Protein AF-A0A2E4ZXZ7-F1 (afdb_monomer_lite)

Structure (mmCIF, N/CA/C/O backbone):
data_AF-A0A2E4ZXZ7-F1
#
_entry.id   AF-A0A2E4ZXZ7-F1
#
loop_
_atom_site.group_PDB
_atom_site.id
_atom_site.type_symbol
_atom_site.label_atom_id
_atom_site.label_alt_id
_atom_site.label_comp_id
_atom_site.label_asym_id
_atom_site.label_entity_id
_atom_site.label_seq_id
_atom_site.pdbx_PDB_ins_code
_atom_site.Cartn_x
_atom_site.Cartn_y
_atom_site.Cartn_z
_atom_site.occupancy
_atom_site.B_iso_or_equiv
_atom_site.auth_seq_id
_atom_site.auth_comp_id
_atom_site.auth_asym_id
_atom_site.auth_atom_id
_atom_site.pdbx_PDB_model_num
ATOM 1 N N . MET A 1 1 ? -0.976 -17.512 -1.937 1.00 37.59 1 MET A N 1
ATOM 2 C CA . MET A 1 1 ? -0.520 -16.764 -0.741 1.00 37.59 1 MET A CA 1
ATOM 3 C C . MET A 1 1 ? -1.475 -17.104 0.387 1.00 37.59 1 MET A C 1
ATOM 5 O O . MET A 1 1 ? -2.672 -17.035 0.144 1.00 37.59 1 MET A O 1
ATOM 9 N N . LEU A 1 2 ? -0.981 -17.482 1.568 1.00 47.66 2 LEU A N 1
ATOM 10 C CA . LEU A 1 2 ? -1.831 -17.606 2.756 1.00 47.66 2 LEU A CA 1
ATOM 11 C C . LEU A 1 2 ? -2.412 -16.218 3.059 1.00 47.66 2 LEU A C 1
ATOM 13 O O . LEU A 1 2 ? -1.650 -15.278 3.283 1.00 47.66 2 LEU A O 1
ATOM 17 N N . ARG A 1 3 ? -3.737 -16.058 2.970 1.00 48.59 3 ARG A N 1
ATOM 18 C CA . ARG A 1 3 ? -4.415 -14.816 3.359 1.00 48.59 3 ARG A CA 1
ATOM 19 C C . ARG A 1 3 ? -4.346 -14.721 4.886 1.00 48.59 3 ARG A C 1
ATOM 21 O O . ARG A 1 3 ? -5.147 -15.345 5.575 1.00 48.59 3 ARG A O 1
ATOM 28 N N . GLU A 1 4 ? -3.369 -13.992 5.420 1.00 42.44 4 GLU A N 1
ATOM 29 C CA . GLU A 1 4 ? -3.330 -13.662 6.850 1.00 42.44 4 GLU A CA 1
ATOM 30 C C . GLU A 1 4 ? -4.601 -12.860 7.190 1.00 42.44 4 GLU A C 1
ATOM 32 O O . GLU A 1 4 ? -4.777 -11.739 6.716 1.00 42.44 4 GLU A O 1
ATOM 37 N N . GLY A 1 5 ? -5.526 -13.482 7.933 1.00 52.47 5 GLY A N 1
ATOM 38 C CA . GLY A 1 5 ? -6.858 -12.938 8.235 1.00 52.47 5 GLY A CA 1
ATOM 39 C C . GLY A 1 5 ? -8.042 -13.609 7.522 1.00 52.47 5 GLY A C 1
ATOM 40 O O . GLY A 1 5 ? -9.145 -13.072 7.584 1.00 52.47 5 GLY A O 1
ATOM 41 N N . ALA A 1 6 ? -7.851 -14.748 6.840 1.00 57.53 6 ALA A N 1
ATOM 42 C CA . ALA A 1 6 ? -8.971 -15.551 6.336 1.00 57.53 6 ALA A CA 1
ATOM 43 C C . ALA A 1 6 ? -9.842 -16.072 7.490 1.00 57.53 6 ALA A C 1
ATOM 45 O O . ALA A 1 6 ? -9.320 -16.521 8.510 1.00 57.53 6 ALA A O 1
ATOM 46 N N . THR A 1 7 ? -11.163 -16.009 7.317 1.00 67.94 7 THR A N 1
ATOM 47 C CA . THR A 1 7 ? -12.121 -16.577 8.266 1.00 67.94 7 THR A CA 1
ATOM 48 C C . THR A 1 7 ? -12.048 -18.102 8.242 1.00 67.94 7 THR A C 1
ATOM 50 O O . THR A 1 7 ? -11.686 -18.712 7.235 1.00 67.94 7 THR A O 1
ATOM 53 N N . ASP A 1 8 ? -12.406 -18.736 9.352 1.00 69.06 8 ASP A N 1
ATOM 54 C CA . ASP A 1 8 ? -12.316 -20.189 9.497 1.00 69.06 8 ASP A CA 1
ATOM 55 C C . ASP A 1 8 ? -13.096 -20.980 8.425 1.00 69.06 8 ASP A C 1
ATOM 57 O O . ASP A 1 8 ? -12.521 -21.927 7.885 1.00 69.06 8 ASP A O 1
ATOM 61 N N . PRO A 1 9 ? -14.307 -20.572 7.992 1.00 70.62 9 PRO A N 1
ATOM 62 C CA . PRO A 1 9 ? -14.999 -21.197 6.859 1.00 70.62 9 PRO A CA 1
ATOM 63 C C . PRO A 1 9 ? -14.172 -21.245 5.563 1.00 70.62 9 PRO A C 1
ATOM 65 O O . PRO A 1 9 ? -14.142 -22.265 4.876 1.00 70.62 9 PRO A O 1
ATOM 68 N N . VAL A 1 10 ? -13.433 -20.172 5.259 1.00 73.62 10 VAL A N 1
ATOM 69 C CA . VAL A 1 10 ? -12.573 -20.076 4.065 1.00 73.62 10 VAL A CA 1
ATOM 70 C C . VAL A 1 10 ? -11.350 -20.991 4.187 1.00 73.62 10 VAL A C 1
ATOM 72 O O . VAL A 1 10 ? -10.888 -21.574 3.212 1.00 73.62 10 VAL A O 1
ATOM 75 N N . ILE A 1 11 ? -10.816 -21.179 5.397 1.00 78.62 11 ILE A N 1
ATOM 76 C CA . ILE A 1 11 ? -9.724 -22.139 5.625 1.00 78.62 11 ILE A CA 1
ATOM 77 C C . ILE A 1 11 ? -10.213 -23.570 5.351 1.00 78.62 11 ILE A C 1
ATOM 79 O O . ILE A 1 11 ? -9.500 -24.355 4.724 1.00 78.62 11 ILE A O 1
ATOM 83 N N . HIS A 1 12 ? -11.434 -23.901 5.780 1.00 76.25 12 HIS A N 1
ATOM 84 C CA . HIS A 1 12 ? -12.039 -25.211 5.546 1.00 76.25 12 HIS A CA 1
ATOM 85 C C . HIS A 1 12 ? -12.323 -25.483 4.058 1.00 76.25 12 HIS A C 1
ATOM 87 O O . HIS A 1 12 ? -12.027 -26.591 3.599 1.00 76.25 12 HIS A O 1
ATOM 93 N N . SER A 1 13 ? -12.833 -24.505 3.294 1.00 76.88 13 SER A N 1
ATOM 94 C CA . SER A 1 13 ? -13.048 -24.665 1.844 1.00 76.88 13 SER A CA 1
ATOM 95 C C . SER A 1 13 ? -11.726 -24.923 1.111 1.00 76.88 13 SER A C 1
ATOM 97 O O . SER A 1 13 ? -11.576 -25.944 0.434 1.00 76.88 13 SER A O 1
ATOM 99 N N . LEU A 1 14 ? -10.716 -24.080 1.346 1.00 80.88 14 LEU A N 1
ATOM 100 C CA . LEU A 1 14 ? -9.399 -24.190 0.713 1.00 80.88 14 LEU A CA 1
ATOM 101 C C . LEU A 1 14 ? -8.688 -25.507 1.049 1.00 80.88 14 LEU A C 1
ATOM 103 O O . LEU A 1 14 ? -8.047 -26.115 0.190 1.00 80.88 14 LEU A O 1
ATOM 107 N N . ALA A 1 15 ? -8.799 -25.980 2.291 1.00 82.94 15 ALA A N 1
ATOM 108 C CA . ALA A 1 15 ? -8.192 -27.242 2.701 1.00 82.94 15 ALA A CA 1
ATOM 109 C C . ALA A 1 15 ? -8.858 -28.454 2.034 1.00 82.94 15 ALA A C 1
ATOM 111 O O . ALA A 1 15 ? -8.161 -29.393 1.638 1.00 82.94 15 ALA A O 1
ATOM 112 N N . LYS A 1 16 ? -10.183 -28.421 1.843 1.00 82.25 16 LYS A N 1
ATOM 113 C CA . LYS A 1 16 ? -10.924 -29.463 1.119 1.00 82.25 16 LYS A CA 1
ATOM 114 C C . LYS A 1 16 ? -10.500 -29.533 -0.348 1.00 82.25 16 LYS A C 1
ATOM 116 O O . LYS A 1 16 ? -10.264 -30.629 -0.864 1.00 82.25 16 LYS A O 1
ATOM 121 N N . GLU A 1 17 ? -10.346 -28.388 -1.010 1.00 82.56 17 GLU A N 1
ATOM 122 C CA . GLU A 1 17 ? -9.833 -28.339 -2.384 1.00 82.56 17 GLU A CA 1
ATOM 123 C C . GLU A 1 17 ? -8.397 -28.861 -2.475 1.00 82.56 17 GLU A C 1
ATOM 125 O O . GLU A 1 17 ? -8.088 -29.706 -3.320 1.00 82.56 17 GLU A O 1
ATOM 130 N N . TYR A 1 18 ? -7.532 -28.424 -1.559 1.00 85.69 18 TYR A N 1
ATOM 131 C CA . TYR A 1 18 ? -6.147 -28.878 -1.478 1.00 85.69 18 TYR A CA 1
ATOM 132 C C . TYR A 1 18 ? -6.057 -30.407 -1.309 1.00 85.69 18 TYR A C 1
ATOM 134 O O . TYR A 1 18 ? -5.335 -31.077 -2.052 1.00 85.69 18 TYR A O 1
ATOM 142 N N . ALA A 1 19 ? -6.854 -30.989 -0.406 1.00 85.06 19 ALA A N 1
ATOM 143 C CA . ALA A 1 19 ? -6.916 -32.434 -0.185 1.00 85.06 19 ALA A CA 1
ATOM 144 C C . ALA A 1 19 ? -7.424 -33.209 -1.414 1.00 85.06 19 ALA A C 1
ATOM 146 O O . ALA A 1 19 ? -6.898 -34.280 -1.746 1.00 85.06 19 ALA A O 1
ATOM 147 N N . ARG A 1 20 ? -8.421 -32.660 -2.122 1.00 86.19 20 ARG A N 1
ATOM 148 C CA . ARG A 1 20 ? -8.955 -33.240 -3.362 1.00 86.19 20 ARG A CA 1
ATOM 149 C C . ARG A 1 20 ? -7.868 -33.346 -4.430 1.00 86.19 20 ARG A C 1
ATOM 151 O O . ARG A 1 20 ? -7.685 -34.426 -4.992 1.00 86.19 20 ARG A O 1
ATOM 158 N N . TYR A 1 21 ? -7.124 -32.269 -4.685 1.00 86.31 21 TYR A N 1
ATOM 159 C CA . TYR A 1 21 ? -6.060 -32.285 -5.693 1.00 86.31 21 TYR A CA 1
ATOM 160 C C . TYR A 1 21 ? -4.915 -33.229 -5.321 1.00 86.31 21 TYR A C 1
ATOM 162 O O . TYR A 1 21 ? -4.432 -33.957 -6.188 1.00 86.31 21 TYR A O 1
ATOM 170 N N . ARG A 1 22 ? -4.534 -33.312 -4.039 1.00 88.12 22 ARG A N 1
ATOM 171 C CA . ARG A 1 22 ? -3.517 -34.280 -3.590 1.00 88.12 22 ARG A CA 1
ATOM 172 C C . ARG A 1 22 ? -3.955 -35.725 -3.792 1.00 88.12 22 ARG A C 1
ATOM 174 O O . ARG A 1 22 ? -3.155 -36.535 -4.237 1.00 88.12 22 ARG A O 1
ATOM 181 N N . THR A 1 23 ? -5.228 -36.033 -3.566 1.00 87.50 23 THR A N 1
ATOM 182 C CA . THR A 1 23 ? -5.772 -37.379 -3.811 1.00 87.50 23 THR A CA 1
ATOM 183 C C . THR A 1 23 ? -5.753 -37.746 -5.299 1.00 87.50 23 THR A C 1
ATOM 185 O O . THR A 1 23 ? -5.408 -38.869 -5.654 1.00 87.50 23 THR A O 1
ATOM 188 N N . ILE A 1 24 ? -6.087 -36.798 -6.184 1.00 86.38 24 ILE A N 1
ATOM 189 C CA . ILE A 1 24 ? -6.046 -37.012 -7.641 1.00 86.38 24 ILE A CA 1
ATOM 190 C C . ILE A 1 24 ? -4.611 -37.275 -8.114 1.00 86.38 24 ILE A C 1
ATOM 192 O O . ILE A 1 24 ? -4.386 -38.185 -8.911 1.00 86.38 24 ILE A O 1
ATOM 196 N N . ILE A 1 25 ? -3.648 -36.491 -7.623 1.00 87.12 25 ILE A N 1
ATOM 197 C CA . ILE A 1 25 ? -2.227 -36.661 -7.950 1.00 87.12 25 ILE A CA 1
ATOM 198 C C . ILE A 1 25 ? -1.733 -38.024 -7.477 1.00 87.12 25 ILE A C 1
ATOM 200 O O . ILE A 1 25 ? -1.136 -38.744 -8.266 1.00 87.12 25 ILE A O 1
ATOM 204 N N . ASP A 1 26 ? -2.024 -38.392 -6.230 1.00 87.62 26 ASP A N 1
ATOM 205 C CA . ASP A 1 26 ? -1.595 -39.655 -5.625 1.00 87.62 26 ASP A CA 1
ATOM 206 C C . ASP A 1 26 ? -2.105 -40.869 -6.422 1.00 87.62 26 ASP A C 1
ATOM 208 O O . ASP A 1 26 ? -1.323 -41.718 -6.847 1.00 87.62 26 ASP A O 1
ATOM 212 N N . GLN A 1 27 ? -3.395 -40.880 -6.778 1.00 89.12 27 GLN A N 1
ATOM 213 C CA . GLN A 1 27 ? -3.984 -41.940 -7.605 1.00 89.12 27 GLN A CA 1
ATOM 214 C C . GLN A 1 27 ? -3.360 -42.030 -9.004 1.00 89.12 27 GLN A C 1
ATOM 216 O O . GLN A 1 27 ? -3.112 -43.131 -9.503 1.00 89.12 27 GLN A O 1
ATOM 221 N N . ARG A 1 28 ? -3.115 -40.888 -9.664 1.00 89.25 28 ARG A N 1
ATOM 222 C CA . ARG A 1 28 ? -2.472 -40.866 -10.989 1.00 89.25 28 ARG A CA 1
ATOM 223 C C . ARG A 1 28 ? -1.015 -41.306 -10.907 1.00 89.25 28 ARG A C 1
ATOM 225 O O . ARG A 1 28 ? -0.557 -42.042 -11.780 1.00 89.25 28 ARG A O 1
ATOM 232 N N . LEU A 1 29 ? -0.301 -40.890 -9.867 1.00 88.69 29 LEU A N 1
ATOM 233 C CA . LEU A 1 29 ? 1.088 -41.255 -9.626 1.00 88.69 29 LEU A CA 1
ATOM 234 C C . LEU A 1 29 ? 1.220 -42.768 -9.390 1.00 88.69 29 LEU A C 1
ATOM 236 O O . LEU A 1 29 ? 2.060 -43.412 -10.019 1.00 88.69 29 LEU A O 1
ATOM 240 N N . ASP A 1 30 ? 0.323 -43.361 -8.600 1.00 89.12 30 ASP A N 1
ATOM 241 C CA . ASP A 1 30 ? 0.248 -44.810 -8.388 1.00 89.12 30 ASP A CA 1
ATOM 242 C C . ASP A 1 30 ? -0.000 -45.584 -9.689 1.00 89.12 30 ASP A C 1
ATOM 244 O O . ASP A 1 30 ? 0.665 -46.589 -9.968 1.00 89.12 30 ASP A O 1
ATOM 248 N N . GLN A 1 31 ? -0.925 -45.105 -10.526 1.00 89.00 31 GLN A N 1
ATOM 249 C CA . GLN A 1 31 ? -1.192 -45.702 -11.837 1.00 89.00 31 GLN A CA 1
ATOM 250 C C . GLN A 1 31 ? 0.016 -45.581 -12.776 1.00 89.00 31 GLN A C 1
ATOM 252 O O . GLN A 1 31 ? 0.369 -46.554 -13.451 1.00 89.00 31 GLN A O 1
ATOM 257 N N . CYS A 1 32 ? 0.696 -44.429 -12.783 1.00 87.94 32 CYS A N 1
ATOM 258 C CA . CYS A 1 32 ? 1.926 -44.230 -13.546 1.00 87.94 32 CYS A CA 1
ATOM 259 C C . CYS A 1 32 ? 3.001 -45.223 -13.098 1.00 87.94 32 CYS A C 1
ATOM 261 O O . CYS A 1 32 ? 3.551 -45.948 -13.924 1.00 87.94 32 CYS A O 1
ATOM 263 N N . VAL A 1 33 ? 3.255 -45.344 -11.795 1.00 88.88 33 VAL A N 1
ATOM 264 C CA . VAL A 1 33 ? 4.263 -46.264 -11.252 1.00 88.88 33 VAL A CA 1
ATOM 265 C C . VAL A 1 33 ? 3.924 -47.727 -11.533 1.00 88.88 33 VAL A C 1
ATOM 267 O O . VAL A 1 33 ? 4.818 -48.509 -11.870 1.00 88.88 33 VAL A O 1
ATOM 270 N N . ALA A 1 34 ? 2.649 -48.117 -11.472 1.00 88.69 34 ALA A N 1
ATOM 271 C CA . ALA A 1 34 ? 2.220 -49.455 -11.875 1.00 88.69 34 ALA A CA 1
ATOM 272 C C . ALA A 1 34 ? 2.562 -49.743 -13.350 1.00 88.69 34 ALA A C 1
ATOM 274 O O . ALA A 1 34 ? 3.091 -50.813 -13.672 1.00 88.69 34 ALA A O 1
ATOM 275 N N . LEU A 1 35 ? 2.344 -48.767 -14.239 1.00 88.31 35 LEU A N 1
ATOM 276 C CA . LEU A 1 35 ? 2.701 -48.865 -15.656 1.00 88.31 35 LEU A CA 1
ATOM 277 C C . LEU A 1 35 ? 4.223 -48.920 -15.868 1.00 88.31 35 LEU A C 1
ATOM 279 O O . LEU A 1 35 ? 4.689 -49.759 -16.644 1.00 88.31 35 LEU A O 1
ATOM 283 N N . ILE A 1 36 ? 5.002 -48.127 -15.124 1.00 85.94 36 ILE A N 1
ATOM 284 C CA . ILE A 1 36 ? 6.476 -48.159 -15.141 1.00 85.94 36 ILE A CA 1
ATOM 285 C C . ILE A 1 36 ? 6.986 -49.549 -14.754 1.00 85.94 36 ILE A C 1
ATOM 287 O O . ILE A 1 36 ? 7.779 -50.147 -15.484 1.00 85.94 36 ILE A O 1
ATOM 291 N N . ARG A 1 37 ? 6.485 -50.101 -13.641 1.00 87.06 37 ARG A N 1
ATOM 292 C CA . ARG A 1 37 ? 6.863 -51.433 -13.141 1.00 87.06 37 ARG A CA 1
ATOM 293 C C . ARG A 1 37 ? 6.462 -52.553 -14.105 1.00 87.06 37 ARG A C 1
ATOM 295 O O . ARG A 1 37 ? 7.170 -53.551 -14.200 1.00 87.06 37 ARG A O 1
ATOM 302 N N . SER A 1 38 ? 5.371 -52.379 -14.854 1.00 85.81 38 SER A N 1
ATOM 303 C CA . SER A 1 38 ? 4.931 -53.319 -15.899 1.00 85.81 38 SER A CA 1
ATOM 304 C C . SER A 1 38 ? 5.736 -53.238 -17.209 1.00 85.81 38 SER A C 1
ATOM 306 O O . SER A 1 38 ? 5.509 -54.031 -18.122 1.00 85.81 38 SER A O 1
ATOM 308 N N . GLY A 1 39 ? 6.681 -52.295 -17.319 1.00 78.94 39 GLY A N 1
ATOM 309 C CA . GLY A 1 39 ? 7.503 -52.079 -18.513 1.00 78.94 39 GLY A CA 1
ATOM 310 C C . GLY A 1 39 ? 6.844 -51.215 -19.593 1.00 78.94 39 GLY A C 1
ATOM 311 O O . GLY A 1 39 ? 7.457 -50.971 -20.633 1.00 78.94 39 GLY A O 1
ATOM 312 N N . ASN A 1 40 ? 5.631 -50.705 -19.361 1.00 82.75 40 ASN A N 1
ATOM 313 C CA . ASN A 1 40 ? 4.911 -49.856 -20.307 1.00 82.75 40 ASN A CA 1
ATOM 314 C C . ASN A 1 40 ? 5.197 -48.361 -20.068 1.00 82.75 40 ASN A C 1
ATOM 316 O O . ASN A 1 40 ? 4.318 -47.576 -19.709 1.00 82.75 40 ASN A O 1
ATOM 320 N N . LYS A 1 41 ? 6.464 -47.974 -20.267 1.00 80.19 41 LYS A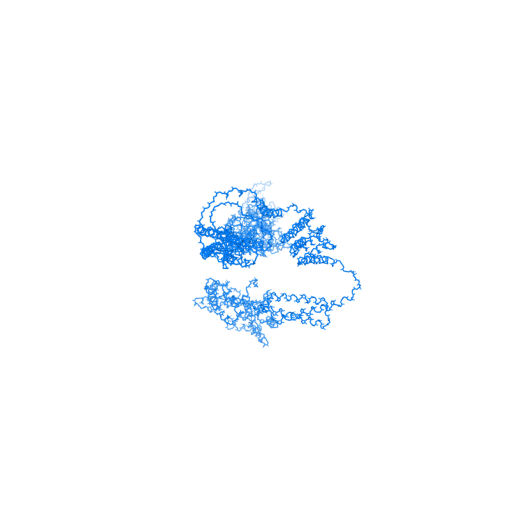 N 1
ATOM 321 C CA . LYS A 1 41 ? 6.969 -46.615 -19.997 1.00 80.19 41 LYS A CA 1
ATOM 322 C C . LYS A 1 41 ? 6.258 -45.520 -20.803 1.00 80.19 41 LYS A C 1
ATOM 324 O O . LYS A 1 41 ? 6.050 -44.430 -20.291 1.00 80.19 41 LYS A O 1
ATOM 329 N N . TYR A 1 42 ? 5.873 -45.799 -22.052 1.00 78.69 42 TYR A N 1
ATOM 330 C CA . TYR A 1 42 ? 5.191 -44.813 -22.900 1.00 78.69 42 TYR A CA 1
ATOM 331 C C . TYR A 1 42 ? 3.784 -44.491 -22.387 1.00 78.69 42 TYR A C 1
ATOM 333 O O . TYR A 1 42 ? 3.438 -43.322 -22.271 1.00 78.69 42 TYR A O 1
ATOM 341 N N . THR A 1 43 ? 2.994 -45.505 -22.023 1.00 82.00 43 THR A N 1
ATOM 342 C CA . THR A 1 43 ? 1.652 -45.281 -21.462 1.00 82.00 43 THR A CA 1
ATOM 343 C C . THR A 1 43 ? 1.717 -44.603 -20.092 1.00 82.00 43 THR A C 1
ATOM 345 O O . THR A 1 43 ? 0.835 -43.817 -19.773 1.00 82.00 43 THR A O 1
ATOM 348 N N . ALA A 1 44 ? 2.774 -44.841 -19.304 1.00 83.75 44 ALA A N 1
ATOM 349 C CA . ALA A 1 44 ? 3.010 -44.091 -18.068 1.00 83.75 44 ALA A CA 1
ATOM 350 C C . ALA A 1 44 ? 3.247 -42.592 -18.335 1.00 83.75 44 ALA A C 1
ATOM 352 O O . ALA A 1 44 ? 2.687 -41.753 -17.638 1.00 83.75 44 ALA A O 1
ATOM 353 N N . LEU A 1 45 ? 4.031 -42.253 -19.367 1.00 81.81 45 LEU A N 1
ATOM 354 C CA . LEU A 1 45 ? 4.246 -40.862 -19.787 1.00 81.81 45 LEU A CA 1
ATOM 355 C C . LEU A 1 45 ? 2.969 -40.225 -20.344 1.00 81.81 45 LEU A C 1
ATOM 357 O O . LEU A 1 45 ? 2.682 -39.076 -20.039 1.00 81.81 45 LEU A O 1
ATOM 361 N N . GLU A 1 46 ? 2.188 -40.964 -21.133 1.00 81.69 46 GLU A N 1
ATOM 362 C CA . GLU A 1 46 ? 0.907 -40.483 -21.660 1.00 81.69 46 GLU A CA 1
ATOM 363 C C . GLU A 1 46 ? -0.077 -40.152 -20.531 1.00 81.69 46 GLU A C 1
ATOM 365 O O . GLU A 1 46 ? -0.657 -39.071 -20.542 1.00 81.69 46 GLU A O 1
ATOM 370 N N . LEU A 1 47 ? -0.189 -41.031 -19.528 1.00 85.44 47 LEU A N 1
ATOM 371 C CA . LEU A 1 47 ? -1.031 -40.820 -18.349 1.00 85.44 47 LEU A CA 1
ATOM 372 C C . LEU A 1 47 ? -0.549 -39.639 -17.488 1.00 85.44 47 LEU A C 1
ATOM 374 O O . LEU A 1 47 ? -1.360 -38.870 -16.980 1.00 85.44 47 LEU A O 1
ATOM 378 N N . ALA A 1 48 ? 0.767 -39.470 -17.334 1.00 83.88 48 ALA A N 1
ATOM 379 C CA . ALA A 1 48 ? 1.342 -38.356 -16.580 1.00 83.88 48 ALA A CA 1
ATOM 380 C C . ALA A 1 48 ? 1.146 -36.992 -17.274 1.00 83.88 48 ALA A C 1
ATOM 382 O O . ALA A 1 48 ? 1.048 -35.967 -16.595 1.00 83.88 48 ALA A O 1
ATOM 383 N N . GLU A 1 49 ? 1.086 -36.984 -18.609 1.00 79.56 49 GLU A N 1
ATOM 384 C CA . GLU A 1 49 ? 0.873 -35.798 -19.451 1.00 79.56 49 GLU A CA 1
ATOM 385 C C . GLU A 1 49 ? -0.606 -35.462 -19.696 1.00 79.56 49 GLU A C 1
ATOM 387 O O . GLU A 1 49 ? -0.902 -34.460 -20.354 1.00 79.56 49 GLU A O 1
ATOM 392 N N . GLU A 1 50 ? -1.549 -36.261 -19.185 1.00 79.94 50 GLU A N 1
ATOM 393 C CA . GLU A 1 50 ? -2.968 -35.909 -19.242 1.00 79.94 50 GLU A CA 1
ATOM 394 C C . GLU A 1 50 ? -3.224 -34.596 -18.501 1.00 79.94 50 GLU A C 1
ATOM 396 O O . GLU A 1 50 ? -2.855 -34.437 -17.338 1.00 79.94 50 GLU A O 1
ATOM 401 N N . SER A 1 51 ? -3.874 -33.644 -19.174 1.00 66.56 51 SER A N 1
ATOM 402 C CA . SER A 1 51 ? -4.125 -32.323 -18.608 1.00 66.56 51 SER A CA 1
ATOM 403 C C . SER A 1 51 ? -5.021 -32.392 -17.360 1.00 66.56 51 SER A C 1
ATOM 405 O O . SER A 1 51 ? -6.048 -33.077 -17.373 1.00 66.56 51 SER A O 1
ATOM 407 N N . PRO A 1 52 ? -4.709 -31.630 -16.298 1.00 70.75 52 PRO A N 1
ATOM 408 C CA . PRO A 1 52 ? -3.431 -30.961 -16.038 1.00 70.75 52 PRO A CA 1
ATOM 409 C C . PRO A 1 52 ? -2.335 -31.969 -15.633 1.00 70.75 52 PRO A C 1
ATOM 411 O O . PRO A 1 52 ? -2.603 -32.913 -14.888 1.00 70.75 52 PRO A O 1
ATOM 414 N N . ASN A 1 53 ? -1.112 -31.749 -16.134 1.00 81.00 53 ASN A N 1
ATOM 415 C CA . ASN A 1 53 ? 0.038 -32.644 -15.958 1.00 81.00 53 ASN A CA 1
ATOM 416 C C . ASN A 1 53 ? 0.343 -32.896 -14.470 1.00 81.00 53 ASN A C 1
ATOM 418 O O . ASN A 1 53 ? 0.285 -31.977 -13.652 1.00 81.00 53 ASN A O 1
ATOM 422 N N . VAL A 1 54 ? 0.690 -34.141 -14.131 1.00 84.81 54 VAL A N 1
ATOM 423 C CA . VAL A 1 54 ? 0.874 -34.583 -12.738 1.00 84.81 54 VAL A CA 1
ATOM 424 C C . VAL A 1 54 ? 2.008 -33.832 -12.029 1.00 84.81 54 VAL A C 1
ATOM 426 O O . VAL A 1 54 ? 1.808 -33.373 -10.907 1.00 84.81 54 VAL A O 1
ATOM 429 N N . LEU A 1 55 ? 3.165 -33.655 -12.674 1.00 82.81 55 LEU A N 1
ATOM 430 C CA . LEU A 1 55 ? 4.315 -32.954 -12.085 1.00 82.81 55 LEU A CA 1
ATOM 431 C C . LEU A 1 55 ? 4.059 -31.444 -11.976 1.00 82.81 55 LEU A C 1
ATOM 433 O O . LEU A 1 55 ? 4.371 -30.844 -10.950 1.00 82.81 55 LEU A O 1
ATOM 437 N N . ASP A 1 56 ? 3.406 -30.843 -12.974 1.00 81.81 56 ASP A N 1
ATOM 438 C CA . ASP A 1 56 ? 3.039 -29.420 -12.931 1.00 81.81 56 ASP A CA 1
ATOM 439 C C . ASP A 1 56 ? 2.002 -29.135 -11.833 1.00 81.81 56 ASP A C 1
ATOM 441 O O . ASP A 1 56 ? 2.062 -28.111 -11.151 1.00 81.81 56 ASP A O 1
ATOM 445 N N . LEU A 1 57 ? 1.038 -30.041 -11.635 1.00 80.88 57 LEU A N 1
ATOM 446 C CA . LEU A 1 57 ? 0.091 -29.965 -10.524 1.00 80.88 57 LEU A CA 1
ATOM 447 C C . LEU A 1 57 ? 0.799 -30.076 -9.170 1.00 80.88 57 LEU A C 1
ATOM 449 O O . LEU A 1 57 ? 0.473 -29.323 -8.253 1.00 80.88 57 LEU A O 1
ATOM 453 N N . MET A 1 58 ? 1.765 -30.990 -9.043 1.00 83.50 58 MET A N 1
ATOM 454 C CA . MET A 1 58 ? 2.577 -31.128 -7.832 1.00 83.50 58 MET A CA 1
ATOM 455 C C . MET A 1 58 ? 3.366 -29.851 -7.535 1.00 83.50 58 MET A C 1
ATOM 457 O O . MET A 1 58 ? 3.353 -29.383 -6.396 1.00 83.50 58 MET A O 1
ATOM 461 N N . GLU A 1 59 ? 3.985 -29.246 -8.552 1.00 83.44 59 GLU A N 1
ATOM 462 C CA . GLU A 1 59 ? 4.695 -27.972 -8.417 1.00 83.44 59 GLU A CA 1
ATOM 463 C C . GLU A 1 59 ? 3.744 -26.842 -7.996 1.00 83.44 59 GLU A C 1
ATOM 465 O O . GLU A 1 59 ? 4.051 -26.091 -7.074 1.00 83.44 59 GLU A O 1
ATOM 470 N N . ARG A 1 60 ? 2.545 -26.752 -8.586 1.00 81.38 60 ARG A N 1
ATOM 471 C CA . ARG A 1 60 ? 1.541 -25.730 -8.225 1.00 81.38 60 ARG A CA 1
ATOM 472 C C . ARG A 1 60 ? 1.026 -25.857 -6.791 1.00 81.38 60 ARG A C 1
ATOM 474 O O . ARG A 1 60 ? 0.706 -24.841 -6.173 1.00 81.38 60 ARG A O 1
ATOM 481 N N . LEU A 1 61 ? 0.934 -27.077 -6.258 1.00 79.62 61 LEU A N 1
ATOM 482 C CA . LEU A 1 61 ? 0.575 -27.314 -4.855 1.00 79.62 61 LEU A CA 1
ATOM 483 C C . LEU A 1 61 ? 1.742 -27.048 -3.889 1.00 79.62 61 LEU A C 1
ATOM 485 O O . LEU A 1 61 ? 1.509 -26.888 -2.689 1.00 79.62 61 LEU A O 1
ATOM 489 N N . SER A 1 62 ? 2.974 -26.968 -4.396 1.00 76.44 62 SER A N 1
ATOM 490 C CA . SER A 1 62 ? 4.173 -26.618 -3.638 1.00 76.44 62 SER A CA 1
ATOM 491 C C . SER A 1 62 ? 4.362 -25.099 -3.615 1.00 76.44 62 SER A C 1
ATOM 493 O O . SER A 1 62 ? 4.877 -24.484 -4.545 1.00 76.44 62 SER A O 1
ATOM 495 N N . PHE A 1 63 ? 3.934 -24.451 -2.530 1.00 79.62 63 PHE A N 1
ATOM 496 C CA . PHE A 1 63 ? 4.136 -23.014 -2.325 1.00 79.62 63 PHE A CA 1
ATOM 497 C C . PHE A 1 63 ? 4.985 -22.756 -1.079 1.00 79.62 63 PHE A C 1
ATOM 499 O O . PHE A 1 63 ? 4.949 -23.515 -0.116 1.00 79.62 63 PHE A O 1
ATOM 506 N N . GLY A 1 64 ? 5.715 -21.634 -1.043 1.00 70.38 64 GLY A N 1
ATOM 507 C CA . GLY A 1 64 ? 6.658 -21.306 0.045 1.00 70.38 64 GLY A CA 1
ATOM 508 C C . GLY A 1 64 ? 6.060 -21.182 1.461 1.00 70.38 64 GLY A C 1
ATOM 509 O O . GLY A 1 64 ? 6.795 -20.923 2.408 1.00 70.38 64 GLY A O 1
ATOM 510 N N . GLY A 1 65 ? 4.742 -21.348 1.615 1.00 72.88 65 GLY A N 1
ATOM 511 C CA . GLY A 1 65 ? 4.023 -21.391 2.890 1.00 72.88 65 GLY A CA 1
ATOM 512 C C . GLY A 1 65 ? 3.426 -22.761 3.240 1.00 72.88 65 GLY A C 1
ATOM 513 O O . GLY A 1 65 ? 2.680 -22.829 4.210 1.00 72.88 65 GLY A O 1
ATOM 514 N N . ASP A 1 66 ? 3.727 -23.826 2.490 1.00 76.31 66 ASP A N 1
ATOM 515 C CA . ASP A 1 66 ? 3.145 -25.167 2.671 1.00 76.31 66 ASP A CA 1
ATOM 516 C C . ASP A 1 66 ? 3.349 -25.719 4.094 1.00 76.31 66 ASP A C 1
ATOM 518 O O . ASP A 1 66 ? 2.415 -26.228 4.702 1.00 76.31 66 ASP A O 1
ATOM 522 N N . ALA A 1 67 ? 4.531 -25.518 4.690 1.00 76.56 67 ALA A N 1
ATOM 523 C CA . ALA A 1 67 ? 4.798 -25.933 6.072 1.00 76.56 67 ALA A CA 1
ATOM 524 C C . ALA A 1 67 ? 3.878 -25.234 7.092 1.00 76.56 67 ALA A C 1
ATOM 526 O O . ALA A 1 67 ? 3.326 -25.884 7.973 1.00 76.56 67 ALA A O 1
ATOM 527 N N . LYS A 1 68 ? 3.661 -23.921 6.932 1.00 79.81 68 LYS A N 1
ATOM 528 C CA . LYS A 1 68 ? 2.752 -23.147 7.793 1.00 79.81 68 LYS A CA 1
ATOM 529 C C . LYS A 1 68 ? 1.288 -23.512 7.552 1.00 79.81 68 LYS A C 1
ATOM 531 O O . LYS A 1 68 ? 0.494 -23.493 8.480 1.00 79.81 68 LYS A O 1
ATOM 536 N N . TRP A 1 69 ? 0.922 -23.826 6.308 1.00 82.12 69 TRP A N 1
ATOM 537 C CA . TRP A 1 69 ? -0.424 -24.283 5.961 1.00 82.12 69 TRP A CA 1
ATOM 538 C C . TRP A 1 69 ? -0.733 -25.652 6.566 1.00 82.12 69 TRP A C 1
ATOM 540 O O . TRP A 1 69 ? -1.813 -25.842 7.122 1.00 82.12 69 TRP A O 1
ATOM 550 N N . LYS A 1 70 ? 0.237 -26.573 6.511 1.00 80.62 70 LYS A N 1
ATOM 551 C CA . LYS A 1 70 ? 0.169 -27.877 7.173 1.00 80.62 70 LYS A CA 1
ATOM 552 C C . LYS A 1 70 ? 0.002 -27.726 8.676 1.00 80.62 70 LYS A C 1
ATOM 554 O O . LYS A 1 70 ? -0.945 -28.278 9.216 1.00 80.62 70 LYS A O 1
ATOM 559 N N . GLU A 1 71 ? 0.834 -26.905 9.311 1.00 80.56 71 GLU A N 1
ATOM 560 C CA . GLU A 1 71 ? 0.743 -26.614 10.746 1.00 80.56 71 GLU A CA 1
ATOM 561 C C . GLU A 1 71 ? -0.622 -26.011 11.128 1.00 80.56 71 GLU A C 1
ATOM 563 O O . GLU A 1 71 ? -1.258 -26.481 12.067 1.00 80.56 71 GLU A O 1
ATOM 568 N N . LEU A 1 72 ? -1.131 -25.047 10.349 1.00 80.38 72 LEU A N 1
ATOM 569 C CA . LEU A 1 72 ? -2.444 -24.427 10.572 1.00 80.38 72 LEU A CA 1
ATOM 570 C C . LEU A 1 72 ? -3.603 -25.428 10.429 1.00 80.38 72 LEU A C 1
ATOM 572 O O . LEU A 1 72 ? -4.553 -25.410 11.213 1.00 80.38 72 LEU A O 1
ATOM 576 N N . CYS A 1 73 ? -3.553 -26.298 9.421 1.00 81.81 73 CYS A N 1
ATOM 577 C CA . CYS A 1 73 ? -4.584 -27.312 9.208 1.00 81.81 73 CYS A CA 1
ATOM 578 C C . CYS A 1 73 ? -4.486 -28.450 10.232 1.00 81.81 73 CYS A C 1
ATOM 580 O O . CYS A 1 73 ? -5.519 -28.951 10.668 1.00 81.81 73 CYS A O 1
ATOM 582 N N . GLU A 1 74 ? -3.282 -28.823 10.673 1.00 78.50 74 GLU A N 1
ATOM 583 C CA . GLU A 1 74 ? -3.065 -29.773 11.771 1.00 78.50 74 GLU A CA 1
ATOM 584 C C . GLU A 1 74 ? -3.599 -29.221 13.099 1.00 78.50 74 GLU A C 1
ATOM 586 O O . GLU A 1 74 ? -4.346 -29.919 13.790 1.00 78.50 74 GLU A O 1
ATOM 591 N N . GLU A 1 75 ? -3.319 -27.950 13.414 1.00 75.56 75 GLU A N 1
ATOM 592 C CA . GLU A 1 75 ? -3.875 -27.245 14.578 1.00 75.56 75 GLU A CA 1
ATOM 593 C C . GLU A 1 75 ? -5.412 -27.286 14.564 1.00 75.56 75 GLU A C 1
ATOM 595 O O . GLU A 1 75 ? -6.056 -27.598 15.570 1.00 75.56 75 GLU A O 1
ATOM 600 N N . LYS A 1 76 ? -6.015 -27.053 13.394 1.00 71.19 76 LYS A N 1
ATOM 601 C CA . LYS A 1 76 ? -7.472 -27.076 13.208 1.00 71.19 76 LYS A CA 1
ATOM 602 C C . LYS A 1 76 ? -8.059 -28.473 12.975 1.00 71.19 76 LYS A C 1
ATOM 604 O O . LYS A 1 76 ? -9.276 -28.605 12.884 1.00 71.19 76 LYS A O 1
ATOM 609 N N . SER A 1 77 ? -7.236 -29.525 12.964 1.00 72.69 77 SER A N 1
ATOM 610 C CA . SER A 1 77 ? -7.644 -30.918 12.708 1.00 72.69 77 SER A CA 1
ATOM 611 C C . SER A 1 77 ? -8.365 -31.119 11.364 1.00 72.69 77 SER A C 1
ATOM 613 O O . SER A 1 77 ? -9.345 -31.862 11.271 1.00 72.69 77 SER A O 1
ATOM 615 N N . ILE A 1 78 ? -7.874 -30.454 10.318 1.00 80.31 78 ILE A N 1
ATOM 616 C CA . ILE A 1 78 ? -8.391 -30.516 8.950 1.00 80.31 78 ILE A CA 1
ATOM 617 C C . ILE A 1 78 ? -7.554 -31.502 8.125 1.00 80.31 78 ILE A C 1
ATOM 619 O O . ILE A 1 78 ? -6.325 -31.471 8.144 1.00 80.31 78 ILE A O 1
ATOM 623 N N . TYR A 1 79 ? -8.219 -32.389 7.382 1.00 80.81 79 TYR A N 1
ATOM 624 C CA . TYR A 1 79 ? -7.551 -33.366 6.523 1.00 80.81 79 TYR A CA 1
ATOM 625 C C . TYR A 1 79 ? -6.974 -32.709 5.260 1.00 80.81 79 TYR A C 1
ATOM 627 O O . TYR A 1 79 ? -7.699 -32.074 4.501 1.00 80.81 79 TYR A O 1
ATOM 635 N N . LEU A 1 80 ? -5.675 -32.910 5.015 1.00 81.38 80 LEU A N 1
ATOM 636 C CA . LEU A 1 80 ? -4.924 -32.310 3.902 1.00 81.38 80 LEU A CA 1
ATOM 637 C C . LEU A 1 80 ? -4.705 -33.247 2.706 1.00 81.38 80 LEU A C 1
ATOM 639 O O . LEU A 1 80 ? -3.926 -32.908 1.816 1.00 81.38 80 LEU A O 1
ATOM 643 N N . GLY A 1 81 ? -5.331 -34.424 2.674 1.00 82.19 81 GLY A N 1
ATOM 644 C CA . GLY A 1 81 ? -5.069 -35.428 1.638 1.00 82.19 81 GLY A CA 1
ATOM 645 C C . GLY A 1 81 ? -3.834 -36.301 1.915 1.00 82.19 81 GLY A C 1
ATOM 646 O O . GLY A 1 81 ? -3.136 -36.102 2.916 1.00 82.19 81 GLY A O 1
ATOM 647 N N . PRO A 1 82 ? -3.565 -37.294 1.049 1.00 83.62 82 PRO A N 1
ATOM 648 C CA . PRO A 1 82 ? -2.407 -38.177 1.168 1.00 83.62 82 PRO A CA 1
ATOM 649 C C . PRO A 1 82 ? -1.081 -37.431 0.940 1.00 83.62 82 PRO A C 1
ATOM 651 O O . PRO A 1 82 ? -1.014 -36.430 0.219 1.00 83.62 82 PRO A O 1
ATOM 654 N N . ASN A 1 83 ? -0.009 -37.922 1.569 1.00 81.06 83 ASN A N 1
ATOM 655 C CA . ASN A 1 83 ? 1.354 -37.486 1.267 1.00 81.06 83 ASN A CA 1
ATOM 656 C C . ASN A 1 83 ? 1.890 -38.282 0.080 1.00 81.06 83 ASN A C 1
ATOM 658 O O . ASN A 1 83 ? 1.740 -39.499 0.049 1.00 81.06 83 ASN A O 1
ATOM 662 N N . PHE A 1 84 ? 2.550 -37.595 -0.851 1.00 83.62 84 PHE A N 1
ATOM 663 C CA . PHE A 1 84 ? 3.190 -38.242 -1.990 1.00 83.62 84 PHE A CA 1
ATOM 664 C C . PHE A 1 84 ? 4.384 -39.063 -1.505 1.00 83.62 84 PHE A C 1
ATOM 666 O O . PHE A 1 84 ? 5.157 -38.606 -0.663 1.00 83.62 84 PHE A O 1
ATOM 673 N N . THR A 1 85 ? 4.532 -40.276 -2.020 1.00 83.44 85 THR A N 1
ATOM 674 C CA . THR A 1 85 ? 5.700 -41.116 -1.747 1.00 83.44 85 THR A CA 1
ATOM 675 C C . THR A 1 85 ? 6.865 -40.680 -2.630 1.00 83.44 85 THR A C 1
ATOM 677 O O . THR A 1 85 ? 6.763 -40.811 -3.852 1.00 83.44 85 THR A O 1
ATOM 680 N N . ASP A 1 86 ? 7.964 -40.224 -2.024 1.00 81.81 86 ASP A N 1
ATOM 681 C CA . ASP A 1 86 ? 9.165 -39.746 -2.732 1.00 81.81 86 ASP A CA 1
ATOM 682 C C . ASP A 1 86 ? 9.648 -40.752 -3.797 1.00 81.81 86 ASP A C 1
ATOM 684 O O . ASP A 1 86 ? 9.862 -40.381 -4.947 1.00 81.81 86 ASP A O 1
ATOM 688 N N . ASP A 1 87 ? 9.647 -42.054 -3.480 1.00 84.75 87 ASP A N 1
ATOM 689 C CA . ASP A 1 87 ? 9.991 -43.136 -4.418 1.00 84.75 87 ASP A CA 1
ATOM 690 C C . ASP A 1 87 ? 9.150 -43.137 -5.712 1.00 84.75 87 ASP A C 1
ATOM 692 O O . ASP A 1 87 ? 9.644 -43.486 -6.785 1.00 84.75 87 ASP A O 1
ATOM 696 N N . HIS A 1 88 ? 7.854 -42.818 -5.628 1.00 86.19 88 HIS A N 1
ATOM 697 C CA . HIS A 1 88 ? 6.969 -42.802 -6.798 1.00 86.19 88 HIS A CA 1
ATOM 698 C C . HIS A 1 88 ? 7.216 -41.565 -7.669 1.00 86.19 88 HIS A C 1
ATOM 700 O O . HIS A 1 88 ? 7.150 -41.663 -8.897 1.00 86.19 88 HIS A O 1
ATOM 706 N N . VAL A 1 89 ? 7.540 -40.432 -7.039 1.00 85.50 89 VAL A N 1
ATOM 707 C CA . VAL A 1 89 ? 7.926 -39.193 -7.725 1.00 85.50 89 VAL A CA 1
ATOM 708 C C . VAL A 1 89 ? 9.255 -39.399 -8.446 1.00 85.50 89 VAL A C 1
ATOM 710 O O . VAL A 1 89 ? 9.316 -39.198 -9.656 1.00 85.50 89 VAL A O 1
ATOM 713 N N . ASP A 1 90 ? 10.263 -39.940 -7.756 1.00 83.75 90 ASP A N 1
ATOM 714 C CA . ASP A 1 90 ? 11.584 -40.244 -8.316 1.00 83.75 90 ASP A CA 1
ATOM 715 C C . ASP A 1 90 ? 11.504 -41.206 -9.514 1.00 83.75 90 ASP A C 1
ATOM 717 O O . ASP A 1 90 ? 12.208 -41.037 -10.512 1.00 83.75 90 ASP A O 1
ATOM 721 N N . MET A 1 91 ? 10.628 -42.220 -9.460 1.00 83.56 91 MET A N 1
ATOM 722 C CA . MET A 1 91 ? 10.410 -43.137 -10.589 1.00 83.56 91 MET A CA 1
ATOM 723 C C . MET A 1 91 ? 9.818 -42.428 -11.813 1.00 83.56 91 MET A C 1
ATOM 725 O O . MET A 1 91 ? 10.190 -42.761 -12.942 1.00 83.56 91 MET A O 1
ATOM 729 N N . LEU A 1 92 ? 8.903 -41.477 -11.610 1.00 85.12 92 LEU A N 1
ATOM 730 C CA . LEU A 1 92 ? 8.294 -40.709 -12.694 1.00 85.12 92 LEU A CA 1
ATOM 731 C C . LEU A 1 92 ? 9.259 -39.648 -13.248 1.00 85.12 92 LEU A C 1
ATOM 733 O O . LEU A 1 92 ? 9.425 -39.563 -14.463 1.00 85.12 92 LEU A O 1
ATOM 737 N N . GLU A 1 93 ? 9.945 -38.888 -12.392 1.00 83.81 93 GLU A N 1
ATOM 738 C CA . GLU A 1 93 ? 10.981 -37.921 -12.791 1.00 83.81 93 GLU A CA 1
ATOM 739 C C . GLU A 1 93 ? 12.143 -38.607 -13.520 1.00 83.81 93 GLU A C 1
ATOM 741 O O . GLU A 1 93 ? 12.627 -38.119 -14.545 1.00 83.81 93 GLU A O 1
ATOM 746 N N . GLY A 1 94 ? 12.532 -39.797 -13.053 1.00 82.06 94 GLY A N 1
ATOM 747 C CA . GLY A 1 94 ? 13.535 -40.637 -13.692 1.00 82.06 94 GLY A CA 1
ATOM 748 C C . GLY A 1 94 ? 13.191 -40.992 -15.139 1.00 82.06 94 GLY A C 1
ATOM 749 O O . GLY A 1 94 ? 14.097 -41.027 -15.971 1.00 82.06 94 GLY A O 1
ATOM 750 N N . LEU A 1 95 ? 11.906 -41.182 -15.477 1.00 81.56 95 LEU A N 1
ATOM 751 C CA . LEU A 1 95 ? 11.485 -41.387 -16.868 1.00 81.56 95 LEU A CA 1
ATOM 752 C C . LEU A 1 95 ? 11.700 -40.148 -17.743 1.00 81.56 95 LEU A C 1
ATOM 754 O O . LEU A 1 95 ? 12.111 -40.291 -18.894 1.00 81.56 95 LEU A O 1
ATOM 758 N N . TYR A 1 96 ? 11.435 -38.947 -17.224 1.00 78.56 96 TYR A N 1
ATOM 759 C CA . TYR A 1 96 ? 11.660 -37.702 -17.967 1.00 78.56 96 TYR A CA 1
ATOM 760 C C . TYR A 1 96 ? 13.154 -37.382 -18.135 1.00 78.56 96 TYR A C 1
ATOM 762 O O . TYR A 1 96 ? 13.530 -36.730 -19.107 1.00 78.56 96 TYR A O 1
ATOM 770 N N . GLY A 1 97 ? 14.012 -37.875 -17.234 1.00 72.44 97 GLY A N 1
ATOM 771 C CA . GLY A 1 97 ? 15.470 -37.734 -17.306 1.00 72.44 97 GLY A CA 1
ATOM 772 C C . GLY A 1 97 ? 16.183 -38.692 -18.276 1.00 72.44 97 GLY A C 1
ATOM 773 O O . GLY A 1 97 ? 17.390 -38.546 -18.503 1.00 72.44 97 GLY A O 1
ATOM 774 N N . GLU A 1 98 ? 15.486 -39.676 -18.861 1.00 77.88 98 GLU A N 1
ATOM 775 C CA . GLU A 1 98 ? 16.079 -40.605 -19.830 1.00 77.88 98 GLU A CA 1
ATOM 776 C C . GLU A 1 98 ? 16.407 -39.888 -21.156 1.00 77.88 98 GLU A C 1
ATOM 778 O O . GLU A 1 98 ? 15.551 -39.295 -21.811 1.00 77.88 98 GLU A O 1
ATOM 783 N N . LYS A 1 99 ? 17.667 -39.971 -21.612 1.00 66.50 99 LYS A N 1
ATOM 784 C CA . LYS A 1 99 ? 18.072 -39.411 -22.913 1.00 66.50 99 LYS A CA 1
ATOM 785 C C . LYS A 1 99 ? 17.425 -40.194 -24.057 1.00 66.50 99 LYS A C 1
ATOM 787 O O . LYS A 1 99 ? 17.868 -41.292 -24.392 1.00 66.50 99 LYS A O 1
ATOM 792 N N . ILE A 1 100 ? 16.422 -39.598 -24.693 1.00 71.62 100 ILE A N 1
ATOM 793 C CA . ILE A 1 100 ? 15.713 -40.188 -25.833 1.00 71.62 100 ILE A CA 1
ATOM 794 C C . ILE A 1 100 ? 16.451 -39.963 -27.166 1.00 71.62 100 ILE A C 1
ATOM 796 O O . ILE A 1 100 ? 16.835 -38.845 -27.508 1.00 71.62 100 ILE A O 1
ATOM 800 N N . SER A 1 101 ? 16.627 -41.036 -27.943 1.00 70.25 101 SER A N 1
ATOM 801 C CA . SER A 1 101 ? 17.107 -41.015 -29.336 1.00 70.25 101 SER A CA 1
ATOM 802 C C . SER A 1 101 ? 15.955 -41.255 -30.328 1.00 70.25 101 SER A C 1
ATOM 804 O O . SER A 1 101 ? 14.849 -41.613 -29.924 1.00 70.25 101 SER A O 1
ATOM 806 N N . GLU A 1 102 ? 16.190 -41.098 -31.637 1.00 67.00 102 GLU A N 1
ATOM 807 C CA . GLU A 1 102 ? 15.159 -41.268 -32.688 1.00 67.00 102 GLU A CA 1
ATOM 808 C C . GLU A 1 102 ? 14.532 -42.683 -32.758 1.00 67.00 102 GLU A C 1
ATOM 810 O O . GLU A 1 102 ? 13.445 -42.868 -33.326 1.00 67.00 102 GLU A O 1
ATOM 815 N N . ASP A 1 103 ? 15.184 -43.678 -32.148 1.00 69.75 103 ASP A N 1
ATOM 816 C CA . ASP A 1 103 ? 14.714 -45.067 -32.042 1.00 69.75 103 ASP A CA 1
ATOM 817 C C . ASP A 1 103 ? 13.801 -45.316 -30.827 1.00 69.75 103 ASP A C 1
ATOM 819 O O . ASP A 1 103 ? 13.255 -46.411 -30.669 1.00 69.75 103 ASP A O 1
ATOM 823 N N . HIS A 1 104 ? 13.593 -44.307 -29.975 1.00 74.38 104 HIS A N 1
ATOM 824 C CA . HIS A 1 104 ? 12.733 -44.409 -28.800 1.00 74.38 104 HIS A CA 1
ATOM 825 C C . HIS A 1 104 ? 11.255 -44.659 -29.192 1.00 74.38 104 HIS A C 1
ATOM 827 O O . HIS A 1 104 ? 10.778 -44.084 -30.182 1.00 74.38 104 HIS A O 1
ATOM 833 N N . PRO A 1 105 ? 10.478 -45.455 -28.420 1.00 76.94 105 PRO A N 1
ATOM 834 C CA . PRO A 1 105 ? 9.068 -45.749 -28.713 1.00 76.94 105 PRO A CA 1
ATOM 835 C C . PRO A 1 105 ? 8.200 -44.510 -28.989 1.00 76.94 105 PRO A C 1
ATOM 837 O O . PRO A 1 105 ? 7.372 -44.532 -29.896 1.00 76.94 105 PRO A O 1
ATOM 840 N N . VAL A 1 106 ? 8.462 -43.396 -28.300 1.00 79.81 106 VAL A N 1
ATOM 841 C CA . VAL A 1 106 ? 7.758 -42.111 -28.493 1.00 79.81 106 VAL A CA 1
ATOM 842 C C . VAL A 1 106 ? 7.924 -41.570 -29.926 1.00 79.81 106 VAL A C 1
ATOM 844 O O . VAL A 1 106 ? 6.956 -41.132 -30.545 1.00 79.81 106 VAL A O 1
ATOM 847 N N . PHE A 1 107 ? 9.126 -41.651 -30.514 1.00 81.12 107 PHE A N 1
ATOM 848 C CA . PHE A 1 107 ? 9.365 -41.212 -31.899 1.00 81.12 107 PHE A CA 1
ATOM 849 C C . PHE A 1 107 ? 8.755 -42.166 -32.935 1.00 81.12 107 PHE A C 1
ATOM 851 O O . PHE A 1 107 ? 8.464 -41.758 -34.065 1.00 81.12 107 PHE A O 1
ATOM 858 N N . ARG A 1 108 ? 8.549 -43.441 -32.585 1.00 81.25 108 ARG A N 1
ATOM 859 C CA . ARG A 1 108 ? 7.805 -44.398 -33.419 1.00 81.25 108 ARG A CA 1
ATOM 860 C C . ARG A 1 108 ? 6.312 -44.069 -33.435 1.00 81.25 108 ARG A C 1
ATOM 862 O O . ARG A 1 108 ? 5.705 -44.089 -34.508 1.00 81.25 108 ARG A O 1
ATOM 869 N N . GLU A 1 109 ? 5.745 -43.719 -32.285 1.00 81.62 109 GLU A N 1
ATOM 870 C CA . GLU A 1 109 ? 4.364 -43.240 -32.175 1.00 81.62 109 GLU A CA 1
ATOM 871 C C . GLU A 1 109 ? 4.172 -41.919 -32.929 1.00 81.62 109 GLU A C 1
ATOM 873 O O . GLU A 1 109 ? 3.248 -41.808 -33.733 1.00 81.62 109 GLU A O 1
ATOM 878 N N . TYR A 1 110 ? 5.108 -40.969 -32.807 1.00 82.94 110 TYR A N 1
ATOM 879 C CA . TYR A 1 110 ? 5.095 -39.714 -33.572 1.00 82.94 110 TYR A CA 1
ATOM 880 C C . TYR A 1 110 ? 5.046 -39.955 -35.088 1.00 82.94 110 TYR A C 1
ATOM 882 O O . TYR A 1 110 ? 4.204 -39.403 -35.799 1.00 82.94 110 TYR A O 1
ATOM 890 N N . ARG A 1 111 ? 5.915 -40.840 -35.599 1.00 83.44 111 ARG A N 1
ATOM 891 C CA . ARG A 1 111 ? 5.930 -41.230 -37.020 1.00 83.44 111 ARG A CA 1
ATOM 892 C C . ARG A 1 111 ? 4.621 -41.890 -37.457 1.00 83.44 111 ARG A C 1
ATOM 894 O O . ARG A 1 111 ? 4.233 -41.758 -38.617 1.00 83.44 111 ARG A O 1
ATOM 901 N N . THR A 1 112 ? 3.955 -42.605 -36.556 1.00 85.56 112 THR A N 1
ATOM 902 C CA . THR A 1 112 ? 2.676 -43.274 -36.822 1.00 85.56 112 THR A CA 1
ATOM 903 C C . THR A 1 112 ? 1.529 -42.263 -36.869 1.00 85.56 112 THR A C 1
ATOM 905 O O . THR A 1 112 ? 0.778 -42.268 -37.843 1.00 85.56 112 THR A O 1
ATOM 908 N N . ALA A 1 113 ? 1.462 -41.332 -35.912 1.00 82.69 113 ALA A N 1
ATOM 909 C CA . ALA A 1 113 ? 0.481 -40.242 -35.881 1.00 82.69 113 ALA A CA 1
ATOM 910 C C . ALA A 1 113 ? 0.599 -39.306 -37.101 1.00 82.69 113 ALA A C 1
ATOM 912 O O . ALA A 1 113 ? -0.400 -38.932 -37.720 1.00 82.69 113 ALA A O 1
ATOM 913 N N . MET A 1 114 ? 1.832 -39.030 -37.539 1.00 80.94 114 MET A N 1
ATOM 914 C CA . MET A 1 114 ? 2.101 -38.283 -38.773 1.00 80.94 114 MET A CA 1
ATOM 915 C C . MET A 1 114 ? 1.579 -38.991 -40.029 1.00 80.94 114 MET A C 1
ATOM 917 O O . MET A 1 114 ? 1.096 -38.341 -40.957 1.00 80.94 114 MET A O 1
ATOM 921 N N . ARG A 1 115 ? 1.645 -40.330 -40.078 1.00 84.38 115 ARG A N 1
ATOM 922 C CA . ARG A 1 115 ? 1.105 -41.120 -41.199 1.00 84.38 115 ARG A CA 1
ATOM 923 C C . ARG A 1 115 ? -0.418 -41.160 -41.194 1.00 84.38 115 ARG A C 1
ATOM 925 O O . ARG A 1 115 ? -1.009 -41.138 -42.271 1.00 84.38 115 ARG A O 1
ATOM 932 N N . SER A 1 116 ? -1.043 -41.205 -40.018 1.00 83.75 116 SER A N 1
ATOM 933 C CA . SER A 1 116 ? -2.503 -41.172 -39.882 1.00 83.75 116 SER A CA 1
ATOM 934 C C . SER A 1 116 ? -3.101 -39.771 -40.045 1.00 83.75 116 SER A C 1
ATOM 936 O O . SER A 1 116 ? -4.322 -39.660 -40.098 1.00 83.75 116 SER A O 1
ATOM 938 N N . ARG A 1 117 ? -2.269 -38.719 -40.169 1.00 79.12 117 ARG A N 1
ATOM 939 C CA . ARG A 1 117 ? -2.681 -37.300 -40.225 1.00 79.12 117 ARG A CA 1
ATOM 940 C C . ARG A 1 117 ? -3.546 -36.883 -39.031 1.00 79.12 117 ARG A C 1
ATOM 942 O O . ARG A 1 117 ? -4.419 -36.032 -39.158 1.00 79.12 117 ARG A O 1
ATOM 949 N N . ASP A 1 118 ? -3.297 -37.496 -37.879 1.00 84.19 118 ASP A N 1
ATOM 950 C CA . ASP A 1 118 ? -4.005 -37.185 -36.642 1.00 84.19 118 ASP A CA 1
ATOM 951 C C . ASP A 1 118 ? -3.293 -36.023 -35.944 1.00 84.19 118 ASP A C 1
ATOM 953 O O . ASP A 1 118 ? -2.279 -36.204 -35.266 1.00 84.19 118 ASP A O 1
ATOM 957 N N . GLU A 1 119 ? -3.788 -34.809 -36.181 1.00 84.00 119 GLU A N 1
ATOM 958 C CA . GLU A 1 119 ? -3.191 -33.566 -35.686 1.00 84.00 119 GLU A CA 1
ATOM 959 C C . GLU A 1 119 ? -3.209 -33.488 -34.151 1.00 84.00 119 GLU A C 1
ATOM 961 O O . GLU A 1 119 ? -2.217 -33.072 -33.555 1.00 84.00 119 GLU A O 1
ATOM 966 N N . GLN A 1 120 ? -4.265 -33.975 -33.494 1.00 81.19 120 GLN A N 1
ATOM 967 C CA . GLN A 1 120 ? -4.377 -33.957 -32.031 1.00 81.19 120 GLN A CA 1
ATOM 968 C C . GLN A 1 120 ? -3.410 -34.946 -31.379 1.00 81.19 120 GLN A C 1
ATOM 970 O O . GLN A 1 120 ? -2.678 -34.591 -30.451 1.00 81.19 120 GLN A O 1
ATOM 975 N N . ARG A 1 121 ? -3.342 -36.178 -31.895 1.00 81.88 121 ARG A N 1
ATOM 976 C CA . ARG A 1 121 ? -2.381 -37.176 -31.407 1.00 81.88 121 ARG A CA 1
ATOM 977 C C . ARG A 1 121 ? -0.942 -36.742 -31.675 1.00 81.88 121 ARG A C 1
ATOM 979 O O . ARG A 1 121 ? -0.079 -36.910 -30.820 1.00 81.88 121 ARG A O 1
ATOM 986 N N . THR A 1 122 ? -0.682 -36.136 -32.833 1.00 86.31 122 THR A N 1
ATOM 987 C CA . THR A 1 122 ? 0.645 -35.601 -33.178 1.00 86.31 122 THR A CA 1
ATOM 988 C C . THR A 1 122 ? 1.059 -34.472 -32.232 1.00 86.31 122 THR A C 1
ATOM 990 O O . THR A 1 122 ? 2.206 -34.447 -31.787 1.00 86.31 122 THR A O 1
ATOM 993 N N . PHE A 1 123 ? 0.133 -33.578 -31.876 1.00 84.06 123 PHE A N 1
ATOM 994 C CA . PHE A 1 123 ? 0.368 -32.490 -30.927 1.00 84.06 123 PHE A CA 1
ATOM 995 C C . PHE A 1 123 ? 0.742 -33.008 -29.532 1.00 84.06 123 PHE A C 1
ATOM 997 O O . PHE A 1 123 ? 1.764 -32.588 -28.986 1.00 84.06 123 PHE A O 1
ATOM 1004 N N . LYS A 1 124 ? -0.014 -33.984 -29.003 1.00 82.69 124 LYS A N 1
ATOM 1005 C CA . LYS A 1 124 ? 0.281 -34.627 -27.709 1.00 82.69 124 LYS A CA 1
ATOM 1006 C C . LYS A 1 124 ? 1.670 -35.271 -27.696 1.00 82.69 124 LYS A C 1
ATOM 1008 O O . LYS A 1 124 ? 2.469 -34.983 -26.813 1.00 82.69 124 LYS A O 1
ATOM 1013 N N . ILE A 1 125 ? 2.005 -36.056 -28.723 1.00 84.12 125 ILE A N 1
ATOM 1014 C CA . ILE A 1 125 ? 3.303 -36.746 -28.794 1.00 84.12 125 ILE A CA 1
ATOM 1015 C C . ILE A 1 125 ? 4.473 -35.754 -28.908 1.00 84.12 125 ILE A C 1
ATOM 1017 O O . ILE A 1 125 ? 5.517 -35.957 -28.291 1.00 84.12 125 ILE A O 1
ATOM 1021 N N . LEU A 1 126 ? 4.320 -34.670 -29.676 1.00 84.44 126 LEU A N 1
ATOM 1022 C CA . LEU A 1 126 ? 5.346 -33.628 -29.790 1.00 84.44 126 LEU A CA 1
ATOM 1023 C C . LEU A 1 126 ? 5.604 -32.912 -28.459 1.00 84.44 126 LEU A C 1
ATOM 1025 O O . LEU A 1 126 ? 6.764 -32.623 -28.162 1.00 84.44 126 LEU A O 1
ATOM 1029 N N . LYS A 1 127 ? 4.557 -32.667 -27.658 1.00 82.75 127 LYS A N 1
ATOM 1030 C CA . LYS A 1 127 ? 4.684 -32.101 -26.305 1.00 82.75 127 LYS A CA 1
ATOM 1031 C C . LYS A 1 127 ? 5.539 -33.013 -25.419 1.00 82.75 127 LYS A C 1
ATOM 1033 O O . LYS A 1 127 ? 6.529 -32.564 -24.847 1.00 82.75 127 LYS A O 1
ATOM 1038 N N . THR A 1 128 ? 5.232 -34.311 -25.411 1.00 82.44 128 THR A N 1
ATOM 1039 C CA . THR A 1 128 ? 5.977 -35.335 -24.663 1.00 82.44 128 THR A CA 1
ATOM 1040 C C . THR A 1 128 ? 7.442 -35.442 -25.123 1.00 82.44 128 THR A C 1
ATOM 1042 O O . THR A 1 128 ? 8.345 -35.535 -24.293 1.00 82.44 128 THR A O 1
ATOM 1045 N N . ILE A 1 129 ? 7.718 -35.353 -26.434 1.00 83.44 129 ILE A N 1
ATOM 1046 C CA . ILE A 1 129 ? 9.092 -35.332 -26.980 1.00 83.44 129 ILE A CA 1
ATOM 1047 C C . ILE A 1 129 ? 9.871 -34.107 -26.495 1.00 83.44 129 ILE A C 1
ATOM 1049 O O . ILE A 1 129 ? 11.024 -34.246 -26.097 1.00 83.44 129 ILE A O 1
ATOM 1053 N N . LEU A 1 130 ? 9.268 -32.918 -26.539 1.00 81.62 130 LEU A N 1
ATOM 1054 C CA . LEU A 1 130 ? 9.935 -31.675 -26.144 1.00 81.62 130 LEU A CA 1
ATOM 1055 C C . LEU A 1 130 ? 10.190 -31.590 -24.638 1.00 81.62 130 LEU A C 1
ATOM 1057 O O . LEU A 1 130 ? 11.137 -30.924 -24.235 1.00 81.62 130 LEU A O 1
ATOM 1061 N N . ARG A 1 131 ? 9.402 -32.284 -23.812 1.00 79.94 131 ARG A N 1
ATOM 1062 C CA . ARG A 1 131 ? 9.650 -32.358 -22.367 1.00 79.94 131 ARG A CA 1
ATOM 1063 C C . ARG A 1 131 ? 10.835 -33.260 -22.023 1.00 79.94 131 ARG A C 1
ATOM 1065 O O . ARG A 1 131 ? 11.663 -32.886 -21.204 1.00 79.94 131 ARG A O 1
ATOM 1072 N N . MET A 1 132 ? 10.958 -34.403 -22.701 1.00 78.12 132 MET A N 1
ATOM 1073 C CA . MET A 1 132 ? 12.115 -35.304 -22.564 1.00 78.12 132 MET A CA 1
ATOM 1074 C C . MET A 1 132 ? 13.380 -34.782 -23.273 1.00 78.12 132 MET A C 1
ATOM 1076 O O . MET A 1 132 ? 14.497 -35.101 -22.872 1.00 78.12 132 MET A O 1
ATOM 1080 N N . ASN A 1 133 ? 13.235 -34.004 -24.351 1.00 82.12 133 ASN A N 1
ATOM 1081 C CA . ASN A 1 133 ? 14.349 -33.420 -25.103 1.00 82.12 133 ASN A CA 1
ATOM 1082 C C . ASN A 1 133 ? 14.027 -31.980 -25.564 1.00 82.12 133 ASN A C 1
ATOM 1084 O O . ASN A 1 133 ? 13.614 -31.771 -26.714 1.00 82.12 133 ASN A O 1
ATOM 1088 N N . PRO A 1 134 ? 14.242 -30.978 -24.687 1.00 80.88 134 PRO A N 1
ATOM 1089 C CA . PRO A 1 134 ? 13.906 -29.575 -24.958 1.00 80.88 134 PRO A CA 1
ATOM 1090 C C . PRO A 1 134 ? 14.638 -28.953 -26.155 1.00 80.88 134 PRO A C 1
ATOM 1092 O O . PRO A 1 134 ? 14.111 -28.048 -26.810 1.00 80.88 134 PRO A O 1
ATOM 1095 N N . ASP A 1 135 ? 15.834 -29.452 -26.474 1.00 79.50 135 ASP A N 1
ATOM 1096 C CA . ASP A 1 135 ? 16.713 -28.898 -27.512 1.00 79.50 135 ASP A CA 1
ATOM 1097 C C . ASP A 1 135 ? 16.438 -29.465 -28.917 1.00 79.50 135 ASP A C 1
ATOM 1099 O O . ASP A 1 135 ? 17.109 -29.115 -29.892 1.00 79.50 135 ASP A O 1
ATOM 1103 N N . HIS A 1 136 ? 15.428 -30.327 -29.073 1.00 84.62 136 HIS A N 1
ATOM 1104 C CA . HIS A 1 136 ? 15.126 -30.949 -30.357 1.00 84.62 136 HIS A CA 1
ATOM 1105 C C . HIS A 1 136 ? 14.482 -29.960 -31.357 1.00 84.62 136 HIS A C 1
ATOM 1107 O O . HIS A 1 136 ? 13.257 -29.826 -31.444 1.00 84.62 136 HIS A O 1
ATOM 1113 N N . GLU A 1 137 ? 15.295 -29.332 -32.219 1.00 82.19 137 GLU A N 1
ATOM 1114 C CA . GLU A 1 137 ? 14.851 -28.271 -33.144 1.00 82.19 137 GLU A CA 1
ATOM 1115 C C . GLU A 1 137 ? 13.647 -28.638 -34.032 1.00 82.19 137 GLU A C 1
ATOM 1117 O O . GLU A 1 137 ? 12.727 -27.832 -34.194 1.00 82.19 137 GLU A O 1
ATOM 1122 N N . ALA A 1 138 ? 13.632 -29.834 -34.638 1.00 82.06 138 ALA A N 1
ATOM 1123 C CA . ALA A 1 138 ? 12.573 -30.194 -35.589 1.00 82.06 138 ALA A CA 1
ATOM 1124 C C . ALA A 1 138 ? 11.210 -30.411 -34.904 1.00 82.06 138 ALA A C 1
ATOM 1126 O O . ALA A 1 138 ? 10.195 -29.916 -35.397 1.00 82.06 138 ALA A O 1
ATOM 1127 N N . ALA A 1 139 ? 11.192 -31.081 -33.746 1.00 83.94 139 ALA A N 1
ATOM 1128 C CA . ALA A 1 139 ? 10.009 -31.214 -32.903 1.00 83.94 139 ALA A CA 1
ATOM 1129 C C . ALA A 1 139 ? 9.503 -29.836 -32.445 1.00 83.94 139 ALA A C 1
ATOM 1131 O O . ALA A 1 139 ? 8.309 -29.573 -32.542 1.00 83.94 139 ALA A O 1
ATOM 1132 N N . LYS A 1 140 ? 10.408 -28.916 -32.071 1.00 84.50 140 LYS A N 1
ATOM 1133 C CA . LYS A 1 140 ? 10.064 -27.554 -31.628 1.00 84.50 140 LYS A CA 1
ATOM 1134 C C . LYS A 1 140 ? 9.383 -26.736 -32.724 1.00 84.50 140 LYS A C 1
ATOM 1136 O O . LYS A 1 140 ? 8.360 -26.098 -32.479 1.00 84.50 140 LYS A O 1
ATOM 1141 N N . ARG A 1 141 ? 9.916 -26.776 -33.951 1.00 84.44 141 ARG A N 1
ATOM 1142 C CA . ARG A 1 141 ? 9.311 -26.082 -35.103 1.00 84.44 141 ARG A CA 1
ATOM 1143 C C . ARG A 1 141 ? 7.938 -26.651 -35.455 1.00 84.44 141 ARG A C 1
ATOM 1145 O O . ARG A 1 141 ? 7.009 -25.879 -35.680 1.00 84.44 141 ARG A O 1
ATOM 1152 N N . HIS A 1 142 ? 7.804 -27.977 -35.494 1.00 86.12 142 HIS A N 1
ATOM 1153 C CA . HIS A 1 142 ? 6.539 -28.612 -35.856 1.00 86.12 142 HIS A CA 1
ATOM 1154 C C . HIS A 1 142 ? 5.466 -28.416 -34.774 1.00 86.12 142 HIS A C 1
ATOM 1156 O O . HIS A 1 142 ? 4.328 -28.085 -35.099 1.00 86.12 142 HIS A O 1
ATOM 1162 N N . PHE A 1 143 ? 5.849 -28.506 -33.497 1.00 86.50 143 PHE A N 1
ATOM 1163 C CA . PHE A 1 143 ? 4.976 -28.195 -32.367 1.00 86.50 143 PHE A CA 1
ATOM 1164 C C . PHE A 1 143 ? 4.455 -26.755 -32.433 1.00 86.50 143 PHE A C 1
ATOM 1166 O O . PHE A 1 143 ? 3.254 -26.545 -32.311 1.00 86.50 143 PHE A O 1
ATOM 1173 N N . GLY A 1 144 ? 5.315 -25.773 -32.732 1.00 84.56 144 GLY A N 1
ATOM 1174 C CA . GLY A 1 144 ? 4.899 -24.374 -32.891 1.00 84.56 144 GLY A CA 1
ATOM 1175 C C . GLY A 1 144 ? 3.866 -24.152 -33.996 1.00 84.56 144 GLY A C 1
ATOM 1176 O O . GLY A 1 144 ? 2.874 -23.462 -33.779 1.00 84.56 144 GLY A O 1
ATOM 1177 N N . GLN A 1 145 ? 4.052 -24.769 -35.165 1.00 86.75 145 GLN A N 1
ATOM 1178 C CA . GLN A 1 145 ? 3.097 -24.648 -36.275 1.00 86.75 145 GLN A CA 1
ATOM 1179 C C . GLN A 1 145 ? 1.749 -25.305 -35.952 1.00 86.75 145 GLN A C 1
ATOM 1181 O O . GLN A 1 145 ? 0.694 -24.732 -36.224 1.00 86.75 145 GLN A O 1
ATOM 1186 N N . LEU A 1 146 ? 1.787 -26.498 -35.358 1.00 88.50 146 LEU A N 1
ATOM 1187 C CA . LEU A 1 146 ? 0.593 -27.264 -35.023 1.00 88.50 146 LEU A CA 1
ATOM 1188 C C . LEU A 1 146 ? -0.183 -26.634 -33.856 1.00 88.50 146 LEU A C 1
ATOM 1190 O O . LEU A 1 146 ? -1.407 -26.573 -33.906 1.00 88.50 146 LEU A O 1
ATOM 1194 N N . SER A 1 147 ? 0.530 -26.086 -32.866 1.00 87.69 147 SER A N 1
ATOM 1195 C CA . SER A 1 147 ? -0.029 -25.332 -31.739 1.00 87.69 147 SER A CA 1
ATOM 1196 C C . SER A 1 147 ? -0.896 -24.168 -32.208 1.00 87.69 147 SER A C 1
ATOM 1198 O O . SER A 1 147 ? -2.019 -24.031 -31.741 1.00 87.69 147 SER A O 1
ATOM 1200 N N . VAL A 1 148 ? -0.395 -23.337 -33.130 1.00 87.50 148 VAL A N 1
ATOM 1201 C CA . VAL A 1 148 ? -1.149 -22.177 -33.637 1.00 87.50 148 VAL A CA 1
ATOM 1202 C C . VAL A 1 148 ? -2.383 -22.632 -34.411 1.00 87.50 148 VAL A C 1
ATOM 1204 O O . VAL A 1 148 ? -3.472 -22.105 -34.202 1.00 87.50 148 VAL A O 1
ATOM 1207 N N . LYS A 1 149 ? -2.234 -23.652 -35.264 1.00 89.56 149 LYS A N 1
ATOM 1208 C CA . LYS A 1 149 ? -3.332 -24.167 -36.084 1.00 89.56 149 LYS A CA 1
ATOM 1209 C C . LYS A 1 149 ? -4.474 -24.749 -35.242 1.00 89.56 149 LYS A C 1
ATOM 1211 O O . LYS A 1 149 ? -5.630 -24.424 -35.501 1.00 89.56 149 LYS A O 1
ATOM 1216 N N . ILE A 1 150 ? -4.164 -25.604 -34.264 1.00 89.31 150 ILE A N 1
ATOM 1217 C CA . ILE A 1 150 ? -5.180 -26.221 -33.396 1.00 89.31 150 ILE A CA 1
ATOM 1218 C C . ILE A 1 150 ? -5.862 -25.143 -32.551 1.00 89.31 150 ILE A C 1
ATOM 1220 O O . ILE A 1 150 ? -7.087 -25.127 -32.474 1.00 89.31 150 ILE A O 1
ATOM 1224 N N . LEU A 1 151 ? -5.097 -24.205 -31.986 1.00 88.44 151 LEU A N 1
ATOM 1225 C CA . LEU A 1 151 ? -5.649 -23.098 -31.210 1.00 88.44 151 LEU A CA 1
ATOM 1226 C C . LEU A 1 151 ? -6.651 -22.272 -32.031 1.00 88.44 151 LEU A C 1
ATOM 1228 O O . LEU A 1 151 ? -7.778 -22.064 -31.597 1.00 88.44 151 LEU A O 1
ATOM 1232 N N . GLU A 1 152 ? -6.292 -21.862 -33.250 1.00 88.69 152 GLU A N 1
ATOM 1233 C CA . GLU A 1 152 ? -7.191 -21.088 -34.115 1.00 88.69 152 GLU A CA 1
ATOM 1234 C C . GLU A 1 152 ? -8.461 -21.860 -34.516 1.00 88.69 152 GLU A C 1
ATOM 1236 O O . GLU A 1 152 ? -9.511 -21.237 -34.675 1.00 88.69 152 GLU A O 1
ATOM 1241 N N . GLN A 1 153 ? -8.392 -23.191 -34.652 1.00 90.75 153 GLN A N 1
ATOM 1242 C CA . GLN A 1 153 ? -9.570 -24.044 -34.869 1.00 90.75 153 GLN A CA 1
ATOM 1243 C C . GLN A 1 153 ? -10.464 -24.121 -33.625 1.00 90.75 153 GLN A C 1
ATOM 1245 O O . GLN A 1 153 ? -11.688 -24.104 -33.750 1.00 90.75 153 GLN A O 1
ATOM 1250 N N . ARG A 1 154 ? -9.875 -24.190 -32.423 1.00 90.69 154 ARG A N 1
ATOM 1251 C CA . ARG A 1 154 ? -10.627 -24.157 -31.159 1.00 90.69 154 ARG A CA 1
ATOM 1252 C C . ARG A 1 154 ? -11.332 -22.816 -30.970 1.00 90.69 154 ARG A C 1
ATOM 1254 O O . ARG A 1 154 ? -12.503 -22.806 -30.611 1.00 90.69 154 ARG A O 1
ATOM 1261 N N . LEU A 1 155 ? -10.668 -21.706 -31.294 1.00 91.50 155 LEU A N 1
ATOM 1262 C CA . LEU A 1 155 ? -11.266 -20.368 -31.230 1.00 91.50 155 LEU A CA 1
ATOM 1263 C C . LEU A 1 155 ? -12.443 -20.198 -32.207 1.00 91.50 155 LEU A C 1
ATOM 1265 O O . LEU A 1 155 ? -13.458 -19.617 -31.832 1.00 91.50 155 LEU A O 1
ATOM 1269 N N . ASP A 1 156 ? -12.355 -20.750 -33.424 1.00 90.81 156 ASP A N 1
ATOM 1270 C CA . ASP A 1 156 ? -13.498 -20.775 -34.354 1.00 90.81 156 ASP A CA 1
ATOM 1271 C C . ASP A 1 156 ? -14.666 -21.599 -33.800 1.00 90.81 156 ASP A C 1
ATOM 1273 O O . ASP A 1 156 ? -15.832 -21.232 -33.960 1.00 90.81 156 ASP A O 1
ATOM 1277 N N . HIS A 1 157 ? -14.361 -22.723 -33.146 1.00 91.62 157 HIS A N 1
ATOM 1278 C CA . HIS A 1 157 ? -15.386 -23.571 -32.554 1.00 91.62 157 HIS A CA 1
ATOM 1279 C C . HIS A 1 157 ? -16.089 -22.883 -31.377 1.00 91.62 157 HIS A C 1
ATOM 1281 O O . HIS A 1 157 ? -17.312 -22.982 -31.281 1.00 91.62 157 HIS A O 1
ATOM 1287 N N . LEU A 1 158 ? -15.352 -22.139 -30.543 1.00 92.00 158 LEU A N 1
ATOM 1288 C CA . LEU A 1 158 ? -15.926 -21.329 -29.466 1.00 92.00 158 LEU A CA 1
ATOM 1289 C C . LEU A 1 158 ? -16.922 -20.301 -30.005 1.00 92.00 158 LEU A C 1
ATOM 1291 O O . LEU A 1 158 ? -18.032 -20.216 -29.491 1.00 92.00 158 LEU A O 1
ATOM 1295 N N . ASP A 1 159 ? -16.583 -19.575 -31.074 1.00 90.00 159 ASP A N 1
ATOM 1296 C CA . ASP A 1 159 ? -17.502 -18.599 -31.678 1.00 90.00 159 ASP A CA 1
ATOM 1297 C C . ASP A 1 159 ? -18.796 -19.255 -32.190 1.00 90.00 159 ASP A C 1
ATOM 1299 O O . ASP A 1 159 ? -19.889 -18.709 -32.028 1.00 90.00 159 ASP A O 1
ATOM 1303 N N . LEU A 1 160 ? -18.695 -20.461 -32.756 1.00 92.00 160 LEU A N 1
ATOM 1304 C CA . LEU A 1 160 ? -19.862 -21.241 -33.169 1.00 92.00 160 LEU A CA 1
ATOM 1305 C C . LEU A 1 160 ? -20.735 -21.633 -31.965 1.00 92.00 160 LEU A C 1
ATOM 1307 O O . LEU A 1 160 ? -21.950 -21.446 -32.014 1.00 92.00 160 LEU A O 1
ATOM 1311 N N . LEU A 1 161 ? -20.133 -22.097 -30.866 1.00 91.38 161 LEU A N 1
ATOM 1312 C CA . LEU A 1 161 ? -20.865 -22.485 -29.654 1.00 91.38 161 LEU A CA 1
ATOM 1313 C C . LEU A 1 161 ? -21.533 -21.293 -28.955 1.00 91.38 161 LEU A C 1
ATOM 1315 O O . LEU A 1 161 ? -22.650 -21.441 -28.457 1.00 91.38 161 LEU A O 1
ATOM 1319 N N . ILE A 1 162 ? -20.911 -20.106 -28.982 1.00 90.00 162 ILE A N 1
ATOM 1320 C CA . ILE A 1 162 ? -21.525 -18.857 -28.497 1.00 90.00 162 ILE A CA 1
ATOM 1321 C C . ILE A 1 162 ? -22.800 -18.552 -29.290 1.00 90.00 162 ILE A C 1
ATOM 1323 O O . ILE A 1 162 ? -23.837 -18.249 -28.702 1.00 90.00 162 ILE A O 1
ATOM 1327 N N . ARG A 1 163 ? -22.748 -18.650 -30.626 1.00 88.19 163 ARG A N 1
ATOM 1328 C CA . ARG A 1 163 ? -23.903 -18.368 -31.500 1.00 88.19 163 ARG A CA 1
ATOM 1329 C C . ARG A 1 163 ? -25.039 -19.372 -31.322 1.00 88.19 163 ARG A C 1
ATOM 1331 O O . ARG A 1 163 ? -26.200 -18.999 -31.463 1.00 88.19 163 ARG A O 1
ATOM 1338 N N . GLU A 1 164 ? -24.707 -20.627 -31.032 1.00 91.06 164 GLU A N 1
ATOM 1339 C CA . GLU A 1 164 ? -25.676 -21.700 -30.789 1.00 91.06 164 GLU A CA 1
ATOM 1340 C C . GLU A 1 164 ? -26.182 -21.745 -29.336 1.00 91.06 164 GLU A C 1
ATOM 1342 O O . GLU A 1 164 ? -27.132 -22.470 -29.046 1.00 91.06 164 GLU A O 1
ATOM 1347 N N . GLY A 1 165 ? -25.577 -20.979 -28.419 1.00 84.88 165 GLY A N 1
ATOM 1348 C CA . GLY A 1 165 ? -25.938 -20.964 -26.998 1.00 84.88 165 GLY A CA 1
ATOM 1349 C C . GLY A 1 165 ? -25.632 -22.276 -26.266 1.00 84.88 165 GLY A C 1
ATOM 1350 O O . GLY A 1 165 ? -26.274 -22.586 -25.262 1.00 84.88 165 GLY A O 1
ATOM 1351 N N . ARG A 1 166 ? -24.677 -23.072 -26.764 1.00 89.31 166 ARG A N 1
ATOM 1352 C CA . ARG A 1 166 ? -24.306 -24.378 -26.193 1.00 89.31 166 ARG A CA 1
ATOM 1353 C C . ARG A 1 166 ? -23.298 -24.186 -25.063 1.00 89.31 166 ARG A C 1
ATOM 1355 O O . ARG A 1 166 ? -22.094 -24.320 -25.257 1.00 89.31 166 ARG A O 1
ATOM 1362 N N . LYS A 1 167 ? -23.823 -23.829 -23.889 1.00 86.81 167 LYS A N 1
ATOM 1363 C CA . LYS A 1 167 ? -23.054 -23.451 -22.696 1.00 86.81 167 LYS A CA 1
ATOM 1364 C C . LYS A 1 167 ? -22.024 -24.500 -22.259 1.00 86.81 167 LYS A C 1
ATOM 1366 O O . LYS A 1 167 ? -20.859 -24.152 -22.126 1.00 86.81 167 LYS A O 1
ATOM 1371 N N . ASP A 1 168 ? -22.436 -25.745 -22.026 1.00 85.06 168 ASP A N 1
ATOM 1372 C CA . ASP A 1 168 ? -21.555 -26.746 -21.400 1.00 85.06 168 ASP A CA 1
ATOM 1373 C C . ASP A 1 168 ? -20.377 -27.106 -22.319 1.00 85.06 168 ASP A C 1
ATOM 1375 O O . ASP A 1 168 ? -19.222 -27.028 -21.915 1.00 85.06 168 ASP A O 1
ATOM 1379 N N . GLU A 1 169 ? -20.656 -27.340 -23.606 1.00 88.62 169 GLU A N 1
ATOM 1380 C CA . GLU A 1 169 ? -19.622 -27.569 -24.626 1.00 88.62 169 GLU A CA 1
ATOM 1381 C C . GLU A 1 169 ? -18.681 -26.370 -24.793 1.00 88.62 169 GLU A C 1
ATOM 1383 O O . GLU A 1 169 ? -17.500 -26.540 -25.090 1.00 88.62 169 GLU A O 1
ATOM 1388 N N . LEU A 1 170 ? -19.186 -25.145 -24.615 1.00 90.19 170 LEU A N 1
ATOM 1389 C CA . LEU A 1 170 ? -18.358 -23.946 -24.666 1.00 90.19 170 LEU A CA 1
ATOM 1390 C C . LEU A 1 170 ? -17.371 -23.909 -23.499 1.00 90.19 170 LEU A C 1
ATOM 1392 O O . LEU A 1 170 ? -16.190 -23.653 -23.722 1.00 90.19 170 LEU A O 1
ATOM 1396 N N . LEU A 1 171 ? -17.841 -24.175 -22.278 1.00 88.19 171 LEU A N 1
ATOM 1397 C CA . LEU A 1 171 ? -16.988 -24.205 -21.091 1.00 88.19 171 LEU A CA 1
ATOM 1398 C C . LEU A 1 171 ? -15.924 -25.304 -21.202 1.00 88.19 171 LEU A C 1
ATOM 1400 O O . LEU A 1 171 ? -14.753 -25.012 -20.973 1.00 88.19 171 LEU A O 1
ATOM 1404 N N . ASP A 1 172 ? -16.299 -26.498 -21.669 1.00 86.38 172 ASP A N 1
ATOM 1405 C CA . ASP A 1 172 ? -15.370 -27.616 -21.876 1.00 86.38 172 ASP A CA 1
ATOM 1406 C C . ASP A 1 172 ? -14.221 -27.246 -22.827 1.00 86.38 172 ASP A C 1
ATOM 1408 O O . ASP A 1 172 ? -13.050 -27.516 -22.548 1.00 86.38 172 ASP A O 1
ATOM 1412 N N . ILE A 1 173 ? -14.528 -26.586 -23.949 1.00 87.38 173 ILE A N 1
ATOM 1413 C CA . ILE A 1 173 ? -13.496 -26.162 -24.905 1.00 87.38 173 ILE A CA 1
ATOM 1414 C C . ILE A 1 173 ? -12.644 -25.028 -24.341 1.00 87.38 173 ILE A C 1
ATOM 1416 O O . ILE A 1 173 ? -11.439 -24.990 -24.590 1.00 87.38 173 ILE A O 1
ATOM 1420 N N . MET A 1 174 ? -13.234 -24.092 -23.597 1.00 87.94 174 MET A N 1
ATOM 1421 C CA . MET A 1 174 ? -12.465 -23.024 -22.957 1.00 87.94 174 MET A CA 1
ATOM 1422 C C . MET A 1 174 ? -11.480 -23.576 -21.928 1.00 87.94 174 MET A C 1
ATOM 1424 O O . MET A 1 174 ? -10.324 -23.155 -21.916 1.00 87.94 174 MET A O 1
ATOM 1428 N N . ASP A 1 175 ? -11.904 -24.549 -21.127 1.00 84.69 175 ASP A N 1
ATOM 1429 C CA . ASP A 1 175 ? -11.045 -25.215 -20.152 1.00 84.69 175 ASP A CA 1
ATOM 1430 C C . ASP A 1 175 ? -9.959 -26.064 -20.854 1.00 84.69 175 ASP A C 1
ATOM 1432 O O . ASP A 1 175 ? -8.803 -26.087 -20.418 1.00 84.69 175 ASP A O 1
ATOM 1436 N N . GLU A 1 176 ? -10.263 -26.692 -22.000 1.00 83.38 176 GLU A N 1
ATOM 1437 C CA . GLU A 1 176 ? -9.259 -27.349 -22.857 1.00 83.38 176 GLU A CA 1
ATOM 1438 C C . GLU A 1 176 ? -8.207 -26.343 -23.365 1.00 83.38 176 GLU A C 1
ATOM 1440 O O . GLU A 1 176 ? -7.005 -26.623 -23.337 1.00 83.38 176 GLU A O 1
ATOM 1445 N N . VAL A 1 177 ? -8.635 -25.153 -23.802 1.00 86.50 177 VAL A N 1
ATOM 1446 C CA . VAL A 1 177 ? -7.736 -24.092 -24.283 1.00 86.50 177 VAL A CA 1
ATOM 1447 C C . VAL A 1 177 ? -6.866 -23.546 -23.149 1.00 86.50 177 VAL A C 1
ATOM 1449 O O . VAL A 1 177 ? -5.677 -23.342 -23.368 1.00 86.50 177 VAL A O 1
ATOM 1452 N N . GLU A 1 178 ? -7.391 -23.350 -21.942 1.00 83.75 178 GLU A N 1
ATOM 1453 C CA . GLU A 1 178 ? -6.606 -22.821 -20.811 1.00 83.75 178 GLU A CA 1
ATOM 1454 C C . GLU A 1 178 ? -5.658 -23.841 -20.179 1.00 83.75 178 GLU A C 1
ATOM 1456 O O . GLU A 1 178 ? -4.585 -23.478 -19.698 1.00 83.75 178 GLU A O 1
ATOM 1461 N N . SER A 1 179 ? -6.036 -25.119 -20.175 1.00 74.62 179 SER A N 1
ATOM 1462 C CA . SER A 1 179 ? -5.200 -26.199 -19.635 1.00 74.62 179 SER A CA 1
ATOM 1463 C C . SER A 1 179 ? -4.085 -26.645 -20.587 1.00 74.62 179 SER A C 1
ATOM 1465 O O . SER A 1 179 ? -3.197 -27.402 -20.188 1.00 74.62 179 SER A O 1
ATOM 1467 N N . THR A 1 180 ? -4.109 -26.189 -21.841 1.00 79.31 180 THR A N 1
ATOM 1468 C CA . THR A 1 180 ? -3.109 -26.538 -22.850 1.00 79.31 180 THR A CA 1
ATOM 1469 C C . THR A 1 180 ? -2.004 -25.479 -22.922 1.00 79.31 180 THR A C 1
ATOM 1471 O O . THR A 1 180 ? -2.260 -24.304 -23.166 1.00 79.31 180 THR A O 1
ATOM 1474 N N . ASP A 1 181 ? -0.745 -25.904 -22.784 1.00 72.19 181 ASP A N 1
ATOM 1475 C CA . ASP A 1 181 ? 0.434 -25.037 -22.937 1.00 72.19 181 ASP A CA 1
ATOM 1476 C C . ASP A 1 181 ? 0.703 -24.705 -24.415 1.00 72.19 181 ASP A C 1
ATOM 1478 O O . ASP A 1 181 ? 1.498 -25.359 -25.100 1.00 72.19 181 ASP A O 1
ATOM 1482 N N . TRP A 1 182 ? 0.009 -23.695 -24.934 1.00 81.50 182 TRP A N 1
ATOM 1483 C CA . TRP A 1 182 ? 0.200 -23.219 -26.303 1.00 81.50 182 TRP A CA 1
ATOM 1484 C C . TRP A 1 182 ? 1.517 -22.452 -26.467 1.00 81.50 182 TRP A C 1
ATOM 1486 O O . TRP A 1 182 ? 1.941 -21.696 -25.596 1.00 81.50 182 TRP A O 1
ATOM 1496 N N . VAL A 1 183 ? 2.143 -22.569 -27.643 1.00 81.81 183 VAL A N 1
ATOM 1497 C CA . VAL A 1 183 ? 3.364 -21.808 -27.984 1.00 81.81 183 VAL A CA 1
ATOM 1498 C C . VAL A 1 183 ? 3.101 -20.304 -28.058 1.00 81.81 183 VAL A C 1
ATOM 1500 O O . VAL A 1 183 ? 3.978 -19.496 -27.752 1.00 81.81 183 VAL A O 1
ATOM 1503 N N . ILE A 1 184 ? 1.896 -19.928 -28.481 1.00 81.31 184 ILE A N 1
ATOM 1504 C CA . ILE A 1 184 ? 1.407 -18.553 -28.471 1.00 81.31 184 ILE A CA 1
ATOM 1505 C C . ILE A 1 184 ? 0.141 -18.561 -27.617 1.00 81.31 184 ILE A C 1
ATOM 1507 O O . ILE A 1 184 ? -0.749 -19.362 -27.904 1.00 81.31 184 ILE A O 1
ATOM 1511 N N . PRO A 1 185 ? 0.042 -17.702 -26.594 1.00 83.38 185 PRO A N 1
ATOM 1512 C CA . PRO A 1 185 ? -1.150 -17.652 -25.762 1.00 83.38 185 PRO A CA 1
ATOM 1513 C C . PRO A 1 185 ? -2.361 -17.160 -26.581 1.00 83.38 185 PRO A C 1
ATOM 1515 O O . PRO A 1 185 ? -2.172 -16.392 -27.537 1.00 83.38 185 PRO A O 1
ATOM 1518 N N . PRO A 1 186 ? -3.594 -17.583 -26.244 1.00 82.38 186 PRO A N 1
ATOM 1519 C CA . PRO A 1 186 ? -4.801 -17.267 -27.013 1.00 82.38 186 PRO A CA 1
ATOM 1520 C C . PRO A 1 186 ? -5.001 -15.761 -27.241 1.00 82.38 186 PRO A C 1
ATOM 1522 O O . PRO A 1 186 ? -5.397 -15.362 -28.340 1.00 82.38 186 PRO A O 1
ATOM 1525 N N . GLU A 1 187 ? -4.606 -14.921 -26.279 1.00 83.62 187 GLU A N 1
ATOM 1526 C CA . GLU A 1 187 ? -4.674 -13.451 -26.338 1.00 83.62 187 GLU A CA 1
ATOM 1527 C C . GLU A 1 187 ? -3.718 -12.829 -27.369 1.00 83.62 187 GLU A C 1
ATOM 1529 O O . GLU A 1 187 ? -3.893 -11.684 -27.775 1.00 83.62 187 GLU A O 1
ATOM 1534 N N . LYS A 1 188 ? -2.680 -13.558 -27.793 1.00 81.50 188 LYS A N 1
ATOM 1535 C CA . LYS A 1 188 ? -1.708 -13.109 -28.807 1.00 81.50 188 LYS A CA 1
ATOM 1536 C C . LYS A 1 188 ? -1.894 -13.813 -30.151 1.00 81.50 188 LYS A C 1
ATOM 1538 O O . LYS A 1 188 ? -1.085 -13.616 -31.059 1.00 81.50 188 LYS A O 1
ATOM 1543 N N . SER A 1 189 ? -2.926 -14.646 -30.278 1.00 85.44 189 SER A N 1
ATOM 1544 C CA . SER A 1 189 ? -3.285 -15.277 -31.546 1.00 85.44 189 SER A CA 1
ATOM 1545 C C . SER A 1 189 ? -3.882 -14.254 -32.521 1.00 85.44 189 SER A C 1
ATOM 1547 O O . SER A 1 189 ? -4.356 -13.187 -32.129 1.00 85.44 189 SER A O 1
ATOM 1549 N N . THR A 1 190 ? -3.913 -14.584 -33.814 1.00 81.88 190 THR A N 1
ATOM 1550 C CA . THR A 1 190 ? -4.549 -13.724 -34.830 1.00 81.88 190 THR A CA 1
ATOM 1551 C C . THR A 1 190 ? -6.063 -13.569 -34.623 1.00 81.88 190 THR A C 1
ATOM 1553 O O . THR A 1 190 ? -6.661 -12.631 -35.149 1.00 81.88 190 THR A O 1
ATOM 1556 N N . LYS A 1 191 ? -6.671 -14.462 -33.828 1.00 87.31 191 LYS A N 1
ATOM 1557 C CA . LYS A 1 191 ? -8.101 -14.516 -33.500 1.00 87.31 191 LYS A CA 1
ATOM 1558 C C . LYS A 1 191 ? -8.386 -14.200 -32.027 1.00 87.31 191 LYS A C 1
ATOM 1560 O O . LYS A 1 191 ? -9.400 -14.643 -31.493 1.00 87.31 191 LYS A O 1
ATOM 1565 N N . ALA A 1 192 ? -7.519 -13.425 -31.372 1.00 83.69 192 ALA A N 1
ATOM 1566 C CA . ALA A 1 192 ? -7.649 -13.064 -29.956 1.00 83.69 192 ALA A CA 1
ATOM 1567 C C . ALA A 1 192 ? -9.024 -12.472 -29.588 1.00 83.69 192 ALA A C 1
ATOM 1569 O O . ALA A 1 192 ? -9.537 -12.731 -28.505 1.00 83.69 192 ALA A O 1
ATOM 1570 N N . THR A 1 193 ? -9.679 -11.762 -30.510 1.00 85.50 193 THR A N 1
ATOM 1571 C CA . THR A 1 193 ? -11.022 -11.201 -30.294 1.00 85.50 193 THR A CA 1
ATOM 1572 C C . THR A 1 193 ? -12.103 -12.263 -30.062 1.00 85.50 193 THR A C 1
ATOM 1574 O O . THR A 1 193 ? -13.057 -12.009 -29.330 1.00 85.50 193 THR A O 1
ATOM 1577 N N . LEU A 1 194 ? -11.970 -13.460 -30.651 1.00 88.06 194 LEU A N 1
ATOM 1578 C CA . LEU A 1 194 ? -12.891 -14.576 -30.399 1.00 88.06 194 LEU A CA 1
ATOM 1579 C C . LEU A 1 194 ? -12.707 -15.129 -28.983 1.00 88.06 194 LEU A C 1
ATOM 1581 O O . LEU A 1 194 ? -13.686 -15.470 -28.323 1.00 88.06 194 LEU A O 1
ATOM 1585 N N . TRP A 1 195 ? -11.460 -15.168 -28.504 1.00 91.75 195 TRP A N 1
ATOM 1586 C CA . TRP A 1 195 ? -11.140 -15.558 -27.132 1.00 91.75 195 TRP A CA 1
ATOM 1587 C C . TRP A 1 195 ? -11.694 -14.555 -26.116 1.00 91.75 195 TRP A C 1
ATOM 1589 O O . TRP A 1 195 ? -12.358 -14.956 -25.167 1.00 91.75 195 TRP A O 1
ATOM 1599 N N . GLU A 1 196 ? -11.513 -13.252 -26.350 1.00 87.69 196 GLU A N 1
ATOM 1600 C CA . GLU A 1 196 ? -12.080 -12.190 -25.503 1.00 87.69 196 GLU A CA 1
ATOM 1601 C C . GLU A 1 196 ? -13.612 -12.274 -25.412 1.00 87.69 196 GLU A C 1
ATOM 1603 O O . GLU A 1 196 ? -14.180 -12.143 -24.326 1.00 87.69 196 GLU A O 1
ATOM 1608 N N . ASN A 1 197 ? -14.286 -12.549 -26.534 1.00 88.06 197 ASN A N 1
ATOM 1609 C CA . ASN A 1 197 ? -15.734 -12.754 -26.553 1.00 88.06 197 ASN A CA 1
ATOM 1610 C C . ASN A 1 197 ? -16.144 -13.997 -25.742 1.00 88.06 197 ASN A C 1
ATOM 1612 O O . ASN A 1 197 ? -17.055 -13.929 -24.919 1.00 88.06 197 ASN A O 1
ATOM 1616 N N . ALA A 1 198 ? -15.438 -15.120 -25.916 1.00 88.38 198 ALA A N 1
ATOM 1617 C CA . ALA A 1 198 ? -15.680 -16.336 -25.142 1.00 88.38 198 ALA A CA 1
ATOM 1618 C C . ALA A 1 198 ? -15.466 -16.117 -23.634 1.00 88.38 198 ALA A C 1
ATOM 1620 O O . ALA A 1 198 ? -16.278 -16.573 -22.832 1.00 88.38 198 ALA A O 1
ATOM 1621 N N . LEU A 1 199 ? -14.436 -15.358 -23.238 1.00 89.44 199 LEU A N 1
ATOM 1622 C CA . LEU A 1 199 ? -14.182 -14.970 -21.846 1.00 89.44 199 LEU A CA 1
ATOM 1623 C C . LEU A 1 199 ? -15.336 -14.159 -21.248 1.00 89.44 199 LEU A C 1
ATOM 1625 O O . LEU A 1 199 ? -15.785 -14.471 -20.143 1.00 89.44 199 LEU A O 1
ATOM 1629 N N . ALA A 1 200 ? -15.848 -13.168 -21.983 1.00 87.44 200 ALA A N 1
ATOM 1630 C CA . ALA A 1 200 ? -16.991 -12.372 -21.546 1.00 87.44 200 ALA A CA 1
ATOM 1631 C C . ALA A 1 200 ? -18.252 -13.238 -21.375 1.00 87.44 200 ALA A C 1
ATOM 1633 O O . ALA A 1 200 ? -18.921 -13.169 -20.344 1.00 87.44 200 ALA A O 1
ATOM 1634 N N . VAL A 1 201 ? -18.546 -14.109 -22.347 1.00 88.19 201 VAL A N 1
ATOM 1635 C CA . VAL A 1 201 ? -19.685 -15.039 -22.287 1.00 88.19 201 VAL A CA 1
ATOM 1636 C C . VAL A 1 201 ? -19.533 -16.027 -21.125 1.00 88.19 201 VAL A C 1
ATOM 1638 O O . VAL A 1 201 ? -20.468 -16.206 -20.343 1.00 88.19 201 VAL A O 1
ATOM 1641 N N . ARG A 1 202 ? -18.346 -16.604 -20.920 1.00 88.62 202 ARG A N 1
ATOM 1642 C CA . ARG A 1 202 ? -18.065 -17.479 -19.774 1.00 88.62 202 ARG A CA 1
ATOM 1643 C C . ARG A 1 202 ? -18.286 -16.777 -18.445 1.00 88.62 202 ARG A C 1
ATOM 1645 O O . ARG A 1 202 ? -18.845 -17.389 -17.543 1.00 88.62 202 ARG A O 1
ATOM 1652 N N . GLN A 1 203 ? -17.884 -15.515 -18.314 1.00 86.19 203 GLN A N 1
ATOM 1653 C CA . GLN A 1 203 ? -18.112 -14.758 -17.086 1.00 86.19 203 GLN A CA 1
ATOM 1654 C C . GLN A 1 203 ? -19.611 -14.606 -16.792 1.00 86.19 203 GLN A C 1
ATOM 1656 O O . GLN A 1 203 ? -20.021 -14.745 -15.642 1.00 86.19 203 GLN A O 1
ATOM 1661 N N . THR A 1 204 ? -20.443 -14.405 -17.822 1.00 86.31 204 THR A N 1
ATOM 1662 C CA . THR A 1 204 ? -21.905 -14.368 -17.647 1.00 86.31 204 THR A CA 1
ATOM 1663 C C . THR A 1 204 ? -22.484 -15.719 -17.222 1.00 86.31 204 THR A C 1
ATOM 1665 O O . THR A 1 204 ? -23.311 -15.759 -16.313 1.00 86.31 204 THR A O 1
ATOM 1668 N N . TYR A 1 205 ? -22.017 -16.827 -17.810 1.00 87.88 205 TYR A N 1
ATOM 1669 C CA . TYR A 1 205 ? -22.467 -18.169 -17.436 1.00 87.88 205 TYR A CA 1
ATOM 1670 C C . TYR A 1 205 ? -22.001 -18.574 -16.039 1.00 87.88 205 TYR A C 1
ATOM 1672 O O . TYR A 1 205 ? -22.818 -19.041 -15.252 1.00 87.88 205 TYR A O 1
ATOM 1680 N N . ARG A 1 206 ? -20.729 -18.337 -15.697 1.00 85.75 206 ARG A N 1
ATOM 1681 C CA . ARG A 1 206 ? -20.195 -18.620 -14.360 1.00 85.75 206 ARG A CA 1
ATOM 1682 C C . ARG A 1 206 ? -20.899 -17.789 -13.293 1.00 85.75 206 ARG A C 1
ATOM 1684 O O . ARG A 1 206 ? -21.272 -18.344 -12.276 1.00 85.75 206 ARG A O 1
ATOM 1691 N N . ARG A 1 207 ? -21.196 -16.507 -13.544 1.00 84.56 207 ARG A N 1
ATOM 1692 C CA . ARG A 1 207 ? -22.000 -15.688 -12.617 1.00 84.56 207 ARG A CA 1
ATOM 1693 C C . ARG A 1 207 ? -23.397 -16.278 -12.381 1.00 84.56 207 ARG A C 1
ATOM 1695 O O . ARG A 1 207 ? -23.855 -16.306 -11.243 1.00 84.56 207 ARG A O 1
ATOM 1702 N N . ALA A 1 208 ? -24.064 -16.748 -13.438 1.00 85.19 208 ALA A N 1
ATOM 1703 C CA . ALA A 1 208 ? -25.381 -17.376 -13.329 1.00 85.19 208 ALA A CA 1
ATOM 1704 C C . ALA A 1 208 ? -25.333 -18.718 -12.571 1.00 85.19 208 ALA A C 1
ATOM 1706 O O . ALA A 1 208 ? -26.185 -18.968 -11.721 1.00 85.19 208 ALA A O 1
ATOM 1707 N N . ASP A 1 209 ? -24.320 -19.547 -12.830 1.00 86.38 209 ASP A N 1
ATOM 1708 C CA . ASP A 1 209 ? -24.129 -20.824 -12.133 1.00 86.38 209 ASP A CA 1
ATOM 1709 C C . ASP A 1 209 ? -23.747 -20.639 -10.672 1.00 86.38 209 ASP A C 1
ATOM 1711 O O . ASP A 1 209 ? -24.293 -21.324 -9.814 1.00 86.38 209 ASP A O 1
ATOM 1715 N N . SER A 1 210 ? -22.861 -19.687 -10.372 1.00 85.44 210 SER A N 1
ATOM 1716 C CA . SER A 1 210 ? -22.481 -19.339 -9.003 1.00 85.44 210 SER A CA 1
ATOM 1717 C C . SER A 1 210 ? -23.694 -18.892 -8.192 1.00 85.44 210 SER A C 1
ATOM 1719 O O . SER A 1 210 ? -23.827 -19.285 -7.038 1.00 85.44 210 SER A O 1
ATOM 1721 N N . LYS A 1 211 ? -24.628 -18.146 -8.798 1.00 84.88 211 LYS A N 1
ATOM 1722 C CA . LYS A 1 211 ? -25.892 -17.776 -8.148 1.00 84.88 211 LYS A CA 1
ATOM 1723 C C . LYS A 1 211 ? -26.743 -19.001 -7.811 1.00 84.88 211 LYS A C 1
ATOM 1725 O O . LYS A 1 211 ? -27.135 -19.166 -6.660 1.00 84.88 211 LYS A O 1
ATOM 1730 N N . LEU A 1 212 ? -26.959 -19.889 -8.783 1.00 88.00 212 LEU A N 1
ATOM 1731 C CA . LEU A 1 212 ? -27.696 -21.138 -8.568 1.00 88.00 212 LEU A CA 1
ATOM 1732 C C . LEU A 1 212 ? -27.013 -22.023 -7.508 1.00 88.00 212 LEU A C 1
ATOM 1734 O O . LEU A 1 212 ? -27.676 -22.657 -6.689 1.00 88.00 212 LEU A O 1
ATOM 1738 N N . ARG A 1 213 ? -25.676 -22.062 -7.501 1.00 91.00 213 ARG A N 1
ATOM 1739 C CA . ARG A 1 213 ? -24.895 -22.812 -6.516 1.00 91.00 213 ARG A CA 1
ATOM 1740 C C . ARG A 1 213 ? -25.028 -22.211 -5.121 1.00 91.00 213 ARG A C 1
ATOM 1742 O O . ARG A 1 213 ? -25.191 -22.984 -4.186 1.00 91.00 213 ARG A O 1
ATOM 1749 N N . CYS A 1 214 ? -25.023 -20.887 -4.972 1.00 87.25 214 CYS A N 1
ATOM 1750 C CA . CYS A 1 214 ? -25.297 -20.224 -3.695 1.00 87.25 214 CYS A CA 1
ATOM 1751 C C . CYS A 1 214 ? -26.688 -20.591 -3.155 1.00 87.25 214 CYS A C 1
ATOM 1753 O O . CYS A 1 214 ? -26.804 -20.951 -1.987 1.00 87.25 214 CYS A O 1
ATOM 1755 N N . GLU A 1 215 ? -27.720 -20.585 -4.005 1.00 86.50 215 GLU A N 1
ATOM 1756 C CA . GLU A 1 215 ? -29.076 -21.015 -3.631 1.00 86.50 215 GLU A CA 1
ATOM 1757 C C . GLU A 1 215 ? -29.097 -22.492 -3.190 1.00 86.50 215 GLU A C 1
ATOM 1759 O O . GLU A 1 215 ? -29.661 -22.831 -2.149 1.00 86.50 215 GLU A O 1
ATOM 1764 N N . GLN A 1 216 ? -28.413 -23.373 -3.928 1.00 89.31 216 GLN A N 1
ATOM 1765 C CA . GLN A 1 216 ? -28.294 -24.788 -3.567 1.00 89.31 216 GLN A CA 1
ATOM 1766 C C . GLN A 1 216 ? -27.510 -24.997 -2.263 1.00 89.31 216 GLN A C 1
ATOM 1768 O O . GLN A 1 216 ? -27.892 -25.840 -1.457 1.00 89.31 216 GLN A O 1
ATOM 1773 N N . ILE A 1 217 ? -26.447 -24.224 -2.021 1.00 89.88 217 ILE A N 1
ATOM 1774 C CA . ILE A 1 217 ? -25.664 -24.292 -0.782 1.00 89.88 217 ILE A CA 1
ATOM 1775 C C . ILE A 1 217 ? -26.546 -23.986 0.429 1.00 89.88 217 ILE A C 1
ATOM 1777 O O . ILE A 1 217 ? -26.410 -24.656 1.445 1.00 89.88 217 ILE A O 1
ATOM 1781 N N . LEU A 1 218 ? -27.478 -23.036 0.343 1.00 88.50 218 LEU A N 1
ATOM 1782 C CA . LEU A 1 218 ? -28.395 -22.752 1.454 1.00 88.50 218 LEU A CA 1
ATOM 1783 C C . LEU A 1 218 ? -29.319 -23.937 1.759 1.00 88.50 218 LEU A C 1
ATOM 1785 O O . LEU A 1 218 ? -29.600 -24.215 2.926 1.00 88.50 218 LEU A O 1
ATOM 1789 N N . VAL A 1 219 ? -29.743 -24.675 0.730 1.00 89.88 219 VAL A N 1
ATOM 1790 C CA . VAL A 1 219 ? -30.503 -25.923 0.896 1.00 89.88 219 VAL A CA 1
ATOM 1791 C C . VAL A 1 219 ? -29.633 -27.009 1.536 1.00 89.88 219 VAL A C 1
ATOM 1793 O O . VAL A 1 219 ? -30.070 -27.658 2.488 1.00 89.88 219 VAL A O 1
ATOM 1796 N N . ASP A 1 220 ? -28.404 -27.184 1.046 1.00 90.06 220 ASP A N 1
ATOM 1797 C CA . ASP A 1 220 ? -27.447 -28.169 1.559 1.00 90.06 220 ASP A CA 1
ATOM 1798 C C . ASP A 1 220 ? -27.076 -27.859 3.028 1.00 90.06 220 ASP A C 1
ATOM 1800 O O . ASP A 1 220 ? -27.044 -28.756 3.868 1.00 90.06 220 ASP A O 1
ATOM 1804 N N . LEU A 1 221 ? -26.888 -26.581 3.380 1.00 89.12 221 LEU A N 1
ATOM 1805 C CA . LEU A 1 221 ? -26.647 -26.115 4.751 1.00 89.12 221 LEU A CA 1
ATOM 1806 C C . LEU A 1 221 ? -27.826 -26.410 5.680 1.00 89.12 221 LEU A C 1
ATOM 1808 O O . LEU A 1 221 ? -27.610 -26.797 6.828 1.00 89.12 221 LEU A O 1
ATOM 1812 N N . GLY A 1 222 ? -29.059 -26.297 5.181 1.00 86.88 222 GLY A N 1
ATOM 1813 C CA . GLY A 1 222 ? -30.249 -26.735 5.909 1.00 86.88 222 GLY A CA 1
ATOM 1814 C C . GLY A 1 222 ? -30.195 -28.220 6.271 1.00 86.88 222 GLY A C 1
ATOM 1815 O O . GLY A 1 222 ? -30.418 -28.580 7.424 1.00 86.88 222 GLY A O 1
ATOM 1816 N N . GLN A 1 223 ? -29.815 -29.076 5.319 1.00 90.81 223 GLN A N 1
ATOM 1817 C CA . GLN A 1 223 ? -29.681 -30.519 5.556 1.00 90.81 223 GLN A CA 1
ATOM 1818 C C . GLN A 1 223 ? -28.539 -30.849 6.527 1.00 90.81 223 GLN A C 1
ATOM 1820 O O . GLN A 1 223 ? -28.701 -31.701 7.398 1.00 90.81 223 GLN A O 1
ATOM 1825 N N . LEU A 1 224 ? -27.396 -30.165 6.410 1.00 88.69 224 LEU A N 1
ATOM 1826 C CA . LEU A 1 224 ? -26.251 -30.364 7.305 1.00 88.69 224 LEU A CA 1
ATOM 1827 C C . LEU A 1 224 ? -26.532 -29.880 8.729 1.00 88.69 224 LEU A C 1
ATOM 1829 O O . LEU A 1 224 ? -26.051 -30.490 9.684 1.00 88.69 224 LEU A O 1
ATOM 1833 N N . ARG A 1 225 ? -27.339 -28.824 8.884 1.00 85.25 225 ARG A N 1
ATOM 1834 C CA . ARG A 1 225 ? -27.839 -28.388 10.192 1.00 85.25 225 ARG A CA 1
ATOM 1835 C C . ARG A 1 225 ? -28.695 -29.473 10.839 1.00 85.25 225 ARG A C 1
ATOM 1837 O O . ARG A 1 225 ? -28.483 -29.776 12.010 1.00 85.25 225 ARG A O 1
ATOM 1844 N N . ASP A 1 226 ? -29.605 -30.084 10.082 1.00 85.75 226 ASP A N 1
ATOM 1845 C CA . ASP A 1 226 ? -30.450 -31.182 10.570 1.00 85.75 226 ASP A CA 1
ATOM 1846 C C . ASP A 1 226 ? -29.636 -32.448 10.909 1.00 85.75 226 ASP A C 1
ATOM 1848 O O . ASP A 1 226 ? -29.996 -33.190 11.824 1.00 85.75 226 ASP A O 1
ATOM 1852 N N . ALA A 1 227 ? -28.527 -32.685 10.200 1.00 86.12 227 ALA A N 1
ATOM 1853 C CA . ALA A 1 227 ? -27.595 -33.790 10.443 1.00 86.12 227 ALA A CA 1
ATOM 1854 C C . ALA A 1 227 ? -26.534 -33.504 11.533 1.00 86.12 227 ALA A C 1
ATOM 1856 O O . ALA A 1 227 ? -25.762 -34.393 11.882 1.00 86.12 227 ALA A O 1
ATOM 1857 N N . GLU A 1 228 ? -26.491 -32.282 12.075 1.00 83.50 228 GLU A N 1
ATOM 1858 C CA . GLU A 1 228 ? -25.461 -31.774 12.999 1.00 83.50 228 GLU A CA 1
ATOM 1859 C C . GLU A 1 228 ? -24.005 -31.829 12.472 1.00 83.50 228 GLU A C 1
ATOM 1861 O O . GLU A 1 228 ? -23.038 -31.824 13.241 1.00 83.50 228 GLU A O 1
ATOM 1866 N N . GLU A 1 229 ? -23.812 -31.810 11.150 1.00 87.12 229 GLU A N 1
ATOM 1867 C CA . GLU A 1 229 ? -22.500 -31.920 10.495 1.00 87.12 229 GLU A CA 1
ATOM 1868 C C . GLU A 1 229 ? -21.836 -30.547 10.259 1.00 87.12 229 GLU A C 1
ATOM 1870 O O . GLU A 1 229 ? -21.621 -30.088 9.134 1.00 87.12 229 GLU A O 1
ATOM 1875 N N . TRP A 1 230 ? -21.469 -29.870 11.351 1.00 84.56 230 TRP A N 1
ATOM 1876 C CA . TRP A 1 230 ? -20.951 -28.491 11.321 1.00 84.56 230 TRP A CA 1
ATOM 1877 C C . TRP A 1 230 ? -19.649 -28.310 10.514 1.00 84.56 230 TRP A C 1
ATOM 1879 O O . TRP A 1 230 ? -19.427 -27.255 9.922 1.00 84.56 230 TRP A O 1
ATOM 1889 N N . LYS A 1 231 ? -18.788 -29.336 10.432 1.00 81.44 231 LYS A N 1
ATOM 1890 C CA . LYS A 1 231 ? -17.517 -29.270 9.677 1.00 81.44 231 LYS A CA 1
ATOM 1891 C C . LYS A 1 231 ? -17.740 -29.150 8.172 1.00 81.44 231 LYS A C 1
ATOM 1893 O O . LYS A 1 231 ? -17.023 -28.409 7.500 1.00 81.44 231 LYS A O 1
ATOM 1898 N N . GLU A 1 232 ? -18.717 -29.884 7.648 1.00 81.94 232 GLU A N 1
ATOM 1899 C CA . GLU A 1 232 ? -19.095 -29.797 6.239 1.00 81.94 232 GLU A CA 1
ATOM 1900 C C . GLU A 1 232 ? -19.831 -28.486 5.962 1.00 81.94 232 GLU A C 1
ATOM 1902 O O . GLU A 1 232 ? -19.575 -27.844 4.941 1.00 81.94 232 GLU A O 1
ATOM 1907 N N . ALA A 1 233 ? -20.647 -28.029 6.918 1.00 86.31 233 ALA A N 1
ATOM 1908 C CA . ALA A 1 233 ? -21.347 -26.757 6.818 1.00 86.31 233 ALA A CA 1
ATOM 1909 C C . ALA A 1 233 ? -20.377 -25.571 6.714 1.00 86.31 233 ALA A C 1
ATOM 1911 O O . ALA A 1 233 ? -20.549 -24.725 5.844 1.00 86.31 233 ALA A O 1
ATOM 1912 N N . LEU A 1 234 ? -19.301 -25.533 7.507 1.00 81.12 234 LEU A N 1
ATOM 1913 C CA . LEU A 1 234 ? -18.269 -24.491 7.395 1.00 81.12 234 LEU A CA 1
ATOM 1914 C C . LEU A 1 234 ? -17.594 -24.460 6.024 1.00 81.12 234 LEU A C 1
ATOM 1916 O O . LEU A 1 234 ? -17.313 -23.381 5.508 1.00 81.12 234 LEU A O 1
ATOM 1920 N N . SER A 1 235 ? -17.350 -25.627 5.421 1.00 81.38 235 SER A N 1
ATOM 1921 C CA . SER A 1 235 ? -16.804 -25.695 4.063 1.00 81.38 235 SER A CA 1
ATOM 1922 C C . SER A 1 235 ? -17.768 -25.079 3.048 1.00 81.38 235 SER A C 1
ATOM 1924 O O . SER A 1 235 ? -17.310 -24.379 2.149 1.00 81.38 235 SER A O 1
ATOM 1926 N N . LEU A 1 236 ? -19.074 -25.333 3.181 1.00 86.31 236 LEU A N 1
ATOM 1927 C CA . LEU A 1 236 ? -20.092 -24.762 2.297 1.00 86.31 236 LEU A CA 1
ATOM 1928 C C . LEU A 1 236 ? -20.328 -23.266 2.561 1.00 86.31 236 LEU A C 1
ATOM 1930 O O . LEU A 1 236 ? -20.533 -22.510 1.619 1.00 86.31 236 LEU A O 1
ATOM 1934 N N . ILE A 1 237 ? -20.238 -22.813 3.815 1.00 87.56 237 ILE A N 1
ATOM 1935 C CA . ILE A 1 237 ? -20.273 -21.386 4.183 1.00 87.56 237 ILE A CA 1
ATOM 1936 C C . ILE A 1 237 ? -19.089 -20.648 3.546 1.00 87.56 237 ILE A C 1
ATOM 1938 O O . ILE A 1 237 ? -19.266 -19.562 2.995 1.00 87.56 237 ILE A O 1
ATOM 1942 N N . GLY A 1 238 ? -17.894 -21.247 3.582 1.00 81.94 238 GLY A N 1
ATOM 1943 C CA . GLY A 1 238 ? -16.715 -20.737 2.883 1.00 81.94 238 GLY A CA 1
ATOM 1944 C C . GLY A 1 238 ? -16.944 -20.633 1.374 1.00 81.94 238 GLY A C 1
ATOM 1945 O O . GLY A 1 238 ? -16.744 -19.560 0.810 1.00 81.94 238 GLY A O 1
ATOM 1946 N N . GLU A 1 239 ? -17.450 -21.703 0.750 1.00 84.94 239 GLU A N 1
ATOM 1947 C CA . GLU A 1 239 ? -17.785 -21.741 -0.684 1.00 84.94 239 GLU A CA 1
ATOM 1948 C C . GLU A 1 239 ? -18.806 -20.647 -1.056 1.00 84.94 239 GLU A C 1
ATOM 1950 O O . GLU A 1 239 ? -18.596 -19.901 -2.010 1.00 84.94 239 GLU A O 1
ATOM 1955 N N . PHE A 1 240 ? -19.874 -20.481 -0.269 1.00 87.44 240 PHE A N 1
ATOM 1956 C CA . PHE A 1 240 ? -20.886 -19.442 -0.486 1.00 87.44 240 PHE A CA 1
ATOM 1957 C C . PHE A 1 240 ? -20.289 -18.031 -0.427 1.00 87.44 240 PHE A C 1
ATOM 1959 O O . PHE A 1 240 ? -20.605 -17.182 -1.266 1.00 87.44 240 PHE A O 1
ATOM 1966 N N . TYR A 1 241 ? -19.430 -17.768 0.562 1.00 84.38 241 TYR A N 1
ATOM 1967 C CA . TYR A 1 241 ? -18.766 -16.477 0.719 1.00 84.38 241 TYR A CA 1
ATOM 1968 C C . TYR A 1 241 ? -17.819 -16.182 -0.449 1.00 84.38 241 TYR A C 1
ATOM 1970 O O . TYR A 1 241 ? -17.844 -15.080 -0.998 1.00 84.38 241 TYR A O 1
ATOM 1978 N N . GLU A 1 242 ? -17.020 -17.168 -0.863 1.00 81.69 242 GLU A N 1
ATOM 1979 C CA . GLU A 1 242 ? -16.087 -17.035 -1.984 1.00 81.69 242 GLU A CA 1
ATOM 1980 C C . GLU A 1 242 ? -16.824 -16.783 -3.303 1.00 81.69 242 GLU A C 1
ATOM 1982 O O . GLU A 1 242 ? -16.511 -15.808 -3.987 1.00 81.69 242 GLU A O 1
ATOM 1987 N N . LEU A 1 243 ? -17.859 -17.572 -3.613 1.00 85.00 243 LEU A N 1
ATOM 1988 C CA . LEU A 1 243 ? -18.679 -17.389 -4.815 1.00 85.00 243 LEU A CA 1
ATOM 1989 C C . LEU A 1 243 ? -19.395 -16.033 -4.825 1.00 85.00 243 LEU A C 1
ATOM 1991 O O . LEU A 1 243 ? -19.474 -15.379 -5.869 1.00 85.00 243 LEU A O 1
ATOM 1995 N N . SER A 1 244 ? -19.894 -15.588 -3.669 1.00 83.62 244 SER A N 1
ATOM 1996 C CA . SER A 1 244 ? -20.597 -14.307 -3.558 1.00 83.62 244 SER A CA 1
ATOM 1997 C C . SER A 1 244 ? -19.668 -13.109 -3.764 1.00 83.62 244 SER A C 1
ATOM 1999 O O . SER A 1 244 ? -20.071 -12.148 -4.421 1.00 83.62 244 SER A O 1
ATOM 2001 N N . GLN A 1 245 ? -18.425 -13.179 -3.272 1.00 81.88 245 GLN A N 1
ATOM 2002 C CA . GLN A 1 245 ? -17.419 -12.136 -3.493 1.00 81.88 245 GLN A CA 1
ATOM 2003 C C . GLN A 1 245 ? -16.810 -12.165 -4.895 1.00 81.88 245 GLN A C 1
ATOM 2005 O O . GLN A 1 245 ? -16.620 -11.109 -5.495 1.00 81.88 245 GLN A O 1
ATOM 2010 N N . GLU A 1 246 ? -16.475 -13.346 -5.423 1.00 81.19 246 GLU A N 1
ATOM 2011 C CA . GLU A 1 246 ? -15.796 -13.485 -6.717 1.00 81.19 246 GLU A CA 1
ATOM 2012 C C . GLU A 1 246 ? -16.660 -12.968 -7.876 1.00 81.19 246 GLU A C 1
ATOM 2014 O O . GLU A 1 246 ? -16.146 -12.339 -8.804 1.00 81.19 246 GLU A O 1
ATOM 2019 N N . TYR A 1 247 ? -17.976 -13.188 -7.800 1.00 82.44 247 TYR A N 1
ATOM 2020 C CA . TYR A 1 247 ? -18.926 -12.839 -8.858 1.00 82.44 247 TYR A CA 1
ATOM 2021 C C . TYR A 1 247 ? -19.827 -11.635 -8.532 1.00 82.44 247 TYR A C 1
ATOM 2023 O O . TYR A 1 247 ? -20.754 -11.361 -9.299 1.00 82.44 247 TYR A O 1
ATOM 2031 N N . ASP A 1 248 ? -19.544 -10.909 -7.442 1.00 78.88 248 ASP A N 1
ATOM 2032 C CA . ASP A 1 248 ? -20.287 -9.720 -6.987 1.00 78.88 248 ASP A CA 1
ATOM 2033 C C . ASP A 1 248 ? -21.807 -9.972 -6.896 1.00 78.88 248 ASP A C 1
ATOM 2035 O O . ASP A 1 248 ? -22.634 -9.292 -7.515 1.00 78.88 248 ASP A O 1
ATOM 2039 N N . LEU A 1 249 ? -22.174 -11.036 -6.170 1.00 81.69 249 LEU A N 1
ATOM 2040 C CA . LEU A 1 249 ? -23.561 -11.493 -6.003 1.00 81.69 249 LEU A CA 1
ATOM 2041 C C . LEU A 1 249 ? -24.225 -10.947 -4.727 1.00 81.69 249 LEU A C 1
ATOM 2043 O O . LEU A 1 249 ? -25.421 -11.152 -4.533 1.00 81.69 249 LEU A O 1
ATOM 2047 N N . GLU A 1 250 ? -23.493 -10.218 -3.875 1.00 73.56 250 GLU A N 1
ATOM 2048 C CA . GLU A 1 250 ? -23.970 -9.738 -2.564 1.00 73.56 250 GLU A CA 1
ATOM 2049 C C . GLU A 1 250 ? -25.262 -8.904 -2.646 1.00 73.56 250 GLU A C 1
ATOM 2051 O O . GLU A 1 250 ? -26.099 -8.960 -1.748 1.00 73.56 250 GLU A O 1
ATOM 2056 N N . SER A 1 251 ? -25.445 -8.145 -3.731 1.00 69.06 251 SER A N 1
ATOM 2057 C CA . SER A 1 251 ? -26.621 -7.286 -3.943 1.00 69.06 251 SER A CA 1
ATOM 2058 C C . SER A 1 251 ? -27.806 -7.981 -4.625 1.00 69.06 251 SER A C 1
ATOM 2060 O O . SER A 1 251 ? -28.889 -7.400 -4.713 1.00 69.06 251 SER A O 1
ATOM 2062 N N . GLU A 1 252 ? -27.613 -9.206 -5.120 1.00 74.31 252 GLU A N 1
ATOM 2063 C CA . GLU A 1 252 ? -28.619 -9.962 -5.871 1.00 74.31 252 GLU A CA 1
ATOM 2064 C C . GLU A 1 252 ? -29.309 -11.064 -5.064 1.00 74.31 252 GLU A C 1
ATOM 2066 O O . GLU A 1 252 ? -30.350 -11.562 -5.507 1.00 74.31 252 GLU A O 1
ATOM 2071 N N . HIS A 1 253 ? -28.737 -11.453 -3.923 1.00 76.75 253 HIS A N 1
ATOM 2072 C CA . HIS A 1 253 ? -29.339 -12.418 -3.005 1.00 76.75 253 HIS A CA 1
ATOM 2073 C C . HIS A 1 253 ? -30.578 -11.818 -2.337 1.00 76.75 253 HIS A C 1
ATOM 2075 O O . HIS A 1 253 ? -30.607 -10.629 -2.000 1.00 76.75 253 HIS A O 1
ATOM 2081 N N . ALA A 1 254 ? -31.621 -12.625 -2.129 1.00 77.12 254 ALA A N 1
ATOM 2082 C CA . ALA A 1 254 ? -32.782 -12.157 -1.385 1.00 77.12 254 ALA A CA 1
ATOM 2083 C C . ALA A 1 254 ? -32.400 -11.901 0.083 1.00 77.12 254 ALA A C 1
ATOM 2085 O O . ALA A 1 254 ? -31.523 -12.557 0.643 1.00 77.12 254 ALA A O 1
ATOM 2086 N N . ALA A 1 255 ? -33.086 -10.962 0.740 1.00 75.88 255 ALA A N 1
ATOM 2087 C CA . ALA A 1 255 ? -32.839 -10.678 2.156 1.00 75.88 255 ALA A CA 1
ATOM 2088 C C . ALA A 1 255 ? -33.026 -11.927 3.042 1.00 75.88 255 ALA A C 1
ATOM 2090 O O . ALA A 1 255 ? -32.302 -12.101 4.020 1.00 75.88 255 ALA A O 1
ATOM 2091 N N . ASP A 1 256 ? -33.957 -12.808 2.667 1.00 78.50 256 ASP A N 1
ATOM 2092 C CA . ASP A 1 256 ? -34.221 -14.068 3.364 1.00 78.50 256 ASP A CA 1
ATOM 2093 C C . ASP A 1 256 ? -33.050 -15.059 3.229 1.00 78.50 256 ASP A C 1
ATOM 2095 O O . ASP A 1 256 ? -32.673 -15.691 4.214 1.00 78.50 256 ASP A O 1
ATOM 2099 N N . ASP A 1 257 ? -32.408 -15.123 2.058 1.00 80.06 257 ASP A N 1
ATOM 2100 C CA . ASP A 1 257 ? -31.249 -15.987 1.792 1.00 80.06 257 ASP A CA 1
ATOM 2101 C C . ASP A 1 257 ? -30.016 -15.544 2.593 1.00 80.06 257 ASP A C 1
ATOM 2103 O O . ASP A 1 257 ? -29.294 -16.367 3.158 1.00 80.06 257 ASP A O 1
ATOM 2107 N N . ILE A 1 258 ? -29.802 -14.228 2.705 1.00 81.38 258 ILE A N 1
ATOM 2108 C CA . ILE A 1 258 ? -28.721 -13.644 3.515 1.00 81.38 258 ILE A CA 1
ATOM 2109 C C . ILE A 1 258 ? -28.952 -13.920 5.007 1.00 81.38 258 ILE A C 1
ATOM 2111 O O . ILE A 1 258 ? -28.006 -14.223 5.736 1.00 81.38 258 ILE A O 1
ATOM 2115 N N . ASN A 1 259 ? -30.200 -13.834 5.472 1.00 82.75 259 ASN A N 1
ATOM 2116 C CA . ASN A 1 259 ? -30.539 -14.166 6.854 1.00 82.75 259 ASN A CA 1
ATOM 2117 C C . ASN A 1 259 ? -30.301 -15.654 7.137 1.00 82.75 259 ASN A C 1
ATOM 2119 O O . ASN A 1 259 ? -29.630 -15.975 8.114 1.00 82.75 259 ASN A O 1
ATOM 2123 N N . ALA A 1 260 ? -30.762 -16.547 6.254 1.00 82.62 260 ALA A N 1
ATOM 2124 C CA . ALA A 1 260 ? -30.529 -17.985 6.376 1.00 82.62 260 ALA A CA 1
ATOM 2125 C C . ALA A 1 260 ? -29.028 -18.325 6.389 1.00 82.62 260 ALA A C 1
ATOM 2127 O O . ALA A 1 260 ? -28.574 -19.087 7.241 1.00 82.62 260 ALA A O 1
ATOM 2128 N N . TYR A 1 261 ? -28.237 -17.711 5.502 1.00 87.19 261 TYR A N 1
ATOM 2129 C CA . TYR A 1 261 ? -26.779 -17.847 5.492 1.00 87.19 261 TYR A CA 1
ATOM 2130 C C . TYR A 1 261 ? -26.147 -17.454 6.836 1.00 87.19 261 TYR A C 1
ATOM 2132 O O . TYR A 1 261 ? -25.336 -18.207 7.377 1.00 87.19 261 TYR A O 1
ATOM 2140 N N . ASN A 1 262 ? -26.521 -16.294 7.386 1.00 85.75 262 ASN A N 1
ATOM 2141 C CA . ASN A 1 262 ? -25.981 -15.821 8.661 1.00 85.75 262 ASN A CA 1
ATOM 2142 C C . ASN A 1 262 ? -26.373 -16.746 9.821 1.00 85.75 262 ASN A C 1
ATOM 2144 O O . ASN A 1 262 ? -25.522 -17.054 10.648 1.00 85.75 262 ASN A O 1
ATOM 2148 N N . GLU A 1 263 ? -27.609 -17.253 9.845 1.00 86.69 263 GLU A N 1
ATOM 2149 C CA . GLU A 1 263 ? -28.048 -18.229 10.850 1.00 86.69 263 GLU A CA 1
ATOM 2150 C C . GLU A 1 263 ? -27.245 -19.537 10.782 1.00 86.69 263 GLU A C 1
ATOM 2152 O O . GLU A 1 263 ? -26.802 -20.048 11.813 1.00 86.69 263 GLU A O 1
ATOM 2157 N N . PHE A 1 264 ? -27.031 -20.090 9.581 1.00 88.06 264 PHE A N 1
ATOM 2158 C CA . PHE A 1 264 ? -26.217 -21.299 9.416 1.00 88.06 264 PHE A CA 1
ATOM 2159 C C . PHE A 1 264 ? -24.757 -21.060 9.796 1.00 88.06 264 PHE A C 1
ATOM 2161 O O . PHE A 1 264 ? -24.120 -21.940 10.377 1.00 88.06 264 PHE A O 1
ATOM 2168 N N . ARG A 1 265 ? -24.236 -19.869 9.495 1.00 85.75 265 ARG A N 1
ATOM 2169 C CA . ARG A 1 265 ? -22.883 -19.466 9.860 1.00 85.75 265 ARG A CA 1
ATOM 2170 C C . ARG A 1 265 ? -22.696 -19.363 11.367 1.00 85.75 265 ARG A C 1
ATOM 2172 O O . ARG A 1 265 ? -21.757 -19.963 11.877 1.00 85.75 265 ARG A O 1
ATOM 2179 N N . GLU A 1 266 ? -23.580 -18.651 12.060 1.00 86.00 266 GLU A N 1
ATOM 2180 C CA . GLU A 1 266 ? -23.530 -18.520 13.520 1.00 86.00 266 GLU A CA 1
ATOM 2181 C C . GLU A 1 266 ? -23.600 -19.895 14.194 1.00 86.00 266 GLU A C 1
ATOM 2183 O O . GLU A 1 266 ? -22.771 -20.201 15.047 1.00 86.00 266 GLU A O 1
ATOM 2188 N N . TRP A 1 267 ? -24.509 -20.766 13.743 1.00 89.44 267 TRP A N 1
ATOM 2189 C CA . TRP A 1 267 ? -24.612 -22.137 14.250 1.00 89.44 267 TRP A CA 1
ATOM 2190 C C . TRP A 1 267 ? -23.320 -22.949 14.053 1.00 89.44 267 TRP A C 1
ATOM 2192 O O . TRP A 1 267 ? -22.864 -23.632 14.972 1.00 89.44 267 TRP A O 1
ATOM 2202 N N . ALA A 1 268 ? -22.724 -22.903 12.859 1.00 84.38 268 ALA A N 1
ATOM 2203 C CA . ALA A 1 268 ? -21.529 -23.684 12.557 1.00 84.38 268 ALA A CA 1
ATOM 2204 C C . ALA A 1 268 ? -20.275 -23.152 13.281 1.00 84.38 268 ALA A C 1
ATOM 2206 O O . ALA A 1 268 ? -19.415 -23.945 13.670 1.00 84.38 268 ALA A O 1
ATOM 2207 N N . GLU A 1 269 ? -20.172 -21.832 13.476 1.00 81.12 269 GLU A N 1
ATOM 2208 C CA . GLU A 1 269 ? -19.112 -21.188 14.264 1.00 81.12 269 GLU A CA 1
ATOM 2209 C C . GLU A 1 269 ? -19.251 -21.522 15.764 1.00 81.12 269 GLU A C 1
ATOM 2211 O O . GLU A 1 269 ? -18.265 -21.925 16.378 1.00 81.12 269 GLU A O 1
ATOM 2216 N N . GLU A 1 270 ? -20.463 -21.486 16.333 1.00 84.00 270 GLU A N 1
ATOM 2217 C CA . GLU A 1 270 ? -20.725 -21.883 17.730 1.00 84.00 270 GLU A CA 1
ATOM 2218 C C . GLU A 1 270 ? -20.309 -23.342 17.989 1.00 84.00 270 GLU A C 1
ATOM 2220 O O . GLU A 1 270 ? -19.563 -23.635 18.924 1.00 84.00 270 GLU A O 1
ATOM 2225 N N . ARG A 1 271 ? -20.695 -24.271 17.101 1.00 84.25 271 ARG A N 1
ATOM 2226 C CA . ARG A 1 271 ? -20.310 -25.692 17.216 1.00 84.25 271 ARG A CA 1
ATOM 2227 C C . ARG A 1 271 ? -18.807 -25.930 17.062 1.00 84.25 271 ARG A C 1
ATOM 2229 O O . ARG A 1 271 ? -18.273 -26.876 17.644 1.00 84.25 271 ARG A O 1
ATOM 2236 N N . MET A 1 272 ? -18.115 -25.092 16.291 1.00 77.75 272 MET A N 1
ATOM 2237 C CA . MET A 1 272 ? -16.657 -25.141 16.187 1.00 77.75 272 MET A CA 1
ATOM 2238 C C . MET A 1 272 ? -15.986 -24.712 17.492 1.00 77.75 272 MET A C 1
ATOM 2240 O O . MET A 1 272 ? -15.028 -25.364 17.915 1.00 77.75 272 MET A O 1
ATOM 2244 N N . GLU A 1 273 ? -16.453 -23.624 18.108 1.00 76.31 273 GLU A N 1
ATOM 2245 C CA . GLU A 1 273 ? -15.922 -23.143 19.387 1.00 76.31 273 GLU A CA 1
ATOM 2246 C C . GLU A 1 273 ? -16.106 -24.202 20.481 1.00 76.31 273 GLU A C 1
ATOM 2248 O O . GLU A 1 273 ? -15.135 -24.552 21.153 1.00 76.31 273 GLU A O 1
ATOM 2253 N N . GLU A 1 274 ? -17.284 -24.830 20.554 1.00 78.69 274 GLU A N 1
ATOM 2254 C CA . GLU A 1 274 ? -17.551 -25.941 21.477 1.00 78.69 274 GLU A CA 1
ATOM 2255 C C . GLU A 1 274 ? -16.582 -27.130 21.282 1.00 78.69 274 GLU A C 1
ATOM 2257 O O . GLU A 1 274 ? -16.017 -27.651 22.249 1.00 78.69 274 GLU A O 1
ATOM 2262 N N . ASP A 1 275 ? -16.334 -27.563 20.038 1.00 76.94 275 ASP A N 1
ATOM 2263 C CA . ASP A 1 275 ? -15.385 -28.650 19.739 1.00 76.94 275 ASP A CA 1
ATOM 2264 C C . ASP A 1 275 ? -13.925 -28.253 20.027 1.00 76.94 275 ASP A C 1
ATOM 2266 O O . ASP A 1 275 ? -13.122 -29.081 20.476 1.00 76.94 275 ASP A O 1
ATOM 2270 N N . ARG A 1 276 ? -13.561 -26.987 19.791 1.00 72.88 276 ARG A N 1
ATOM 2271 C CA . ARG A 1 276 ? -12.228 -26.451 20.095 1.00 72.88 276 ARG A CA 1
ATOM 2272 C C . ARG A 1 276 ? -11.973 -26.454 21.596 1.00 72.88 276 ARG A C 1
ATOM 2274 O O . ARG A 1 276 ? -10.909 -26.916 22.018 1.00 72.88 276 ARG A O 1
ATOM 2281 N N . ASP A 1 277 ? -12.937 -25.995 22.382 1.00 72.50 277 ASP A N 1
ATOM 2282 C CA . ASP A 1 277 ? -12.849 -25.968 23.839 1.00 72.50 277 ASP A CA 1
ATOM 2283 C C . ASP A 1 277 ? -12.790 -27.391 24.410 1.00 72.50 277 ASP A C 1
ATOM 2285 O O . ASP A 1 277 ? -11.932 -27.696 25.245 1.00 72.50 277 ASP A O 1
ATOM 2289 N N . ALA A 1 278 ? -13.590 -28.317 23.869 1.00 75.56 278 ALA A N 1
ATOM 2290 C CA . ALA A 1 278 ? -13.537 -29.732 24.233 1.00 75.56 278 ALA A CA 1
ATOM 2291 C C . ALA A 1 278 ? -12.163 -30.373 23.938 1.00 75.56 278 ALA A C 1
ATOM 2293 O O . ALA A 1 278 ? -11.609 -31.099 24.775 1.00 75.56 278 ALA A O 1
ATOM 2294 N N . ARG A 1 279 ? -11.563 -30.086 22.773 1.00 73.12 279 ARG A N 1
ATOM 2295 C CA . ARG A 1 279 ? -10.215 -30.567 22.416 1.00 73.12 279 ARG A CA 1
ATOM 2296 C C . ARG A 1 279 ? -9.122 -29.928 23.269 1.00 73.12 279 ARG A C 1
ATOM 2298 O O . ARG A 1 279 ? -8.210 -30.637 23.704 1.00 73.12 279 ARG A O 1
ATOM 2305 N N . ALA A 1 280 ? -9.202 -28.625 23.535 1.00 74.25 280 ALA A N 1
ATOM 2306 C CA . ALA A 1 280 ? -8.255 -27.906 24.389 1.00 74.25 280 ALA A CA 1
ATOM 2307 C C . ALA A 1 280 ? -8.253 -28.479 25.811 1.00 74.25 280 ALA A C 1
ATOM 2309 O O . ALA A 1 280 ? -7.192 -28.772 26.374 1.00 74.25 280 ALA A O 1
ATOM 2310 N N . LEU A 1 281 ? -9.441 -28.751 26.346 1.00 77.31 281 LEU A N 1
ATOM 2311 C CA . LEU A 1 281 ? -9.617 -29.440 27.611 1.00 77.31 281 LEU A CA 1
ATOM 2312 C C . LEU A 1 281 ? -8.995 -30.844 27.581 1.00 77.31 281 LEU A C 1
ATOM 2314 O O . LEU A 1 281 ? -8.223 -31.193 28.475 1.00 77.31 281 LEU A O 1
ATOM 2318 N N . GLN A 1 282 ? -9.266 -31.655 26.555 1.00 77.81 282 GLN A N 1
ATOM 2319 C CA . GLN A 1 282 ? -8.700 -33.003 26.442 1.00 77.81 282 GLN A CA 1
ATOM 2320 C C . GLN A 1 282 ? -7.160 -32.986 26.344 1.00 77.81 282 GLN A C 1
ATOM 2322 O O . GLN A 1 282 ? -6.474 -33.810 26.966 1.00 77.81 282 GLN A O 1
ATOM 2327 N N . ALA A 1 283 ? -6.593 -32.021 25.618 1.00 78.31 283 ALA A N 1
ATOM 2328 C CA . ALA A 1 283 ? -5.152 -31.797 25.536 1.00 78.31 283 ALA A CA 1
ATOM 2329 C C . ALA A 1 283 ? -4.559 -31.398 26.897 1.00 78.31 283 ALA A C 1
ATOM 2331 O O . ALA A 1 283 ? -3.521 -31.925 27.305 1.00 78.31 283 ALA A O 1
ATOM 2332 N N . LEU A 1 284 ? -5.234 -30.530 27.650 1.00 80.75 284 LEU A N 1
ATOM 2333 C CA . LEU A 1 284 ? -4.785 -30.130 28.981 1.00 80.75 284 LEU A CA 1
ATOM 2334 C C . LEU A 1 284 ? -4.855 -31.300 29.973 1.00 80.75 284 LEU A C 1
ATOM 2336 O O . LEU A 1 284 ? -3.892 -31.568 30.694 1.00 80.75 284 LEU A O 1
ATOM 2340 N N . VAL A 1 285 ? -5.941 -32.079 29.936 1.00 81.06 285 VAL A N 1
ATOM 2341 C CA . VAL A 1 285 ? -6.114 -33.297 30.742 1.00 81.06 285 VAL A CA 1
ATOM 2342 C C . VAL A 1 285 ? -5.023 -34.325 30.448 1.00 81.06 285 VAL A C 1
ATOM 2344 O O . VAL A 1 285 ? -4.469 -34.918 31.376 1.00 81.06 285 VAL A O 1
ATOM 2347 N N . SER A 1 286 ? -4.700 -34.557 29.177 1.00 81.06 286 SER A N 1
ATOM 2348 C CA . SER A 1 286 ? -3.651 -35.507 28.789 1.00 81.06 286 SER A CA 1
ATOM 2349 C C . SER A 1 286 ? -2.256 -35.037 29.210 1.00 81.06 286 SER A C 1
ATOM 2351 O O . SER A 1 286 ? -1.516 -35.830 29.793 1.00 81.06 286 SER A O 1
ATOM 2353 N N . ARG A 1 287 ? -1.915 -33.751 29.031 1.00 82.88 287 ARG A N 1
ATOM 2354 C CA . ARG A 1 287 ? -0.660 -33.160 29.541 1.00 82.88 287 ARG A CA 1
ATOM 2355 C C . ARG A 1 287 ? -0.541 -33.314 31.053 1.00 82.88 287 ARG A C 1
ATOM 2357 O O . ARG A 1 287 ? 0.486 -33.775 31.549 1.00 82.88 287 ARG A O 1
ATOM 2364 N N . PHE A 1 288 ? -1.614 -33.006 31.775 1.00 83.00 288 PHE A N 1
ATOM 2365 C CA . PHE A 1 288 ? -1.684 -33.170 33.221 1.00 83.00 288 PHE A CA 1
ATOM 2366 C C . PHE A 1 288 ? -1.476 -34.637 33.647 1.00 83.00 288 PHE A C 1
ATOM 2368 O O . PHE A 1 288 ? -0.648 -34.923 34.518 1.00 83.00 288 PHE A O 1
ATOM 2375 N N . LYS A 1 289 ? -2.162 -35.591 32.999 1.00 82.25 289 LYS A N 1
ATOM 2376 C CA . LYS A 1 289 ? -2.008 -37.032 33.272 1.00 82.25 289 LYS A CA 1
ATOM 2377 C C . LYS A 1 289 ? -0.591 -37.528 32.973 1.00 82.25 289 LYS A C 1
ATOM 2379 O O . LYS A 1 289 ? -0.016 -38.220 33.815 1.00 82.25 289 LYS A O 1
ATOM 2384 N N . ASN A 1 290 ? -0.015 -37.132 31.837 1.00 83.00 290 ASN A N 1
ATOM 2385 C CA . ASN A 1 290 ? 1.350 -37.488 31.445 1.00 83.00 290 ASN A CA 1
ATOM 2386 C C . ASN A 1 290 ? 2.370 -36.969 32.465 1.00 83.00 290 ASN A C 1
ATOM 2388 O O . ASN A 1 290 ? 3.226 -37.725 32.932 1.00 83.00 290 ASN A O 1
ATOM 2392 N N . ARG A 1 291 ? 2.218 -35.721 32.915 1.00 81.50 291 ARG A N 1
ATOM 2393 C CA . ARG A 1 291 ? 3.114 -35.132 33.912 1.00 81.50 291 ARG A CA 1
ATOM 2394 C C . ARG A 1 291 ? 3.016 -35.821 35.274 1.00 81.50 291 ARG A C 1
ATOM 2396 O O . ARG A 1 291 ? 4.034 -36.076 35.918 1.00 81.50 291 ARG A O 1
ATOM 2403 N N . ILE A 1 292 ? 1.809 -36.211 35.696 1.00 81.12 292 ILE A N 1
ATOM 2404 C CA . ILE A 1 292 ? 1.626 -37.053 36.889 1.00 81.12 292 ILE A CA 1
ATOM 2405 C C . ILE A 1 292 ? 2.348 -38.396 36.734 1.00 81.12 292 ILE A C 1
ATOM 2407 O O . ILE A 1 292 ? 2.956 -38.876 37.696 1.00 81.12 292 ILE A O 1
ATOM 2411 N N . THR A 1 293 ? 2.276 -39.031 35.562 1.00 81.25 293 THR A N 1
ATOM 2412 C CA . THR A 1 293 ? 2.953 -40.315 35.334 1.00 81.25 293 THR A CA 1
ATOM 2413 C C . THR A 1 293 ? 4.473 -40.187 35.315 1.00 81.25 293 THR A C 1
ATOM 2415 O O . THR A 1 293 ? 5.132 -40.996 35.967 1.00 81.25 293 THR A O 1
ATOM 2418 N N . GLU A 1 294 ? 5.028 -39.152 34.679 1.00 79.00 294 GLU A N 1
ATOM 2419 C CA . GLU A 1 294 ? 6.468 -38.850 34.691 1.00 79.00 294 GLU A CA 1
ATOM 2420 C C . GLU A 1 294 ? 6.986 -38.657 36.117 1.00 79.00 294 GLU A C 1
ATOM 2422 O O . GLU A 1 294 ? 7.989 -39.249 36.509 1.00 79.00 294 GLU A O 1
ATOM 2427 N N . MET A 1 295 ? 6.259 -37.896 36.937 1.00 73.19 295 MET A N 1
ATOM 2428 C CA . MET A 1 295 ? 6.639 -37.651 38.329 1.00 73.19 295 MET A CA 1
ATOM 2429 C C . MET A 1 295 ? 6.597 -38.916 39.187 1.00 73.19 295 MET A C 1
ATOM 2431 O O . MET A 1 295 ? 7.487 -39.135 40.012 1.00 73.19 295 MET A O 1
ATOM 2435 N N . LYS A 1 296 ? 5.601 -39.787 38.981 1.00 76.44 296 LYS A N 1
ATOM 2436 C CA . LYS A 1 296 ? 5.543 -41.098 39.651 1.00 76.44 296 LYS A CA 1
ATOM 2437 C C . LYS A 1 296 ? 6.700 -42.004 39.226 1.00 76.44 296 LYS A C 1
ATOM 2439 O O . LYS A 1 296 ? 7.264 -42.707 40.063 1.00 76.44 296 LYS A O 1
ATOM 2444 N N . GLN A 1 297 ? 7.072 -41.985 37.947 1.00 76.31 297 GLN A N 1
ATOM 2445 C CA . GLN A 1 297 ? 8.223 -42.737 37.443 1.00 76.31 297 GLN A CA 1
ATOM 2446 C C . GLN A 1 297 ? 9.541 -42.195 38.011 1.00 76.31 297 GLN A C 1
ATOM 2448 O O . GLN A 1 297 ? 10.373 -42.980 38.464 1.00 76.31 297 GLN A O 1
ATOM 2453 N N . ALA A 1 298 ? 9.700 -40.873 38.080 1.00 70.06 298 ALA A N 1
ATOM 2454 C CA . ALA A 1 298 ? 10.883 -40.233 38.641 1.00 70.06 298 ALA A CA 1
ATOM 2455 C C . ALA A 1 298 ? 11.015 -40.440 40.164 1.00 70.06 298 ALA A C 1
ATOM 2457 O O . ALA A 1 298 ? 12.129 -40.585 40.666 1.00 70.06 298 ALA A O 1
ATOM 2458 N N . GLU A 1 299 ? 9.908 -40.537 40.916 1.00 68.94 299 GLU A N 1
ATOM 2459 C CA . GLU A 1 299 ? 9.975 -40.931 42.333 1.00 68.94 299 GLU A CA 1
ATOM 2460 C C . GLU A 1 299 ? 10.453 -42.384 42.488 1.00 68.94 299 GLU A C 1
ATOM 2462 O O . GLU A 1 299 ? 11.330 -42.660 43.315 1.00 68.94 299 GLU A O 1
ATOM 2467 N N . ASN A 1 300 ? 9.926 -43.297 41.666 1.00 70.75 300 ASN A N 1
ATOM 2468 C CA . ASN A 1 300 ? 10.296 -44.714 41.691 1.00 70.75 300 ASN A CA 1
ATOM 2469 C C . ASN A 1 300 ? 11.754 -44.958 41.259 1.00 70.75 300 ASN A C 1
ATOM 2471 O O . ASN A 1 300 ? 12.379 -45.896 41.749 1.00 70.75 300 ASN A O 1
ATOM 2475 N N . ALA A 1 301 ? 12.304 -44.109 40.384 1.00 65.31 301 ALA A N 1
ATOM 2476 C CA . ALA A 1 301 ? 13.675 -44.208 39.876 1.00 65.31 301 ALA A CA 1
ATOM 2477 C C . ALA A 1 301 ? 14.753 -43.712 40.861 1.00 65.31 301 ALA A C 1
ATOM 2479 O O . ALA A 1 301 ? 15.941 -43.929 40.627 1.00 65.31 301 ALA A O 1
ATOM 2480 N N . GLY A 1 302 ? 14.362 -43.081 41.972 1.00 59.28 302 GLY A N 1
ATOM 2481 C CA . GLY A 1 302 ? 15.299 -42.619 42.993 1.00 59.28 302 GLY A CA 1
ATOM 2482 C C . GLY A 1 302 ? 14.939 -41.253 43.553 1.00 59.28 302 GLY A C 1
ATOM 2483 O O . GLY A 1 302 ? 15.670 -40.301 43.328 1.00 59.28 302 GLY A O 1
ATOM 2484 N N . GLY A 1 303 ? 13.828 -41.173 44.294 1.00 59.69 303 GLY A N 1
ATOM 2485 C CA . GLY A 1 303 ? 13.508 -40.106 45.252 1.00 59.69 303 GLY A CA 1
ATOM 2486 C C . GLY A 1 303 ? 13.896 -38.679 44.841 1.00 59.69 303 GLY A C 1
ATOM 2487 O O . GLY A 1 303 ? 14.985 -38.213 45.156 1.00 59.69 303 GLY A O 1
ATOM 2488 N N . LEU A 1 304 ? 12.951 -37.957 44.242 1.00 66.62 304 LEU A N 1
ATOM 2489 C CA . LEU A 1 304 ? 13.114 -36.568 43.796 1.00 66.62 304 LEU A CA 1
ATOM 2490 C C . LEU A 1 304 ? 13.587 -35.603 44.910 1.00 66.62 304 LEU A C 1
ATOM 2492 O O . LEU A 1 304 ? 13.223 -35.739 46.087 1.00 66.62 304 LEU A O 1
ATOM 2496 N N . SER A 1 305 ? 14.387 -34.604 44.520 1.00 68.88 305 SER A N 1
ATOM 2497 C CA . SER A 1 305 ? 14.833 -33.505 45.385 1.00 68.88 305 SER A CA 1
ATOM 2498 C C . SER A 1 305 ? 13.656 -32.602 45.787 1.00 68.88 305 SER A C 1
ATOM 2500 O O . SER A 1 305 ? 12.592 -32.616 45.169 1.00 68.88 305 SER A O 1
ATOM 2502 N N . ILE A 1 306 ? 13.827 -31.796 46.842 1.00 69.56 306 ILE A N 1
ATOM 2503 C CA . ILE A 1 306 ? 12.796 -30.835 47.280 1.00 69.56 306 ILE A CA 1
ATOM 2504 C C . ILE A 1 306 ? 12.491 -29.807 46.180 1.00 69.56 306 ILE A C 1
ATOM 2506 O O . ILE A 1 306 ? 11.340 -29.399 46.052 1.00 69.56 306 ILE A O 1
ATOM 2510 N N . GLU A 1 307 ? 13.494 -29.417 45.392 1.00 68.31 307 GLU A N 1
ATOM 2511 C CA . GLU A 1 307 ? 13.346 -28.473 44.279 1.00 68.31 307 GLU A CA 1
ATOM 2512 C C . GLU A 1 307 ? 12.409 -29.024 43.202 1.00 68.31 307 GLU A C 1
ATOM 2514 O O . GLU A 1 307 ? 11.439 -28.353 42.864 1.00 68.31 307 GLU A O 1
ATOM 2519 N N . ASN A 1 308 ? 12.576 -30.285 42.791 1.00 73.12 308 ASN A N 1
ATOM 2520 C CA . ASN A 1 308 ? 11.703 -30.903 41.787 1.00 73.12 308 ASN A CA 1
ATOM 2521 C C . ASN A 1 308 ? 10.248 -31.047 42.283 1.00 73.12 308 ASN A C 1
ATOM 2523 O O . ASN A 1 308 ? 9.303 -30.957 41.503 1.00 73.12 308 ASN A O 1
ATOM 2527 N N . TYR A 1 309 ? 10.032 -31.248 43.592 1.00 75.88 309 TYR A N 1
ATOM 2528 C CA . TYR A 1 309 ? 8.678 -31.246 44.166 1.00 75.88 309 TYR A CA 1
ATOM 2529 C C . TYR A 1 309 ? 8.053 -29.846 44.220 1.00 75.88 309 TYR A C 1
ATOM 2531 O O . TYR A 1 309 ? 6.836 -29.732 44.087 1.00 75.88 309 TYR A O 1
ATOM 2539 N N . LEU A 1 310 ? 8.848 -28.794 44.439 1.00 74.50 310 LEU A N 1
ATOM 2540 C CA . LEU A 1 310 ? 8.373 -27.406 44.433 1.00 74.50 310 LEU A CA 1
ATOM 2541 C C . LEU A 1 310 ? 8.071 -26.922 43.012 1.00 74.50 310 LEU A C 1
ATOM 2543 O O . LEU A 1 310 ? 7.071 -26.238 42.814 1.00 74.50 310 LEU A O 1
ATOM 2547 N N . GLU A 1 311 ? 8.882 -27.325 42.036 1.00 78.81 311 GLU A N 1
ATOM 2548 C CA . GLU A 1 311 ? 8.638 -27.096 40.611 1.00 78.81 311 GLU A CA 1
ATOM 2549 C C . GLU A 1 311 ? 7.332 -27.767 40.172 1.00 78.81 311 GLU A C 1
ATOM 2551 O O . GLU A 1 311 ? 6.423 -27.099 39.686 1.00 78.81 311 GLU A O 1
ATOM 2556 N N . PHE A 1 312 ? 7.149 -29.050 40.494 1.00 77.19 312 PHE A N 1
ATOM 2557 C CA . PHE A 1 312 ? 5.894 -29.744 40.210 1.00 77.19 312 PHE A CA 1
ATOM 2558 C C . PHE A 1 312 ? 4.692 -29.158 40.975 1.00 77.19 312 PHE A C 1
ATOM 2560 O O . PHE A 1 312 ? 3.568 -29.171 40.479 1.00 77.19 312 PHE A O 1
ATOM 2567 N N . GLN A 1 313 ? 4.898 -28.595 42.174 1.00 79.00 313 GLN A N 1
ATOM 2568 C CA . GLN A 1 313 ? 3.845 -27.864 42.886 1.00 79.00 313 GLN A CA 1
ATOM 2569 C C . GLN A 1 313 ? 3.457 -26.568 42.158 1.00 79.00 313 GLN A C 1
ATOM 2571 O O . GLN A 1 313 ? 2.273 -26.229 42.122 1.00 79.00 313 GLN A O 1
ATOM 2576 N N . ALA A 1 314 ? 4.430 -25.843 41.602 1.00 77.69 314 ALA A N 1
ATOM 2577 C CA . ALA A 1 314 ? 4.174 -24.663 40.788 1.00 77.69 314 ALA A CA 1
ATOM 2578 C C . ALA A 1 314 ? 3.413 -25.045 39.510 1.00 77.69 314 ALA A C 1
ATOM 2580 O O . ALA A 1 314 ? 2.370 -24.458 39.244 1.00 77.69 314 ALA A O 1
ATOM 2581 N N . GLU A 1 315 ? 3.845 -26.094 38.807 1.00 78.75 315 GLU A N 1
ATOM 2582 C CA . GLU A 1 315 ? 3.175 -26.612 37.607 1.00 78.75 315 GLU A CA 1
ATOM 2583 C C . GLU A 1 315 ? 1.739 -27.089 37.881 1.00 78.75 315 GLU A C 1
ATOM 2585 O O . GLU A 1 315 ? 0.826 -26.743 37.139 1.00 78.75 315 GLU A O 1
ATOM 2590 N N . ILE A 1 316 ? 1.487 -27.824 38.974 1.00 81.81 316 ILE A N 1
ATOM 2591 C CA . ILE A 1 316 ? 0.123 -28.227 39.366 1.00 81.81 316 ILE A CA 1
ATOM 2592 C C . ILE A 1 316 ? -0.759 -27.008 39.668 1.00 81.81 316 ILE A C 1
ATOM 2594 O O . ILE A 1 316 ? -1.955 -27.032 39.376 1.00 81.81 316 ILE A O 1
ATOM 2598 N N . ASN A 1 317 ? -0.206 -25.950 40.267 1.00 78.88 317 ASN A N 1
ATOM 2599 C CA . ASN A 1 317 ? -0.956 -24.716 40.499 1.00 78.88 317 ASN A CA 1
ATOM 2600 C C . ASN A 1 317 ? -1.247 -23.976 39.186 1.00 78.88 317 ASN A C 1
ATOM 2602 O O . ASN A 1 317 ? -2.310 -23.370 39.075 1.00 78.88 317 ASN A O 1
ATOM 2606 N N . THR A 1 318 ? -0.351 -24.062 38.200 1.00 82.31 318 THR A N 1
ATOM 2607 C CA . THR A 1 318 ? -0.590 -23.566 36.840 1.00 82.31 318 THR A CA 1
ATOM 2608 C C . THR A 1 318 ? -1.717 -24.348 36.170 1.00 82.31 318 THR A C 1
ATOM 2610 O O . THR A 1 318 ? -2.708 -23.734 35.796 1.00 82.31 318 THR A O 1
ATOM 2613 N N . PHE A 1 319 ? -1.666 -25.688 36.154 1.00 81.19 319 PHE A N 1
ATOM 2614 C CA . PHE A 1 319 ? -2.763 -26.519 35.634 1.00 81.19 319 PHE A CA 1
ATOM 2615 C C . PHE A 1 319 ? -4.085 -26.235 36.349 1.00 81.19 319 PHE A C 1
ATOM 2617 O O . PHE A 1 319 ? -5.134 -26.165 35.721 1.00 81.19 319 PHE A O 1
ATOM 2624 N N . ARG A 1 320 ? -4.054 -26.035 37.672 1.00 79.25 320 ARG A N 1
ATOM 2625 C CA . ARG A 1 320 ? -5.243 -25.666 38.443 1.00 79.25 320 ARG A CA 1
ATOM 2626 C C . ARG A 1 320 ? -5.834 -24.338 37.984 1.00 79.25 320 ARG A C 1
ATOM 2628 O O . ARG A 1 320 ? -7.051 -24.244 37.886 1.00 79.25 320 ARG A O 1
ATOM 2635 N N . LYS A 1 321 ? -4.992 -23.335 37.742 1.00 79.25 321 LYS A N 1
ATOM 2636 C CA . LYS A 1 321 ? -5.432 -22.036 37.240 1.00 79.25 321 LYS A CA 1
ATOM 2637 C C . LYS A 1 321 ? -6.016 -22.171 35.831 1.00 79.25 321 LYS A C 1
ATOM 2639 O O . LYS A 1 321 ? -7.111 -21.689 35.598 1.00 79.25 321 LYS A O 1
ATOM 2644 N N . GLU A 1 322 ? -5.360 -22.922 34.951 1.00 78.19 322 GLU A N 1
ATOM 2645 C CA . GLU A 1 322 ? -5.836 -23.171 33.583 1.00 78.19 322 GLU A CA 1
ATOM 2646 C C . GLU A 1 322 ? -7.175 -23.939 33.550 1.00 78.19 322 GLU A C 1
ATOM 2648 O O . GLU A 1 322 ? -8.043 -23.627 32.742 1.00 78.19 322 GLU A O 1
ATOM 2653 N N . PHE A 1 323 ? -7.397 -24.893 34.465 1.00 78.81 323 PHE A N 1
ATOM 2654 C CA . PHE A 1 323 ? -8.701 -25.551 34.645 1.00 78.81 323 PHE A CA 1
ATOM 2655 C C . PHE A 1 323 ? -9.763 -24.641 35.295 1.00 78.81 323 PHE A C 1
ATOM 2657 O O . PHE A 1 323 ? -10.951 -24.842 35.064 1.00 78.81 323 PHE A O 1
ATOM 2664 N N . GLU A 1 324 ? -9.373 -23.679 36.142 1.00 74.25 324 GLU A N 1
ATOM 2665 C CA . GLU A 1 324 ? -10.293 -22.702 36.750 1.00 74.25 324 GLU A CA 1
ATOM 2666 C C . GLU A 1 324 ? -10.724 -21.629 35.734 1.00 74.25 324 GLU A C 1
ATOM 2668 O O . GLU A 1 324 ? -11.891 -21.235 35.744 1.00 74.25 324 GLU A O 1
ATOM 2673 N N . ASP A 1 325 ? -9.823 -21.229 34.833 1.00 72.00 325 ASP A N 1
ATOM 2674 C CA . ASP A 1 325 ? -10.078 -20.267 33.755 1.00 72.00 325 ASP A CA 1
ATOM 2675 C C . ASP A 1 325 ? -11.039 -20.835 32.683 1.00 72.00 325 ASP A C 1
ATOM 2677 O O . ASP A 1 325 ? -11.819 -20.079 32.111 1.00 72.00 325 ASP A O 1
ATOM 2681 N N . MET A 1 326 ? -11.055 -22.160 32.466 1.00 66.62 326 MET A N 1
ATOM 2682 C CA . MET A 1 326 ? -11.983 -22.852 31.546 1.00 66.62 326 MET A CA 1
ATOM 2683 C C . MET A 1 326 ? -13.398 -23.090 32.106 1.00 66.62 326 MET A C 1
ATOM 2685 O O . MET A 1 326 ? -14.265 -23.544 31.372 1.00 66.62 326 MET A O 1
ATOM 2689 N N . GLY A 1 327 ? -13.660 -22.786 33.382 1.00 61.47 327 GLY A N 1
ATOM 2690 C CA . GLY A 1 327 ? -14.974 -23.002 33.999 1.00 61.47 327 GLY A CA 1
ATOM 2691 C C . GLY A 1 327 ? -15.163 -24.405 34.601 1.00 61.47 327 GLY A C 1
ATOM 2692 O O . GLY A 1 327 ? -14.758 -25.432 34.066 1.00 61.47 327 GLY A O 1
ATOM 2693 N N . ARG A 1 328 ? -15.784 -24.472 35.790 1.00 56.81 328 ARG A N 1
ATOM 2694 C CA . ARG A 1 328 ? -15.946 -25.730 36.560 1.00 56.81 328 ARG A CA 1
ATOM 2695 C C . ARG A 1 328 ? -16.953 -26.718 35.963 1.00 56.81 328 ARG A C 1
ATOM 2697 O O . ARG A 1 328 ? -16.953 -27.871 36.387 1.00 56.81 328 ARG A O 1
ATOM 2704 N N . SER A 1 329 ? -17.834 -26.259 35.080 1.00 55.31 329 SER A N 1
ATOM 2705 C CA . SER A 1 329 ? -18.845 -27.070 34.387 1.00 55.31 329 SER A CA 1
ATOM 2706 C C . SER A 1 329 ? -18.231 -28.012 33.358 1.00 55.31 329 SER A C 1
ATOM 2708 O O . SER A 1 329 ? -18.755 -29.103 33.153 1.00 55.31 329 SER A O 1
ATOM 2710 N N . ASP A 1 330 ? -17.108 -27.604 32.772 1.00 58.88 330 ASP A N 1
ATOM 2711 C CA . ASP A 1 330 ? -16.588 -28.195 31.542 1.00 58.88 330 ASP A CA 1
ATOM 2712 C C . ASP A 1 330 ? -15.502 -29.244 31.828 1.00 58.88 330 ASP A C 1
ATOM 2714 O O . ASP A 1 330 ? -15.237 -30.118 31.012 1.00 58.88 330 ASP A O 1
ATOM 2718 N N . VAL A 1 331 ? -14.931 -29.254 33.040 1.00 67.75 331 VAL A N 1
ATOM 2719 C CA . VAL A 1 331 ? -13.889 -30.207 33.459 1.00 67.75 331 VAL A CA 1
ATOM 2720 C C . VAL A 1 331 ? -14.496 -31.490 34.061 1.00 67.75 331 VAL A C 1
ATOM 2722 O O . VAL A 1 331 ? -15.202 -31.415 35.071 1.00 67.75 331 VAL A O 1
ATOM 2725 N N . PRO A 1 332 ? -14.155 -32.698 33.555 1.00 75.19 332 PRO A N 1
ATOM 2726 C CA . PRO A 1 332 ? -14.643 -33.953 34.114 1.00 75.19 332 PRO A CA 1
ATOM 2727 C C . PRO A 1 332 ? -14.313 -34.093 35.614 1.00 75.19 332 PRO A C 1
ATOM 2729 O O . PRO A 1 332 ? -13.164 -33.865 36.014 1.00 75.19 332 PRO A O 1
ATOM 2732 N N . PRO A 1 333 ? -15.259 -34.553 36.458 1.00 75.00 333 PRO A N 1
ATOM 2733 C CA . PRO A 1 333 ? -15.054 -34.684 37.905 1.00 75.00 333 PRO A CA 1
ATOM 2734 C C . PRO A 1 333 ? -13.839 -35.541 38.284 1.00 75.00 333 PRO A C 1
ATOM 2736 O O . PRO A 1 333 ? -13.170 -35.291 39.287 1.00 75.00 333 PRO A O 1
ATOM 2739 N N . GLU A 1 334 ? -13.526 -36.536 37.458 1.00 76.62 334 GLU A N 1
ATOM 2740 C CA . GLU A 1 334 ? -12.379 -37.432 37.610 1.00 76.62 334 GLU A CA 1
ATOM 2741 C C . GLU A 1 334 ? -11.044 -36.675 37.567 1.00 76.62 334 GLU A C 1
ATOM 2743 O O . GLU A 1 334 ? -10.155 -36.935 38.379 1.00 76.62 334 GLU A O 1
ATOM 2748 N N . VAL A 1 335 ? -10.924 -35.688 36.676 1.00 73.25 335 VAL A N 1
ATOM 2749 C CA . VAL A 1 335 ? -9.720 -34.863 36.504 1.00 73.25 335 VAL A CA 1
ATOM 2750 C C . VAL A 1 335 ? -9.533 -33.941 37.702 1.00 73.25 335 VAL A C 1
ATOM 2752 O O . VAL A 1 335 ? -8.426 -33.832 38.228 1.00 73.25 335 VAL A O 1
ATOM 2755 N N . LEU A 1 336 ? -10.616 -33.331 38.191 1.00 73.88 336 LEU A N 1
ATOM 2756 C CA . LEU A 1 336 ? -10.585 -32.514 39.406 1.00 73.88 336 LEU A CA 1
ATOM 2757 C C . LEU A 1 336 ? -10.168 -33.345 40.626 1.00 73.88 336 LEU A C 1
ATOM 2759 O O . LEU A 1 336 ? -9.418 -32.870 41.484 1.00 73.88 336 LEU A O 1
ATOM 2763 N N . MET A 1 337 ? -10.602 -34.605 40.687 1.00 76.75 337 MET A N 1
ATOM 2764 C CA . MET A 1 337 ? -10.216 -35.527 41.751 1.00 76.75 337 MET A CA 1
ATOM 2765 C C . MET A 1 337 ? -8.735 -35.920 41.659 1.00 76.75 337 MET A C 1
ATOM 2767 O O . MET A 1 337 ? -8.048 -35.975 42.681 1.00 76.75 337 MET A O 1
ATOM 2771 N N . ASP A 1 338 ? -8.214 -36.147 40.453 1.00 74.38 338 ASP A N 1
ATOM 2772 C CA . ASP A 1 338 ? -6.794 -36.426 40.225 1.00 74.38 338 ASP A CA 1
ATOM 2773 C C . ASP A 1 338 ? -5.905 -35.201 40.498 1.00 74.38 338 ASP A C 1
ATOM 2775 O O . ASP A 1 338 ? -4.833 -35.348 41.091 1.00 74.38 338 ASP A O 1
ATOM 2779 N N . LEU A 1 339 ? -6.375 -33.989 40.183 1.00 74.81 339 LEU A N 1
ATOM 2780 C CA . LEU A 1 339 ? -5.739 -32.718 40.550 1.00 74.81 339 LEU A CA 1
ATOM 2781 C C . LEU A 1 339 ? -5.648 -32.564 42.069 1.00 74.81 339 LEU A C 1
ATOM 2783 O O . LEU A 1 339 ? -4.569 -32.311 42.607 1.00 74.81 339 LEU A O 1
ATOM 2787 N N . GLN A 1 340 ? -6.747 -32.800 42.788 1.00 76.81 340 GLN A N 1
ATOM 2788 C CA . GLN A 1 340 ? -6.750 -32.761 44.251 1.00 76.81 340 GLN A CA 1
ATOM 2789 C C . GLN A 1 340 ? -5.811 -33.805 44.866 1.00 76.81 340 GLN A C 1
ATOM 2791 O O . GLN A 1 340 ? -5.061 -33.493 45.797 1.00 76.81 340 GLN A O 1
ATOM 2796 N N . LYS A 1 341 ? -5.804 -35.033 44.334 1.00 78.44 341 LYS A N 1
ATOM 2797 C CA . LYS A 1 341 ? -4.887 -36.094 44.775 1.00 78.44 341 LYS A CA 1
ATOM 2798 C C . LYS A 1 341 ? -3.428 -35.728 44.506 1.00 78.44 341 LYS A C 1
ATOM 2800 O O . LYS A 1 341 ? -2.598 -35.928 45.392 1.00 78.44 341 LYS A O 1
ATOM 2805 N N . GLY A 1 342 ? -3.120 -35.162 43.338 1.00 68.50 342 GLY A N 1
ATOM 2806 C CA . GLY A 1 342 ? -1.786 -34.675 42.979 1.00 68.50 342 GLY A CA 1
ATOM 2807 C C . GLY A 1 342 ? -1.297 -33.590 43.939 1.00 68.50 342 GLY A C 1
ATOM 2808 O O . GLY A 1 342 ? -0.236 -33.737 44.545 1.00 68.50 342 GLY A O 1
ATOM 2809 N N . VAL A 1 343 ? -2.115 -32.558 44.183 1.00 73.88 343 VAL A N 1
ATOM 2810 C CA . VAL A 1 343 ? -1.820 -31.480 45.147 1.00 73.88 343 VAL A CA 1
ATOM 2811 C C . VAL A 1 343 ? -1.565 -32.039 46.551 1.00 73.88 343 VAL A C 1
ATOM 2813 O O . VAL A 1 343 ? -0.595 -31.657 47.211 1.00 73.88 343 VAL A O 1
ATOM 2816 N N . GLY A 1 344 ? -2.434 -32.937 47.026 1.00 73.44 344 GLY A N 1
ATOM 2817 C CA . GLY A 1 344 ? -2.317 -33.539 48.355 1.00 73.44 344 GLY A CA 1
ATOM 2818 C C . GLY A 1 344 ? -1.059 -34.395 48.503 1.00 73.44 344 GLY A C 1
ATOM 2819 O O . GLY A 1 344 ? -0.363 -34.322 49.519 1.00 73.44 344 GLY A O 1
ATOM 2820 N N . TRP A 1 345 ? -0.727 -35.163 47.467 1.00 74.50 345 TRP A N 1
ATOM 2821 C CA . TRP A 1 345 ? 0.458 -36.012 47.431 1.00 74.50 345 TRP A CA 1
ATOM 2822 C C . TRP A 1 345 ? 1.762 -35.196 47.482 1.00 74.50 345 TRP A C 1
ATOM 2824 O O . TRP A 1 345 ? 2.612 -35.470 48.335 1.00 74.50 345 TRP A O 1
ATOM 2834 N N . VAL A 1 346 ? 1.891 -34.131 46.676 1.00 73.56 346 VAL A N 1
ATOM 2835 C CA . VAL A 1 346 ? 3.086 -33.257 46.662 1.00 73.56 346 VAL A CA 1
ATOM 2836 C C . VAL A 1 346 ? 3.269 -32.522 47.991 1.00 73.56 346 VAL A C 1
ATOM 2838 O O . VAL A 1 346 ? 4.359 -32.540 48.571 1.00 73.56 346 VAL A O 1
ATOM 2841 N N . LYS A 1 347 ? 2.194 -31.928 48.530 1.00 77.69 347 LYS A N 1
ATOM 2842 C CA . LYS A 1 347 ? 2.235 -31.201 49.812 1.00 77.69 347 LYS A CA 1
ATOM 2843 C C . LYS A 1 347 ? 2.704 -32.090 50.964 1.00 77.69 347 LYS A C 1
ATOM 2845 O O . LYS A 1 347 ? 3.564 -31.683 51.750 1.00 77.69 347 LYS A O 1
ATOM 2850 N N . ASN A 1 348 ? 2.198 -33.322 51.032 1.00 76.94 348 ASN A N 1
ATOM 2851 C CA . ASN A 1 348 ? 2.612 -34.291 52.048 1.00 76.94 348 ASN A CA 1
ATOM 2852 C C . ASN A 1 348 ? 4.099 -34.657 51.930 1.00 76.94 348 ASN A C 1
ATOM 2854 O O . ASN A 1 348 ? 4.775 -34.871 52.943 1.00 76.94 348 ASN A O 1
ATOM 2858 N N . ARG A 1 349 ? 4.644 -34.701 50.709 1.00 74.56 349 ARG A N 1
ATOM 2859 C CA . ARG A 1 349 ? 6.048 -35.058 50.479 1.00 74.56 349 ARG A CA 1
ATOM 2860 C C . ARG A 1 349 ? 7.018 -33.933 50.831 1.00 74.56 349 ARG A C 1
ATOM 2862 O O . ARG A 1 349 ? 8.025 -34.199 51.494 1.00 74.56 349 ARG A O 1
ATOM 2869 N N . ILE A 1 350 ? 6.675 -32.690 50.493 1.00 71.50 350 ILE A N 1
ATOM 2870 C CA . ILE A 1 350 ? 7.442 -31.487 50.862 1.00 71.50 350 ILE A CA 1
ATOM 2871 C C . ILE A 1 350 ? 7.518 -31.340 52.388 1.00 71.50 350 ILE A C 1
ATOM 2873 O O . ILE A 1 350 ? 8.597 -31.098 52.938 1.00 71.50 350 ILE A O 1
ATOM 2877 N N . ALA A 1 351 ? 6.404 -31.564 53.093 1.00 69.19 351 ALA A N 1
ATOM 2878 C CA . ALA A 1 351 ? 6.368 -31.532 54.555 1.00 69.19 351 ALA A CA 1
ATOM 2879 C C . ALA A 1 351 ? 7.300 -32.585 55.188 1.00 69.19 351 ALA A C 1
ATOM 2881 O O . ALA A 1 351 ? 8.036 -32.292 56.133 1.00 69.19 351 ALA A O 1
ATOM 2882 N N . LYS A 1 352 ? 7.335 -33.800 54.624 1.00 68.25 352 LYS A N 1
ATOM 2883 C CA . LYS A 1 352 ? 8.177 -34.905 55.112 1.00 68.25 352 LYS A CA 1
ATOM 2884 C C . LYS A 1 352 ? 9.678 -34.659 54.895 1.00 68.25 352 LYS A C 1
ATOM 2886 O O . LYS A 1 352 ? 10.481 -35.070 55.730 1.00 68.25 352 LYS A O 1
ATOM 2891 N N . GLN A 1 353 ? 10.063 -33.975 53.813 1.00 63.47 353 GLN A N 1
ATOM 2892 C CA . GLN A 1 353 ? 11.461 -33.620 53.529 1.00 63.47 353 GLN A CA 1
ATOM 2893 C C . GLN A 1 353 ? 11.957 -32.432 54.379 1.00 63.47 353 GLN A C 1
ATOM 2895 O O . GLN A 1 353 ? 13.050 -32.511 54.938 1.00 63.47 353 GLN A O 1
ATOM 2900 N N . ARG A 1 354 ? 11.138 -31.384 54.590 1.00 55.03 354 ARG A N 1
ATOM 2901 C CA . ARG A 1 354 ? 11.472 -30.247 55.486 1.00 55.03 354 ARG A CA 1
ATOM 2902 C C . ARG A 1 354 ? 11.674 -30.661 56.953 1.00 55.03 354 ARG A C 1
ATOM 2904 O O . ARG A 1 354 ? 12.415 -30.012 57.688 1.00 55.03 354 ARG A O 1
ATOM 2911 N N . GLY A 1 355 ? 11.054 -31.763 57.382 1.00 51.12 355 GLY A N 1
ATOM 2912 C CA . GLY A 1 355 ? 11.269 -32.345 58.711 1.00 51.12 355 GLY A CA 1
ATOM 2913 C C . GLY A 1 355 ? 12.657 -32.974 58.912 1.00 51.12 355 GLY A C 1
ATOM 2914 O O . GLY A 1 355 ? 13.155 -32.995 60.036 1.00 51.12 355 GLY A O 1
ATOM 2915 N N . ARG A 1 356 ? 13.314 -33.451 57.842 1.00 51.84 356 ARG A N 1
ATOM 2916 C CA . ARG A 1 356 ? 14.666 -34.045 57.906 1.00 51.84 356 ARG A CA 1
ATOM 2917 C C . ARG A 1 356 ? 15.777 -32.990 57.948 1.00 51.84 356 ARG A C 1
ATOM 2919 O O . ARG A 1 356 ? 16.798 -33.216 58.590 1.00 51.84 356 ARG A O 1
ATOM 2926 N N . THR A 1 357 ? 15.565 -31.827 57.337 1.00 43.19 357 THR A N 1
ATOM 2927 C CA . THR A 1 357 ? 16.559 -30.745 57.214 1.00 43.19 357 THR A CA 1
ATOM 2928 C C . THR A 1 357 ? 16.753 -29.912 58.487 1.00 43.19 357 THR A C 1
ATOM 2930 O O . THR A 1 357 ? 17.803 -29.296 58.648 1.00 43.19 357 THR A O 1
ATOM 2933 N N . LYS A 1 358 ? 15.824 -29.960 59.457 1.00 36.81 358 LYS A N 1
ATOM 2934 C CA . LYS A 1 358 ? 15.962 -29.271 60.761 1.00 36.81 358 LYS A CA 1
ATOM 2935 C C . LYS A 1 358 ? 17.030 -29.859 61.706 1.00 36.81 358 LYS A C 1
ATOM 2937 O O . LYS A 1 358 ? 17.273 -29.276 62.754 1.00 36.81 358 LYS A O 1
ATOM 2942 N N . ARG A 1 359 ? 17.677 -30.988 61.375 1.00 38.28 359 ARG A N 1
ATOM 2943 C CA . ARG A 1 359 ? 18.674 -31.657 62.245 1.00 38.28 359 ARG A CA 1
ATOM 2944 C C . ARG A 1 359 ? 20.149 -31.454 61.859 1.00 38.28 359 ARG A C 1
ATOM 2946 O O . ARG A 1 359 ? 20.995 -32.019 62.539 1.00 38.28 359 ARG A O 1
ATOM 2953 N N . ILE A 1 360 ? 20.479 -30.686 60.814 1.00 39.72 360 ILE A N 1
ATOM 2954 C CA . ILE A 1 360 ? 21.865 -30.635 60.280 1.00 39.72 360 ILE A CA 1
ATOM 2955 C C . ILE A 1 360 ? 22.500 -29.223 60.247 1.00 39.72 360 ILE A C 1
ATOM 2957 O O . ILE A 1 360 ? 23.684 -29.099 59.973 1.00 39.72 360 ILE A O 1
ATOM 2961 N N . TRP A 1 361 ? 21.809 -28.145 60.628 1.00 28.09 361 TRP A N 1
ATOM 2962 C CA . TRP A 1 361 ? 22.361 -26.779 60.507 1.00 28.09 361 TRP A CA 1
ATOM 2963 C C . TRP A 1 361 ? 22.929 -26.179 61.815 1.00 28.09 361 TRP A C 1
ATOM 2965 O O . TRP A 1 361 ? 22.459 -25.153 62.297 1.00 28.09 361 TRP A O 1
ATOM 2975 N N . ILE A 1 362 ? 23.988 -26.793 62.363 1.00 32.88 362 ILE A N 1
ATOM 2976 C CA . ILE A 1 362 ? 25.100 -26.061 63.004 1.00 32.88 362 ILE A CA 1
ATOM 2977 C C . ILE A 1 362 ? 26.309 -26.308 62.104 1.00 32.88 362 ILE A C 1
ATOM 2979 O O . ILE A 1 362 ? 26.841 -27.415 62.084 1.00 32.88 362 ILE A O 1
ATOM 2983 N N . GLY A 1 363 ? 26.724 -25.299 61.343 1.00 33.06 363 GLY A N 1
ATOM 2984 C CA . GLY A 1 363 ? 27.908 -25.403 60.497 1.00 33.06 363 GLY A CA 1
ATOM 2985 C C . GLY A 1 363 ? 27.806 -24.582 59.223 1.00 33.06 363 GLY A C 1
ATOM 2986 O O . GLY A 1 363 ? 27.291 -25.047 58.215 1.00 33.06 363 GLY A O 1
ATOM 2987 N N . THR A 1 364 ? 28.405 -23.393 59.286 1.00 30.31 364 THR A N 1
ATOM 2988 C CA . THR A 1 364 ? 29.013 -22.658 58.164 1.00 30.31 364 THR A CA 1
ATOM 2989 C C . THR A 1 364 ? 28.089 -22.067 57.096 1.00 30.31 364 THR A C 1
ATOM 2991 O O . THR A 1 364 ? 27.821 -22.650 56.051 1.00 30.31 364 THR A O 1
ATOM 2994 N N . VAL A 1 365 ? 27.714 -20.810 57.346 1.00 30.66 365 VAL A N 1
ATOM 2995 C CA . VAL A 1 365 ? 27.368 -19.809 56.328 1.00 30.66 365 VAL A CA 1
ATOM 2996 C C . VAL A 1 365 ? 28.672 -19.202 55.768 1.00 30.66 365 VAL A C 1
ATOM 2998 O O . VAL A 1 365 ? 29.645 -19.083 56.512 1.00 30.66 365 VAL A O 1
ATOM 3001 N N . VAL A 1 366 ? 28.614 -18.733 54.510 1.00 32.47 366 VAL A N 1
ATOM 3002 C CA . VAL A 1 366 ? 29.395 -17.635 53.877 1.00 32.47 366 VAL A CA 1
ATOM 3003 C C . VAL A 1 366 ? 30.377 -18.062 52.767 1.00 32.47 366 VAL A C 1
ATOM 3005 O O . VAL A 1 366 ? 31.547 -18.294 53.042 1.00 32.47 366 VAL A O 1
ATOM 3008 N N . LEU A 1 367 ? 29.907 -18.083 51.500 1.00 32.56 367 LEU A N 1
ATOM 3009 C CA . LEU A 1 367 ? 30.470 -17.313 50.354 1.00 32.56 367 LEU A CA 1
ATOM 3010 C C . LEU A 1 367 ? 29.809 -17.622 48.980 1.00 32.56 367 LEU A C 1
ATOM 3012 O O . LEU A 1 367 ? 30.456 -18.059 48.038 1.00 32.56 367 LEU A O 1
ATOM 3016 N N . THR A 1 368 ? 28.523 -17.290 48.824 1.00 36.66 368 THR A N 1
ATOM 3017 C CA . THR A 1 368 ? 27.908 -16.879 47.532 1.00 36.66 368 THR A CA 1
ATOM 3018 C C . THR A 1 368 ? 26.981 -15.675 47.773 1.00 36.66 368 THR A C 1
ATOM 3020 O O . THR A 1 368 ? 25.826 -15.619 47.366 1.00 36.66 368 THR A O 1
ATOM 3023 N N . VAL A 1 369 ? 27.501 -14.704 48.533 1.00 40.38 369 VAL A N 1
ATOM 3024 C CA . VAL A 1 369 ? 26.746 -13.653 49.241 1.00 40.38 369 VAL A CA 1
ATOM 3025 C C . VAL A 1 369 ? 26.497 -12.382 48.402 1.00 40.38 369 VAL A C 1
ATOM 3027 O O . VAL A 1 369 ? 25.657 -11.581 48.772 1.00 40.38 369 VAL A O 1
ATOM 3030 N N . ALA A 1 370 ? 27.118 -12.163 47.241 1.00 37.25 370 ALA A N 1
ATOM 3031 C CA . ALA A 1 370 ? 27.028 -10.839 46.596 1.00 37.25 370 ALA A CA 1
ATOM 3032 C C . ALA A 1 370 ? 25.777 -10.604 45.713 1.00 37.25 370 ALA A C 1
ATOM 3034 O O . ALA A 1 370 ? 25.225 -9.509 45.729 1.00 37.25 370 ALA A O 1
ATOM 3035 N N . ALA A 1 371 ? 25.281 -11.609 44.979 1.00 38.50 371 ALA A N 1
ATOM 3036 C CA . ALA A 1 371 ? 24.106 -11.454 44.098 1.00 38.50 371 ALA A CA 1
ATOM 3037 C C . ALA A 1 371 ? 22.771 -11.741 44.816 1.00 38.50 371 ALA A C 1
ATOM 3039 O O . ALA A 1 371 ? 21.732 -11.171 44.493 1.00 38.50 371 ALA A O 1
ATOM 3040 N N . VAL A 1 372 ? 22.825 -12.579 45.852 1.00 42.31 372 VAL A N 1
ATOM 3041 C CA . VAL A 1 372 ? 21.688 -12.939 46.705 1.00 42.31 372 VAL A CA 1
ATOM 3042 C C . VAL A 1 372 ? 21.343 -11.808 47.682 1.00 42.31 372 VAL A C 1
ATOM 3044 O O . VAL A 1 372 ? 20.181 -11.649 48.025 1.00 42.31 372 VAL A O 1
ATOM 3047 N N . VAL A 1 373 ? 22.297 -10.952 48.067 1.00 39.56 373 VAL A N 1
ATOM 3048 C CA . VAL A 1 373 ? 22.033 -9.820 48.975 1.00 39.56 373 VAL A CA 1
ATOM 3049 C C . VAL A 1 373 ? 21.164 -8.740 48.324 1.00 39.56 373 VAL A C 1
ATOM 3051 O O . VAL A 1 373 ? 20.293 -8.210 48.996 1.00 39.56 373 VAL A O 1
ATOM 3054 N N . ALA A 1 374 ? 21.279 -8.466 47.022 1.00 42.19 374 ALA A N 1
ATOM 3055 C CA . ALA A 1 374 ? 20.412 -7.473 46.371 1.00 42.19 374 ALA A CA 1
ATOM 3056 C C . ALA A 1 374 ? 18.953 -7.957 46.224 1.00 42.19 374 ALA A C 1
ATOM 3058 O O . ALA A 1 374 ? 18.021 -7.185 46.447 1.00 42.19 374 ALA A O 1
ATOM 3059 N N . PHE A 1 375 ? 18.746 -9.245 45.918 1.00 44.00 375 PHE A N 1
ATOM 3060 C CA . PHE A 1 375 ? 17.406 -9.835 45.812 1.00 44.00 375 PHE A CA 1
ATOM 3061 C C . PHE A 1 375 ? 16.787 -10.142 47.183 1.00 44.00 375 PHE A C 1
ATOM 3063 O O . PHE A 1 375 ? 15.597 -9.912 47.376 1.00 44.00 375 PHE A O 1
ATOM 3070 N N . LEU A 1 376 ? 17.584 -10.581 48.166 1.00 41.50 376 LEU A N 1
ATOM 3071 C CA . LEU A 1 376 ? 17.115 -10.743 49.543 1.00 41.50 376 LEU A CA 1
ATOM 3072 C C . LEU A 1 376 ? 16.826 -9.399 50.204 1.00 41.50 376 LEU A C 1
ATOM 3074 O O . LEU A 1 376 ? 15.833 -9.324 50.906 1.00 41.50 376 LEU A O 1
ATOM 3078 N N . ILE A 1 377 ? 17.591 -8.329 49.950 1.00 49.44 377 ILE A N 1
ATOM 3079 C CA . ILE A 1 377 ? 17.235 -6.991 50.452 1.00 49.44 377 ILE A CA 1
ATOM 3080 C C . ILE A 1 377 ? 15.888 -6.549 49.868 1.00 49.44 377 ILE A C 1
ATOM 3082 O O . ILE A 1 377 ? 15.068 -6.016 50.603 1.00 49.44 377 ILE A O 1
ATOM 3086 N N . TRP A 1 378 ? 15.609 -6.820 48.590 1.00 45.16 378 TRP A N 1
ATOM 3087 C CA . TRP A 1 378 ? 14.327 -6.456 47.978 1.00 45.16 378 TRP A CA 1
ATOM 3088 C C . TRP A 1 378 ? 13.149 -7.337 48.446 1.00 45.16 378 TRP A C 1
ATOM 3090 O O . TRP A 1 378 ? 12.069 -6.813 48.721 1.00 45.16 378 TRP A O 1
ATOM 3100 N N . PHE A 1 379 ? 13.346 -8.654 48.595 1.00 45.28 379 PHE A N 1
ATOM 3101 C CA . PHE A 1 379 ? 12.303 -9.580 49.057 1.00 45.28 379 PHE A CA 1
ATOM 3102 C C . PHE A 1 379 ? 12.031 -9.460 50.568 1.00 45.28 379 PHE A C 1
ATOM 3104 O O . PHE A 1 379 ? 10.863 -9.425 50.954 1.00 45.28 379 PHE A O 1
ATOM 3111 N N . ASN A 1 380 ? 13.058 -9.284 51.418 1.00 49.12 380 ASN A N 1
ATOM 3112 C CA . ASN A 1 380 ? 12.850 -9.005 52.850 1.00 49.12 380 ASN A CA 1
ATOM 3113 C C . ASN A 1 380 ? 12.146 -7.663 53.053 1.00 49.12 380 ASN A C 1
ATOM 3115 O O . ASN A 1 380 ? 11.212 -7.598 53.838 1.00 49.12 380 ASN A O 1
ATOM 3119 N N . PHE A 1 381 ? 12.520 -6.613 52.310 1.00 52.56 381 PHE A N 1
ATOM 3120 C CA . PHE A 1 381 ? 11.869 -5.303 52.446 1.00 52.56 381 PHE A CA 1
ATOM 3121 C C . PHE A 1 381 ? 10.382 -5.355 52.057 1.00 52.56 381 PHE A C 1
ATOM 3123 O O . PHE A 1 381 ? 9.553 -4.658 52.637 1.00 52.56 381 PHE A O 1
ATOM 3130 N N . ARG A 1 382 ? 10.008 -6.220 51.103 1.00 56.25 382 ARG A N 1
ATOM 3131 C CA . ARG A 1 382 ? 8.609 -6.401 50.692 1.00 56.25 382 ARG A CA 1
ATOM 3132 C C . ARG A 1 382 ? 7.801 -7.253 51.676 1.00 56.25 382 ARG A C 1
ATOM 3134 O O . ARG A 1 382 ? 6.644 -6.922 51.922 1.00 56.25 382 ARG A O 1
ATOM 3141 N N . GLN A 1 383 ? 8.390 -8.314 52.227 1.00 58.84 383 GLN A N 1
ATOM 3142 C CA . GLN A 1 383 ? 7.717 -9.200 53.181 1.00 58.84 383 GLN A CA 1
ATOM 3143 C C . GLN A 1 383 ? 7.606 -8.568 54.581 1.00 58.84 383 GLN A C 1
ATOM 3145 O O . GLN A 1 383 ? 6.540 -8.616 55.182 1.00 58.84 383 GLN A O 1
ATOM 3150 N N . GLU A 1 384 ? 8.643 -7.863 55.051 1.00 69.31 384 GLU A N 1
ATOM 3151 C CA . GLU A 1 384 ? 8.592 -7.086 56.302 1.00 69.31 384 GLU A CA 1
ATOM 3152 C C . GLU A 1 384 ? 7.488 -6.015 56.250 1.00 69.31 384 GLU A C 1
ATOM 3154 O O . GLU A 1 384 ? 6.778 -5.808 57.231 1.00 69.31 384 GLU A O 1
ATOM 3159 N N . ARG A 1 385 ? 7.280 -5.376 55.089 1.00 71.88 385 ARG A N 1
ATOM 3160 C CA . ARG A 1 385 ? 6.203 -4.395 54.888 1.00 71.88 385 ARG A CA 1
ATOM 3161 C C . ARG A 1 385 ? 4.806 -5.031 54.922 1.00 71.88 385 ARG A C 1
ATOM 3163 O O . ARG A 1 385 ? 3.913 -4.440 55.526 1.00 71.88 385 ARG A O 1
ATOM 3170 N N . SER A 1 386 ? 4.596 -6.202 54.303 1.00 70.06 386 SER A N 1
ATOM 3171 C CA . SER A 1 386 ? 3.276 -6.860 54.344 1.00 70.06 386 SER A CA 1
ATOM 3172 C C . SER A 1 386 ? 2.954 -7.404 55.727 1.00 70.06 386 SER A C 1
ATOM 3174 O O . SER A 1 386 ? 1.840 -7.209 56.190 1.00 70.06 386 SER A O 1
ATOM 3176 N N . ASP A 1 387 ? 3.926 -8.003 56.417 1.00 73.94 387 ASP A N 1
ATOM 3177 C CA . ASP A 1 387 ? 3.717 -8.548 57.762 1.00 73.94 387 ASP A CA 1
ATOM 3178 C C . ASP A 1 387 ? 3.393 -7.430 58.773 1.00 73.94 387 ASP A C 1
ATOM 3180 O O . ASP A 1 387 ? 2.560 -7.609 59.665 1.00 73.94 387 ASP A O 1
ATOM 3184 N N . LEU A 1 388 ? 3.983 -6.237 58.605 1.00 76.56 388 LEU A N 1
ATOM 3185 C CA . LEU A 1 388 ? 3.623 -5.055 59.391 1.00 76.56 388 LEU A CA 1
ATOM 3186 C C . LEU A 1 388 ? 2.198 -4.575 59.090 1.00 76.56 388 LEU A C 1
ATOM 3188 O O . LEU A 1 388 ? 1.442 -4.335 60.032 1.00 76.56 388 LEU A O 1
ATOM 3192 N N . LEU A 1 389 ? 1.806 -4.482 57.816 1.00 74.38 389 LEU A N 1
ATOM 3193 C CA . LEU A 1 389 ? 0.442 -4.099 57.429 1.00 74.38 389 LEU A CA 1
ATOM 3194 C C . LEU A 1 389 ? -0.595 -5.124 57.911 1.00 74.38 389 LEU A C 1
ATOM 3196 O O . LEU A 1 389 ? -1.613 -4.730 58.476 1.00 74.38 389 LEU A O 1
ATOM 3200 N N . ASP A 1 390 ? -0.308 -6.421 57.803 1.00 76.44 390 ASP A N 1
ATOM 3201 C CA . ASP A 1 390 ? -1.171 -7.489 58.309 1.00 76.44 390 ASP A CA 1
ATOM 3202 C C . ASP A 1 390 ? -1.283 -7.447 59.839 1.00 76.44 390 ASP A C 1
ATOM 3204 O O . ASP A 1 390 ? -2.369 -7.660 60.379 1.00 76.44 390 ASP A O 1
ATOM 3208 N N . SER A 1 391 ? -0.208 -7.103 60.562 1.00 79.44 391 SER A N 1
ATOM 3209 C CA . SER A 1 391 ? -0.269 -6.911 62.019 1.00 79.44 391 SER A CA 1
ATOM 3210 C C . SER A 1 391 ? -1.145 -5.716 62.422 1.00 79.44 391 SER A C 1
ATOM 3212 O O . SER A 1 391 ? -1.891 -5.803 63.399 1.00 79.44 391 SER A O 1
ATOM 3214 N N . VAL A 1 392 ? -1.117 -4.630 61.639 1.00 81.62 392 VAL A N 1
ATOM 3215 C CA . VAL A 1 392 ? -1.961 -3.443 61.840 1.00 81.62 392 VAL A CA 1
ATOM 3216 C C . VAL A 1 392 ? -3.422 -3.775 61.543 1.00 81.62 392 VAL A C 1
ATOM 3218 O O . VAL A 1 392 ? -4.284 -3.472 62.362 1.00 81.62 392 VAL A O 1
ATOM 3221 N N . VAL A 1 393 ? -3.702 -4.485 60.448 1.00 79.00 393 VAL A N 1
ATOM 3222 C CA . VAL A 1 393 ? -5.056 -4.952 60.102 1.00 79.00 393 VAL A CA 1
ATOM 3223 C C . VAL A 1 393 ? -5.585 -5.947 61.141 1.00 79.00 393 VAL A C 1
ATOM 3225 O O . VAL A 1 393 ? -6.757 -5.902 61.519 1.00 79.00 393 VAL A O 1
ATOM 3228 N N . ALA A 1 394 ? -4.738 -6.838 61.661 1.00 79.94 394 ALA A N 1
ATOM 3229 C CA . ALA A 1 394 ? -5.115 -7.760 62.728 1.00 79.94 394 ALA A CA 1
ATOM 3230 C C . ALA A 1 394 ? -5.468 -7.016 64.025 1.00 79.94 394 ALA A C 1
ATOM 3232 O O . ALA A 1 394 ? -6.464 -7.353 64.667 1.00 79.94 394 ALA A O 1
ATOM 3233 N N . ALA A 1 395 ? -4.703 -5.981 64.385 1.00 77.94 395 ALA A N 1
ATOM 3234 C CA . ALA A 1 395 ? -5.010 -5.128 65.530 1.00 77.94 395 ALA A CA 1
ATOM 3235 C C . ALA A 1 395 ? -6.291 -4.303 65.315 1.00 77.94 395 ALA A C 1
ATOM 3237 O O . ALA A 1 395 ? -7.104 -4.160 66.230 1.00 77.94 395 ALA A O 1
ATOM 3238 N N . GLU A 1 396 ? -6.522 -3.819 64.095 1.00 76.94 396 GLU A N 1
ATOM 3239 C CA . GLU A 1 396 ? -7.731 -3.089 63.706 1.00 76.94 396 GLU A CA 1
ATOM 3240 C C . GLU A 1 396 ? -9.013 -3.911 63.913 1.00 76.94 396 GLU A C 1
ATOM 3242 O O . GLU A 1 396 ? -10.061 -3.368 64.264 1.00 76.94 396 GLU A O 1
ATOM 3247 N N . ASN A 1 397 ? -8.918 -5.227 63.718 1.00 76.31 397 ASN A N 1
ATOM 3248 C CA . ASN A 1 397 ? -10.034 -6.165 63.818 1.00 76.31 397 ASN A CA 1
ATOM 3249 C C . ASN A 1 397 ? -10.270 -6.716 65.234 1.00 76.31 397 ASN A C 1
ATOM 3251 O O . ASN A 1 397 ? -11.229 -7.461 65.452 1.00 76.31 397 ASN A O 1
ATOM 3255 N N . LEU A 1 398 ? -9.428 -6.369 66.211 1.00 80.00 398 LEU A N 1
ATOM 3256 C CA . LEU A 1 398 ? -9.700 -6.685 67.613 1.00 80.00 398 LEU A CA 1
ATOM 3257 C C . LEU A 1 398 ? -10.934 -5.905 68.097 1.00 80.00 398 LEU A C 1
ATOM 3259 O O . LEU A 1 398 ? -11.098 -4.726 67.807 1.00 80.00 398 LEU A O 1
ATOM 3263 N N . GLN A 1 399 ? -11.800 -6.554 68.875 1.00 74.31 399 GLN A N 1
ATOM 3264 C CA . GLN A 1 399 ? -12.969 -5.895 69.480 1.00 74.31 399 GLN A CA 1
ATOM 3265 C C . GLN A 1 399 ? -12.668 -5.266 70.850 1.00 74.31 399 GLN A C 1
ATOM 3267 O O . GLN A 1 399 ? -13.450 -4.459 71.339 1.00 74.31 399 GLN A O 1
ATOM 3272 N N . ASP A 1 400 ? -11.554 -5.645 71.484 1.00 82.44 400 ASP A N 1
ATOM 3273 C CA . ASP A 1 400 ? -11.183 -5.205 72.832 1.00 82.44 400 ASP A CA 1
ATOM 3274 C C . ASP A 1 400 ? -10.255 -3.974 72.772 1.00 82.44 400 ASP A C 1
ATOM 3276 O O . ASP A 1 400 ? -9.086 -4.120 72.385 1.00 82.44 400 ASP A O 1
ATOM 3280 N N . PRO A 1 401 ? -10.729 -2.777 73.172 1.00 84.00 401 PRO A N 1
ATOM 3281 C CA . PRO A 1 401 ? -9.966 -1.538 73.044 1.00 84.00 401 PRO A CA 1
ATOM 3282 C C . PRO A 1 401 ? -8.685 -1.532 73.889 1.00 84.00 401 PRO A C 1
ATOM 3284 O O . PRO A 1 401 ? -7.706 -0.901 73.498 1.00 84.00 401 PRO A O 1
ATOM 3287 N N . PHE A 1 402 ? -8.611 -2.288 74.991 1.00 82.94 402 PHE A N 1
ATOM 3288 C CA . PHE A 1 402 ? -7.384 -2.376 75.793 1.00 82.94 402 PHE A CA 1
ATOM 3289 C C . PHE A 1 402 ? -6.273 -3.144 75.069 1.00 82.94 402 PHE A C 1
ATOM 3291 O O . PHE A 1 402 ? -5.099 -2.784 75.164 1.00 82.94 402 PHE A O 1
ATOM 3298 N N . LYS A 1 403 ? -6.629 -4.182 74.303 1.00 81.88 403 LYS A N 1
ATOM 3299 C CA . LYS A 1 403 ? -5.664 -4.947 73.495 1.00 81.88 403 LYS A CA 1
ATOM 3300 C C . LYS A 1 403 ? -5.214 -4.169 72.264 1.00 81.88 403 LYS A C 1
ATOM 3302 O O . LYS A 1 403 ? -4.042 -4.242 71.903 1.00 81.88 403 LYS A O 1
ATOM 3307 N N . GLN A 1 404 ? -6.119 -3.399 71.660 1.00 85.00 404 GLN A N 1
ATOM 3308 C CA . GLN A 1 404 ? -5.778 -2.478 70.573 1.00 85.00 404 GLN A CA 1
ATOM 3309 C C . GLN A 1 404 ? -4.815 -1.389 71.054 1.00 85.00 404 GLN A C 1
ATOM 3311 O O . GLN A 1 404 ? -3.794 -1.128 70.419 1.00 85.00 404 GLN A O 1
ATOM 3316 N N . TRP A 1 405 ? -5.083 -0.822 72.231 1.00 86.81 405 TRP A N 1
ATOM 3317 C CA . TRP A 1 405 ? -4.225 0.181 72.851 1.00 86.81 405 TRP A CA 1
ATOM 3318 C C . TRP A 1 405 ? -2.836 -0.362 73.218 1.00 86.81 405 TRP A C 1
ATOM 3320 O O . TRP A 1 405 ? -1.826 0.275 72.925 1.00 86.81 405 TRP A O 1
ATOM 3330 N N . ALA A 1 406 ? -2.760 -1.572 73.782 1.00 83.12 406 ALA A N 1
ATOM 3331 C CA . ALA A 1 406 ? -1.488 -2.222 74.097 1.00 83.12 406 ALA A CA 1
ATOM 3332 C C . ALA A 1 406 ? -0.637 -2.496 72.842 1.00 83.12 406 ALA A C 1
ATOM 3334 O O . ALA A 1 406 ? 0.578 -2.290 72.868 1.00 83.12 406 ALA A O 1
ATOM 3335 N N . PHE A 1 407 ? -1.266 -2.901 71.730 1.00 86.44 407 PHE A N 1
ATOM 3336 C CA . PHE A 1 407 ? -0.585 -3.027 70.440 1.00 86.44 407 PHE A CA 1
ATOM 3337 C C . PHE A 1 407 ? 0.010 -1.683 70.003 1.00 86.44 407 PHE A C 1
ATOM 3339 O O . PHE A 1 407 ? 1.216 -1.610 69.775 1.00 86.44 407 PHE A O 1
ATOM 3346 N N . LEU A 1 408 ? -0.794 -0.613 69.986 1.00 84.25 408 LEU A N 1
ATOM 3347 C CA . LEU A 1 408 ? -0.365 0.730 69.579 1.00 84.25 408 LEU A CA 1
ATOM 3348 C C . LEU A 1 408 ? 0.782 1.286 70.436 1.00 84.25 408 LEU A C 1
ATOM 3350 O O . LEU A 1 408 ? 1.691 1.905 69.894 1.00 84.25 408 LEU A O 1
ATOM 3354 N N . GLN A 1 409 ? 0.781 1.036 71.749 1.00 81.19 409 GLN A N 1
ATOM 3355 C CA . GLN A 1 409 ? 1.875 1.450 72.639 1.00 81.19 409 GLN A CA 1
ATOM 3356 C C . GLN A 1 409 ? 3.174 0.665 72.413 1.00 81.19 409 GLN A C 1
ATOM 3358 O O . GLN A 1 409 ? 4.268 1.209 72.575 1.00 81.19 409 GLN A O 1
ATOM 3363 N N . SER A 1 410 ? 3.065 -0.617 72.060 1.00 78.38 410 SER A N 1
ATOM 3364 C CA . SER A 1 410 ? 4.226 -1.458 71.748 1.00 78.38 410 SER A CA 1
ATOM 3365 C C . SER A 1 410 ? 4.773 -1.230 70.331 1.00 78.38 410 SER A C 1
ATOM 3367 O O . SER A 1 410 ? 5.924 -1.567 70.053 1.00 78.38 410 SER A O 1
ATOM 3369 N N . PHE A 1 411 ? 3.972 -0.633 69.443 1.00 76.44 411 PHE A N 1
ATOM 3370 C CA . PHE A 1 411 ? 4.317 -0.413 68.044 1.00 76.44 411 PHE A CA 1
ATOM 3371 C C . PHE A 1 411 ? 5.320 0.742 67.891 1.00 76.44 411 PHE A C 1
ATOM 3373 O O . PHE A 1 411 ? 5.090 1.860 68.348 1.00 76.44 411 PHE A O 1
ATOM 3380 N N . GLY A 1 412 ? 6.458 0.472 67.249 1.00 67.56 412 GLY A N 1
ATOM 3381 C CA . GLY A 1 412 ? 7.594 1.398 67.146 1.00 67.56 412 GLY A CA 1
ATOM 3382 C C . GLY A 1 412 ? 8.664 1.212 68.230 1.00 67.56 412 GLY A C 1
ATOM 3383 O O . GLY A 1 412 ? 9.609 2.000 68.294 1.00 67.56 412 GLY A O 1
ATOM 3384 N N . GLN A 1 413 ? 8.542 0.180 69.074 1.00 67.56 413 GLN A N 1
ATOM 3385 C CA . GLN A 1 413 ? 9.597 -0.239 70.010 1.00 67.56 413 GLN A CA 1
ATOM 3386 C C . GLN A 1 413 ? 10.627 -1.169 69.338 1.00 67.56 413 GLN A C 1
ATOM 3388 O O . GLN A 1 413 ? 11.787 -1.183 69.746 1.00 67.56 413 GLN A O 1
ATOM 3393 N N . ASP A 1 414 ? 10.225 -1.900 68.292 1.00 68.69 414 ASP A N 1
ATOM 3394 C CA . ASP A 1 414 ? 11.098 -2.751 67.472 1.00 68.69 414 ASP A CA 1
ATOM 3395 C C . ASP A 1 414 ? 11.927 -1.902 66.478 1.00 68.69 414 ASP A C 1
ATOM 3397 O O . ASP A 1 414 ? 11.415 -0.949 65.878 1.00 68.69 414 ASP A O 1
ATOM 3401 N N . GLU A 1 415 ? 13.210 -2.236 66.285 1.00 65.69 415 GLU A N 1
ATOM 3402 C CA . GLU A 1 415 ? 14.124 -1.526 65.373 1.00 65.69 415 GLU A CA 1
ATOM 3403 C C . GLU A 1 415 ? 13.608 -1.515 63.927 1.00 65.69 415 GLU A C 1
ATOM 3405 O O . GLU A 1 415 ? 13.754 -0.513 63.222 1.00 65.69 415 GLU A O 1
ATOM 3410 N N . VAL A 1 416 ? 12.945 -2.595 63.499 1.00 69.62 416 VAL A N 1
ATOM 3411 C CA . VAL A 1 416 ? 12.365 -2.697 62.151 1.00 69.62 416 VAL A CA 1
ATOM 3412 C C . VAL A 1 416 ? 11.202 -1.716 61.990 1.00 69.62 416 VAL A C 1
ATOM 3414 O O . VAL A 1 416 ? 11.121 -1.004 60.991 1.00 69.62 416 VAL A O 1
ATOM 3417 N N . GLN A 1 417 ? 10.337 -1.602 62.999 1.00 73.81 417 GLN A N 1
ATOM 3418 C CA . GLN A 1 417 ? 9.185 -0.698 62.975 1.00 73.81 417 GLN A CA 1
ATOM 3419 C C . GLN A 1 417 ? 9.621 0.772 62.962 1.00 73.81 417 GLN A C 1
ATOM 3421 O O . GLN A 1 417 ? 9.090 1.553 62.173 1.00 73.81 417 GLN A O 1
ATOM 3426 N N . LYS A 1 418 ? 10.636 1.152 63.756 1.00 72.81 418 LYS A N 1
ATOM 3427 C CA . LYS A 1 418 ? 11.186 2.524 63.747 1.00 72.81 418 LYS A CA 1
ATOM 3428 C C . LYS A 1 418 ? 11.651 2.960 62.362 1.00 72.81 418 LYS A C 1
ATOM 3430 O O . LYS A 1 418 ? 11.331 4.067 61.937 1.00 72.81 418 LYS A O 1
ATOM 3435 N N . LYS A 1 419 ? 12.336 2.073 61.638 1.00 75.94 419 LYS A N 1
ATOM 3436 C CA . LYS A 1 419 ? 12.847 2.349 60.290 1.00 75.94 419 LYS A CA 1
ATOM 3437 C C . LYS A 1 419 ? 11.732 2.715 59.301 1.00 75.94 419 LYS A C 1
ATOM 3439 O O . LYS A 1 419 ? 11.877 3.674 58.546 1.00 75.94 419 LYS A O 1
ATOM 3444 N N . TYR A 1 420 ? 10.609 1.993 59.317 1.00 71.12 420 TYR A N 1
ATOM 3445 C CA . TYR A 1 420 ? 9.475 2.302 58.434 1.00 71.12 420 TYR A CA 1
ATOM 3446 C C . TYR A 1 420 ? 8.724 3.568 58.868 1.00 71.12 420 TYR A C 1
ATOM 3448 O O . TYR A 1 420 ? 8.290 4.346 58.015 1.00 71.12 420 TYR A O 1
ATOM 3456 N N . MET A 1 421 ? 8.657 3.840 60.173 1.00 68.38 421 MET A N 1
ATOM 3457 C CA . MET A 1 421 ? 8.060 5.071 60.698 1.00 68.38 421 MET A CA 1
ATOM 3458 C C . MET A 1 421 ? 8.866 6.329 60.337 1.00 68.38 421 MET A C 1
ATOM 3460 O O . MET A 1 421 ? 8.270 7.347 59.985 1.00 68.38 421 MET A O 1
ATOM 3464 N N . GLU A 1 422 ? 10.202 6.259 60.336 1.00 70.81 422 GLU A N 1
ATOM 3465 C CA . GLU A 1 422 ? 11.078 7.348 59.869 1.00 70.81 422 GLU A CA 1
ATOM 3466 C C . GLU A 1 422 ? 10.966 7.584 58.354 1.00 70.81 422 GLU A C 1
ATOM 3468 O O . GLU A 1 422 ? 11.062 8.723 57.893 1.00 70.81 422 GLU A O 1
ATOM 3473 N N . SER A 1 423 ? 10.702 6.526 57.580 1.00 66.69 423 SER A N 1
ATOM 3474 C CA . SER A 1 423 ? 10.551 6.599 56.120 1.00 66.69 423 SER A CA 1
ATOM 3475 C C . SER A 1 423 ? 9.217 7.188 55.631 1.00 66.69 423 SER A C 1
ATOM 3477 O O . SER A 1 423 ? 9.083 7.452 54.438 1.00 66.69 423 SER A O 1
ATOM 3479 N N . LYS A 1 424 ? 8.257 7.436 56.538 1.00 62.84 424 LYS A N 1
ATOM 3480 C CA . LYS A 1 424 ? 6.912 7.981 56.256 1.00 62.84 424 LYS A CA 1
ATOM 3481 C C . LYS A 1 424 ? 6.093 7.186 55.221 1.00 62.84 424 LYS A C 1
ATOM 3483 O O . LYS A 1 424 ? 5.527 7.768 54.300 1.00 62.84 424 LYS A O 1
ATOM 3488 N N . ASP A 1 425 ? 6.003 5.866 55.381 1.00 75.06 425 ASP A N 1
ATOM 3489 C CA . ASP A 1 425 ? 5.134 5.023 54.542 1.00 75.06 425 ASP A CA 1
ATOM 3490 C C . ASP A 1 425 ? 3.645 5.384 54.732 1.00 75.06 425 ASP A C 1
ATOM 3492 O O . ASP A 1 425 ? 3.082 5.210 55.818 1.00 75.06 425 ASP A O 1
ATOM 3496 N N . GLU A 1 426 ? 3.006 5.906 53.679 1.00 74.62 426 GLU A N 1
ATOM 3497 C CA . GLU A 1 426 ? 1.644 6.452 53.743 1.00 74.62 426 GLU A CA 1
ATOM 3498 C C . GLU A 1 426 ? 0.564 5.405 54.052 1.00 74.62 426 GLU A C 1
ATOM 3500 O O . GLU A 1 426 ? -0.423 5.729 54.714 1.00 74.62 426 GLU A O 1
ATOM 3505 N N . GLU A 1 427 ? 0.709 4.165 53.577 1.00 76.19 427 GLU A N 1
ATOM 3506 C CA . GLU A 1 427 ? -0.288 3.109 53.811 1.00 76.19 427 GLU A CA 1
ATOM 3507 C C . GLU A 1 427 ? -0.229 2.611 55.253 1.00 76.19 427 GLU A C 1
ATOM 3509 O O . GLU A 1 427 ? -1.270 2.452 55.892 1.00 76.19 427 GLU A O 1
ATOM 3514 N N . LEU A 1 428 ? 0.980 2.439 55.794 1.00 80.62 428 LEU A N 1
ATOM 3515 C CA . LEU A 1 428 ? 1.171 2.020 57.181 1.00 80.62 428 LEU A CA 1
ATOM 3516 C C . LEU A 1 428 ? 0.692 3.102 58.162 1.00 80.62 428 LEU A C 1
ATOM 3518 O O . LEU A 1 428 ? 0.029 2.787 59.150 1.00 80.62 428 LEU A O 1
ATOM 3522 N N . GLN A 1 429 ? 0.964 4.379 57.869 1.00 79.31 429 GLN A N 1
ATOM 3523 C CA . GLN A 1 429 ? 0.479 5.498 58.684 1.00 79.31 429 GLN A CA 1
ATOM 3524 C C . GLN A 1 429 ? -1.048 5.631 58.643 1.00 79.31 429 GLN A C 1
ATOM 3526 O O . GLN A 1 429 ? -1.666 5.847 59.686 1.00 79.31 429 GLN A O 1
ATOM 3531 N N . LYS A 1 430 ? -1.676 5.443 57.472 1.00 80.25 430 LYS A N 1
ATOM 3532 C CA . LYS A 1 430 ? -3.144 5.407 57.353 1.00 80.25 430 LYS A CA 1
ATOM 3533 C C . LYS A 1 430 ? -3.749 4.231 58.119 1.00 80.25 430 LYS A C 1
ATOM 3535 O O . LYS A 1 430 ? -4.744 4.425 58.814 1.00 80.25 430 LYS A O 1
ATOM 3540 N N . GLY A 1 431 ? -3.135 3.050 58.039 1.00 81.69 431 GLY A N 1
ATOM 3541 C CA . GLY A 1 431 ? -3.552 1.873 58.801 1.00 81.69 431 GLY A CA 1
ATOM 3542 C C . GLY A 1 431 ? -3.489 2.114 60.310 1.00 81.69 431 GLY A C 1
ATOM 3543 O O . GLY A 1 431 ? -4.490 1.959 61.001 1.00 81.69 431 GLY A O 1
ATOM 3544 N N . LEU A 1 432 ? -2.350 2.588 60.828 1.00 83.00 432 LEU A N 1
ATOM 3545 C CA . LEU A 1 432 ? -2.182 2.893 62.257 1.00 83.00 432 LEU A CA 1
ATOM 3546 C C . LEU A 1 432 ? -3.153 3.974 62.746 1.00 83.00 432 LEU A C 1
ATOM 3548 O O . LEU A 1 432 ? -3.735 3.824 63.820 1.00 83.00 432 LEU A O 1
ATOM 3552 N N . ALA A 1 433 ? -3.377 5.030 61.959 1.00 81.81 433 ALA A N 1
ATOM 3553 C CA . ALA A 1 433 ? -4.368 6.055 62.280 1.00 81.81 433 ALA A CA 1
ATOM 3554 C C . ALA A 1 433 ? -5.792 5.473 62.348 1.00 81.81 433 ALA A C 1
ATOM 3556 O O . ALA A 1 433 ? -6.558 5.826 63.246 1.00 81.81 433 ALA A O 1
ATOM 3557 N N . SER A 1 434 ? -6.123 4.531 61.458 1.00 83.56 434 SER A N 1
ATOM 3558 C CA . SER A 1 434 ? -7.405 3.823 61.483 1.00 83.56 434 SER A CA 1
ATOM 3559 C C . SER A 1 434 ? -7.565 2.942 62.727 1.00 83.56 434 SER A C 1
ATOM 3561 O O . SER A 1 434 ? -8.624 2.962 63.358 1.00 83.56 434 SER A O 1
ATOM 3563 N N . VAL A 1 435 ? -6.505 2.241 63.156 1.00 85.75 435 VAL A N 1
ATOM 3564 C CA . VAL A 1 435 ? -6.511 1.473 64.416 1.00 85.75 435 VAL A CA 1
ATOM 3565 C C . VAL A 1 435 ? -6.718 2.395 65.617 1.00 85.75 435 VAL A C 1
ATOM 3567 O O . VAL A 1 435 ? -7.522 2.072 66.491 1.00 85.75 435 VAL A O 1
ATOM 3570 N N . VAL A 1 436 ? -6.050 3.554 65.666 1.00 85.38 436 VAL A N 1
ATOM 3571 C CA . VAL A 1 436 ? -6.231 4.550 66.740 1.00 85.38 436 VAL A CA 1
ATOM 3572 C C . VAL A 1 436 ? -7.689 5.011 66.810 1.00 85.38 436 VAL A C 1
ATOM 3574 O O . VAL A 1 436 ? -8.289 4.987 67.885 1.00 85.38 436 VAL A O 1
ATOM 3577 N N . GLU A 1 437 ? -8.286 5.373 65.674 1.00 83.19 437 GLU A N 1
ATOM 3578 C CA . GLU A 1 437 ? -9.681 5.819 65.612 1.00 83.19 437 GLU A CA 1
ATOM 3579 C C . GLU A 1 437 ? -10.650 4.717 66.069 1.00 83.19 437 GLU A C 1
ATOM 3581 O O . GLU A 1 437 ? -11.488 4.950 66.945 1.00 83.19 437 GLU A O 1
ATOM 3586 N N . LYS A 1 438 ? -10.483 3.485 65.571 1.00 83.62 438 LYS A N 1
ATOM 3587 C CA . LYS A 1 438 ? -11.292 2.332 65.997 1.00 83.62 438 LYS A CA 1
ATOM 3588 C C . LYS A 1 438 ? -11.130 1.998 67.476 1.00 83.62 438 LYS A C 1
ATOM 3590 O O . LYS A 1 438 ? -12.119 1.652 68.115 1.00 83.62 438 LYS A O 1
ATOM 3595 N N . THR A 1 439 ? -9.931 2.150 68.036 1.00 88.06 439 THR A N 1
ATOM 3596 C CA . THR A 1 439 ? -9.675 1.895 69.461 1.00 88.06 439 THR A CA 1
ATOM 3597 C C . THR A 1 439 ? -10.528 2.808 70.344 1.00 88.06 439 THR A C 1
ATOM 3599 O O . THR A 1 439 ? -11.183 2.335 71.273 1.00 88.06 439 THR A O 1
ATOM 3602 N N . PHE A 1 440 ? -10.594 4.107 70.029 1.00 86.44 440 PHE A N 1
ATOM 3603 C CA . PHE A 1 440 ? -11.427 5.056 70.776 1.00 86.44 440 PHE A CA 1
ATOM 3604 C C . PHE A 1 440 ? -12.928 4.860 70.524 1.00 86.44 440 PHE A C 1
ATOM 3606 O O . PHE A 1 440 ? -13.719 4.969 71.460 1.00 86.44 440 PHE A O 1
ATOM 3613 N N . VAL A 1 441 ? -13.334 4.504 69.301 1.00 84.62 441 VAL A N 1
ATOM 3614 C CA . VAL A 1 441 ? -14.735 4.154 68.998 1.00 84.62 441 VAL A CA 1
ATOM 3615 C C . VAL A 1 441 ? -15.186 2.927 69.799 1.00 84.62 441 VAL A C 1
ATOM 3617 O O . VAL A 1 441 ? -16.262 2.945 70.397 1.00 84.62 441 VAL A O 1
ATOM 3620 N N . ASN A 1 442 ? -14.350 1.891 69.877 1.00 83.12 442 ASN A N 1
ATOM 3621 C CA . ASN A 1 442 ? -14.628 0.691 70.663 1.00 83.12 442 ASN A CA 1
ATOM 3622 C C . ASN A 1 442 ? -14.625 0.987 72.172 1.00 83.12 442 ASN A C 1
ATOM 3624 O O . ASN A 1 442 ? -15.457 0.452 72.900 1.00 83.12 442 ASN A O 1
ATOM 3628 N N . ALA A 1 443 ? -13.759 1.889 72.648 1.00 82.31 443 ALA A N 1
ATOM 3629 C CA . ALA A 1 443 ? -13.773 2.348 74.037 1.00 82.31 443 ALA A CA 1
ATOM 3630 C C . ALA A 1 443 ? -15.071 3.092 74.403 1.00 82.31 443 ALA A C 1
ATOM 3632 O O . ALA A 1 443 ? -15.647 2.842 75.462 1.00 82.31 443 ALA A O 1
ATOM 3633 N N . CYS A 1 444 ? -15.597 3.938 73.509 1.00 78.75 444 CYS A N 1
ATOM 3634 C CA . CYS A 1 444 ? -16.916 4.564 73.675 1.00 78.75 444 CYS A CA 1
ATOM 3635 C C . CYS A 1 444 ? -18.052 3.531 73.775 1.00 78.75 444 CYS A C 1
ATOM 3637 O O . CYS A 1 444 ? -19.080 3.801 74.395 1.00 78.75 444 CYS A O 1
ATOM 3639 N N . ALA A 1 445 ? -17.881 2.356 73.169 1.00 78.38 445 ALA A N 1
ATOM 3640 C CA . ALA A 1 445 ? -18.874 1.287 73.152 1.00 78.38 445 ALA A CA 1
ATOM 3641 C C . ALA A 1 445 ? -18.791 0.330 74.359 1.00 78.38 445 ALA A C 1
ATOM 3643 O O . ALA A 1 445 ? -19.565 -0.620 74.418 1.00 78.38 445 ALA A O 1
ATOM 3644 N N . LEU A 1 446 ? -17.886 0.556 75.322 1.00 80.94 446 LEU A N 1
ATOM 3645 C CA . LEU A 1 446 ? -17.773 -0.284 76.520 1.00 80.94 446 LEU A CA 1
ATOM 3646 C C . LEU A 1 446 ? -19.031 -0.200 77.407 1.00 80.94 446 LEU A C 1
ATOM 3648 O O . LEU A 1 446 ? -19.526 0.885 77.704 1.00 80.94 446 LEU A O 1
ATOM 3652 N N . ASP A 1 447 ? -19.496 -1.359 77.884 1.00 66.25 447 ASP A N 1
ATOM 3653 C CA . ASP A 1 447 ? -20.812 -1.533 78.527 1.00 66.25 447 ASP A CA 1
ATOM 3654 C C . ASP A 1 447 ? -20.977 -0.866 79.904 1.00 66.25 447 ASP A C 1
ATOM 3656 O O . ASP A 1 447 ? -22.100 -0.729 80.394 1.00 66.25 447 ASP A O 1
ATOM 3660 N N . THR A 1 448 ? -19.886 -0.480 80.576 1.00 69.25 448 THR A N 1
ATOM 3661 C CA . THR A 1 448 ? -19.949 0.140 81.907 1.00 69.25 448 THR A CA 1
ATOM 3662 C C . THR A 1 448 ? -19.076 1.382 82.007 1.00 69.25 448 THR A C 1
ATOM 3664 O O . THR A 1 448 ? -17.924 1.392 81.574 1.00 69.25 448 THR A O 1
ATOM 3667 N N . ALA A 1 449 ? -19.612 2.406 82.678 1.00 64.12 449 ALA A N 1
ATOM 3668 C CA . ALA A 1 449 ? -18.909 3.652 82.979 1.00 64.12 449 ALA A CA 1
ATOM 3669 C C . ALA A 1 449 ? -17.538 3.410 83.649 1.00 64.12 449 ALA A C 1
ATOM 3671 O O . ALA A 1 449 ? -16.553 4.035 83.277 1.00 64.12 449 ALA A O 1
ATOM 3672 N N . GLY A 1 450 ? -17.438 2.430 84.556 1.00 70.19 450 GLY A N 1
ATOM 3673 C CA . GLY A 1 450 ? -16.166 2.075 85.201 1.00 70.19 450 GLY A CA 1
ATOM 3674 C C . GLY A 1 450 ? -15.093 1.563 84.231 1.00 70.19 450 GLY A C 1
ATOM 3675 O O . GLY A 1 450 ? -13.936 1.934 84.355 1.00 70.19 450 GLY A O 1
ATOM 3676 N N . LYS A 1 451 ? -15.459 0.786 83.200 1.00 75.50 451 LYS A N 1
ATOM 3677 C CA . LYS A 1 451 ? -14.488 0.307 82.194 1.00 75.50 451 LYS A CA 1
ATOM 3678 C C . LYS A 1 451 ? -14.046 1.408 81.230 1.00 75.50 451 LYS A C 1
ATOM 3680 O O . LYS A 1 451 ? -12.928 1.367 80.726 1.00 75.50 451 LYS A O 1
ATOM 3685 N N . GLN A 1 452 ? -14.923 2.374 80.962 1.00 74.56 452 GLN A N 1
ATOM 3686 C CA . GLN A 1 452 ? -14.595 3.573 80.187 1.00 74.56 452 GLN A CA 1
ATOM 3687 C C . GLN A 1 452 ? -13.636 4.485 80.969 1.00 74.56 452 GLN A C 1
ATOM 3689 O O . GLN A 1 452 ? -12.699 5.026 80.388 1.00 74.56 452 GLN A O 1
ATOM 3694 N N . GLU A 1 453 ? -13.823 4.601 82.286 1.00 74.75 453 GLU A N 1
ATOM 3695 C CA . GLU A 1 453 ? -12.900 5.286 83.199 1.00 74.75 453 GLU A CA 1
ATOM 3696 C C . GLU A 1 453 ? -11.536 4.577 83.275 1.00 74.75 453 GLU A C 1
ATOM 3698 O O . GLU A 1 453 ? -10.512 5.226 83.071 1.00 74.75 453 GLU A O 1
ATOM 3703 N N . ASP A 1 454 ? -11.506 3.250 83.437 1.00 78.56 454 ASP A N 1
ATOM 3704 C CA . ASP A 1 454 ? -10.261 2.464 83.446 1.00 78.56 454 ASP A CA 1
ATOM 3705 C C . ASP A 1 454 ? -9.465 2.611 82.133 1.00 78.56 454 ASP A C 1
ATOM 3707 O O . ASP A 1 454 ? -8.233 2.675 82.141 1.00 78.56 454 ASP A O 1
ATOM 3711 N N . PHE A 1 455 ? -10.157 2.700 80.991 1.00 81.31 455 PHE A N 1
ATOM 3712 C CA . PHE A 1 455 ? -9.533 2.934 79.686 1.00 81.31 455 PHE A CA 1
ATOM 3713 C C . PHE A 1 455 ? -8.956 4.351 79.570 1.00 81.31 455 PHE A C 1
ATOM 3715 O O . PHE A 1 455 ? -7.838 4.538 79.085 1.00 81.31 455 PHE A O 1
ATOM 3722 N N . LEU A 1 456 ? -9.688 5.361 80.048 1.00 76.50 456 LEU A N 1
ATOM 3723 C CA . LEU A 1 456 ? -9.209 6.743 80.075 1.00 76.50 456 LEU A CA 1
ATOM 3724 C C . LEU A 1 456 ? -7.958 6.886 80.948 1.00 76.50 456 LEU A C 1
ATOM 3726 O O . LEU A 1 456 ? -6.995 7.498 80.499 1.00 76.50 456 LEU A O 1
ATOM 3730 N N . VAL A 1 457 ? -7.915 6.235 82.113 1.00 77.69 457 VAL A N 1
ATOM 3731 C CA . VAL A 1 457 ? -6.731 6.216 82.991 1.00 77.69 457 VAL A CA 1
ATOM 3732 C C . VAL A 1 457 ? -5.555 5.475 82.339 1.00 77.69 457 VAL A C 1
ATOM 3734 O O . VAL A 1 457 ? -4.425 5.955 82.376 1.00 77.69 457 VAL A O 1
ATOM 3737 N N . ALA A 1 458 ? -5.792 4.338 81.674 1.00 74.75 458 ALA A N 1
ATOM 3738 C CA . ALA A 1 458 ? -4.741 3.589 80.972 1.00 74.75 458 ALA A CA 1
ATOM 3739 C C . ALA A 1 458 ? -4.141 4.342 79.765 1.00 74.75 458 ALA A C 1
ATOM 3741 O O . ALA A 1 458 ? -3.035 4.029 79.313 1.00 74.75 458 ALA A O 1
ATOM 3742 N N . THR A 1 459 ? -4.873 5.321 79.228 1.00 74.94 459 THR A N 1
ATOM 3743 C CA . THR A 1 459 ? -4.443 6.145 78.092 1.00 74.94 459 THR A CA 1
ATOM 3744 C C . THR A 1 459 ? -3.972 7.537 78.510 1.00 74.94 459 THR A C 1
ATOM 3746 O O . THR A 1 459 ? -3.468 8.266 77.664 1.00 74.94 459 THR A O 1
ATOM 3749 N N . GLU A 1 460 ? -4.078 7.920 79.781 1.00 70.88 460 GLU A N 1
ATOM 3750 C CA . GLU A 1 460 ? -3.707 9.243 80.291 1.00 70.88 460 GLU A CA 1
ATOM 3751 C C . GLU A 1 460 ? -2.180 9.462 80.245 1.00 70.88 460 GLU A C 1
ATOM 3753 O O . GLU A 1 460 ? -1.396 8.554 80.520 1.00 70.88 460 GLU A O 1
ATOM 3758 N N . GLY A 1 461 ? -1.725 10.653 79.828 1.00 62.06 461 GLY A N 1
ATOM 3759 C CA . GLY A 1 461 ? -0.296 11.019 79.813 1.00 62.06 461 GLY A CA 1
ATOM 3760 C C . GLY A 1 461 ? 0.605 10.251 78.830 1.00 62.06 461 GLY A C 1
ATOM 3761 O O . GLY A 1 461 ? 1.814 10.479 78.807 1.00 62.06 461 GLY A O 1
ATOM 3762 N N . THR A 1 462 ? 0.051 9.364 77.998 1.00 67.19 462 THR A N 1
ATOM 3763 C CA . THR A 1 462 ? 0.807 8.582 77.006 1.00 67.19 462 THR A CA 1
ATOM 3764 C C . THR A 1 462 ? 0.701 9.198 75.611 1.00 67.19 462 THR A C 1
ATOM 3766 O O . THR A 1 462 ? -0.387 9.546 75.142 1.00 67.19 462 THR A O 1
ATOM 3769 N N . THR A 1 463 ? 1.848 9.369 74.951 1.00 65.38 463 THR A N 1
ATOM 3770 C CA . THR A 1 463 ? 1.963 9.937 73.602 1.00 65.38 463 THR A CA 1
ATOM 3771 C C . THR A 1 463 ? 2.417 8.861 72.620 1.00 65.38 463 THR A C 1
ATOM 3773 O O . THR A 1 463 ? 3.357 8.114 72.884 1.00 65.38 463 THR A O 1
ATOM 3776 N N . LEU A 1 464 ? 1.734 8.771 71.478 1.00 75.75 464 LEU A N 1
ATOM 3777 C CA . LEU A 1 464 ? 2.134 7.911 70.367 1.00 75.75 464 LEU A CA 1
ATOM 3778 C C . LEU A 1 464 ? 2.890 8.775 69.360 1.00 75.75 464 LEU A C 1
ATOM 3780 O O . LEU A 1 464 ? 2.389 9.815 68.941 1.00 75.75 464 LEU A O 1
ATOM 3784 N N . SER A 1 465 ? 4.089 8.358 68.957 1.00 65.12 465 SER A N 1
ATOM 3785 C CA . SER A 1 465 ? 4.968 9.146 68.074 1.00 65.12 465 SER A CA 1
ATOM 3786 C C . SER A 1 465 ? 4.394 9.403 66.673 1.00 65.12 465 SER A C 1
ATOM 3788 O O . SER A 1 465 ? 4.937 10.216 65.930 1.00 65.12 465 SER A O 1
ATOM 3790 N N . PHE A 1 466 ? 3.307 8.717 66.318 1.00 73.12 466 PHE A N 1
ATOM 3791 C CA . PHE A 1 466 ? 2.693 8.695 64.992 1.00 73.12 466 PHE A CA 1
ATOM 3792 C C . PHE A 1 466 ? 1.217 9.090 64.965 1.00 73.12 466 PHE A C 1
ATOM 3794 O O . PHE A 1 466 ? 0.584 9.002 63.916 1.00 73.12 466 PHE A O 1
ATOM 3801 N N . ALA A 1 467 ? 0.664 9.507 66.103 1.00 72.75 467 ALA A N 1
ATOM 3802 C CA . ALA A 1 467 ? -0.677 10.061 66.177 1.00 72.75 467 ALA A CA 1
ATOM 3803 C C . ALA A 1 467 ? -0.595 11.491 66.705 1.00 72.75 467 ALA A C 1
ATOM 3805 O O . ALA A 1 467 ? -0.023 11.747 67.766 1.00 72.75 467 ALA A O 1
ATOM 3806 N N . ASP A 1 468 ? -1.183 12.423 65.964 1.00 72.00 468 ASP A N 1
ATOM 3807 C CA . ASP A 1 468 ? -1.131 13.833 66.314 1.00 72.00 468 ASP A CA 1
ATOM 3808 C C . ASP A 1 468 ? -1.847 14.074 67.651 1.00 72.00 468 ASP A C 1
ATOM 3810 O O . ASP A 1 468 ? -2.961 13.589 67.887 1.00 72.00 468 ASP A O 1
ATOM 3814 N N . GLU A 1 469 ? -1.243 14.895 68.510 1.00 66.50 469 GLU A N 1
ATOM 3815 C CA . GLU A 1 469 ? -1.796 15.275 69.815 1.00 66.50 469 GLU A CA 1
ATOM 3816 C C . GLU A 1 469 ? -3.278 15.735 69.761 1.00 66.50 469 GLU A C 1
ATOM 3818 O O . GLU A 1 469 ? -4.051 15.352 70.643 1.00 66.50 469 GLU A O 1
ATOM 3823 N N . PRO A 1 470 ? -3.755 16.470 68.728 1.00 70.88 470 PRO A N 1
ATOM 3824 C CA . PRO A 1 470 ? -5.168 16.833 68.594 1.00 70.88 470 PRO A CA 1
ATOM 3825 C C . PRO A 1 470 ? -6.113 15.647 68.349 1.00 70.88 470 PRO A C 1
ATOM 3827 O O . PRO A 1 470 ? -7.263 15.688 68.791 1.00 70.88 470 PRO A O 1
ATOM 3830 N N . THR A 1 471 ? -5.662 14.610 67.642 1.00 72.12 471 THR A N 1
ATOM 3831 C CA . THR A 1 471 ? -6.457 13.407 67.340 1.00 72.12 471 THR A CA 1
ATOM 3832 C C . THR A 1 471 ? -6.622 12.563 68.598 1.00 72.12 471 THR A C 1
ATOM 3834 O O . THR A 1 471 ? -7.734 12.154 68.929 1.00 72.12 471 THR A O 1
ATOM 3837 N N . MET A 1 472 ? -5.540 12.423 69.366 1.00 73.94 472 MET A N 1
ATOM 3838 C CA . MET A 1 472 ? -5.543 11.788 70.685 1.00 73.94 472 MET A CA 1
ATOM 3839 C C . MET A 1 472 ? -6.454 12.519 71.679 1.00 73.94 472 MET A C 1
ATOM 3841 O O . MET A 1 472 ? -7.296 11.896 72.327 1.00 73.94 472 MET A O 1
ATOM 3845 N N . LYS A 1 473 ? -6.358 13.853 71.746 1.00 70.50 473 LYS A N 1
ATOM 3846 C CA . LYS A 1 473 ? -7.238 14.680 72.588 1.00 70.50 473 LYS A CA 1
ATOM 3847 C C . LYS A 1 473 ? -8.707 14.556 72.185 1.00 70.50 473 LYS A C 1
ATOM 3849 O O . LYS A 1 473 ? -9.574 14.478 73.054 1.00 70.50 473 LYS A O 1
ATOM 3854 N N . ARG A 1 474 ? -9.009 14.505 70.881 1.00 73.38 474 ARG A N 1
ATOM 3855 C CA . ARG A 1 474 ? -10.382 14.333 70.379 1.00 73.38 474 ARG A CA 1
ATOM 3856 C C . ARG A 1 474 ? -10.959 12.968 70.761 1.00 73.38 474 ARG A C 1
ATOM 3858 O O . ARG A 1 474 ? -12.050 12.936 71.314 1.00 73.38 474 ARG A O 1
ATOM 3865 N N . GLY A 1 475 ? -10.210 11.882 70.553 1.00 75.12 475 GLY A N 1
ATOM 3866 C CA . GLY A 1 475 ? -10.640 10.527 70.917 1.00 75.12 475 GLY A CA 1
ATOM 3867 C C . GLY A 1 475 ? -10.913 10.371 72.417 1.00 75.12 475 GLY A C 1
ATOM 3868 O O . GLY A 1 475 ? -11.977 9.888 72.800 1.00 75.12 475 GLY A O 1
ATOM 3869 N N . ARG A 1 476 ? -10.016 10.875 73.280 1.00 76.69 476 ARG A N 1
ATOM 3870 C CA . ARG A 1 476 ? -10.245 10.909 74.740 1.00 76.69 476 ARG A CA 1
ATOM 3871 C C . ARG A 1 476 ? -11.471 11.746 75.109 1.00 76.69 476 ARG A C 1
ATOM 3873 O O . ARG A 1 476 ? -12.266 11.330 75.946 1.00 76.69 476 ARG A O 1
ATOM 3880 N N . THR A 1 477 ? -11.659 12.892 74.451 1.00 70.75 477 THR A N 1
ATOM 3881 C CA . THR A 1 477 ? -12.836 13.748 74.660 1.00 70.75 477 THR A CA 1
ATOM 3882 C C . THR A 1 477 ? -14.129 13.003 74.330 1.00 70.75 477 THR A C 1
ATOM 3884 O O . THR A 1 477 ? -15.078 13.082 75.103 1.00 70.75 477 THR A O 1
ATOM 3887 N N . ASP A 1 478 ? -14.176 12.248 73.233 1.00 73.00 478 ASP A N 1
ATOM 3888 C CA . ASP A 1 478 ? -15.375 11.503 72.835 1.00 73.00 478 ASP A CA 1
ATOM 3889 C C . ASP A 1 478 ? -15.727 10.389 73.842 1.00 73.00 478 ASP A C 1
ATOM 3891 O O . ASP A 1 478 ? -16.901 10.232 74.194 1.00 73.00 478 ASP A O 1
ATOM 3895 N N . VAL A 1 479 ? -14.725 9.696 74.401 1.00 76.00 479 VAL A N 1
ATOM 3896 C CA . VAL A 1 479 ? -14.930 8.696 75.469 1.00 76.00 479 VAL A CA 1
ATOM 3897 C C . VAL A 1 479 ? -15.409 9.359 76.767 1.00 76.00 479 VAL A C 1
ATOM 3899 O O . VAL A 1 479 ? -16.350 8.867 77.389 1.00 76.00 479 VAL A O 1
ATOM 3902 N N . VAL A 1 480 ? -14.846 10.513 77.151 1.00 72.19 480 VAL A N 1
ATOM 3903 C CA . VAL A 1 480 ? -15.307 11.298 78.317 1.00 72.19 480 VAL A CA 1
ATOM 3904 C C . VAL A 1 480 ? -16.755 11.756 78.138 1.00 72.19 480 VAL A C 1
ATOM 3906 O O . VAL A 1 480 ? -17.557 11.649 79.064 1.00 72.19 480 VAL A O 1
ATOM 3909 N N . ILE A 1 481 ? -17.125 12.229 76.943 1.00 68.62 481 ILE A N 1
ATOM 3910 C CA . ILE A 1 481 ? -18.509 12.610 76.632 1.00 68.62 481 ILE A CA 1
ATOM 3911 C C . ILE A 1 481 ? -19.432 11.408 76.826 1.00 68.62 481 ILE A C 1
ATOM 3913 O O . ILE A 1 481 ? -20.488 11.546 77.447 1.00 68.62 481 ILE A O 1
ATOM 3917 N N . LYS A 1 482 ? -19.023 10.227 76.349 1.00 73.44 482 LYS A N 1
ATOM 3918 C CA . LYS A 1 482 ? -19.843 9.022 76.451 1.00 73.44 482 LYS A CA 1
ATOM 3919 C C . LYS A 1 482 ? -19.995 8.518 77.885 1.00 73.44 482 LYS A C 1
ATOM 3921 O O . LYS A 1 482 ? -21.095 8.134 78.284 1.00 73.44 482 LYS A O 1
ATOM 3926 N N . LEU A 1 483 ? -18.931 8.619 78.674 1.00 74.19 483 LEU A N 1
ATOM 3927 C CA . LEU A 1 483 ? -18.936 8.347 80.107 1.00 74.19 483 LEU A CA 1
ATOM 3928 C C . LEU A 1 483 ? -19.889 9.290 80.859 1.00 74.19 483 LEU A C 1
ATOM 3930 O O . LEU A 1 483 ? -20.722 8.833 81.642 1.00 74.19 483 LEU A O 1
ATOM 3934 N N . CYS A 1 484 ? -19.830 10.599 80.587 1.00 68.25 484 CYS A N 1
ATOM 3935 C CA . CYS A 1 484 ? -20.742 11.577 81.184 1.00 68.25 484 CYS A CA 1
ATOM 3936 C C . CYS A 1 484 ? -22.206 11.321 80.789 1.00 68.25 484 CYS A C 1
ATOM 3938 O O . CYS A 1 484 ? -23.089 11.445 81.634 1.00 68.25 484 CYS A O 1
ATOM 3940 N N . GLU A 1 485 ? -22.480 10.930 79.538 1.00 67.88 485 GLU A N 1
ATOM 3941 C CA . GLU A 1 485 ? -23.820 10.500 79.112 1.00 67.88 485 GLU A CA 1
ATOM 3942 C C . GLU A 1 485 ? -24.312 9.286 79.914 1.00 67.88 485 GLU A C 1
ATOM 3944 O O . GLU A 1 485 ? -25.466 9.271 80.345 1.00 67.88 485 GLU A O 1
ATOM 3949 N N . GLY A 1 486 ? -23.440 8.301 80.158 1.00 68.94 486 GLY A N 1
ATOM 3950 C CA . GLY A 1 486 ? -23.748 7.120 80.967 1.00 68.94 486 GLY A CA 1
ATOM 3951 C C . GLY A 1 486 ? -24.019 7.450 82.437 1.00 68.94 486 GLY A C 1
ATOM 3952 O O . GLY A 1 486 ? -24.999 6.969 83.003 1.00 68.94 486 GLY A O 1
ATOM 3953 N N . MET A 1 487 ? -23.213 8.323 83.050 1.00 66.44 487 MET A N 1
ATOM 3954 C CA . MET A 1 487 ? -23.419 8.772 84.435 1.00 66.44 487 MET A CA 1
ATOM 3955 C C . MET A 1 487 ? -24.700 9.610 84.589 1.00 66.44 487 MET A C 1
ATOM 3957 O O . MET A 1 487 ? -25.402 9.480 85.591 1.00 66.44 487 MET A O 1
ATOM 3961 N N . LEU A 1 488 ? -25.055 10.422 83.586 1.00 61.94 488 LEU A N 1
ATOM 3962 C CA . LEU A 1 488 ? -26.305 11.196 83.553 1.00 61.94 488 LEU A CA 1
ATOM 3963 C C . LEU A 1 488 ? -27.557 10.337 83.323 1.00 61.94 488 LEU A C 1
ATOM 3965 O O . LEU A 1 488 ? -28.652 10.764 83.678 1.00 61.94 488 LEU A O 1
ATOM 3969 N N . ALA A 1 489 ? -27.410 9.154 82.723 1.00 63.12 489 ALA A N 1
ATOM 3970 C CA . ALA A 1 489 ? -28.502 8.208 82.499 1.00 63.12 489 ALA A CA 1
ATOM 3971 C C . ALA A 1 489 ? -28.844 7.370 83.751 1.00 63.12 489 ALA A C 1
ATOM 3973 O O . ALA A 1 489 ? -29.844 6.651 83.749 1.00 63.12 489 ALA A O 1
ATOM 3974 N N . THR A 1 490 ? -28.041 7.456 84.819 1.00 62.03 490 THR A N 1
ATOM 3975 C CA . THR A 1 490 ? -28.350 6.834 86.121 1.00 62.03 490 THR A CA 1
ATOM 3976 C C . THR A 1 490 ? -29.424 7.637 86.872 1.00 62.03 490 THR A C 1
ATOM 3978 O O . THR A 1 490 ? -29.521 8.847 86.684 1.00 62.03 490 THR A O 1
ATOM 3981 N N . ASN A 1 491 ? -30.267 6.994 87.696 1.00 53.38 491 ASN A N 1
ATOM 3982 C CA . ASN A 1 491 ? -31.376 7.665 88.396 1.00 53.38 491 ASN A CA 1
ATOM 3983 C C . ASN A 1 491 ? -31.389 7.323 89.911 1.00 53.38 491 ASN A C 1
ATOM 3985 O O . ASN A 1 491 ? -31.577 6.149 90.239 1.00 53.38 491 ASN A O 1
ATOM 3989 N N . PRO A 1 492 ? -31.215 8.297 90.833 1.00 49.06 492 PRO A N 1
ATOM 3990 C CA . PRO A 1 492 ? -30.941 9.705 90.551 1.00 49.06 492 PRO A CA 1
ATOM 3991 C C . PRO A 1 492 ? -29.554 9.884 89.904 1.00 49.06 492 PRO A C 1
ATOM 3993 O O . PRO A 1 492 ? -28.636 9.119 90.208 1.00 49.06 492 PRO A O 1
ATOM 3996 N N . PRO A 1 493 ? -29.391 10.873 89.009 1.00 59.62 493 PRO A N 1
ATOM 3997 C CA . PRO A 1 493 ? -28.125 11.108 88.326 1.00 59.62 493 PRO A CA 1
ATOM 3998 C C . PRO A 1 493 ? -27.039 11.455 89.342 1.00 59.62 493 PRO A C 1
ATOM 4000 O O . PRO A 1 493 ? -27.221 12.333 90.190 1.00 59.62 493 PRO A O 1
ATOM 4003 N N . ASN A 1 494 ? -25.894 10.773 89.261 1.00 60.50 494 ASN A N 1
ATOM 4004 C CA . ASN A 1 494 ? -24.777 10.997 90.178 1.00 60.50 494 ASN A CA 1
ATOM 4005 C C . ASN A 1 494 ? -23.986 12.260 89.788 1.00 60.50 494 ASN A C 1
ATOM 4007 O O . ASN A 1 494 ? -22.868 12.207 89.273 1.00 60.50 494 ASN A O 1
ATOM 4011 N N . LEU A 1 495 ? -24.613 13.418 90.009 1.00 57.94 495 LEU A N 1
ATOM 4012 C CA . LEU A 1 495 ? -24.112 14.735 89.614 1.00 57.94 495 LEU A CA 1
ATOM 4013 C C . LEU A 1 495 ? -22.803 15.110 90.329 1.00 57.94 495 LEU A C 1
ATOM 4015 O O . LEU A 1 495 ? -21.979 15.799 89.735 1.00 57.94 495 LEU A O 1
ATOM 4019 N N . ASN A 1 496 ? -22.580 14.619 91.554 1.00 54.47 496 ASN A N 1
ATOM 4020 C CA . ASN A 1 496 ? -21.339 14.860 92.301 1.00 54.47 496 ASN A CA 1
ATOM 4021 C C . ASN A 1 496 ? -20.152 14.080 91.718 1.00 54.47 496 ASN A C 1
ATOM 4023 O O . ASN A 1 496 ? -19.110 14.678 91.471 1.00 54.47 496 ASN A O 1
ATOM 4027 N N . ALA A 1 497 ? -20.313 12.784 91.422 1.00 59.69 497 ALA A N 1
ATOM 4028 C CA . ALA A 1 497 ? -19.246 11.993 90.798 1.00 59.69 497 ALA A CA 1
ATOM 4029 C C . ALA A 1 497 ? -18.896 12.509 89.392 1.00 59.69 497 ALA A C 1
ATOM 4031 O O . ALA A 1 497 ? -17.724 12.590 89.034 1.00 59.69 497 ALA A O 1
ATOM 4032 N N . MET A 1 498 ? -19.904 12.936 88.623 1.00 60.19 498 MET A N 1
ATOM 4033 C CA . MET A 1 498 ? -19.697 13.573 87.322 1.00 60.19 498 MET A CA 1
ATOM 4034 C C . MET A 1 498 ? -18.907 14.884 87.453 1.00 60.19 498 MET A C 1
ATOM 4036 O O . MET A 1 498 ? -18.038 15.164 86.626 1.00 60.19 498 MET A O 1
ATOM 4040 N N . TRP A 1 499 ? -19.184 15.693 88.482 1.00 58.50 499 TRP A N 1
ATOM 4041 C CA . TRP A 1 499 ? -18.498 16.972 88.656 1.00 58.50 499 TRP A CA 1
ATOM 4042 C C . TRP A 1 499 ? -17.046 16.796 89.141 1.00 58.50 499 TRP A C 1
ATOM 4044 O O . TRP A 1 499 ? -16.139 17.435 88.608 1.00 58.50 499 TRP A O 1
ATOM 4054 N N . ASP A 1 500 ? -16.793 15.864 90.063 1.00 56.41 500 ASP A N 1
ATOM 4055 C CA . ASP A 1 500 ? -15.433 15.513 90.498 1.00 56.41 500 ASP A CA 1
ATOM 4056 C C . ASP A 1 500 ? -14.591 14.919 89.353 1.00 56.41 500 ASP A C 1
ATOM 4058 O O . ASP A 1 500 ? -13.399 15.214 89.235 1.00 56.41 500 ASP A O 1
ATOM 4062 N N . PHE A 1 501 ? -15.204 14.140 88.456 1.00 61.62 501 PHE A N 1
ATOM 4063 C CA . PHE A 1 501 ? -14.525 13.553 87.298 1.00 61.62 501 PHE A CA 1
ATOM 4064 C C . PHE A 1 501 ? -14.126 14.606 86.249 1.00 61.62 501 PHE A C 1
ATOM 4066 O O . PHE A 1 501 ? -12.985 14.637 85.786 1.00 61.62 501 PHE A O 1
ATOM 4073 N N . VAL A 1 502 ? -15.026 15.544 85.927 1.00 58.34 502 VAL A N 1
ATOM 4074 C CA . VAL A 1 502 ? -14.740 16.656 84.997 1.00 58.34 502 VAL A CA 1
ATOM 4075 C C . VAL A 1 502 ? -13.698 17.636 85.573 1.00 58.34 502 VAL A C 1
ATOM 4077 O O . VAL A 1 502 ? -13.002 18.309 84.813 1.00 58.34 502 VAL A O 1
ATOM 4080 N N . GLN A 1 503 ? -13.537 17.709 86.900 1.00 56.62 503 GLN A N 1
ATOM 4081 C CA . GLN A 1 503 ? -12.467 18.482 87.552 1.00 56.62 503 GLN A CA 1
ATOM 4082 C C . GLN A 1 503 ? -11.089 17.799 87.497 1.00 56.62 503 GLN A C 1
ATOM 4084 O O . GLN A 1 503 ? -10.087 18.509 87.517 1.00 56.62 503 GLN A O 1
ATOM 4089 N N . ARG A 1 504 ? -11.010 16.461 87.408 1.00 56.19 504 ARG A N 1
ATOM 4090 C CA . ARG A 1 504 ? -9.731 15.723 87.307 1.00 56.19 504 ARG A CA 1
ATOM 4091 C C . ARG A 1 504 ? -9.070 15.848 85.933 1.00 56.19 504 ARG A C 1
ATOM 4093 O O . ARG A 1 504 ? -7.868 16.055 85.867 1.00 56.19 504 ARG A O 1
ATOM 4100 N N . PHE A 1 505 ? -9.847 15.828 84.851 1.00 55.56 505 PHE A N 1
ATOM 4101 C CA . PHE A 1 505 ? -9.341 15.931 83.469 1.00 55.56 505 PHE A CA 1
ATOM 4102 C C . PHE A 1 505 ? -9.284 17.376 82.935 1.00 55.56 505 PHE A C 1
ATOM 4104 O O . PHE A 1 505 ? -9.355 17.627 81.731 1.00 55.56 505 PHE A O 1
ATOM 4111 N N . ARG A 1 506 ? -9.186 18.361 83.836 1.00 50.91 506 ARG A N 1
ATOM 4112 C CA . ARG A 1 506 ? -9.299 19.797 83.523 1.00 50.91 506 ARG A CA 1
ATOM 4113 C C . ARG A 1 506 ? -8.116 20.358 82.722 1.00 50.91 506 ARG A C 1
ATOM 4115 O O . ARG A 1 506 ? -8.273 21.415 82.111 1.00 50.91 506 ARG A O 1
ATOM 4122 N N . ASP A 1 507 ? -6.990 19.646 82.691 1.00 48.16 507 ASP A N 1
ATOM 4123 C CA . ASP A 1 507 ? -5.735 20.104 82.082 1.00 48.16 507 ASP A CA 1
ATOM 4124 C C . ASP A 1 507 ? -5.539 19.679 80.607 1.00 48.16 507 ASP A C 1
ATOM 4126 O O . ASP A 1 507 ? -4.751 20.304 79.899 1.00 48.16 507 ASP A O 1
ATOM 4130 N N . GLU A 1 508 ? -6.297 18.712 80.068 1.00 45.66 508 GLU A N 1
ATOM 4131 C CA . GLU A 1 508 ? -6.238 18.347 78.637 1.00 45.66 508 GLU A CA 1
ATOM 4132 C C . GLU A 1 508 ? -7.374 19.006 77.831 1.00 45.66 508 GLU A C 1
ATOM 4134 O O . GLU A 1 508 ? -8.348 18.364 77.472 1.00 45.66 508 GLU A O 1
ATOM 4139 N N . ASP A 1 509 ? -7.268 20.312 77.554 1.00 51.66 509 ASP A N 1
ATOM 4140 C CA . ASP A 1 509 ? -7.928 21.086 76.472 1.00 51.66 509 ASP A CA 1
ATOM 4141 C C . ASP A 1 509 ? -9.363 20.707 75.991 1.00 51.66 509 ASP A C 1
ATOM 4143 O O . ASP A 1 509 ? -9.767 20.988 74.858 1.00 51.66 509 ASP A O 1
ATOM 4147 N N . ILE A 1 510 ? -10.226 20.219 76.888 1.00 44.75 510 ILE A N 1
ATOM 4148 C CA . ILE A 1 510 ? -11.685 20.075 76.688 1.00 44.75 510 ILE A CA 1
ATOM 4149 C C . ILE A 1 510 ? -12.369 21.461 76.539 1.00 44.75 510 ILE A C 1
ATOM 4151 O O . ILE A 1 510 ? -13.544 21.594 76.178 1.00 44.75 510 ILE A O 1
ATOM 4155 N N . ALA A 1 511 ? -11.621 22.555 76.718 1.00 40.56 511 ALA A N 1
ATOM 4156 C CA . ALA A 1 511 ? -12.120 23.925 76.715 1.00 40.56 511 ALA A CA 1
ATOM 4157 C C . ALA A 1 511 ? -12.577 24.481 75.345 1.00 40.56 511 ALA A C 1
ATOM 4159 O O . ALA A 1 511 ? -13.184 25.557 75.330 1.00 40.56 511 ALA A O 1
ATOM 4160 N N . LYS A 1 512 ? -12.373 23.785 74.211 1.00 43.72 512 LYS A N 1
ATOM 4161 C CA . LYS A 1 512 ? -12.775 24.273 72.865 1.00 43.72 512 LYS A CA 1
ATOM 4162 C C . LYS A 1 512 ? -13.828 23.431 72.123 1.00 43.72 512 LYS A C 1
ATOM 4164 O O . LYS A 1 512 ? -14.192 23.758 70.993 1.00 43.72 512 LYS A O 1
ATOM 4169 N N . GLY A 1 513 ? -14.416 22.419 72.763 1.00 38.09 513 GLY A N 1
ATOM 4170 C CA . GLY A 1 513 ? -15.528 21.642 72.202 1.00 38.09 513 GLY A CA 1
ATOM 4171 C C . GLY A 1 513 ? -16.873 22.383 72.255 1.00 38.09 513 GLY A C 1
ATOM 4172 O O . GLY A 1 513 ? -17.653 22.223 73.192 1.00 38.09 513 GLY A O 1
ATOM 4173 N N . ILE A 1 514 ? -17.192 23.167 71.221 1.00 39.19 514 ILE A N 1
ATOM 4174 C CA . ILE A 1 514 ? -18.460 23.919 71.082 1.00 39.19 514 ILE A CA 1
ATOM 4175 C C . ILE A 1 514 ? -19.708 23.009 71.157 1.00 39.19 514 ILE A C 1
ATOM 4177 O O . ILE A 1 514 ? -20.779 23.477 71.542 1.00 39.19 514 ILE A O 1
ATOM 4181 N N . LYS A 1 515 ? -19.589 21.703 70.867 1.00 45.34 515 LYS A N 1
ATOM 4182 C CA . LYS A 1 515 ? -20.699 20.737 70.966 1.00 45.34 515 LYS A CA 1
ATOM 4183 C C . LYS A 1 515 ? -21.053 20.351 72.407 1.00 45.34 515 LYS A C 1
ATOM 4185 O O . LYS A 1 515 ? -22.240 20.335 72.719 1.00 45.34 515 LYS A O 1
ATOM 4190 N N . LEU A 1 516 ? -20.082 20.151 73.304 1.00 41.56 516 LEU A N 1
ATOM 4191 C CA . LEU A 1 516 ? -20.376 19.773 74.694 1.00 41.56 516 LEU A CA 1
ATOM 4192 C C . LEU A 1 516 ? -20.941 20.954 75.495 1.00 41.56 516 LEU A C 1
ATOM 4194 O O . LEU A 1 516 ? -21.924 20.789 76.209 1.00 41.56 516 LEU A O 1
ATOM 4198 N N . ARG A 1 517 ? -20.430 22.180 75.280 1.00 41.75 517 ARG A N 1
ATOM 4199 C CA . ARG A 1 517 ? -21.040 23.400 75.848 1.00 41.75 517 ARG A CA 1
ATOM 4200 C C . ARG A 1 517 ? -22.447 23.651 75.316 1.00 41.75 517 ARG A C 1
ATOM 4202 O O . ARG A 1 517 ? -23.262 24.140 76.079 1.00 41.75 517 ARG A O 1
ATOM 4209 N N . LYS A 1 518 ? -22.762 23.317 74.056 1.00 43.94 518 LYS A N 1
ATOM 4210 C CA . LYS A 1 518 ? -24.134 23.425 73.523 1.00 43.94 518 LYS A CA 1
ATOM 4211 C C . LYS A 1 518 ? -25.063 22.363 74.101 1.00 43.94 518 LYS A C 1
ATOM 4213 O O . LYS A 1 518 ? -26.205 22.691 74.368 1.00 43.94 518 LYS A O 1
ATOM 4218 N N . VAL A 1 519 ? -24.600 21.128 74.297 1.00 43.41 519 VAL A N 1
ATOM 4219 C CA . VAL A 1 519 ? -25.412 20.042 74.875 1.00 43.41 519 VAL A CA 1
ATOM 4220 C C . VAL A 1 519 ? -25.629 20.253 76.376 1.00 43.41 519 VAL A C 1
ATOM 4222 O O . VAL A 1 519 ? -26.768 20.159 76.818 1.00 43.41 519 VAL A O 1
ATOM 4225 N N . LEU A 1 520 ? -24.597 20.644 77.134 1.00 40.09 520 LEU A N 1
ATOM 4226 C CA . LEU A 1 520 ? -24.718 21.031 78.547 1.00 40.09 520 LEU A CA 1
ATOM 4227 C C . LEU A 1 520 ? -25.556 22.297 78.717 1.00 40.09 520 LEU A C 1
ATOM 4229 O O . LEU A 1 520 ? -26.458 22.301 79.541 1.00 40.09 520 LEU A O 1
ATOM 4233 N N . ARG A 1 521 ? -25.337 23.344 77.908 1.00 43.62 521 ARG A N 1
ATOM 4234 C CA . ARG A 1 521 ? -26.148 24.570 77.959 1.00 43.62 521 ARG A CA 1
ATOM 4235 C C . ARG A 1 521 ? -27.597 24.286 77.560 1.00 43.62 521 ARG A C 1
ATOM 4237 O O . ARG A 1 521 ? -28.475 24.688 78.284 1.00 43.62 521 ARG A O 1
ATOM 4244 N N . LYS A 1 522 ? -27.871 23.461 76.544 1.00 47.25 522 LYS A N 1
ATOM 4245 C CA . LYS A 1 522 ? -29.244 23.080 76.150 1.00 47.25 522 LYS A CA 1
ATOM 4246 C C . LYS A 1 522 ? -29.960 22.173 77.166 1.00 47.25 522 LYS A C 1
ATOM 4248 O O . LYS A 1 522 ? -31.181 22.155 77.165 1.00 47.25 522 LYS A O 1
ATOM 4253 N N . ARG A 1 523 ? -29.239 21.424 78.014 1.00 43.44 523 ARG A N 1
ATOM 4254 C CA . ARG A 1 523 ? -29.823 20.596 79.094 1.00 43.44 523 ARG A CA 1
ATOM 4255 C C . ARG A 1 523 ? -29.923 21.342 80.429 1.00 43.44 523 ARG A C 1
ATOM 4257 O O . ARG A 1 523 ? -30.896 21.137 81.138 1.00 43.44 523 ARG A O 1
ATOM 4264 N N . VAL A 1 524 ? -28.994 22.254 80.723 1.00 41.41 524 VAL A N 1
ATOM 4265 C CA . VAL A 1 524 ? -29.103 23.229 81.824 1.00 41.41 524 VAL A CA 1
ATOM 4266 C C . VAL A 1 524 ? -30.215 24.239 81.524 1.00 41.41 524 VAL A C 1
ATOM 4268 O O . VAL A 1 524 ? -31.060 24.440 82.379 1.00 41.41 524 VAL A O 1
ATOM 4271 N N . ASP A 1 525 ? -30.321 24.749 80.294 1.00 46.59 525 ASP A N 1
ATOM 4272 C CA . ASP A 1 525 ? -31.416 25.613 79.814 1.00 46.59 525 ASP A CA 1
ATOM 4273 C C . ASP A 1 525 ? -32.758 24.858 79.695 1.00 46.59 525 ASP A C 1
ATOM 4275 O O . ASP A 1 525 ? -33.805 25.493 79.652 1.00 46.59 525 ASP A O 1
ATOM 4279 N N . ALA A 1 526 ? -32.754 23.516 79.645 1.00 46.94 526 ALA A N 1
ATOM 4280 C CA . ALA A 1 526 ? -33.969 22.688 79.706 1.00 46.94 526 ALA A CA 1
ATOM 4281 C C . ALA A 1 526 ? -34.392 22.335 81.145 1.00 46.94 526 ALA A C 1
ATOM 4283 O O . ALA A 1 526 ? -35.540 21.959 81.360 1.00 46.94 526 ALA A O 1
ATOM 4284 N N . LEU A 1 527 ? -33.487 22.461 82.123 1.00 40.72 527 LEU A N 1
ATOM 4285 C CA . LEU A 1 527 ? -33.775 22.295 83.554 1.00 40.72 527 LEU A CA 1
ATOM 4286 C C . LEU A 1 527 ? -34.006 23.641 84.267 1.00 40.72 527 LEU A C 1
ATOM 4288 O O . LEU A 1 527 ? -34.648 23.666 85.312 1.00 40.72 527 LEU A O 1
ATOM 4292 N N . LEU A 1 528 ? -33.536 24.757 83.695 1.00 39.72 528 LEU A N 1
ATOM 4293 C CA . LEU A 1 528 ? -33.695 26.119 84.219 1.00 39.72 528 LEU A CA 1
ATOM 4294 C C . LEU A 1 528 ? -35.170 26.549 84.368 1.00 39.72 528 LEU A C 1
ATOM 4296 O O . LEU A 1 528 ? -35.495 27.086 85.421 1.00 39.72 528 LEU A O 1
ATOM 4300 N N . PRO A 1 529 ? -36.085 26.268 83.413 1.00 43.38 529 PRO A N 1
ATOM 4301 C CA . PRO A 1 529 ? -37.498 26.617 83.553 1.00 43.38 529 PRO A CA 1
ATOM 4302 C C . PRO A 1 529 ? -38.171 25.788 84.648 1.00 43.38 529 PRO A C 1
ATOM 4304 O O . PRO A 1 529 ? -38.795 26.355 85.526 1.00 43.38 529 PRO A O 1
ATOM 4307 N N . ALA A 1 530 ? -37.934 24.472 84.703 1.00 40.75 530 ALA A N 1
ATOM 4308 C CA . ALA A 1 530 ? -38.503 23.600 85.738 1.00 40.75 530 ALA A CA 1
ATOM 4309 C C . ALA A 1 530 ? -37.991 23.919 87.161 1.00 40.75 530 ALA A C 1
ATOM 4311 O O . ALA A 1 530 ? -38.680 23.649 88.141 1.00 40.75 530 ALA A O 1
ATOM 4312 N N . TYR A 1 531 ? -36.797 24.508 87.287 1.00 38.22 531 TYR A N 1
ATOM 4313 C CA . TYR A 1 531 ? -36.226 24.954 88.561 1.00 38.22 531 TYR A CA 1
ATOM 4314 C C . TYR A 1 531 ? -36.658 26.388 88.942 1.00 38.22 531 TYR A C 1
ATOM 4316 O O . TYR A 1 531 ? -36.814 26.689 90.124 1.00 38.22 531 TYR A O 1
ATOM 4324 N N . GLU A 1 532 ? -36.884 27.275 87.963 1.00 43.69 532 GLU A N 1
ATOM 4325 C CA . GLU A 1 532 ? -37.351 28.658 88.170 1.00 43.69 532 GLU A CA 1
ATOM 4326 C C . GLU A 1 532 ? -38.884 28.781 88.305 1.00 43.69 532 GLU A C 1
ATOM 4328 O O . GLU A 1 532 ? -39.355 29.668 89.017 1.00 43.69 532 GLU A O 1
ATOM 4333 N N . GLU A 1 533 ? -39.654 27.884 87.683 1.00 39.59 533 GLU A N 1
ATOM 4334 C CA . GLU A 1 533 ? -41.124 27.766 87.745 1.00 39.59 533 GLU A CA 1
ATOM 4335 C C . GLU A 1 533 ? -41.565 27.097 89.063 1.00 39.59 533 GLU A C 1
ATOM 4337 O O . GLU A 1 533 ? -42.508 27.553 89.705 1.00 39.59 533 GLU A O 1
ATOM 4342 N N . ALA A 1 534 ? -40.774 26.149 89.588 1.00 37.66 534 ALA A N 1
ATOM 4343 C CA . ALA A 1 534 ? -40.966 25.566 90.923 1.00 37.66 534 ALA A CA 1
ATOM 4344 C C . ALA A 1 534 ? -40.715 26.546 92.095 1.00 37.66 534 ALA A C 1
ATOM 4346 O O . ALA A 1 534 ? -41.119 26.262 93.222 1.00 37.66 534 ALA A O 1
ATOM 4347 N N . MET A 1 535 ? -40.058 27.692 91.859 1.00 33.47 535 MET A N 1
ATOM 4348 C CA . MET A 1 535 ? -39.748 28.693 92.897 1.00 33.47 535 MET A CA 1
ATOM 4349 C C . MET A 1 535 ? -40.509 30.023 92.767 1.00 33.47 535 MET A C 1
ATOM 4351 O O . MET A 1 535 ? -40.452 30.824 93.699 1.00 33.47 535 MET A O 1
ATOM 4355 N N . LYS A 1 536 ? -41.223 30.289 91.662 1.00 39.16 536 LYS A N 1
ATOM 4356 C CA . LYS A 1 536 ? -41.892 31.589 91.425 1.00 39.16 536 LYS A CA 1
ATOM 4357 C C . LYS A 1 536 ? -43.412 31.594 91.614 1.00 39.16 536 LYS A C 1
ATOM 4359 O O . LYS A 1 536 ? -43.928 32.636 92.007 1.00 39.16 536 LYS A O 1
ATOM 4364 N N . ASP A 1 537 ? -44.104 30.465 91.461 1.00 30.98 537 ASP A N 1
ATOM 4365 C CA . ASP A 1 537 ? -45.567 30.393 91.668 1.00 30.98 537 ASP A CA 1
ATOM 4366 C C . ASP A 1 537 ? -45.982 30.083 93.118 1.00 30.98 537 ASP A C 1
ATOM 4368 O O . ASP A 1 537 ? -47.165 30.035 93.450 1.00 30.98 537 ASP A O 1
ATOM 4372 N N . VAL A 1 538 ? -45.006 29.932 94.018 1.00 34.41 538 VAL A N 1
ATOM 4373 C CA . VAL A 1 538 ? -45.237 29.587 95.428 1.00 34.41 538 VAL A CA 1
ATOM 4374 C C . VAL A 1 538 ? -45.629 30.790 96.299 1.00 34.41 538 VAL A C 1
ATOM 4376 O O . VAL A 1 538 ? -46.122 30.566 97.402 1.00 34.41 538 VAL A O 1
ATOM 4379 N N . ASP A 1 539 ? -45.474 32.056 95.873 1.00 39.78 539 ASP A N 1
ATOM 4380 C CA . ASP A 1 539 ? -45.497 33.130 96.889 1.00 39.78 539 ASP A CA 1
ATOM 4381 C C . ASP A 1 539 ? -46.004 34.534 96.507 1.00 39.78 539 ASP A C 1
ATOM 4383 O O . ASP A 1 539 ? -45.492 35.513 97.057 1.00 39.78 539 ASP A O 1
ATOM 4387 N N . ARG A 1 540 ? -47.027 34.719 95.643 1.00 30.88 540 ARG A N 1
ATOM 4388 C CA . ARG A 1 540 ? -47.601 36.088 95.575 1.00 30.88 540 ARG A CA 1
ATOM 4389 C C . ARG A 1 540 ? -49.082 36.343 95.288 1.00 30.88 540 ARG A C 1
ATOM 4391 O O . ARG A 1 540 ? -49.673 37.074 96.077 1.00 30.88 540 ARG A O 1
ATOM 4398 N N . ASP A 1 541 ? -49.722 35.777 94.266 1.00 29.36 541 ASP A N 1
ATOM 4399 C CA . ASP A 1 541 ? -50.892 36.490 93.698 1.00 29.36 541 ASP A CA 1
ATOM 4400 C C . ASP A 1 541 ? -52.296 35.874 93.864 1.00 29.36 541 ASP A C 1
ATOM 4402 O O . ASP A 1 541 ? -53.247 36.399 93.300 1.00 29.36 541 ASP A O 1
ATOM 4406 N N . LEU A 1 542 ? -52.511 34.866 94.721 1.00 30.27 542 LEU A N 1
ATOM 4407 C CA . LEU A 1 542 ? -53.881 34.378 95.017 1.00 30.27 542 LEU A CA 1
ATOM 4408 C C . LEU A 1 542 ? -54.269 34.382 96.505 1.00 30.27 542 LEU A C 1
ATOM 4410 O O . LEU A 1 542 ? -55.228 33.735 96.920 1.00 30.27 542 LEU A O 1
ATOM 4414 N N . ARG A 1 543 ? -53.579 35.200 97.313 1.00 29.55 543 ARG A N 1
ATOM 4415 C CA . ARG A 1 543 ? -53.917 35.467 98.726 1.00 29.55 543 ARG A CA 1
ATOM 4416 C C . ARG A 1 543 ? -54.968 36.568 98.953 1.00 29.55 543 ARG A C 1
ATOM 4418 O O . ARG A 1 543 ? -55.185 36.931 100.107 1.00 29.55 543 ARG A O 1
ATOM 4425 N N . SER A 1 544 ? -55.653 37.101 97.931 1.00 29.50 544 SER A N 1
ATOM 4426 C CA . SER A 1 544 ? -56.574 38.232 98.174 1.00 29.50 544 SER A CA 1
ATOM 4427 C C . SER A 1 544 ? -57.855 38.352 97.343 1.00 29.50 544 SER A C 1
ATOM 4429 O O . SER A 1 544 ? -58.498 39.392 97.463 1.00 29.50 544 SER A O 1
ATOM 4431 N N . GLU A 1 545 ? -58.300 37.350 96.570 1.00 27.30 545 GLU A N 1
ATOM 4432 C CA . GLU A 1 545 ? -59.446 37.590 95.663 1.00 27.30 545 GLU A CA 1
ATOM 4433 C C . GLU A 1 545 ? -60.604 36.581 95.611 1.00 27.30 545 GLU A C 1
ATOM 4435 O O . GLU A 1 545 ? -61.430 36.685 94.713 1.00 27.30 545 GLU A O 1
ATOM 4440 N N . VAL A 1 546 ? -60.799 35.693 96.599 1.00 25.88 546 VAL A N 1
ATOM 4441 C CA . VAL A 1 546 ? -62.066 34.914 96.677 1.00 25.88 546 VAL A CA 1
ATOM 4442 C C . VAL A 1 546 ? -62.639 34.798 98.101 1.00 25.88 546 VAL A C 1
ATOM 4444 O O . VAL A 1 546 ? -63.246 33.803 98.480 1.00 25.88 546 VAL A O 1
ATOM 4447 N N . THR A 1 547 ? -62.530 35.866 98.900 1.00 30.81 547 THR A N 1
ATOM 4448 C CA . THR A 1 547 ? -63.258 36.011 100.184 1.00 30.81 547 THR A CA 1
ATOM 4449 C C . THR A 1 547 ? -64.458 36.968 100.076 1.00 30.81 547 THR A C 1
ATOM 4451 O O . THR A 1 547 ? -64.735 37.706 101.023 1.00 30.81 547 THR A O 1
ATOM 4454 N N . ARG A 1 548 ? -65.181 37.033 98.937 1.00 24.05 548 ARG A N 1
ATOM 4455 C CA . ARG A 1 548 ? -66.293 38.009 98.814 1.00 24.05 548 ARG A CA 1
ATOM 4456 C C . ARG A 1 548 ? -67.578 37.673 98.036 1.00 24.05 548 ARG A C 1
ATOM 4458 O O . ARG A 1 548 ? -68.396 38.573 97.909 1.00 24.05 548 ARG A O 1
ATOM 4465 N N . ALA A 1 549 ? -67.879 36.449 97.610 1.00 23.30 549 ALA A N 1
ATOM 4466 C CA . ALA A 1 549 ? -69.262 36.133 97.186 1.00 23.30 549 ALA A CA 1
ATOM 4467 C C . ALA A 1 549 ? -69.503 34.615 97.204 1.00 23.30 549 ALA A C 1
ATOM 4469 O O . ALA A 1 549 ? -69.021 33.917 96.325 1.00 23.30 549 ALA A O 1
ATOM 4470 N N . HIS A 1 550 ? -70.007 34.001 98.280 1.00 22.88 550 HIS A N 1
ATOM 4471 C CA . HIS A 1 550 ? -71.414 33.949 98.721 1.00 22.88 550 HIS A CA 1
ATOM 4472 C C . HIS A 1 550 ? -72.415 33.410 97.673 1.00 22.88 550 HIS A C 1
ATOM 4474 O O . HIS A 1 550 ? -72.926 34.151 96.843 1.00 22.88 550 HIS A O 1
ATOM 4480 N N . LEU A 1 551 ? -72.754 32.126 97.864 1.00 26.69 551 LEU A N 1
ATOM 4481 C CA . LEU A 1 551 ? -74.116 31.575 97.970 1.00 26.69 551 LEU A CA 1
ATOM 4482 C C . LEU A 1 551 ? -75.076 31.660 96.764 1.00 26.69 551 LEU A C 1
ATOM 4484 O O . LEU A 1 551 ? -75.745 32.662 96.547 1.00 26.69 551 LEU A O 1
ATOM 4488 N N . SER A 1 552 ? -75.333 30.500 96.149 1.00 24.53 552 SER A N 1
ATOM 4489 C CA . SER A 1 552 ? -76.704 29.961 96.007 1.00 24.53 552 SER A CA 1
ATOM 4490 C C . SER A 1 552 ? -76.638 28.434 95.811 1.00 24.53 552 SER A C 1
ATOM 4492 O O . SER A 1 552 ? -75.981 27.941 94.904 1.00 24.53 552 SER A O 1
ATOM 4494 N N . PHE A 1 553 ? -77.011 27.657 96.835 1.00 21.97 553 PHE A N 1
ATOM 4495 C CA . PHE A 1 553 ? -78.321 26.987 96.982 1.00 21.97 553 PHE A CA 1
ATOM 4496 C C . PHE A 1 553 ? -78.659 26.070 95.789 1.00 21.97 553 PHE A C 1
ATOM 4498 O O . PHE A 1 553 ? -78.998 26.536 94.713 1.00 21.97 553 PHE A O 1
ATOM 4505 N N . SER A 1 554 ? -78.423 24.760 95.889 1.00 26.69 554 SER A N 1
ATOM 4506 C CA . SER A 1 554 ? -79.240 23.717 96.549 1.00 26.69 554 SER A CA 1
ATOM 4507 C C . SER A 1 554 ? -80.148 22.957 95.572 1.00 26.69 554 SER A C 1
ATOM 4509 O O . SER A 1 554 ? -81.099 23.524 95.033 1.00 26.69 554 SER A O 1
ATOM 4511 N N . LYS A 1 555 ? -79.908 21.649 95.448 1.00 28.53 555 LYS A N 1
ATOM 4512 C CA . LYS A 1 555 ? -80.904 20.557 95.466 1.00 28.53 555 LYS A CA 1
ATOM 4513 C C . LYS A 1 555 ? -80.130 19.251 95.298 1.00 28.53 555 LYS A C 1
ATOM 4515 O O . LYS A 1 555 ? -79.586 18.977 94.241 1.00 28.53 555 LYS A O 1
ATOM 4520 N N . GLU A 1 556 ? -79.790 18.629 96.419 1.00 32.72 556 GLU A N 1
ATOM 4521 C CA . GLU A 1 556 ? -80.454 17.406 96.897 1.00 32.72 556 GLU A CA 1
ATOM 4522 C C . GLU A 1 556 ? -80.272 16.223 95.940 1.00 32.72 556 GLU A C 1
ATOM 4524 O O . GLU A 1 556 ? -80.867 16.163 94.873 1.00 32.72 556 GLU A O 1
ATOM 4529 N N . ARG A 1 557 ? -79.311 15.352 96.269 1.00 38.97 557 ARG A N 1
ATOM 4530 C CA . ARG A 1 557 ? -79.458 14.145 97.120 1.00 38.97 557 ARG A CA 1
ATOM 4531 C C . ARG A 1 557 ? -79.909 12.953 96.280 1.00 38.97 557 ARG A C 1
ATOM 4533 O O . ARG A 1 557 ? -81.026 12.985 95.777 1.00 38.97 557 ARG A O 1
ATOM 4540 N N . LYS A 1 558 ? -79.146 11.850 96.335 1.00 34.41 558 LYS A N 1
ATOM 4541 C CA . LYS A 1 558 ? -79.705 10.580 96.854 1.00 34.41 558 LYS A CA 1
ATOM 4542 C C . LYS A 1 558 ? -78.744 9.406 97.100 1.00 34.41 558 LYS A C 1
ATOM 4544 O O . LYS A 1 558 ? -79.261 8.332 97.376 1.00 34.41 558 LYS A O 1
ATOM 4549 N N . GLN A 1 559 ? -77.417 9.551 97.039 1.00 39.78 559 GLN A N 1
ATOM 4550 C CA . GLN A 1 559 ? -76.538 8.373 97.198 1.00 39.78 559 GLN A CA 1
ATOM 4551 C C . GLN A 1 559 ? -75.506 8.431 98.331 1.00 39.78 559 GLN A C 1
ATOM 4553 O O . GLN A 1 559 ? -75.036 7.381 98.749 1.00 39.78 559 GLN A O 1
ATOM 4558 N N . ASP A 1 560 ? -75.278 9.599 98.939 1.00 39.16 560 ASP A N 1
ATOM 4559 C CA . ASP A 1 560 ? -74.291 9.741 100.027 1.00 39.16 560 ASP A CA 1
ATOM 4560 C C . ASP A 1 560 ? -74.897 9.718 101.445 1.00 39.16 560 ASP A C 1
ATOM 4562 O O . ASP A 1 560 ? -74.179 9.789 102.440 1.00 39.16 560 ASP A O 1
ATOM 4566 N N . ILE A 1 561 ? -76.225 9.581 101.567 1.00 39.16 561 ILE A N 1
ATOM 4567 C CA . ILE A 1 561 ? -76.903 9.448 102.872 1.00 39.16 561 ILE A CA 1
ATOM 4568 C C . ILE A 1 561 ? -76.757 8.028 103.445 1.00 39.16 561 ILE A C 1
ATOM 4570 O O . ILE A 1 561 ? -76.739 7.870 104.663 1.00 39.16 561 ILE A O 1
ATOM 4574 N N . ASP A 1 562 ? -76.542 7.011 102.610 1.00 41.59 562 ASP A N 1
ATOM 4575 C CA . ASP A 1 562 ? -76.488 5.621 103.084 1.00 41.59 562 ASP A CA 1
ATOM 4576 C C . ASP A 1 562 ? -75.129 5.256 103.720 1.00 41.59 562 ASP A C 1
ATOM 4578 O O . ASP A 1 562 ? -75.073 4.415 104.615 1.00 41.59 562 ASP A O 1
ATOM 4582 N N . GLY A 1 563 ? -74.042 5.947 103.353 1.00 46.16 563 GLY A N 1
ATOM 4583 C CA . GLY A 1 563 ? -72.717 5.762 103.966 1.00 46.16 563 GLY A CA 1
ATOM 4584 C C . GLY A 1 563 ? -72.543 6.480 105.312 1.00 46.16 563 GLY A C 1
ATOM 4585 O O . GLY A 1 563 ? -71.909 5.951 106.223 1.00 46.16 563 GLY A O 1
ATOM 4586 N N . LEU A 1 564 ? -73.158 7.655 105.482 1.00 37.88 564 LEU A N 1
ATOM 4587 C CA . LEU A 1 564 ? -73.126 8.411 106.743 1.00 37.88 564 LEU A CA 1
ATOM 4588 C C . LEU A 1 564 ? -74.042 7.807 107.820 1.00 37.88 564 LEU A C 1
ATOM 4590 O O . LEU A 1 564 ? -73.732 7.903 109.008 1.00 37.88 564 LEU A O 1
ATOM 4594 N N . ILE A 1 565 ? -75.127 7.127 107.428 1.00 43.69 565 ILE A N 1
ATOM 4595 C CA . ILE A 1 565 ? -75.988 6.387 108.364 1.00 43.69 565 ILE A CA 1
ATOM 4596 C C . ILE A 1 565 ? -75.235 5.199 108.987 1.00 43.69 565 ILE A C 1
ATOM 4598 O O . ILE A 1 565 ? -75.409 4.945 110.177 1.00 43.69 565 ILE A O 1
ATOM 4602 N N . ALA A 1 566 ? -74.347 4.518 108.254 1.00 48.44 566 ALA A N 1
ATOM 4603 C CA . ALA A 1 566 ? -73.571 3.394 108.791 1.00 48.44 566 ALA A CA 1
ATOM 4604 C C . ALA A 1 566 ? -72.597 3.826 109.910 1.00 48.44 566 ALA A C 1
ATOM 4606 O O . ALA A 1 566 ? -72.559 3.198 110.966 1.00 48.44 566 ALA A O 1
ATOM 4607 N N . VAL A 1 567 ? -71.908 4.959 109.735 1.00 43.91 567 VAL A N 1
ATOM 4608 C CA . VAL A 1 567 ? -70.956 5.506 110.725 1.00 43.91 567 VAL A CA 1
ATOM 4609 C C . VAL A 1 567 ? -71.675 6.140 111.929 1.00 43.91 567 VAL A C 1
ATOM 4611 O O . VAL A 1 567 ? -71.240 5.997 113.071 1.00 43.91 567 VAL A O 1
ATOM 4614 N N . LEU A 1 568 ? -72.834 6.778 111.714 1.00 39.59 568 LEU A N 1
ATOM 4615 C CA . LEU A 1 568 ? -73.684 7.277 112.806 1.00 39.59 568 LEU A CA 1
ATOM 4616 C C . LEU A 1 568 ? -74.332 6.148 113.629 1.00 39.59 568 LEU A C 1
ATOM 4618 O O . LEU A 1 568 ? -74.689 6.370 114.786 1.00 39.59 568 LEU A O 1
ATOM 4622 N N . THR A 1 569 ? -74.476 4.946 113.062 1.00 46.28 569 THR A N 1
ATOM 4623 C CA . THR A 1 569 ? -75.011 3.776 113.776 1.00 46.28 569 THR A CA 1
ATOM 4624 C C . THR A 1 569 ? -73.956 3.157 114.705 1.00 46.28 569 THR A C 1
ATOM 4626 O O . THR A 1 569 ? -74.288 2.828 115.840 1.00 46.28 569 THR A O 1
ATOM 4629 N N . GLU A 1 570 ? -72.676 3.132 114.313 1.00 46.88 570 GLU A N 1
ATOM 4630 C CA . GLU A 1 570 ? -71.560 2.719 115.191 1.00 46.88 570 GLU A CA 1
ATOM 4631 C C . GLU A 1 570 ? -71.329 3.683 116.371 1.00 46.88 570 GLU A C 1
ATOM 4633 O O . GLU A 1 570 ? -71.057 3.248 117.491 1.00 46.88 570 GLU A O 1
ATOM 4638 N N . LEU A 1 571 ? -71.535 4.991 116.175 1.00 41.22 571 LEU A N 1
ATOM 4639 C CA . LEU A 1 571 ? -71.505 5.980 117.265 1.00 41.22 571 LEU A CA 1
ATOM 4640 C C . LEU A 1 571 ? -72.700 5.859 118.232 1.00 41.22 571 LEU A C 1
ATOM 4642 O O . LEU A 1 571 ? -72.605 6.275 119.389 1.00 41.22 571 LEU A O 1
ATOM 4646 N N . LYS A 1 572 ? -73.823 5.278 117.788 1.00 42.22 572 LYS A N 1
ATOM 4647 C CA . LYS A 1 572 ? -75.030 5.081 118.606 1.00 42.22 572 LYS A CA 1
ATOM 4648 C C . LYS A 1 572 ? -74.911 3.881 119.555 1.00 42.22 572 LYS A C 1
ATOM 4650 O O . LYS A 1 572 ? -75.453 3.944 120.660 1.00 42.22 572 LYS A O 1
ATOM 4655 N N . ASP A 1 573 ? -74.164 2.844 119.178 1.00 46.25 573 ASP A N 1
ATOM 4656 C CA . ASP A 1 573 ? -73.970 1.634 119.994 1.00 46.25 573 ASP A CA 1
ATOM 4657 C C . ASP A 1 573 ? -72.927 1.809 121.121 1.00 46.25 573 ASP A C 1
ATOM 4659 O O . ASP A 1 573 ? -72.992 1.124 122.142 1.00 46.25 573 ASP A O 1
ATOM 4663 N N . LEU A 1 574 ? -72.047 2.815 121.030 1.00 47.16 574 LEU A N 1
ATOM 4664 C CA . LEU A 1 574 ? -71.147 3.235 122.121 1.00 47.16 574 LEU A CA 1
ATOM 4665 C C . LEU A 1 574 ? -71.860 3.997 123.263 1.00 47.16 574 LEU A C 1
ATOM 4667 O O . LEU A 1 574 ? -71.279 4.198 124.330 1.00 47.16 574 LEU A O 1
ATOM 4671 N N . ASN A 1 575 ? -73.131 4.381 123.085 1.00 42.78 575 ASN A N 1
ATOM 4672 C CA . ASN A 1 575 ? -73.896 5.220 124.019 1.00 42.78 575 ASN A CA 1
ATOM 4673 C C . ASN A 1 575 ? -74.763 4.439 125.043 1.00 42.78 575 ASN A C 1
ATOM 4675 O O . ASN A 1 575 ? -75.620 5.025 125.699 1.00 42.78 575 ASN A O 1
ATOM 4679 N N . GLN A 1 576 ? -74.578 3.120 125.210 1.00 48.41 576 GLN A N 1
ATOM 4680 C CA . GLN A 1 576 ? -75.340 2.301 126.182 1.00 48.41 576 GLN A CA 1
ATOM 4681 C C . GLN A 1 576 ? -74.548 1.850 127.429 1.00 48.41 576 GLN A C 1
ATOM 4683 O O . GLN A 1 576 ? -74.922 0.875 128.082 1.00 48.41 576 GLN A O 1
ATOM 4688 N N . GLN A 1 577 ? -73.482 2.556 127.828 1.00 43.41 577 GLN A N 1
ATOM 4689 C CA . GLN A 1 577 ? -72.800 2.270 129.102 1.00 43.41 577 GLN A CA 1
ATOM 4690 C C . GLN A 1 577 ? -73.339 3.121 130.279 1.00 43.41 577 GLN A C 1
ATOM 4692 O O . GLN A 1 577 ? -73.574 4.319 130.118 1.00 43.41 577 GLN A O 1
ATOM 4697 N N . PRO A 1 578 ? -73.500 2.567 131.503 1.00 37.16 578 PRO A N 1
ATOM 4698 C CA . PRO A 1 578 ? -74.375 3.115 132.555 1.00 37.16 578 PRO A CA 1
ATOM 4699 C C . PRO A 1 578 ? -73.797 4.301 133.356 1.00 37.16 578 PRO A C 1
ATOM 4701 O O . PRO A 1 578 ? -74.133 4.476 134.527 1.00 37.16 578 PRO A O 1
ATOM 4704 N N . LYS A 1 579 ? -72.899 5.108 132.775 1.00 40.53 579 LYS A N 1
ATOM 4705 C CA . LYS A 1 579 ? -72.196 6.201 133.479 1.00 40.53 579 LYS A CA 1
ATOM 4706 C C . LYS A 1 579 ? -72.452 7.620 132.958 1.00 40.53 579 LYS A C 1
ATOM 4708 O O . LYS A 1 579 ? -71.833 8.546 133.469 1.00 40.53 579 LYS A O 1
ATOM 4713 N N . LEU A 1 580 ? -73.404 7.833 132.047 1.00 35.72 580 LEU A N 1
ATOM 4714 C CA . LEU A 1 580 ? -73.778 9.181 131.570 1.00 35.72 580 LEU A CA 1
ATOM 4715 C C . LEU A 1 580 ? -75.296 9.453 131.611 1.00 35.72 580 LEU A C 1
ATOM 4717 O O . LEU A 1 580 ? -75.860 10.153 130.778 1.00 35.72 580 LEU A O 1
ATOM 4721 N N . LEU A 1 581 ? -75.959 8.956 132.657 1.00 41.44 581 LEU A N 1
ATOM 4722 C CA . LEU A 1 581 ? -77.391 9.121 132.954 1.00 41.44 581 LEU A CA 1
ATOM 4723 C C . LEU A 1 581 ? -77.754 10.506 133.555 1.00 41.44 581 LEU A C 1
ATOM 4725 O O . LEU A 1 581 ? -78.653 10.607 134.381 1.00 41.44 581 LEU A O 1
ATOM 4729 N N . GLN A 1 582 ? -77.051 11.586 133.185 1.00 41.25 582 GLN A N 1
ATOM 4730 C CA . GLN A 1 582 ? -77.288 12.936 133.744 1.00 41.25 582 GLN A CA 1
ATOM 4731 C C . GLN A 1 582 ? -77.429 14.072 132.717 1.00 41.25 582 GLN A C 1
ATOM 4733 O O . GLN A 1 582 ? -77.601 15.219 133.113 1.00 41.25 582 GLN A O 1
ATOM 4738 N N . TRP A 1 583 ? -77.420 13.792 131.412 1.00 38.41 583 TRP A N 1
ATOM 4739 C CA . TRP A 1 583 ? -77.307 14.852 130.392 1.00 38.41 583 TRP A CA 1
ATOM 4740 C C . TRP A 1 583 ? -78.473 14.881 129.391 1.00 38.41 583 TRP A C 1
ATOM 4742 O O . TRP A 1 583 ? -78.357 15.410 128.292 1.00 38.41 583 TRP A O 1
ATOM 4752 N N . GLN A 1 584 ? -79.618 14.317 129.784 1.00 35.16 584 GLN A N 1
ATOM 4753 C CA . GLN A 1 584 ? -80.785 14.106 128.925 1.00 35.16 584 GLN A CA 1
ATOM 4754 C C . GLN A 1 584 ? -81.828 15.254 128.817 1.00 35.16 584 GLN A C 1
ATOM 4756 O O . GLN A 1 584 ? -82.681 15.128 127.944 1.00 35.16 584 GLN A O 1
ATOM 4761 N N . PRO A 1 585 ? -81.821 16.374 129.581 1.00 37.16 585 PRO A N 1
ATOM 4762 C CA . PRO A 1 585 ? -82.891 17.378 129.461 1.00 37.16 585 PRO A CA 1
ATOM 4763 C C . PRO A 1 585 ? -82.493 18.699 128.762 1.00 37.16 585 PRO A C 1
ATOM 4765 O O . PRO A 1 585 ? -82.931 19.760 129.192 1.00 37.16 585 PRO A O 1
ATOM 4768 N N . LEU A 1 586 ? -81.685 18.677 127.693 1.00 31.14 586 LEU A N 1
ATOM 4769 C CA . LEU A 1 586 ? -81.323 19.897 126.929 1.00 31.14 586 LEU A CA 1
ATOM 4770 C C . LEU A 1 586 ? -81.548 19.795 125.406 1.00 31.14 586 LEU A C 1
ATOM 4772 O O . LEU A 1 586 ? -81.153 20.687 124.664 1.00 31.14 586 LEU A O 1
ATOM 4776 N N . MET A 1 587 ? -82.209 18.733 124.933 1.00 37.81 587 MET A N 1
ATOM 4777 C CA . MET A 1 587 ? -82.478 18.478 123.504 1.00 37.81 587 MET A CA 1
ATOM 4778 C C . MET A 1 587 ? -83.891 18.881 123.043 1.00 37.81 587 MET A C 1
ATOM 4780 O O . MET A 1 587 ? -84.301 18.525 121.943 1.00 37.81 587 MET A O 1
ATOM 4784 N N . GLU A 1 588 ? -84.635 19.643 123.843 1.00 38.00 588 GLU A N 1
ATOM 4785 C CA . GLU A 1 588 ? -85.958 20.150 123.464 1.00 38.00 588 GLU A CA 1
ATOM 4786 C C . GLU A 1 588 ? -86.086 21.631 123.836 1.00 38.00 588 GLU A C 1
ATOM 4788 O O . GLU A 1 588 ? -86.567 21.948 124.918 1.00 38.00 588 GLU A O 1
ATOM 4793 N N . GLN A 1 589 ? -85.624 22.534 122.963 1.00 34.31 589 GLN A N 1
ATOM 4794 C CA . GLN A 1 589 ? -86.294 23.800 122.607 1.00 34.31 589 GLN A CA 1
ATOM 4795 C C . GLN A 1 589 ? -85.385 24.671 121.727 1.00 34.31 589 GLN A C 1
ATOM 4797 O O . GLN A 1 589 ? -84.248 24.984 122.068 1.00 34.31 589 GLN A O 1
ATOM 4802 N N . GLU A 1 590 ? -85.916 25.046 120.566 1.00 42.00 590 GLU A N 1
ATOM 4803 C CA . GLU A 1 590 ? -85.319 25.975 119.607 1.00 42.00 590 GLU A CA 1
ATOM 4804 C C . GLU A 1 590 ? -85.236 27.399 120.185 1.00 42.00 590 GLU A C 1
ATOM 4806 O O . GLU A 1 590 ? -86.188 27.846 120.820 1.00 42.00 590 GLU A O 1
ATOM 4811 N N . VAL A 1 591 ? -84.134 28.120 119.917 1.00 29.31 591 VAL A N 1
ATOM 4812 C CA . VAL A 1 591 ? -84.071 29.516 119.410 1.00 29.31 591 VAL A CA 1
ATOM 4813 C C . VAL A 1 591 ? -82.639 30.080 119.546 1.00 29.31 591 VAL A C 1
ATOM 4815 O O . VAL A 1 591 ? -82.063 30.099 120.623 1.00 29.31 591 VAL A O 1
ATOM 4818 N N . GLN A 1 592 ? -82.123 30.550 118.403 1.00 32.09 592 GLN A N 1
ATOM 4819 C CA . GLN A 1 592 ? -81.069 31.544 118.104 1.00 32.09 592 GLN A CA 1
ATOM 4820 C C . GLN A 1 592 ? -79.812 31.755 118.994 1.00 32.09 592 GLN A C 1
ATOM 4822 O O . GLN A 1 592 ? -79.894 32.012 120.186 1.00 32.09 592 GLN A O 1
ATOM 4827 N N . LEU A 1 593 ? -78.695 31.925 118.255 1.00 25.62 593 LEU A N 1
ATOM 4828 C CA . LEU A 1 593 ? -77.442 32.676 118.499 1.00 25.62 593 LEU A CA 1
ATOM 4829 C C . LEU A 1 593 ? -76.160 31.905 118.896 1.00 25.62 593 LEU A C 1
ATOM 4831 O O . LEU A 1 593 ? -76.098 31.161 119.865 1.00 25.62 593 LEU A O 1
ATOM 4835 N N . THR A 1 594 ? -75.093 32.300 118.181 1.00 28.25 594 THR A N 1
ATOM 4836 C CA . THR A 1 594 ? -73.698 32.509 118.627 1.00 28.25 594 THR A CA 1
ATOM 4837 C C . THR A 1 594 ? -72.709 31.347 118.731 1.00 28.25 594 THR A C 1
ATOM 4839 O O . THR A 1 594 ? -72.996 30.244 119.177 1.00 28.25 594 THR A O 1
ATOM 4842 N N . ALA A 1 595 ? -71.490 31.671 118.283 1.00 40.75 595 ALA A N 1
ATOM 4843 C CA . ALA A 1 595 ? -70.269 30.918 118.482 1.00 40.75 595 ALA A CA 1
ATOM 4844 C C . ALA A 1 595 ? -69.942 30.856 119.974 1.00 40.75 595 ALA A C 1
ATOM 4846 O O . ALA A 1 595 ? -69.686 31.894 120.566 1.00 40.75 595 ALA A O 1
ATOM 4847 N N . GLU A 1 596 ? -69.969 29.653 120.537 1.00 41.03 596 GLU A N 1
ATOM 4848 C CA . GLU A 1 596 ? -69.120 29.175 121.635 1.00 41.03 596 GLU A CA 1
ATOM 4849 C C . GLU A 1 596 ? -69.620 27.776 122.023 1.00 41.03 596 GLU A C 1
ATOM 4851 O O . GLU A 1 596 ? -70.414 27.599 122.942 1.00 41.03 596 GLU A O 1
ATOM 4856 N N . PHE A 1 597 ? -69.171 26.757 121.280 1.00 34.44 597 PHE A N 1
ATOM 4857 C CA . PHE A 1 597 ? -69.246 25.368 121.737 1.00 34.44 597 PHE A CA 1
ATOM 4858 C C . PHE A 1 597 ? -67.822 24.916 122.113 1.00 34.44 597 PHE A C 1
ATOM 4860 O O . PHE A 1 597 ? -66.923 24.980 121.267 1.00 34.44 597 PHE A O 1
ATOM 4867 N N . PRO A 1 598 ? -67.556 24.532 123.374 1.00 34.25 598 PRO A N 1
ATOM 4868 C CA . PRO A 1 598 ? -66.200 24.385 123.888 1.00 34.25 598 PRO A CA 1
ATOM 4869 C C . PRO A 1 598 ? -65.585 23.044 123.464 1.00 34.25 598 PRO A C 1
ATOM 4871 O O . PRO A 1 598 ? -65.709 22.032 124.150 1.00 34.25 598 PRO A O 1
ATOM 4874 N N . PHE A 1 599 ? -64.852 23.041 122.347 1.00 36.09 599 PHE A N 1
ATOM 4875 C CA . PHE A 1 599 ? -64.075 21.880 121.876 1.00 36.09 599 PHE A CA 1
ATOM 4876 C C . PHE A 1 599 ? -62.922 21.464 122.815 1.00 36.09 599 PHE A C 1
ATOM 4878 O O . PHE A 1 599 ? -62.363 20.379 122.678 1.00 36.09 599 PHE A O 1
ATOM 4885 N N . HIS A 1 600 ? -62.565 22.287 123.800 1.00 42.00 600 HIS A N 1
ATOM 4886 C CA . HIS A 1 600 ? -61.403 22.073 124.670 1.00 42.00 600 HIS A CA 1
ATOM 4887 C C . HIS A 1 600 ? -61.635 21.078 125.825 1.00 42.00 600 HIS A C 1
ATOM 4889 O O . HIS A 1 600 ? -60.702 20.809 126.575 1.00 42.00 600 HIS A O 1
ATOM 4895 N N . LEU A 1 601 ? -62.829 20.488 125.957 1.00 40.56 601 LEU A N 1
ATOM 4896 C CA . LEU A 1 601 ? -63.132 19.497 127.006 1.00 40.56 601 LEU A CA 1
ATOM 4897 C C . LEU A 1 601 ? -63.193 18.034 126.520 1.00 40.56 601 LEU A C 1
ATOM 4899 O O . LEU A 1 601 ? -63.421 17.146 127.335 1.00 40.56 601 LEU A O 1
ATOM 4903 N N . TYR A 1 602 ? -62.926 17.762 125.235 1.00 46.53 602 TYR A N 1
ATOM 4904 C CA . TYR A 1 602 ? -62.993 16.404 124.657 1.00 46.53 602 TYR A CA 1
ATOM 4905 C C . TYR A 1 602 ? -61.698 15.927 123.969 1.00 46.53 602 TYR A C 1
ATOM 4907 O O . TYR A 1 602 ? -61.672 14.867 123.351 1.00 46.53 602 TYR A O 1
ATOM 4915 N N . ALA A 1 603 ? -60.588 16.651 124.134 1.00 44.38 603 ALA A N 1
ATOM 4916 C CA . ALA A 1 603 ? -59.286 16.346 123.527 1.00 44.38 603 ALA A CA 1
ATOM 4917 C C . ALA A 1 603 ? -58.474 15.241 124.250 1.00 44.38 603 ALA A C 1
ATOM 4919 O O . ALA A 1 603 ? -57.246 15.292 124.271 1.00 44.38 603 ALA A O 1
ATOM 4920 N N . SER A 1 604 ? -59.111 14.262 124.903 1.00 43.88 604 SER A N 1
ATOM 4921 C CA . SER A 1 604 ? -58.382 13.273 125.730 1.00 43.88 604 SER A CA 1
ATOM 4922 C C . SER A 1 604 ? -58.800 11.812 125.548 1.00 43.88 604 SER A C 1
ATOM 4924 O O . SER A 1 604 ? -58.358 10.971 126.326 1.00 43.88 604 SER A O 1
ATOM 4926 N N . SER A 1 605 ? -59.597 11.479 124.524 1.00 43.94 605 SER A N 1
ATOM 4927 C CA . SER A 1 605 ? -59.843 10.079 124.142 1.00 43.94 605 SER A CA 1
ATOM 4928 C C . SER A 1 605 ? -59.093 9.727 122.843 1.00 43.94 605 SER A C 1
ATOM 4930 O O . SER A 1 605 ? -59.379 10.342 121.812 1.00 43.94 605 SER A O 1
ATOM 4932 N N . PRO A 1 606 ? -58.162 8.750 122.853 1.00 48.97 606 PRO A N 1
ATOM 4933 C CA . PRO A 1 606 ? -57.405 8.320 121.669 1.00 48.97 606 PRO A CA 1
ATOM 4934 C C . PRO A 1 606 ? -58.275 7.792 120.517 1.00 48.97 606 PRO A C 1
ATOM 4936 O O . PRO A 1 606 ? -57.859 7.834 119.364 1.00 48.97 606 PRO A O 1
ATOM 4939 N N . GLU A 1 607 ? -59.483 7.315 120.817 1.00 50.41 607 GLU A N 1
ATOM 4940 C CA . GLU A 1 607 ? -60.351 6.602 119.867 1.00 50.41 607 GLU A CA 1
ATOM 4941 C C . GLU A 1 607 ? -61.201 7.546 118.996 1.00 50.41 607 GLU A C 1
ATOM 4943 O O . GLU A 1 607 ? -61.597 7.181 117.895 1.00 50.41 607 GLU A O 1
ATOM 4948 N N . VAL A 1 608 ? -61.445 8.786 119.438 1.00 46.47 608 VAL A N 1
ATOM 4949 C CA . VAL A 1 608 ? -62.244 9.777 118.683 1.00 46.47 608 VAL A CA 1
ATOM 4950 C C . VAL A 1 608 ? -61.376 10.595 117.714 1.00 46.47 608 VAL A C 1
ATOM 4952 O O . VAL A 1 608 ? -61.852 11.020 116.665 1.00 46.47 608 VAL A O 1
ATOM 4955 N N . SER A 1 609 ? -60.083 10.768 118.016 1.00 46.28 609 SER A N 1
ATOM 4956 C CA . SER A 1 609 ? -59.136 11.485 117.146 1.00 46.28 609 SER A CA 1
ATOM 4957 C C . SER A 1 609 ? -58.822 10.716 115.859 1.00 46.28 609 SER A C 1
ATOM 4959 O O . SER A 1 609 ? -58.759 11.324 114.796 1.00 46.28 609 SER A O 1
ATOM 4961 N N . SER A 1 610 ? -58.670 9.385 115.922 1.00 49.22 610 SER A N 1
ATOM 4962 C CA . SER A 1 610 ? -58.337 8.586 114.731 1.00 49.22 610 SER A CA 1
ATOM 4963 C C . SER A 1 610 ? -59.489 8.507 113.728 1.00 49.22 610 SER A C 1
ATOM 4965 O O . SER A 1 610 ? -59.254 8.442 112.526 1.00 49.22 610 SER A O 1
ATOM 4967 N N . LEU A 1 611 ? -60.735 8.536 114.210 1.00 47.12 611 LEU A N 1
ATOM 4968 C CA . LEU A 1 611 ? -61.932 8.513 113.365 1.00 47.12 611 LEU A CA 1
ATOM 4969 C C . LEU A 1 611 ? -62.163 9.852 112.650 1.00 47.12 611 LEU A C 1
ATOM 4971 O O . LEU A 1 611 ? -62.621 9.859 111.511 1.00 47.12 611 LEU A O 1
ATOM 4975 N N . LEU A 1 612 ? -61.810 10.980 113.277 1.00 45.91 612 LEU A N 1
ATOM 4976 C CA . LEU A 1 612 ? -61.876 12.303 112.645 1.00 45.91 612 LEU A CA 1
ATOM 4977 C C . LEU A 1 612 ? -60.790 12.489 111.567 1.00 45.91 612 LEU A C 1
ATOM 4979 O O . LEU A 1 612 ? -61.100 13.002 110.492 1.00 45.91 612 LEU A O 1
ATOM 4983 N N . ASP A 1 613 ? -59.571 11.986 111.791 1.00 51.84 613 ASP A N 1
ATOM 4984 C CA . ASP A 1 613 ? -58.488 11.998 110.789 1.00 51.84 613 ASP A CA 1
ATOM 4985 C C . ASP A 1 613 ? -58.794 11.101 109.569 1.00 51.84 613 ASP A C 1
ATOM 4987 O O . ASP A 1 613 ? -58.451 11.435 108.432 1.00 51.84 613 ASP A O 1
ATOM 4991 N N . GLU A 1 614 ? -59.483 9.971 109.769 1.00 48.41 614 GLU A N 1
ATOM 4992 C CA . GLU A 1 614 ? -59.878 9.072 108.676 1.00 48.41 614 GLU A CA 1
ATOM 4993 C C . GLU A 1 614 ? -61.008 9.660 107.803 1.00 48.41 614 GLU A C 1
ATOM 4995 O O . GLU A 1 614 ? -61.046 9.438 106.586 1.00 48.41 614 GLU A O 1
ATOM 5000 N N . ILE A 1 615 ? -61.905 10.452 108.403 1.00 43.69 615 ILE A N 1
ATOM 5001 C CA . ILE A 1 615 ? -62.986 11.170 107.710 1.00 43.69 615 ILE A CA 1
ATOM 5002 C C . ILE A 1 615 ? -62.420 12.330 106.873 1.00 43.69 615 ILE A C 1
ATOM 5004 O O . ILE A 1 615 ? -62.754 12.440 105.690 1.00 43.69 615 ILE A O 1
ATOM 5008 N N . ASP A 1 616 ? -61.504 13.131 107.424 1.00 45.34 616 ASP A N 1
ATOM 5009 C CA . ASP A 1 616 ? -60.840 14.220 106.688 1.00 45.34 616 ASP A CA 1
ATOM 5010 C C . ASP A 1 616 ? -59.937 13.698 105.551 1.00 45.34 616 ASP A C 1
ATOM 5012 O O . ASP A 1 616 ? -59.881 14.291 104.466 1.00 45.34 616 ASP A O 1
ATOM 5016 N N . GLY A 1 617 ? -59.283 12.546 105.746 1.00 49.84 617 GLY A N 1
ATOM 5017 C CA . GLY A 1 617 ? -58.485 11.877 104.713 1.00 49.84 617 GLY A CA 1
ATOM 5018 C C . GLY A 1 617 ? -59.317 11.354 103.533 1.00 49.84 617 GLY A C 1
ATOM 5019 O O . GLY A 1 617 ? -58.914 11.487 102.374 1.00 49.84 617 GLY A O 1
ATOM 5020 N N . LYS A 1 618 ? -60.513 10.811 103.797 1.00 46.66 618 LYS A N 1
ATOM 5021 C CA . LYS A 1 618 ? -61.421 10.321 102.744 1.00 46.66 618 LYS A CA 1
ATOM 5022 C C . LYS A 1 618 ? -62.088 11.466 101.971 1.00 46.66 618 LYS A C 1
ATOM 5024 O O . LYS A 1 618 ? -62.197 11.359 100.748 1.00 46.66 618 LYS A O 1
ATOM 5029 N N . ILE A 1 619 ? -62.440 12.573 102.636 1.00 43.12 619 ILE A N 1
ATOM 5030 C CA . ILE A 1 619 ? -63.012 13.779 102.003 1.00 43.12 619 ILE A CA 1
ATOM 5031 C C . ILE A 1 619 ? -62.015 14.436 101.029 1.00 43.12 619 ILE A C 1
ATOM 5033 O O . ILE A 1 619 ? -62.405 14.775 99.910 1.00 43.12 619 ILE A O 1
ATOM 5037 N N . ARG A 1 620 ? -60.723 14.535 101.384 1.00 47.25 620 ARG A N 1
ATOM 5038 C CA . ARG A 1 620 ? -59.684 15.072 100.477 1.00 47.25 620 ARG A CA 1
ATOM 5039 C C . ARG A 1 620 ? -59.454 14.200 99.240 1.00 47.25 620 ARG A C 1
ATOM 5041 O O . ARG A 1 620 ? -59.397 14.726 98.132 1.00 47.25 620 ARG A O 1
ATOM 5048 N N . SER A 1 621 ? -59.421 12.872 99.392 1.00 45.16 621 SER A N 1
ATOM 5049 C CA . SER A 1 621 ? -59.157 11.963 98.260 1.00 45.16 621 SER A CA 1
ATOM 5050 C C . SER A 1 621 ? -60.275 11.931 97.201 1.00 45.16 621 SER A C 1
ATOM 5052 O O . SER A 1 621 ? -60.018 11.626 96.037 1.00 45.16 621 SER A O 1
ATOM 5054 N N . ILE A 1 622 ? -61.520 12.249 97.577 1.00 43.69 622 ILE A N 1
ATOM 5055 C CA . ILE A 1 622 ? -62.680 12.249 96.667 1.00 43.69 622 ILE A CA 1
ATOM 5056 C C . ILE A 1 622 ? -62.797 13.593 95.921 1.00 43.69 622 ILE A C 1
ATOM 5058 O O . ILE A 1 622 ? -63.182 13.623 94.748 1.00 43.69 622 ILE A O 1
ATOM 5062 N N . GLN A 1 623 ? -62.405 14.698 96.563 1.00 42.47 623 GLN A N 1
ATOM 5063 C CA . GLN A 1 623 ? -62.360 16.027 95.942 1.00 42.47 623 GLN A CA 1
ATOM 5064 C C . GLN A 1 623 ? -61.198 16.171 94.942 1.00 42.47 623 GLN A C 1
ATOM 5066 O O . GLN A 1 623 ? -61.393 16.749 93.876 1.00 42.47 623 GLN A O 1
ATOM 5071 N N . GLU A 1 624 ? -60.027 15.582 95.215 1.00 49.44 624 GLU A N 1
ATOM 5072 C CA . GLU A 1 624 ? -58.876 15.618 94.294 1.00 49.44 624 GLU A CA 1
ATOM 5073 C C . GLU A 1 624 ? -59.069 14.717 93.058 1.00 49.44 624 GLU A C 1
ATOM 5075 O O . GLU A 1 624 ? -58.765 15.124 91.940 1.00 49.44 624 GLU A O 1
ATOM 5080 N N . ASN A 1 625 ? -59.641 13.515 93.208 1.00 44.97 625 ASN A N 1
ATOM 5081 C CA . ASN A 1 625 ? -59.774 12.562 92.093 1.00 44.97 625 ASN A CA 1
ATOM 5082 C C . ASN A 1 625 ? -60.852 12.924 91.049 1.00 44.97 625 ASN A C 1
ATOM 5084 O O . ASN A 1 625 ? -60.806 12.397 89.937 1.00 44.97 625 ASN A O 1
ATOM 5088 N N . SER A 1 626 ? -61.818 13.790 91.380 1.00 44.16 626 SER A N 1
ATOM 5089 C CA . SER A 1 626 ? -62.902 14.203 90.469 1.00 44.16 626 SER A CA 1
ATOM 5090 C C . SER A 1 626 ? -62.594 15.492 89.696 1.00 44.16 626 SER A C 1
ATOM 5092 O O . SER A 1 626 ? -62.975 15.593 88.532 1.00 44.16 626 SER A O 1
ATOM 5094 N N . ALA A 1 627 ? -61.844 16.431 90.285 1.00 50.75 627 ALA A N 1
ATOM 5095 C CA . ALA A 1 627 ? -61.370 17.635 89.595 1.00 50.75 627 ALA A CA 1
ATOM 5096 C C . ALA A 1 627 ? -60.317 17.311 88.514 1.00 50.75 627 ALA A C 1
ATOM 5098 O O . ALA A 1 627 ? -60.399 17.824 87.403 1.00 50.75 627 ALA A O 1
ATOM 5099 N N . ILE A 1 628 ? -59.395 16.380 88.800 1.00 53.50 628 ILE A N 1
ATOM 5100 C CA . ILE A 1 628 ? -58.341 15.954 87.860 1.00 53.50 628 ILE A CA 1
ATOM 5101 C C . ILE A 1 628 ? -58.932 15.281 86.605 1.00 53.50 628 ILE A C 1
ATOM 5103 O O . ILE A 1 628 ? -58.427 15.470 85.504 1.00 53.50 628 ILE A O 1
ATOM 5107 N N . ALA A 1 629 ? -60.025 14.520 86.742 1.00 54.03 629 ALA A N 1
ATOM 5108 C CA . ALA A 1 629 ? -60.645 13.818 85.614 1.00 54.03 629 ALA A CA 1
ATOM 5109 C C . ALA A 1 629 ? -61.426 14.745 84.658 1.00 54.03 629 ALA A C 1
ATOM 5111 O O . ALA A 1 629 ? -61.539 14.423 83.476 1.00 54.03 629 ALA A O 1
ATOM 5112 N N . ALA A 1 630 ? -61.953 15.872 85.151 1.00 56.22 630 ALA A N 1
ATOM 5113 C CA . ALA A 1 630 ? -62.656 16.862 84.332 1.00 56.22 630 ALA A CA 1
ATOM 5114 C C . ALA A 1 630 ? -61.677 17.726 83.516 1.00 56.22 630 ALA A C 1
ATOM 5116 O O . ALA A 1 630 ? -61.866 17.879 82.310 1.00 56.22 630 ALA A O 1
ATOM 5117 N N . ASP A 1 631 ? -60.585 18.190 84.135 1.00 63.12 631 ASP A N 1
ATOM 5118 C CA . ASP A 1 631 ? -59.529 18.931 83.430 1.00 63.12 631 ASP A CA 1
ATOM 5119 C C . ASP A 1 631 ? -58.840 18.058 82.362 1.00 63.12 631 ASP A C 1
ATOM 5121 O O . ASP A 1 631 ? -58.624 18.505 81.236 1.00 63.12 631 ASP A O 1
ATOM 5125 N N . GLU A 1 632 ? -58.561 16.780 82.661 1.00 65.81 632 GLU A N 1
ATOM 5126 C CA . GLU A 1 632 ? -57.979 15.844 81.683 1.00 65.81 632 GLU A CA 1
ATOM 5127 C C . GLU A 1 632 ? -58.943 15.499 80.523 1.00 65.81 632 GLU A C 1
ATOM 5129 O O . GLU A 1 632 ? -58.490 15.175 79.421 1.00 65.81 632 GLU A O 1
ATOM 5134 N N . TYR A 1 633 ? -60.266 15.577 80.727 1.00 72.81 633 TYR A N 1
ATOM 5135 C CA . TYR A 1 633 ? -61.271 15.379 79.671 1.00 72.81 633 TYR A CA 1
ATOM 5136 C C . TYR A 1 633 ? -61.364 16.576 78.714 1.00 72.81 633 TYR A C 1
ATOM 5138 O O . TYR A 1 633 ? -61.374 16.394 77.488 1.00 72.81 633 TYR A O 1
ATOM 5146 N N . ASP A 1 634 ? -61.407 17.792 79.260 1.00 74.38 634 ASP A N 1
ATOM 5147 C CA . ASP A 1 634 ? -61.458 19.026 78.471 1.00 74.38 634 ASP A CA 1
ATOM 5148 C C . ASP A 1 634 ? -60.152 19.246 77.687 1.00 74.38 634 ASP A C 1
ATOM 5150 O O . ASP A 1 634 ? -60.184 19.665 76.525 1.00 74.38 634 ASP A O 1
ATOM 5154 N N . ASP A 1 635 ? -59.004 18.866 78.258 1.00 79.31 635 ASP A N 1
ATOM 5155 C CA . ASP A 1 635 ? -57.719 18.891 77.553 1.00 79.31 635 ASP A CA 1
ATOM 5156 C C . ASP A 1 635 ? -57.700 17.895 76.378 1.00 79.31 635 ASP A C 1
ATOM 5158 O O . ASP A 1 635 ? -57.409 18.266 75.236 1.00 79.31 635 ASP A O 1
ATOM 5162 N N . LEU A 1 636 ? -58.126 16.644 76.600 1.00 78.31 636 LEU A N 1
ATOM 5163 C CA . LEU A 1 636 ? -58.126 15.606 75.563 1.00 78.31 636 LEU A CA 1
ATOM 5164 C C . LEU A 1 636 ? -59.107 15.906 74.414 1.00 78.31 636 LEU A C 1
ATOM 5166 O O . LEU A 1 636 ? -58.786 15.691 73.240 1.00 78.31 636 LEU A O 1
ATOM 5170 N N . THR A 1 637 ? -60.296 16.434 74.716 1.00 76.88 637 THR A N 1
ATOM 5171 C CA . THR A 1 637 ? -61.257 16.881 73.689 1.00 76.88 637 THR A CA 1
ATOM 5172 C C . THR A 1 637 ? -60.756 18.124 72.943 1.00 76.88 637 THR A C 1
ATOM 5174 O O . THR A 1 637 ? -60.893 18.210 71.715 1.00 76.88 637 THR A O 1
ATOM 5177 N N . GLY A 1 638 ? -60.088 19.049 73.639 1.00 77.62 638 GLY A N 1
ATOM 5178 C CA . GLY A 1 638 ? -59.420 20.206 73.046 1.00 77.62 638 GLY A CA 1
ATOM 5179 C C . GLY A 1 638 ? -58.291 19.830 72.079 1.00 77.62 638 GLY A C 1
ATOM 5180 O O . GLY A 1 638 ? -58.207 20.384 70.975 1.00 77.62 638 GLY A O 1
ATOM 5181 N N . GLU A 1 639 ? -57.441 18.866 72.443 1.00 81.50 639 GLU A N 1
ATOM 5182 C CA . GLU A 1 639 ? -56.366 18.345 71.588 1.00 81.50 639 GLU A CA 1
ATOM 5183 C C . GLU A 1 639 ? -56.919 17.633 70.339 1.00 81.50 639 GLU A C 1
ATOM 5185 O O . GLU A 1 639 ? -56.450 17.888 69.221 1.00 81.50 639 GLU A O 1
ATOM 5190 N N . LEU A 1 640 ? -57.975 16.820 70.483 1.00 81.38 640 LEU A N 1
ATOM 5191 C CA . LEU A 1 640 ? -58.626 16.131 69.360 1.00 81.38 640 LEU A CA 1
ATOM 5192 C C . LEU A 1 640 ? -59.283 17.102 68.367 1.00 81.38 640 LEU A C 1
ATOM 5194 O O . LEU A 1 640 ? -59.141 16.931 67.151 1.00 81.38 640 LEU A O 1
ATOM 5198 N N . ALA A 1 641 ? -59.947 18.155 68.849 1.00 78.88 641 ALA A N 1
ATOM 5199 C CA . ALA A 1 641 ? -60.555 19.177 67.994 1.00 78.88 641 ALA A CA 1
ATOM 5200 C C . ALA A 1 641 ? 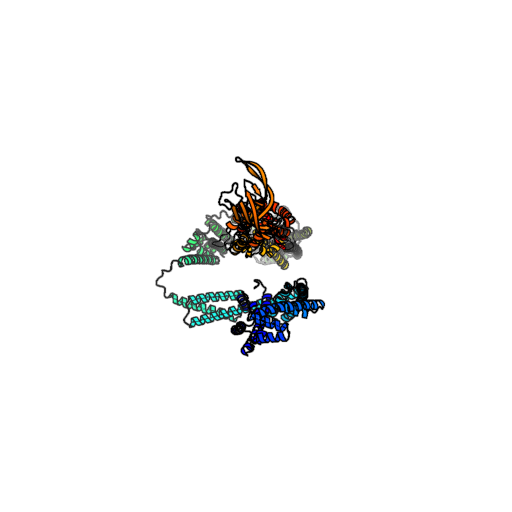-59.502 19.999 67.220 1.00 78.88 641 ALA A C 1
ATOM 5202 O O . ALA A 1 641 ? -59.652 20.254 66.013 1.00 78.88 641 ALA A O 1
ATOM 5203 N N . LYS A 1 642 ? -58.390 20.365 67.876 1.00 83.25 642 LYS A N 1
ATOM 5204 C CA . LYS A 1 642 ? -57.249 21.039 67.230 1.00 83.25 642 LYS A CA 1
ATOM 5205 C C . LYS A 1 642 ? -56.608 20.152 66.160 1.00 83.25 642 LYS A C 1
ATOM 5207 O O . LYS A 1 642 ? -56.323 20.629 65.061 1.00 83.25 642 LYS A O 1
ATOM 5212 N N . LEU A 1 643 ? -56.424 18.861 66.434 1.00 83.88 643 LEU A N 1
ATOM 5213 C CA . LEU A 1 643 ? -55.848 17.924 65.469 1.00 83.88 643 LEU A CA 1
ATOM 5214 C C . LEU A 1 643 ? -56.776 17.699 64.263 1.00 83.88 643 LEU A C 1
ATOM 5216 O O . LEU A 1 643 ? -56.323 17.761 63.119 1.00 83.88 643 LEU A O 1
ATOM 5220 N N . LYS A 1 644 ? -58.085 17.533 64.496 1.00 81.19 644 LYS A N 1
ATOM 5221 C CA . LYS A 1 644 ? -59.100 17.398 63.437 1.00 81.19 644 LYS A CA 1
ATOM 5222 C C . LYS A 1 644 ? -59.091 18.585 62.473 1.00 81.19 644 LYS A C 1
ATOM 5224 O O . LYS A 1 644 ? -59.027 18.390 61.260 1.00 81.19 644 LYS A O 1
ATOM 5229 N N . SER A 1 645 ? -59.138 19.811 62.997 1.00 79.88 645 SER A N 1
ATOM 5230 C CA . SER A 1 645 ? -59.154 21.028 62.169 1.00 79.88 645 SER A CA 1
ATOM 5231 C C . SER A 1 645 ? -57.876 21.187 61.338 1.00 79.88 645 SER A C 1
ATOM 5233 O O . SER A 1 645 ? -57.952 21.543 60.161 1.00 79.88 645 SER A O 1
ATOM 5235 N N . ARG A 1 646 ? -56.711 20.831 61.895 1.00 82.06 646 ARG A N 1
ATOM 5236 C CA . ARG A 1 646 ? -55.435 20.826 61.163 1.00 82.06 646 ARG A CA 1
ATOM 5237 C C . ARG A 1 646 ? -55.387 19.783 60.050 1.00 82.06 646 ARG A C 1
ATOM 5239 O O . ARG A 1 646 ? -54.946 20.119 58.956 1.00 82.06 646 ARG A O 1
ATOM 5246 N N . ILE A 1 647 ? -55.875 18.560 60.283 1.00 82.19 647 ILE A N 1
ATOM 5247 C CA . ILE A 1 647 ? -55.927 17.519 59.240 1.00 82.19 647 ILE A CA 1
ATOM 5248 C C . ILE A 1 647 ? -56.803 17.970 58.065 1.00 82.19 647 ILE A C 1
ATOM 5250 O O . ILE A 1 647 ? -56.422 17.803 56.908 1.00 82.19 647 ILE A O 1
ATOM 5254 N N . VAL A 1 648 ? -57.958 18.576 58.348 1.00 81.25 648 VAL A N 1
ATOM 5255 C CA . VAL A 1 648 ? -58.861 19.085 57.304 1.00 81.25 648 VAL A CA 1
ATOM 5256 C C . VAL A 1 648 ? -58.216 20.240 56.533 1.00 81.25 648 VAL A C 1
ATOM 5258 O O . VAL A 1 648 ? -58.242 20.228 55.303 1.00 81.25 648 VAL A O 1
ATOM 5261 N N . ALA A 1 649 ? -57.577 21.188 57.224 1.00 79.06 649 ALA A N 1
ATOM 5262 C CA . ALA A 1 649 ? -56.862 22.291 56.581 1.00 79.06 649 ALA A CA 1
ATOM 5263 C C . ALA A 1 649 ? -55.707 21.796 55.691 1.00 79.06 649 ALA A C 1
ATOM 5265 O O . ALA A 1 649 ? -55.563 22.263 54.562 1.00 79.06 649 ALA A O 1
ATOM 5266 N N . ALA A 1 650 ? -54.930 20.812 56.156 1.00 76.19 650 ALA A N 1
ATOM 5267 C CA . ALA A 1 650 ? -53.854 20.194 55.383 1.00 76.19 650 ALA A CA 1
ATOM 5268 C C . ALA A 1 650 ? -54.380 19.454 54.143 1.00 76.19 650 ALA A C 1
ATOM 5270 O O . ALA A 1 650 ? -53.849 19.620 53.047 1.00 76.19 650 ALA A O 1
ATOM 5271 N N . ALA A 1 651 ? -55.474 18.698 54.273 1.00 75.25 651 ALA A N 1
ATOM 5272 C CA . ALA A 1 651 ? -56.098 18.019 53.138 1.00 75.25 651 ALA A CA 1
ATOM 5273 C C . ALA A 1 651 ? -56.646 19.000 52.090 1.00 75.25 651 ALA A C 1
ATOM 5275 O O . ALA A 1 651 ? -56.610 18.715 50.891 1.00 75.25 651 ALA A O 1
ATOM 5276 N N . GLN A 1 652 ? -57.147 20.156 52.526 1.00 74.56 652 GLN A N 1
ATOM 5277 C CA . GLN A 1 652 ? -57.680 21.183 51.638 1.00 74.56 652 GLN A CA 1
ATOM 5278 C C . GLN A 1 652 ? -56.560 21.934 50.910 1.00 74.56 652 GLN A C 1
ATOM 5280 O O . GLN A 1 652 ? -56.633 22.055 49.689 1.00 74.56 652 GLN A O 1
ATOM 5285 N N . LYS A 1 653 ? -55.487 22.311 51.621 1.00 71.69 653 LYS A N 1
ATOM 5286 C CA . LYS A 1 653 ? -54.265 22.870 51.021 1.00 71.69 653 LYS A CA 1
ATOM 5287 C C . LYS A 1 653 ? -53.614 21.919 50.024 1.00 71.69 653 LYS A C 1
ATOM 5289 O O . LYS A 1 653 ? -53.233 22.337 48.937 1.00 71.69 653 LYS A O 1
ATOM 5294 N N . PHE A 1 654 ? -53.554 20.626 50.332 1.00 72.62 654 PHE A N 1
ATOM 5295 C CA . PHE A 1 654 ? -53.015 19.646 49.394 1.00 72.62 654 PHE A CA 1
ATOM 5296 C C . PHE A 1 654 ? -53.867 19.539 48.117 1.00 72.62 654 PHE A C 1
ATOM 5298 O O . PHE A 1 654 ? -53.326 19.431 47.021 1.00 72.62 654 PHE A O 1
ATOM 5305 N N . LYS A 1 655 ? -55.201 19.622 48.223 1.00 67.88 655 LYS A N 1
ATOM 5306 C CA . LYS A 1 655 ? -56.090 19.595 47.049 1.00 67.88 655 LYS A CA 1
ATOM 5307 C C . LYS A 1 655 ? -56.025 20.863 46.192 1.00 67.88 655 LYS A C 1
ATOM 5309 O O . LYS A 1 655 ? -56.217 20.752 44.986 1.00 67.88 655 LYS A O 1
ATOM 5314 N N . SER A 1 656 ? -55.813 22.040 46.784 1.00 63.91 656 SER A N 1
ATOM 5315 C CA . SER A 1 656 ? -55.787 23.314 46.048 1.00 63.91 656 SER A CA 1
ATOM 5316 C C . SER A 1 656 ? -54.394 23.715 45.562 1.00 63.91 656 SER A C 1
ATOM 5318 O O . SER A 1 656 ? -54.265 24.250 44.467 1.00 63.91 656 SER A O 1
ATOM 5320 N N . GLU A 1 657 ? -53.363 23.464 46.367 1.00 63.91 657 GLU A N 1
ATOM 5321 C CA . GLU A 1 657 ? -52.006 24.000 46.185 1.00 63.91 657 GLU A CA 1
ATOM 5322 C C . GLU A 1 657 ? -50.938 22.898 46.056 1.00 63.91 657 GLU A C 1
ATOM 5324 O O . GLU A 1 657 ? -49.771 23.202 45.820 1.00 63.91 657 GLU A O 1
ATOM 5329 N N . ALA A 1 658 ? -51.315 21.617 46.188 1.00 58.41 658 ALA A N 1
ATOM 5330 C CA . ALA A 1 658 ? -50.401 20.465 46.203 1.00 58.41 658 ALA A CA 1
ATOM 5331 C C . ALA A 1 658 ? -49.299 20.542 47.284 1.00 58.41 658 ALA A C 1
ATOM 5333 O O . ALA A 1 658 ? -48.268 19.870 47.184 1.00 58.41 658 ALA A O 1
ATOM 5334 N N . GLU A 1 659 ? -49.517 21.345 48.331 1.00 62.00 659 GLU A N 1
ATOM 5335 C CA . GLU A 1 659 ? -48.587 21.523 49.446 1.00 62.00 659 GLU A CA 1
ATOM 5336 C C . GLU A 1 659 ? -48.767 20.407 50.487 1.00 62.00 659 GLU A C 1
ATOM 5338 O O . GLU A 1 659 ? -49.880 20.124 50.935 1.00 62.00 659 GLU A O 1
ATOM 5343 N N . ILE A 1 660 ? -47.665 19.748 50.858 1.00 63.97 660 ILE A N 1
ATOM 5344 C CA . ILE A 1 660 ? -47.662 18.621 51.797 1.00 63.97 660 ILE A CA 1
ATOM 5345 C C . ILE A 1 660 ? -47.363 19.128 53.207 1.00 63.97 660 ILE A C 1
ATOM 5347 O O . ILE A 1 660 ? -46.267 19.615 53.484 1.00 63.97 660 ILE A O 1
ATOM 5351 N N . ASP A 1 661 ? -48.307 18.935 54.125 1.00 70.88 661 ASP A N 1
ATOM 5352 C CA . ASP A 1 661 ? -48.091 19.191 55.550 1.00 70.88 661 ASP A CA 1
ATOM 5353 C C . ASP A 1 661 ? -47.449 17.969 56.240 1.00 70.88 661 ASP A C 1
ATOM 5355 O O . ASP A 1 661 ? -48.129 17.022 56.653 1.00 70.88 661 ASP A O 1
ATOM 5359 N N . ASN A 1 662 ? -46.117 17.998 56.352 1.00 64.06 662 ASN A N 1
ATOM 5360 C CA . ASN A 1 662 ? -45.320 16.952 57.007 1.00 64.06 662 ASN A CA 1
ATOM 5361 C C . ASN A 1 662 ? -45.603 16.836 58.513 1.00 64.06 662 ASN A C 1
ATOM 5363 O O . ASN A 1 662 ? -45.406 15.770 59.094 1.00 64.06 662 ASN A O 1
ATOM 5367 N N . PHE A 1 663 ? -46.068 17.909 59.165 1.00 70.25 663 PHE A N 1
ATOM 5368 C CA . PHE A 1 663 ? -46.405 17.853 60.584 1.00 70.25 663 PHE A CA 1
ATOM 5369 C C . PHE A 1 663 ? -47.625 16.962 60.801 1.00 70.25 663 PHE A C 1
ATOM 5371 O O . PHE A 1 663 ? -47.597 16.133 61.705 1.00 70.25 663 PHE A O 1
ATOM 5378 N N . VAL A 1 664 ? -48.654 17.093 59.955 1.00 71.56 664 VAL A N 1
ATOM 5379 C CA . VAL A 1 664 ? -49.883 16.284 60.010 1.00 71.56 664 VAL A CA 1
ATOM 5380 C C . VAL A 1 664 ? -49.629 14.816 59.645 1.00 71.56 664 VAL A C 1
ATOM 5382 O O . VAL A 1 664 ? -50.195 13.925 60.280 1.00 71.56 664 VAL A O 1
ATOM 5385 N N . LEU A 1 665 ? -48.761 14.538 58.666 1.00 66.75 665 LEU A N 1
ATOM 5386 C CA . LEU A 1 665 ? -48.402 13.162 58.285 1.00 66.75 665 LEU A CA 1
ATOM 5387 C C . LEU A 1 665 ? -47.739 12.390 59.439 1.00 66.75 665 LEU A C 1
ATOM 5389 O O . LEU A 1 665 ? -48.104 11.242 59.685 1.00 66.75 665 LEU A O 1
ATOM 5393 N N . ASN A 1 666 ? -46.888 13.060 60.220 1.00 70.94 666 ASN A N 1
ATOM 5394 C CA . ASN A 1 666 ? -46.156 12.468 61.345 1.00 70.94 666 ASN A CA 1
ATOM 5395 C C . ASN A 1 666 ? -46.980 12.283 62.638 1.00 70.94 666 ASN A C 1
ATOM 5397 O O . ASN A 1 666 ? -46.453 11.769 63.620 1.00 70.94 666 ASN A O 1
ATOM 5401 N N . GLN A 1 667 ? -48.265 12.663 62.680 1.00 75.19 667 GLN A N 1
ATOM 5402 C CA . GLN A 1 667 ? -49.091 12.562 63.902 1.00 75.19 667 GLN A CA 1
ATOM 5403 C C . GLN A 1 667 ? -49.581 11.138 64.226 1.00 75.19 667 GLN A C 1
ATOM 5405 O O . GLN A 1 667 ? -50.380 10.966 65.142 1.00 75.19 667 GLN A O 1
ATOM 5410 N N . GLY A 1 668 ? -49.136 10.106 63.500 1.00 69.06 668 GLY A N 1
ATOM 5411 C CA . GLY A 1 668 ? -49.592 8.726 63.705 1.00 69.06 668 GLY A CA 1
ATOM 5412 C C . GLY A 1 668 ? -49.365 8.211 65.132 1.00 69.06 668 GLY A C 1
ATOM 5413 O O . GLY A 1 668 ? -50.292 7.682 65.741 1.00 69.06 668 GLY A O 1
ATOM 5414 N N . THR A 1 669 ? -48.171 8.435 65.691 1.00 73.25 669 THR A N 1
ATOM 5415 C CA . THR A 1 669 ? -47.836 8.056 67.076 1.00 73.25 669 THR A CA 1
ATOM 5416 C C . THR A 1 669 ? -48.600 8.897 68.096 1.00 73.25 669 THR A C 1
ATOM 5418 O O . THR A 1 669 ? -49.103 8.362 69.075 1.00 73.25 669 THR A O 1
ATOM 5421 N N . PHE A 1 670 ? -48.781 10.191 67.828 1.00 78.00 670 PHE A N 1
ATOM 5422 C CA . PHE A 1 670 ? -49.556 11.091 68.683 1.00 78.00 670 PHE A CA 1
ATOM 5423 C C . PHE A 1 670 ? -51.042 10.688 68.757 1.00 78.00 670 PHE A C 1
ATOM 5425 O O . PHE A 1 670 ? -51.635 10.681 69.830 1.00 78.00 670 PHE A O 1
ATOM 5432 N N . ILE A 1 671 ? -51.650 10.251 67.645 1.00 78.75 671 ILE A N 1
ATOM 5433 C CA . ILE A 1 671 ? -53.026 9.715 67.628 1.00 78.75 671 ILE A CA 1
ATOM 5434 C C . ILE A 1 671 ? -53.131 8.422 68.459 1.00 78.75 671 ILE A C 1
ATOM 5436 O O . ILE A 1 671 ? -54.158 8.179 69.098 1.00 78.75 671 ILE A O 1
ATOM 5440 N N . GLU A 1 672 ? -52.088 7.587 68.469 1.00 76.88 672 GLU A N 1
ATOM 5441 C CA . GLU A 1 672 ? -52.028 6.387 69.313 1.00 76.88 672 GLU A CA 1
ATOM 5442 C C . GLU A 1 672 ? -51.848 6.725 70.798 1.00 76.88 672 GLU A C 1
ATOM 5444 O O . GLU A 1 672 ? -52.530 6.133 71.636 1.00 76.88 672 GLU A O 1
ATOM 5449 N N . GLU A 1 673 ? -51.019 7.719 71.124 1.00 80.69 673 GLU A N 1
ATOM 5450 C CA . GLU A 1 673 ? -50.846 8.246 72.483 1.00 80.69 673 GLU A CA 1
ATOM 5451 C C . GLU A 1 673 ? -52.148 8.844 73.037 1.00 80.69 673 GLU A C 1
ATOM 5453 O O . GLU A 1 673 ? -52.523 8.545 74.173 1.00 80.69 673 GLU A O 1
ATOM 5458 N N . LEU A 1 674 ? -52.892 9.607 72.226 1.00 80.56 674 LEU A N 1
ATOM 5459 C CA . LEU A 1 674 ? -54.224 10.116 72.579 1.00 80.56 674 LEU A CA 1
ATOM 5460 C C . LEU A 1 674 ? -55.226 8.978 72.819 1.00 80.56 674 LEU A C 1
ATOM 5462 O O . LEU A 1 674 ? -56.013 9.025 73.765 1.00 80.56 674 LEU A O 1
ATOM 5466 N N . GLY A 1 675 ? -55.169 7.919 72.006 1.00 78.06 675 GLY A N 1
ATOM 5467 C CA . GLY A 1 675 ? -55.968 6.709 72.212 1.00 78.06 675 GLY A CA 1
ATOM 5468 C C . GLY A 1 675 ? -55.626 5.984 73.520 1.00 78.06 675 GLY A C 1
ATOM 5469 O O . GLY A 1 675 ? -56.525 5.551 74.241 1.00 78.06 675 GLY A O 1
ATOM 5470 N N . ALA A 1 676 ? -54.340 5.893 73.863 1.00 79.50 676 ALA A N 1
ATOM 5471 C CA . ALA A 1 676 ? -53.879 5.292 75.112 1.00 79.50 676 ALA A CA 1
ATOM 5472 C C . ALA A 1 676 ? -54.244 6.140 76.344 1.00 79.50 676 ALA A C 1
ATOM 5474 O O . ALA A 1 676 ? -54.602 5.582 77.383 1.00 79.50 676 ALA A O 1
ATOM 5475 N N . ARG A 1 677 ? -54.195 7.478 76.234 1.00 79.81 677 ARG A N 1
ATOM 5476 C CA . ARG A 1 677 ? -54.705 8.406 77.260 1.00 79.81 677 ARG A CA 1
ATOM 5477 C C . ARG A 1 677 ? -56.204 8.213 77.483 1.00 79.81 677 ARG A C 1
ATOM 5479 O O . ARG A 1 677 ? -56.618 8.048 78.627 1.00 79.81 677 ARG A O 1
ATOM 5486 N N . TYR A 1 678 ? -56.994 8.132 76.411 1.00 81.00 678 TYR A N 1
ATOM 5487 C CA . TYR A 1 678 ? -58.427 7.854 76.511 1.00 81.00 678 TYR A CA 1
ATOM 5488 C C . TYR A 1 678 ? -58.719 6.522 77.217 1.00 81.00 678 TYR A C 1
ATOM 5490 O O . TYR A 1 678 ? -59.545 6.499 78.121 1.00 81.00 678 TYR A O 1
ATOM 5498 N N . GLU A 1 679 ? -58.028 5.424 76.889 1.00 78.25 679 GLU A N 1
ATOM 5499 C CA . GLU A 1 679 ? -58.266 4.128 77.555 1.00 78.25 679 GLU A CA 1
ATOM 5500 C C . GLU A 1 679 ? -57.931 4.148 79.059 1.00 78.25 679 GLU A C 1
ATOM 5502 O O . GLU A 1 679 ? -58.595 3.469 79.842 1.00 78.25 679 GLU A O 1
ATOM 5507 N N . LYS A 1 680 ? -56.967 4.971 79.497 1.00 77.88 680 LYS A N 1
ATOM 5508 C CA . LYS A 1 680 ? -56.686 5.184 80.931 1.00 77.88 680 LYS A CA 1
ATOM 5509 C C . LYS A 1 680 ? -57.772 6.009 81.633 1.00 77.88 680 LYS A C 1
ATOM 5511 O O . LYS A 1 680 ? -58.060 5.762 82.803 1.00 77.88 680 LYS A O 1
ATOM 5516 N N . LEU A 1 681 ? -58.374 6.964 80.922 1.00 73.44 681 LEU A N 1
ATOM 5517 C CA . LEU A 1 681 ? -59.428 7.860 81.417 1.00 73.44 681 LEU A CA 1
ATOM 5518 C C . LEU A 1 681 ? -60.833 7.250 81.356 1.00 73.44 681 LEU A C 1
ATOM 5520 O O . LEU A 1 681 ? -61.707 7.615 82.136 1.00 73.44 681 LEU A O 1
ATOM 5524 N N . LYS A 1 682 ? -61.051 6.286 80.463 1.00 71.94 682 LYS A N 1
ATOM 5525 C CA . LYS A 1 682 ? -62.354 5.709 80.113 1.00 71.94 682 LYS A CA 1
ATOM 5526 C C . LYS A 1 682 ? -63.198 5.296 81.314 1.00 71.94 682 LYS A C 1
ATOM 5528 O O . LYS A 1 682 ? -64.369 5.635 81.363 1.00 71.94 682 LYS A O 1
ATOM 5533 N N . ASN A 1 683 ? -62.608 4.634 82.309 1.00 67.62 683 ASN A N 1
ATOM 5534 C CA . ASN A 1 683 ? -63.340 4.149 83.487 1.00 67.62 683 ASN A CA 1
ATOM 5535 C C . ASN A 1 683 ? -63.716 5.257 84.493 1.00 67.62 683 ASN A C 1
ATOM 5537 O O . ASN A 1 683 ? -64.433 4.977 85.450 1.00 67.62 683 ASN A O 1
ATOM 5541 N N . LYS A 1 684 ? -63.225 6.488 84.297 1.00 66.62 684 LYS A N 1
ATOM 5542 C CA . LYS A 1 684 ? -63.475 7.663 85.147 1.00 66.62 684 LYS A CA 1
ATOM 5543 C C . LYS A 1 684 ? -64.452 8.673 84.519 1.00 66.62 684 LYS A C 1
ATOM 5545 O O . LYS A 1 684 ? -64.864 9.601 85.202 1.00 66.62 684 LYS A O 1
ATOM 5550 N N . LEU A 1 685 ? -64.820 8.487 83.247 1.00 66.69 685 LEU A N 1
ATOM 5551 C CA . LEU A 1 685 ? -65.685 9.383 82.462 1.00 66.69 685 LEU A CA 1
ATOM 5552 C C . LEU A 1 685 ? -67.149 8.923 82.459 1.00 66.69 685 LEU A C 1
ATOM 5554 O O . LEU A 1 685 ? -67.421 7.721 82.547 1.00 66.69 685 LEU A O 1
ATOM 5558 N N . GLN A 1 686 ? -68.100 9.845 82.273 1.00 67.12 686 GLN A N 1
ATOM 5559 C CA . GLN A 1 686 ? -69.516 9.496 82.111 1.00 67.12 686 GLN A CA 1
ATOM 5560 C C . GLN A 1 686 ? -69.768 8.777 80.774 1.00 67.12 686 GLN A C 1
ATOM 5562 O O . GLN A 1 686 ? -69.064 8.984 79.787 1.00 67.12 686 GLN A O 1
ATOM 5567 N N . ALA A 1 687 ? -70.810 7.943 80.693 1.00 61.84 687 ALA A N 1
ATOM 5568 C CA . ALA A 1 687 ? -71.104 7.157 79.485 1.00 61.84 687 ALA A CA 1
ATOM 5569 C C . ALA A 1 687 ? -71.314 8.021 78.219 1.00 61.84 687 ALA A C 1
ATOM 5571 O O . ALA A 1 687 ? -70.971 7.603 77.112 1.00 61.84 687 ALA A O 1
ATOM 5572 N N . THR A 1 688 ? -71.846 9.236 78.375 1.00 64.44 688 THR A N 1
ATOM 5573 C CA . THR A 1 688 ? -72.023 10.225 77.299 1.00 64.44 688 THR A CA 1
ATOM 5574 C C . THR A 1 688 ? -70.695 10.821 76.823 1.00 64.44 688 THR A C 1
ATOM 5576 O O . THR A 1 688 ? -70.481 10.957 75.621 1.00 64.44 688 THR A O 1
ATOM 5579 N N . GLU A 1 689 ? -69.778 11.103 77.746 1.00 71.19 689 GLU A N 1
ATOM 5580 C CA . GLU A 1 689 ? -68.433 11.645 77.494 1.00 71.19 689 GLU A CA 1
ATOM 5581 C C . GLU A 1 689 ? -67.511 10.599 76.848 1.00 71.19 689 GLU A C 1
ATOM 5583 O O . GLU A 1 689 ? -66.788 10.883 75.890 1.00 71.19 689 GLU A O 1
ATOM 5588 N N . GLN A 1 690 ? -67.602 9.342 77.301 1.00 73.38 690 GLN A N 1
ATOM 5589 C CA . GLN A 1 690 ? -66.899 8.216 76.686 1.00 73.38 690 GLN A CA 1
ATOM 5590 C C . GLN A 1 690 ? -67.292 8.039 75.215 1.00 73.38 690 GLN A C 1
ATOM 5592 O O . GLN A 1 690 ? -66.424 7.783 74.374 1.00 73.38 690 GLN A O 1
ATOM 5597 N N . LEU A 1 691 ? -68.587 8.161 74.899 1.00 72.44 691 LEU A N 1
ATOM 5598 C CA . LEU A 1 691 ? -69.092 8.021 73.537 1.00 72.44 691 LEU A CA 1
ATOM 5599 C C . LEU A 1 691 ? -68.574 9.149 72.634 1.00 72.44 691 LEU A C 1
ATOM 5601 O O . LEU A 1 691 ? -68.104 8.861 71.531 1.00 72.44 691 LEU A O 1
ATOM 5605 N N . GLU A 1 692 ? -68.600 10.396 73.110 1.00 77.50 692 GLU A N 1
ATOM 5606 C CA . GLU A 1 692 ? -68.166 11.570 72.345 1.00 77.50 692 GLU A CA 1
ATOM 5607 C C . GLU A 1 692 ? -66.669 11.523 72.013 1.00 77.50 692 GLU A C 1
ATOM 5609 O O . GLU A 1 692 ? -66.295 11.597 70.839 1.00 77.50 692 GLU A O 1
ATOM 5614 N N . VAL A 1 693 ? -65.805 11.276 73.003 1.00 76.62 693 VAL A N 1
ATOM 5615 C CA . VAL A 1 693 ? -64.355 11.167 72.766 1.00 76.62 693 VAL A CA 1
ATOM 5616 C C . VAL A 1 693 ? -64.035 10.002 71.834 1.00 76.62 693 VAL A C 1
ATOM 5618 O O . VAL A 1 693 ? -63.258 10.164 70.893 1.00 76.62 693 VAL A O 1
ATOM 5621 N N . SER A 1 694 ? -64.676 8.839 72.014 1.00 74.50 694 SER A N 1
ATOM 5622 C CA . SER A 1 694 ? -64.447 7.678 71.139 1.00 74.50 694 SER A CA 1
ATOM 5623 C C . SER A 1 694 ? -64.816 7.957 69.677 1.00 74.50 694 SER A C 1
ATOM 5625 O O . SER A 1 694 ? -64.138 7.490 68.755 1.00 74.50 694 SER A O 1
ATOM 5627 N N . LYS A 1 695 ? -65.878 8.741 69.454 1.00 80.69 695 LYS A N 1
ATOM 5628 C CA . LYS A 1 695 ? -66.331 9.150 68.127 1.00 80.69 695 LYS A CA 1
ATOM 5629 C C . LYS A 1 695 ? -65.338 10.125 67.501 1.00 80.69 695 LYS A C 1
ATOM 5631 O O . LYS A 1 695 ? -64.921 9.900 66.365 1.00 80.69 695 LYS A O 1
ATOM 5636 N N . GLN A 1 696 ? -64.898 11.140 68.244 1.00 79.56 696 GLN A N 1
ATOM 5637 C CA . GLN A 1 696 ? -63.903 12.106 67.771 1.00 79.56 696 GLN A CA 1
ATOM 5638 C C . GLN A 1 696 ? -62.561 11.439 67.434 1.00 79.56 696 GLN A C 1
ATOM 5640 O O . GLN A 1 696 ? -61.987 11.719 66.381 1.00 79.56 696 GLN A O 1
ATOM 5645 N N . LEU A 1 697 ? -62.097 10.490 68.253 1.00 80.56 697 LEU A N 1
ATOM 5646 C CA . LEU A 1 697 ? -60.866 9.725 68.011 1.00 80.56 697 LEU A CA 1
ATOM 5647 C C . LEU A 1 697 ? -60.958 8.871 66.736 1.00 80.56 697 LEU A C 1
ATOM 5649 O O . LEU A 1 697 ? -60.018 8.835 65.937 1.00 80.56 697 LEU A O 1
ATOM 5653 N N . ARG A 1 698 ? -62.105 8.216 66.497 1.00 77.56 698 ARG A N 1
ATOM 5654 C CA . ARG A 1 698 ? -62.356 7.483 65.242 1.00 77.56 698 ARG A CA 1
ATOM 5655 C C . ARG A 1 698 ? -62.379 8.420 64.041 1.00 77.56 698 ARG A C 1
ATOM 5657 O O . ARG A 1 698 ? -61.724 8.124 63.045 1.00 77.56 698 ARG A O 1
ATOM 5664 N N . GLU A 1 699 ? -63.085 9.544 64.132 1.00 80.69 699 GLU A N 1
ATOM 5665 C CA . GLU A 1 699 ? -63.157 10.532 63.053 1.00 80.69 699 GLU A CA 1
ATOM 5666 C C . GLU A 1 699 ? -61.768 11.079 62.694 1.00 80.69 699 GLU A C 1
ATOM 5668 O O . GLU A 1 699 ? -61.378 11.037 61.526 1.00 80.69 699 GLU A O 1
ATOM 5673 N N . VAL A 1 700 ? -60.975 11.501 63.683 1.00 84.19 700 VAL A N 1
ATOM 5674 C CA . VAL A 1 700 ? -59.592 11.969 63.480 1.00 84.19 700 VAL A CA 1
ATOM 5675 C C . VAL A 1 700 ? -58.734 10.895 62.810 1.00 84.19 700 VAL A C 1
ATOM 5677 O O . VAL A 1 700 ? -58.051 11.181 61.826 1.00 84.19 700 VAL A O 1
ATOM 5680 N N . ARG A 1 701 ? -58.825 9.639 63.267 1.00 81.38 701 ARG A N 1
ATOM 5681 C CA . ARG A 1 701 ? -58.080 8.513 62.683 1.00 81.38 701 ARG A CA 1
ATOM 5682 C C . ARG A 1 701 ? -58.484 8.246 61.230 1.00 81.38 701 ARG A C 1
ATOM 5684 O O . ARG A 1 701 ? -57.621 8.004 60.388 1.00 81.38 701 ARG A O 1
ATOM 5691 N N . THR A 1 702 ? -59.777 8.326 60.905 1.00 79.62 702 THR A N 1
ATOM 5692 C CA . THR A 1 702 ? -60.257 8.158 59.521 1.00 79.62 702 THR A CA 1
ATOM 5693 C C . THR A 1 702 ? -59.804 9.290 58.600 1.00 79.62 702 THR A C 1
ATOM 5695 O O . THR A 1 702 ? -59.335 9.026 57.491 1.00 79.62 702 THR A O 1
ATOM 5698 N N . LEU A 1 703 ? -59.870 10.543 59.059 1.00 80.75 703 LEU A N 1
ATOM 5699 C CA . LEU A 1 703 ? -59.439 11.708 58.285 1.00 80.75 703 LEU A CA 1
ATOM 5700 C C . LEU A 1 703 ? -57.929 11.683 58.023 1.00 80.75 703 LEU A C 1
ATOM 5702 O O . LEU A 1 703 ? -57.503 11.909 56.890 1.00 80.75 703 LEU A O 1
ATOM 5706 N N . TRP A 1 704 ? -57.128 11.334 59.033 1.00 83.25 704 TRP A N 1
ATOM 5707 C CA . TRP A 1 704 ? -55.678 11.200 58.890 1.00 83.25 704 TRP A CA 1
ATOM 5708 C C . TRP A 1 704 ? -55.293 10.097 57.892 1.00 83.25 704 TRP A C 1
ATOM 5710 O O . TRP A 1 704 ? -54.506 10.344 56.977 1.00 83.25 704 TRP A O 1
ATOM 5720 N N . ASN A 1 705 ? -55.910 8.912 57.986 1.00 77.50 705 ASN A N 1
ATOM 5721 C CA . ASN A 1 705 ? -55.673 7.819 57.034 1.00 77.50 705 ASN A CA 1
ATOM 5722 C C . ASN A 1 705 ? -56.028 8.222 55.593 1.00 77.50 705 ASN A C 1
ATOM 5724 O O . ASN A 1 705 ? -55.292 7.905 54.659 1.00 77.50 705 ASN A O 1
ATOM 5728 N N . THR A 1 706 ? -57.127 8.956 55.408 1.00 77.44 706 THR A N 1
ATOM 5729 C CA . THR A 1 706 ? -57.562 9.424 54.082 1.00 77.44 706 THR A CA 1
ATOM 5730 C C . THR A 1 706 ? -56.563 10.417 53.483 1.00 77.44 706 THR A C 1
ATOM 5732 O O . THR A 1 706 ? -56.186 10.290 52.318 1.00 77.44 706 THR A O 1
ATOM 5735 N N . TYR A 1 707 ? -56.078 11.372 54.282 1.00 78.62 707 TYR A N 1
ATOM 5736 C CA . TYR A 1 707 ? -55.044 12.323 53.863 1.00 78.62 707 TYR A CA 1
ATOM 5737 C C . TYR A 1 707 ? -53.721 11.618 53.513 1.00 78.62 707 TYR A C 1
ATOM 5739 O O . TYR A 1 707 ? -53.147 11.868 52.453 1.00 78.62 707 TYR A O 1
ATOM 5747 N N . ARG A 1 708 ? -53.285 10.655 54.337 1.00 78.62 708 ARG A N 1
ATOM 5748 C CA . ARG A 1 708 ? -52.087 9.835 54.088 1.00 78.62 708 ARG A CA 1
ATOM 5749 C C . ARG A 1 708 ? -52.166 9.059 52.766 1.00 78.62 708 ARG A C 1
ATOM 5751 O O . ARG A 1 708 ? -51.178 8.990 52.036 1.00 78.62 708 ARG A O 1
ATOM 5758 N N . HIS A 1 709 ? -53.325 8.486 52.439 1.00 74.56 709 HIS A N 1
ATOM 5759 C CA . HIS A 1 709 ? -53.532 7.789 51.165 1.00 74.56 709 HIS A CA 1
ATOM 5760 C C . HIS A 1 709 ? -53.471 8.734 49.957 1.00 74.56 709 HIS A C 1
ATOM 5762 O O . HIS A 1 709 ? -52.811 8.408 48.971 1.00 74.56 709 HIS A O 1
ATOM 5768 N N . LEU A 1 710 ? -54.084 9.916 50.060 1.00 75.25 710 LEU A N 1
ATOM 5769 C CA . LEU A 1 710 ? -54.102 10.924 48.996 1.00 75.25 710 LEU A CA 1
ATOM 5770 C C . LEU A 1 710 ? -52.686 11.409 48.630 1.00 75.25 710 LEU A C 1
ATOM 5772 O O . LEU A 1 710 ? -52.335 11.491 47.452 1.00 75.25 710 LEU A O 1
ATOM 5776 N N . VAL A 1 711 ? -51.845 11.671 49.637 1.00 72.19 711 VAL A N 1
ATOM 5777 C CA . VAL A 1 711 ? -50.449 12.092 49.428 1.00 72.19 711 VAL A CA 1
ATOM 5778 C C . VAL A 1 711 ? -49.622 10.978 48.764 1.00 72.19 711 VAL A C 1
ATOM 5780 O O . VAL A 1 711 ? -48.828 11.253 47.863 1.00 72.19 711 VAL A O 1
ATOM 5783 N N . ARG A 1 712 ? -49.848 9.711 49.143 1.00 69.38 712 ARG A N 1
ATOM 5784 C CA . ARG A 1 712 ? -49.138 8.537 48.595 1.00 69.38 712 ARG A CA 1
ATOM 5785 C C . ARG A 1 712 ? -49.436 8.275 47.115 1.00 69.38 712 ARG A C 1
ATOM 5787 O O . ARG A 1 712 ? -48.577 7.773 46.393 1.00 69.38 712 ARG A O 1
ATOM 5794 N N . GLU A 1 713 ? -50.653 8.547 46.659 1.00 70.06 713 GLU A N 1
ATOM 5795 C CA . GLU A 1 713 ? -51.039 8.325 45.261 1.00 70.06 713 GLU A CA 1
ATOM 5796 C C . GLU A 1 713 ? -50.461 9.414 44.342 1.00 70.06 713 GLU A C 1
ATOM 5798 O O . GLU A 1 713 ? -49.920 9.124 43.273 1.00 70.06 713 GLU A O 1
ATOM 5803 N N . SER A 1 714 ? -50.454 10.665 44.811 1.00 68.38 714 SER A N 1
ATOM 5804 C CA . SER A 1 714 ? -49.867 11.792 44.081 1.00 68.38 714 SER A CA 1
ATOM 5805 C C . SER A 1 714 ? -48.336 11.738 43.998 1.00 68.38 714 SER A C 1
ATOM 5807 O O . SER A 1 714 ? -47.778 12.121 42.969 1.00 68.38 714 SER A O 1
ATOM 5809 N N . SER A 1 715 ? -47.640 11.286 45.050 1.00 66.88 715 SER A N 1
ATOM 5810 C CA . SER A 1 715 ? -46.173 11.173 45.047 1.00 66.88 715 SER A CA 1
ATOM 5811 C C . SER A 1 715 ? -45.687 10.148 44.016 1.00 66.88 715 SER A C 1
ATOM 5813 O O . SER A 1 715 ? -44.759 10.426 43.256 1.00 66.88 715 SER A O 1
ATOM 5815 N N . LYS A 1 716 ? -46.368 9.000 43.909 1.00 71.69 716 LYS A N 1
ATOM 5816 C CA . LYS A 1 716 ? -46.070 7.954 42.918 1.00 71.69 716 LYS A CA 1
ATOM 5817 C C . LYS A 1 716 ? -46.254 8.423 41.480 1.00 71.69 716 LYS A C 1
ATOM 5819 O O . LYS A 1 716 ? -45.416 8.105 40.640 1.00 71.69 716 LYS A O 1
ATOM 5824 N N . LYS A 1 717 ? -47.312 9.194 41.206 1.00 76.81 717 LYS A N 1
ATOM 5825 C CA . LYS A 1 717 ? -47.558 9.774 39.878 1.00 76.81 717 LYS A CA 1
ATOM 5826 C C . LYS A 1 717 ? -46.453 10.758 39.476 1.00 76.81 717 LYS A C 1
ATOM 5828 O O . LYS A 1 717 ? -45.981 10.723 38.349 1.00 76.81 717 LYS A O 1
ATOM 5833 N N . LYS A 1 718 ? -45.975 11.571 40.421 1.00 73.88 718 LYS A N 1
ATOM 5834 C CA . LYS A 1 718 ? -44.888 12.531 40.180 1.00 73.88 718 LYS A CA 1
ATOM 5835 C C . LYS A 1 718 ? -43.537 11.858 39.904 1.00 73.88 718 LYS A C 1
ATOM 5837 O O . LYS A 1 718 ? -42.770 12.345 39.081 1.00 73.88 718 LYS A O 1
ATOM 5842 N N . ILE A 1 719 ? -43.247 10.736 40.569 1.00 76.06 719 ILE A N 1
ATOM 5843 C CA . ILE A 1 719 ? -42.061 9.910 40.275 1.00 76.06 719 ILE A CA 1
ATOM 5844 C C . ILE A 1 719 ? -42.158 9.318 38.860 1.00 76.06 719 ILE A C 1
ATOM 5846 O O . ILE A 1 719 ? -41.161 9.288 38.145 1.00 76.06 719 ILE A O 1
ATOM 5850 N N . GLU A 1 720 ? -43.353 8.897 38.443 1.00 80.12 720 GLU A N 1
ATOM 5851 C CA . GLU A 1 720 ? -43.598 8.332 37.113 1.00 80.12 720 GLU A CA 1
ATOM 5852 C C . GLU A 1 720 ? -43.393 9.358 35.988 1.00 80.12 720 GLU A C 1
ATOM 5854 O O . GLU A 1 720 ? -42.708 9.072 35.011 1.00 80.12 720 GLU A O 1
ATOM 5859 N N . GLU A 1 721 ? -43.911 10.577 36.153 1.00 82.44 721 GLU A N 1
ATOM 5860 C CA . GLU A 1 721 ? -43.723 11.672 35.188 1.00 82.44 721 GLU A CA 1
ATOM 5861 C C . GLU A 1 721 ? -42.237 12.031 35.007 1.00 82.44 721 GLU A C 1
ATOM 5863 O O . GLU A 1 721 ? -41.772 12.216 33.883 1.00 82.44 721 GLU A O 1
ATOM 5868 N N . LEU A 1 722 ? -41.468 12.072 36.102 1.00 81.38 722 LEU A N 1
ATOM 5869 C CA . LEU A 1 722 ? -40.025 12.334 36.056 1.00 81.38 722 LEU A CA 1
ATOM 5870 C C . LEU A 1 722 ? -39.228 11.180 35.429 1.00 81.38 722 LEU A C 1
ATOM 5872 O O . LEU A 1 722 ? -38.207 11.428 34.789 1.00 81.38 722 LEU A O 1
ATOM 5876 N N . LEU A 1 723 ? -39.673 9.932 35.607 1.00 83.38 723 LEU A N 1
ATOM 5877 C CA . LEU A 1 723 ? -39.055 8.761 34.984 1.00 83.38 723 LEU A CA 1
ATOM 5878 C C . LEU A 1 723 ? -39.210 8.777 33.464 1.00 83.38 723 LEU A C 1
ATOM 5880 O O . LEU A 1 723 ? -38.222 8.582 32.765 1.00 83.38 723 LEU A O 1
ATOM 5884 N N . VAL A 1 724 ? -40.415 9.060 32.962 1.00 85.44 724 VAL A N 1
ATOM 5885 C CA . VAL A 1 724 ? -40.680 9.130 31.515 1.00 85.44 724 VAL A CA 1
ATOM 5886 C C . VAL A 1 724 ? -39.840 10.227 30.856 1.00 85.44 724 VAL A C 1
ATOM 5888 O O . VAL A 1 724 ? -39.186 9.971 29.850 1.00 85.44 724 VAL A O 1
ATOM 5891 N N . GLN A 1 725 ? -39.765 11.416 31.465 1.00 83.75 725 GLN A N 1
ATOM 5892 C CA . GLN A 1 725 ? -38.923 12.507 30.955 1.00 83.75 725 GLN A CA 1
ATOM 5893 C C . GLN A 1 725 ? -37.435 12.128 30.909 1.00 83.75 725 GLN A C 1
ATOM 5895 O O . GLN A 1 725 ? -36.742 12.441 29.944 1.00 83.75 725 GLN A O 1
ATOM 5900 N N . ALA A 1 726 ? -36.929 11.455 31.946 1.00 85.31 726 ALA A N 1
ATOM 5901 C CA . ALA A 1 726 ? -35.535 11.024 31.984 1.00 85.31 726 ALA A CA 1
ATOM 5902 C C . ALA A 1 726 ? -35.230 9.927 30.946 1.00 85.31 726 ALA A C 1
ATOM 5904 O O . ALA A 1 726 ? -34.146 9.937 30.366 1.00 85.31 726 ALA A O 1
ATOM 5905 N N . GLU A 1 727 ? -36.166 9.008 30.693 1.00 86.50 727 GLU A N 1
ATOM 5906 C CA . GLU A 1 727 ? -36.033 7.952 29.678 1.00 86.50 727 GLU A CA 1
ATOM 5907 C C . GLU A 1 727 ? -36.024 8.524 28.257 1.00 86.50 727 GLU A C 1
ATOM 5909 O O . GLU A 1 727 ? -35.121 8.198 27.493 1.00 86.50 727 GLU A O 1
ATOM 5914 N N . GLU A 1 728 ? -36.918 9.461 27.926 1.00 85.50 728 GLU A N 1
ATOM 5915 C CA . GLU A 1 728 ? -36.924 10.117 26.608 1.00 85.50 728 GLU A CA 1
ATOM 5916 C C . GLU A 1 728 ? -35.612 10.865 26.314 1.00 85.50 728 GLU A C 1
ATOM 5918 O O . GLU A 1 728 ? -35.069 10.780 25.207 1.00 85.50 728 GLU A O 1
ATOM 5923 N N . ILE A 1 729 ? -35.070 11.577 27.310 1.00 84.06 729 ILE A N 1
ATOM 5924 C CA . ILE A 1 729 ? -33.791 12.288 27.171 1.00 84.06 729 ILE A CA 1
ATOM 5925 C C . ILE A 1 729 ? -32.633 11.288 27.030 1.00 84.06 729 ILE A C 1
ATOM 5927 O O . ILE A 1 729 ? -31.768 11.474 26.171 1.00 84.06 729 ILE A O 1
ATOM 5931 N N . ALA A 1 730 ? -32.611 10.222 27.837 1.00 81.81 730 ALA A N 1
ATOM 5932 C CA . ALA A 1 730 ? -31.573 9.194 27.772 1.00 81.81 730 ALA A CA 1
ATOM 5933 C C . ALA A 1 730 ? -31.576 8.450 26.425 1.00 81.81 730 ALA A C 1
ATOM 5935 O O . ALA A 1 730 ? -30.513 8.281 25.828 1.00 81.81 730 ALA A O 1
ATOM 5936 N N . ASP A 1 731 ? -32.751 8.088 25.908 1.00 79.38 731 ASP A N 1
ATOM 5937 C CA . ASP A 1 731 ? -32.904 7.405 24.620 1.00 79.38 731 ASP A CA 1
ATOM 5938 C C . ASP A 1 731 ? -32.532 8.317 23.440 1.00 79.38 731 ASP A C 1
ATOM 5940 O O . ASP A 1 731 ? -31.963 7.866 22.445 1.00 79.38 731 ASP A O 1
ATOM 5944 N N . SER A 1 732 ? -32.822 9.619 23.532 1.00 78.62 732 SER A N 1
ATOM 5945 C CA . SER A 1 732 ? -32.379 10.616 22.546 1.00 78.62 732 SER A CA 1
ATOM 5946 C C . SER A 1 732 ? -30.852 10.768 22.521 1.00 78.62 732 SER A C 1
ATOM 5948 O O . SER A 1 732 ? -30.253 10.844 21.442 1.00 78.62 732 SER A O 1
ATOM 5950 N N . LEU A 1 733 ? -30.218 10.775 23.699 1.00 76.62 733 LEU A N 1
ATOM 5951 C CA . LEU A 1 733 ? -28.766 10.873 23.853 1.00 76.62 733 LEU A CA 1
ATOM 5952 C C . LEU A 1 733 ? -28.038 9.609 23.375 1.00 76.62 733 LEU A C 1
ATOM 5954 O O . LEU A 1 733 ? -27.055 9.732 22.648 1.00 76.62 733 LEU A O 1
ATOM 5958 N N . ASP A 1 734 ? -28.508 8.411 23.734 1.00 71.69 734 ASP A N 1
ATOM 5959 C CA . ASP A 1 734 ? -27.861 7.156 23.314 1.00 71.69 734 ASP A CA 1
ATOM 5960 C C . ASP A 1 734 ? -28.045 6.884 21.811 1.00 71.69 734 ASP A C 1
ATOM 5962 O O . ASP A 1 734 ? -27.142 6.358 21.161 1.00 71.69 734 ASP A O 1
ATOM 5966 N N . ALA A 1 735 ? -29.165 7.328 21.226 1.00 68.44 735 ALA A N 1
ATOM 5967 C CA . ALA A 1 735 ? -29.407 7.255 19.785 1.00 68.44 735 ALA A CA 1
ATOM 5968 C C . ALA A 1 735 ? -28.738 8.380 18.967 1.00 68.44 735 ALA A C 1
ATOM 5970 O O . ALA A 1 735 ? -28.906 8.416 17.748 1.00 68.44 735 ALA A O 1
ATOM 5971 N N . GLY A 1 736 ? -28.030 9.323 19.605 1.00 60.59 736 GLY A N 1
ATOM 5972 C CA . GLY A 1 736 ? -27.341 10.425 18.919 1.00 60.59 736 GLY A CA 1
ATOM 5973 C C . GLY A 1 736 ? -28.267 11.457 18.257 1.00 60.59 736 GLY A C 1
ATOM 5974 O O . GLY A 1 736 ? -27.846 12.169 17.350 1.00 60.59 736 GLY A O 1
ATOM 5975 N N . ARG A 1 737 ? -29.536 11.548 18.680 1.00 61.28 737 ARG A N 1
ATOM 5976 C CA . ARG A 1 737 ? -30.543 12.462 18.098 1.00 61.28 737 ARG A CA 1
ATOM 5977 C C . ARG A 1 737 ? -30.594 13.839 18.772 1.00 61.28 737 ARG A C 1
ATOM 5979 O O . ARG A 1 737 ? -31.298 14.728 18.293 1.00 61.28 737 ARG A O 1
ATOM 5986 N N . SER A 1 738 ? -29.864 14.029 19.871 1.00 68.00 738 SER A N 1
ATOM 5987 C CA . SER A 1 738 ? -29.824 15.293 20.615 1.00 68.00 738 SER A CA 1
ATOM 5988 C C . SER A 1 738 ? -29.058 16.388 19.857 1.00 68.00 738 SER A C 1
ATOM 5990 O O . SER A 1 738 ? -27.903 16.214 19.476 1.00 68.00 738 SER A O 1
ATOM 5992 N N . GLN A 1 739 ? -29.682 17.560 19.695 1.00 64.12 739 GLN A N 1
ATOM 5993 C CA . GLN A 1 739 ? -29.050 18.747 19.099 1.00 64.12 739 GLN A CA 1
ATOM 5994 C C . GLN A 1 739 ? -28.118 19.488 20.077 1.00 64.12 739 GLN A C 1
ATOM 5996 O O . GLN A 1 739 ? -27.265 20.262 19.644 1.00 64.12 739 GLN A O 1
ATOM 6001 N N . ASN A 1 740 ? -28.260 19.262 21.390 1.00 72.81 740 ASN A N 1
ATOM 6002 C CA . ASN A 1 740 ? -27.401 19.839 22.425 1.00 72.81 740 ASN A CA 1
ATOM 6003 C C . ASN A 1 740 ? -27.027 18.786 23.489 1.00 72.81 740 ASN A C 1
ATOM 6005 O O . ASN A 1 740 ? -27.525 18.836 24.618 1.00 72.81 740 ASN A O 1
ATOM 6009 N N . PRO A 1 741 ? -26.093 17.870 23.174 1.00 67.62 741 PRO A N 1
ATOM 6010 C CA . PRO A 1 741 ? -25.788 16.720 24.026 1.00 67.62 741 PRO A CA 1
ATOM 6011 C C . PRO A 1 741 ? -25.315 17.110 25.430 1.00 67.62 741 PRO A C 1
ATOM 6013 O O . PRO A 1 741 ? -25.630 16.439 26.408 1.00 67.62 741 PRO A O 1
ATOM 6016 N N . LYS A 1 742 ? -24.580 18.225 25.561 1.00 70.00 742 LYS A N 1
ATOM 6017 C CA . LYS A 1 742 ? -24.104 18.723 26.863 1.00 70.00 742 LYS A CA 1
ATOM 6018 C C . LYS A 1 742 ? -25.237 19.291 27.720 1.00 70.00 742 LYS A C 1
ATOM 6020 O O . LYS A 1 742 ? -25.248 19.062 28.928 1.00 70.00 742 LYS A O 1
ATOM 6025 N N . GLY A 1 743 ? -26.171 20.027 27.115 1.00 74.56 743 GLY A N 1
ATOM 6026 C CA . GLY A 1 743 ? -27.348 20.555 27.813 1.00 74.56 743 GLY A CA 1
ATOM 6027 C C . GLY A 1 743 ? -28.306 19.444 28.240 1.00 74.56 743 GLY A C 1
ATOM 6028 O O . GLY A 1 743 ? -28.739 19.407 29.392 1.00 74.56 743 GLY A O 1
ATOM 6029 N N . ASP A 1 744 ? -28.555 18.491 27.345 1.00 78.81 744 ASP A N 1
ATOM 6030 C CA . ASP A 1 744 ? -29.441 17.351 27.588 1.00 78.81 744 ASP A CA 1
ATOM 6031 C C . ASP A 1 744 ? -28.855 16.386 28.637 1.00 78.81 744 ASP A C 1
ATOM 6033 O O . ASP A 1 744 ? -29.573 15.869 29.487 1.00 78.81 744 ASP A O 1
ATOM 6037 N N . LEU A 1 745 ? -27.529 16.211 28.684 1.00 78.88 745 LEU A N 1
ATOM 6038 C CA . LEU A 1 745 ? -26.876 15.434 29.743 1.00 78.88 745 LEU A CA 1
ATOM 6039 C C . LEU A 1 745 ? -26.966 16.114 31.118 1.00 78.88 745 LEU A C 1
ATOM 6041 O O . LEU A 1 745 ? -27.126 15.440 32.139 1.00 78.88 745 LEU A O 1
ATOM 6045 N N . SER A 1 746 ? -26.861 17.446 31.159 1.00 80.94 746 SER A N 1
ATOM 6046 C CA . SER A 1 746 ? -27.022 18.217 32.398 1.00 80.94 746 SER A CA 1
ATOM 6047 C C . SER A 1 746 ? -28.448 18.108 32.929 1.00 80.94 746 SER A C 1
ATOM 6049 O O . SER A 1 746 ? -28.651 17.850 34.116 1.00 80.94 746 SER A O 1
ATOM 6051 N N . THR A 1 747 ? -29.442 18.253 32.051 1.00 82.69 747 THR A N 1
ATOM 6052 C CA . THR A 1 747 ? -30.856 18.107 32.419 1.00 82.69 747 THR A CA 1
ATOM 6053 C C . THR A 1 747 ? -31.188 16.670 32.821 1.00 82.69 747 THR A C 1
ATOM 6055 O O . THR A 1 747 ? -31.850 16.473 33.841 1.00 82.69 747 THR A O 1
ATOM 6058 N N . LEU A 1 748 ? -30.657 15.654 32.131 1.00 84.62 748 LEU A N 1
ATOM 6059 C CA . LEU A 1 748 ? -30.749 14.250 32.550 1.00 84.62 748 LEU A CA 1
ATOM 6060 C C . LEU A 1 748 ? -30.155 14.038 33.952 1.00 84.62 748 LEU A C 1
ATOM 6062 O O . LEU A 1 748 ? -30.800 13.440 34.813 1.00 84.62 748 LEU A O 1
ATOM 6066 N N . GLY A 1 749 ? -28.963 14.580 34.219 1.00 81.62 749 GLY A N 1
ATOM 6067 C CA . GLY A 1 749 ? -28.307 14.485 35.525 1.00 81.62 749 GLY A CA 1
ATOM 6068 C C . GLY A 1 749 ? -29.078 15.172 36.653 1.00 81.62 749 GLY A C 1
ATOM 6069 O O . GLY A 1 749 ? -29.204 14.615 37.744 1.00 81.62 749 GLY A O 1
ATOM 6070 N N . GLU A 1 750 ? -29.657 16.345 36.401 1.00 83.50 750 GLU A N 1
ATOM 6071 C CA . GLU A 1 750 ? -30.537 17.021 37.360 1.00 83.50 750 GLU A CA 1
ATOM 6072 C C . GLU A 1 750 ? -31.821 16.231 37.636 1.00 83.50 750 GLU A C 1
ATOM 6074 O O . GLU A 1 750 ? -32.279 16.166 38.781 1.00 83.50 750 GLU A O 1
ATOM 6079 N N . THR A 1 751 ? -32.392 15.606 36.606 1.00 83.31 751 THR A N 1
ATOM 6080 C CA . THR A 1 751 ? -33.634 14.828 36.704 1.00 83.31 751 THR A CA 1
ATOM 6081 C C . THR A 1 751 ? -33.395 13.520 37.459 1.00 83.31 751 THR A C 1
ATOM 6083 O O . THR A 1 751 ? -34.136 13.203 38.390 1.00 83.31 751 THR A O 1
ATOM 6086 N N . ILE A 1 752 ? -32.290 12.822 37.176 1.00 83.44 752 ILE A N 1
ATOM 6087 C CA . ILE A 1 752 ? -31.828 11.655 37.941 1.00 83.44 752 ILE A CA 1
ATOM 6088 C C . ILE A 1 752 ? -31.543 12.042 39.397 1.00 83.44 752 ILE A C 1
ATOM 6090 O O . ILE A 1 752 ? -31.954 11.327 40.308 1.00 83.44 752 ILE A O 1
ATOM 6094 N N . LYS A 1 753 ? -30.922 13.198 39.662 1.00 83.50 753 LYS A N 1
ATOM 6095 C CA . LYS A 1 753 ? -30.682 13.681 41.034 1.00 83.50 753 LYS A CA 1
ATOM 6096 C C . LYS A 1 753 ? -31.988 13.909 41.805 1.00 83.50 753 LYS A C 1
ATOM 6098 O O . LYS A 1 753 ? -32.067 13.541 42.978 1.00 83.50 753 LYS A O 1
ATOM 6103 N N . LYS A 1 754 ? -33.015 14.468 41.153 1.00 79.38 754 LYS A N 1
ATOM 6104 C CA . LYS A 1 754 ? -34.372 14.603 41.716 1.00 79.38 754 LYS A CA 1
ATOM 6105 C C . LYS A 1 754 ? -35.043 13.243 41.941 1.00 79.38 754 LYS A C 1
ATOM 6107 O O . LYS A 1 754 ? -35.733 13.079 42.934 1.00 79.38 754 LYS A O 1
ATOM 6112 N N . LEU A 1 755 ? -34.831 12.260 41.064 1.00 78.38 755 LEU A N 1
ATOM 6113 C CA . LEU A 1 755 ? -35.350 10.895 41.233 1.00 78.38 755 LEU A CA 1
ATOM 6114 C C . LEU A 1 755 ? -34.658 10.140 42.382 1.00 78.38 755 LEU A C 1
ATOM 6116 O O . LEU A 1 755 ? -35.307 9.426 43.145 1.00 78.38 755 LEU A O 1
ATOM 6120 N N . VAL A 1 756 ? -33.345 10.318 42.541 1.00 76.38 756 VAL A N 1
ATOM 6121 C CA . VAL A 1 756 ? -32.544 9.679 43.596 1.00 76.38 756 VAL A CA 1
ATOM 6122 C C . VAL A 1 756 ? -32.838 10.276 44.975 1.00 76.38 756 VAL A C 1
ATOM 6124 O O . VAL A 1 756 ? -32.822 9.536 45.958 1.00 76.38 756 VAL A O 1
ATOM 6127 N N . SER A 1 757 ? -33.180 11.566 45.081 1.00 71.88 757 SER A N 1
ATOM 6128 C CA . SER A 1 757 ? -33.530 12.172 46.375 1.00 71.88 757 SER A CA 1
ATOM 6129 C C . SER A 1 757 ? -34.783 11.558 47.015 1.00 71.88 757 SER A C 1
ATOM 6131 O O . SER A 1 757 ? -34.872 11.521 48.241 1.00 71.88 757 SER A O 1
ATOM 6133 N N . PHE A 1 758 ? -35.697 10.974 46.228 1.00 69.38 758 PHE A N 1
ATOM 6134 C CA . PHE A 1 758 ? -36.842 10.219 46.754 1.00 69.38 758 PHE A CA 1
ATOM 6135 C C . PHE A 1 758 ? -36.445 8.916 47.481 1.00 69.38 758 PHE A C 1
ATOM 6137 O O . PHE A 1 758 ? -37.234 8.413 48.277 1.00 69.38 758 PHE A O 1
ATOM 6144 N N . ARG A 1 759 ? -35.220 8.387 47.292 1.00 64.69 759 ARG A N 1
ATOM 6145 C CA . ARG A 1 759 ? -34.718 7.213 48.043 1.00 64.69 759 ARG A CA 1
ATOM 6146 C C . ARG A 1 759 ? -34.334 7.534 49.488 1.00 64.69 759 ARG A C 1
ATOM 6148 O O . ARG A 1 759 ? -34.369 6.650 50.337 1.00 64.69 759 ARG A O 1
ATOM 6155 N N . GLY A 1 760 ? -33.939 8.779 49.762 1.00 53.12 760 GLY A N 1
ATOM 6156 C CA . GLY A 1 760 ? -33.389 9.191 51.058 1.00 53.12 760 GLY A CA 1
ATOM 6157 C C . GLY A 1 760 ? -34.432 9.510 52.133 1.00 53.12 760 GLY A C 1
ATOM 6158 O O . GLY A 1 760 ? -34.062 9.742 53.283 1.00 53.12 760 GLY A O 1
ATOM 6159 N N . ASN A 1 761 ? -35.723 9.536 51.788 1.00 59.06 761 ASN A N 1
ATOM 6160 C CA . ASN A 1 761 ? -36.781 9.901 52.729 1.00 59.06 761 ASN A CA 1
ATOM 6161 C C . ASN A 1 761 ? -37.192 8.714 53.619 1.00 59.06 761 ASN A C 1
ATOM 6163 O O . ASN A 1 761 ? -37.424 7.600 53.149 1.00 59.06 761 ASN A O 1
ATOM 6167 N N . GLN A 1 762 ? -37.293 8.974 54.926 1.00 46.12 762 GLN A N 1
ATOM 6168 C CA . GLN A 1 762 ? -37.558 7.970 55.968 1.00 46.12 762 GLN A CA 1
ATOM 6169 C C . GLN A 1 762 ? -38.994 7.404 55.929 1.00 46.12 762 GLN A C 1
ATOM 6171 O O . GLN A 1 762 ? -39.229 6.310 56.435 1.00 46.12 762 GLN A O 1
ATOM 6176 N N . GLU A 1 763 ? -39.949 8.089 55.290 1.00 54.94 763 GLU A N 1
ATOM 6177 C CA . GLU A 1 763 ? -41.346 7.647 55.219 1.00 54.94 763 GLU A CA 1
ATOM 6178 C C . GLU A 1 763 ? -41.669 6.794 53.979 1.00 54.94 763 GLU A C 1
ATOM 6180 O O . GLU A 1 763 ? -41.351 7.134 52.839 1.00 54.94 763 GLU A O 1
ATOM 6185 N N . GLU A 1 764 ? -42.419 5.711 54.193 1.00 53.94 764 GLU A N 1
ATOM 6186 C CA . GLU A 1 764 ? -42.842 4.734 53.175 1.00 53.94 764 GLU A CA 1
ATOM 6187 C C . GLU A 1 764 ? -43.728 5.324 52.051 1.00 53.94 764 GLU A C 1
ATOM 6189 O O . GLU A 1 764 ? -43.891 4.717 50.993 1.00 53.94 764 GLU A O 1
ATOM 6194 N N . ALA A 1 765 ? -44.303 6.516 52.257 1.00 52.56 765 ALA A N 1
ATOM 6195 C CA . ALA A 1 765 ? -45.157 7.209 51.287 1.00 52.56 765 ALA A CA 1
ATOM 6196 C C . ALA A 1 765 ? -44.387 7.883 50.131 1.00 52.56 765 ALA A C 1
ATOM 6198 O O . ALA A 1 765 ? -44.991 8.180 49.097 1.00 52.56 765 ALA A O 1
ATOM 6199 N N . PHE A 1 766 ? -43.076 8.099 50.287 1.00 57.22 766 PHE A N 1
ATOM 6200 C CA . PHE A 1 766 ? -42.218 8.758 49.291 1.00 57.22 766 PHE A CA 1
ATOM 6201 C C . PHE A 1 766 ? -41.212 7.820 48.627 1.00 57.22 766 PHE A C 1
ATOM 6203 O O . PHE A 1 766 ? -40.501 8.239 47.714 1.00 57.22 766 PHE A O 1
ATOM 6210 N N . LYS A 1 767 ? -41.165 6.554 49.054 1.00 63.75 767 LYS A N 1
ATOM 6211 C CA . LYS A 1 767 ? -40.294 5.555 48.441 1.00 63.75 767 LYS A CA 1
ATOM 6212 C C . LYS A 1 767 ? -40.830 5.166 47.056 1.00 63.75 767 LYS A C 1
ATOM 6214 O O . LYS A 1 767 ? -42.028 4.875 46.937 1.00 63.75 767 LYS A O 1
ATOM 6219 N N . PRO A 1 768 ? -39.976 5.146 46.016 1.00 66.06 768 PRO A N 1
ATOM 6220 C CA . PRO A 1 768 ? -40.364 4.625 44.714 1.00 66.06 768 PRO A CA 1
ATOM 6221 C C . PRO A 1 768 ? -40.820 3.167 44.841 1.00 66.06 768 PRO A C 1
ATOM 6223 O O . PRO A 1 768 ? -40.362 2.423 45.707 1.00 66.06 768 PRO A O 1
ATOM 6226 N N . SER A 1 769 ? -41.756 2.748 43.989 1.00 70.25 769 SER A N 1
ATOM 6227 C CA . SER A 1 769 ? -42.104 1.325 43.903 1.00 70.25 769 SER A CA 1
ATOM 6228 C C . SER A 1 769 ? -40.917 0.505 43.387 1.00 70.25 769 SER A C 1
ATOM 6230 O O . SER A 1 769 ? -40.055 1.035 42.692 1.00 70.25 769 SER A O 1
ATOM 6232 N N . PHE A 1 770 ? -40.906 -0.806 43.642 1.00 70.12 770 PHE A N 1
ATOM 6233 C CA . PHE A 1 770 ? -39.864 -1.715 43.143 1.00 70.12 770 PHE A CA 1
ATOM 6234 C C . PHE A 1 770 ? -39.621 -1.589 41.623 1.00 70.12 770 PHE A C 1
ATOM 6236 O O . PHE A 1 770 ? -38.482 -1.597 41.159 1.00 70.12 770 PHE A O 1
ATOM 6243 N N . VAL A 1 771 ? -40.693 -1.407 40.840 1.00 72.62 771 VAL A N 1
ATOM 6244 C CA . VAL A 1 771 ? -40.619 -1.208 39.382 1.00 72.62 771 VAL A CA 1
ATOM 6245 C C . VAL A 1 771 ? -39.969 0.135 39.033 1.00 72.62 771 VAL A C 1
ATOM 6247 O O . VAL A 1 771 ? -39.097 0.195 38.167 1.00 72.62 771 VAL A O 1
ATOM 6250 N N . GLN A 1 772 ? -40.351 1.206 39.731 1.00 78.31 772 GLN A N 1
ATOM 6251 C CA . GLN A 1 772 ? -39.774 2.539 39.544 1.00 78.31 772 GLN A CA 1
ATOM 6252 C C . GLN A 1 772 ? -38.299 2.572 39.962 1.00 78.31 772 GLN A C 1
ATOM 6254 O O . GLN A 1 772 ? -37.474 3.132 39.253 1.00 78.31 772 GLN A O 1
ATOM 6259 N N . GLU A 1 773 ? -37.929 1.906 41.052 1.00 77.88 773 GLU A N 1
ATOM 6260 C CA . GLU A 1 773 ? -36.547 1.839 41.531 1.00 77.88 773 GLU A CA 1
ATOM 6261 C C . GLU A 1 773 ? -35.624 1.104 40.549 1.00 77.88 773 GLU A C 1
ATOM 6263 O O . GLU A 1 773 ? -34.509 1.561 40.278 1.00 77.88 773 GLU A O 1
ATOM 6268 N N . ARG A 1 774 ? -36.118 0.031 39.916 1.00 78.44 774 ARG A N 1
ATOM 6269 C CA . ARG A 1 774 ? -35.406 -0.654 38.829 1.00 78.44 774 ARG A CA 1
ATOM 6270 C C . ARG A 1 774 ? -35.165 0.268 37.628 1.00 78.44 774 ARG A C 1
ATOM 6272 O O . ARG A 1 774 ? -34.072 0.248 37.066 1.00 78.44 774 ARG A O 1
ATOM 6279 N N . ARG A 1 775 ? -36.147 1.098 37.259 1.00 84.2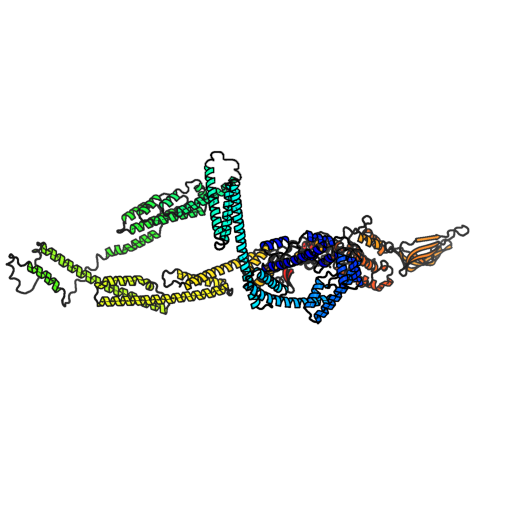5 775 ARG A N 1
ATOM 6280 C CA . ARG A 1 775 ? -36.017 2.083 36.168 1.00 84.25 775 ARG A CA 1
ATOM 6281 C C . ARG A 1 775 ? -35.039 3.207 36.510 1.00 84.25 775 ARG A C 1
ATOM 6283 O O . ARG A 1 775 ? -34.183 3.516 35.687 1.00 84.25 775 ARG A O 1
ATOM 6290 N N . ILE A 1 776 ? -35.064 3.737 37.740 1.00 82.56 776 ILE A N 1
ATOM 6291 C CA . ILE A 1 776 ? -34.065 4.726 38.194 1.00 82.56 776 ILE A CA 1
ATOM 6292 C C . ILE A 1 776 ? -32.650 4.125 38.118 1.00 82.56 776 ILE A C 1
ATOM 6294 O O . ILE A 1 776 ? -31.733 4.794 37.650 1.00 82.56 776 ILE A O 1
ATOM 6298 N N . ASN A 1 777 ? -32.452 2.869 38.539 1.00 81.19 777 ASN A N 1
ATOM 6299 C CA . ASN A 1 777 ? -31.143 2.206 38.432 1.00 81.19 777 ASN A CA 1
ATOM 6300 C C . ASN A 1 777 ? -30.684 2.060 36.973 1.00 81.19 777 ASN A C 1
ATOM 6302 O O . ASN A 1 777 ? -29.532 2.362 36.671 1.00 81.19 777 ASN A O 1
ATOM 6306 N N . LYS A 1 778 ? -31.589 1.671 36.067 1.00 84.00 778 LYS A N 1
ATOM 6307 C CA . LYS A 1 778 ? -31.295 1.578 34.630 1.00 84.00 778 LYS A CA 1
ATOM 6308 C C . LYS A 1 778 ? -30.892 2.937 34.042 1.00 84.00 778 LYS A C 1
ATOM 6310 O O . LYS A 1 778 ? -29.923 3.008 33.297 1.00 84.00 778 LYS A O 1
ATOM 6315 N N . LEU A 1 779 ? -31.578 4.021 34.411 1.00 84.31 779 LEU A N 1
ATOM 6316 C CA . LEU A 1 779 ? -31.243 5.385 33.976 1.00 84.31 779 LEU A CA 1
ATOM 6317 C C . LEU A 1 779 ? -29.858 5.844 34.450 1.00 84.31 779 LEU A C 1
ATOM 6319 O O . LEU A 1 779 ? -29.115 6.439 33.673 1.00 84.31 779 LEU A O 1
ATOM 6323 N N . VAL A 1 780 ? -29.489 5.544 35.699 1.00 82.88 780 VAL A N 1
ATOM 6324 C CA . VAL A 1 780 ? -28.150 5.851 36.240 1.00 82.88 780 VAL A CA 1
ATOM 6325 C C . VAL A 1 780 ? -27.065 5.085 35.479 1.00 82.88 780 VAL A C 1
ATOM 6327 O O . VAL A 1 780 ? -26.030 5.653 35.133 1.00 82.88 780 VAL A O 1
ATOM 6330 N N . GLU A 1 781 ? -27.309 3.811 35.169 1.00 82.25 781 GLU A N 1
ATOM 6331 C CA . GLU A 1 781 ? -26.386 2.992 34.380 1.00 82.25 781 GLU A CA 1
ATOM 6332 C C . GLU A 1 781 ? -26.229 3.529 32.946 1.00 82.25 781 GLU A C 1
ATOM 6334 O O . GLU A 1 781 ? -25.107 3.670 32.456 1.00 82.25 781 GLU A O 1
ATOM 6339 N N . MET A 1 782 ? -27.337 3.891 32.286 1.00 79.38 782 MET A N 1
ATOM 6340 C CA . MET A 1 782 ? -27.316 4.493 30.947 1.00 79.38 782 MET A CA 1
ATOM 6341 C C . MET A 1 782 ? -26.570 5.832 30.939 1.00 79.38 782 MET A C 1
ATOM 6343 O O . MET A 1 782 ? -25.733 6.054 30.066 1.00 79.38 782 MET A O 1
ATOM 6347 N N . GLN A 1 783 ? -26.781 6.692 31.942 1.00 81.38 783 GLN A N 1
ATOM 6348 C CA . GLN A 1 783 ? -26.035 7.945 32.083 1.00 81.38 783 GLN A CA 1
ATOM 6349 C C . GLN A 1 783 ? -24.522 7.697 32.209 1.00 81.38 783 GLN A C 1
ATOM 6351 O O . GLN A 1 783 ? -23.730 8.389 31.565 1.00 81.38 783 GLN A O 1
ATOM 6356 N N . GLY A 1 784 ? -24.114 6.693 32.995 1.00 77.44 784 GLY A N 1
ATOM 6357 C CA . GLY A 1 784 ? -22.712 6.287 33.122 1.00 77.44 784 GLY A CA 1
ATOM 6358 C C . GLY A 1 784 ? -22.108 5.818 31.795 1.00 77.44 784 GLY A C 1
ATOM 6359 O O . GLY A 1 784 ? -21.008 6.241 31.435 1.00 77.44 784 GLY A O 1
ATOM 6360 N N . LYS A 1 785 ? -22.849 5.015 31.021 1.00 78.94 785 LYS A N 1
ATOM 6361 C CA . LYS A 1 785 ? -22.431 4.557 29.683 1.00 78.94 785 LYS A CA 1
ATOM 6362 C C . LYS A 1 785 ? -22.287 5.717 28.690 1.00 78.94 785 LYS A C 1
ATOM 6364 O O . LYS A 1 785 ? -21.293 5.779 27.970 1.00 78.94 785 LYS A O 1
ATOM 6369 N N . ILE A 1 786 ? -23.233 6.658 28.676 1.00 77.12 786 ILE A N 1
ATOM 6370 C CA . ILE A 1 786 ? -23.207 7.841 27.797 1.00 77.12 786 ILE A CA 1
ATOM 6371 C C . ILE A 1 786 ? -22.015 8.757 28.135 1.00 77.12 786 ILE A C 1
ATOM 6373 O O . ILE A 1 786 ? -21.315 9.225 27.234 1.00 77.12 786 ILE A O 1
ATOM 6377 N N . LEU A 1 787 ? -21.730 8.973 29.425 1.00 74.38 787 LEU A N 1
ATOM 6378 C CA . LEU A 1 787 ? -20.559 9.733 29.884 1.00 74.38 787 LEU A CA 1
ATOM 6379 C C . LEU A 1 787 ? -19.238 9.070 29.477 1.00 74.38 787 LEU A C 1
ATOM 6381 O O . LEU A 1 787 ? -18.331 9.759 29.009 1.00 74.38 787 LEU A O 1
ATOM 6385 N N . ALA A 1 788 ? -19.140 7.745 29.614 1.00 74.69 788 ALA A N 1
ATOM 6386 C CA . ALA A 1 788 ? -17.960 6.993 29.201 1.00 74.69 788 ALA A CA 1
ATOM 6387 C C . ALA A 1 788 ? -17.710 7.111 27.686 1.00 74.69 788 ALA A C 1
ATOM 6389 O O . ALA A 1 788 ? -16.592 7.436 27.285 1.00 74.69 788 ALA A O 1
ATOM 6390 N N . LYS A 1 789 ? -18.754 6.950 26.854 1.00 71.81 789 LYS A N 1
ATOM 6391 C CA . LYS A 1 789 ? -18.668 7.126 25.390 1.00 71.81 789 LYS A CA 1
ATOM 6392 C C . LYS A 1 789 ? -18.188 8.534 25.006 1.00 71.81 789 LYS A C 1
ATOM 6394 O O . LYS A 1 789 ? -17.286 8.672 24.185 1.00 71.81 789 LYS A O 1
ATOM 6399 N N . MET A 1 790 ? -18.730 9.591 25.622 1.00 68.25 790 MET A N 1
ATOM 6400 C CA . MET A 1 790 ? -18.290 10.970 25.343 1.00 68.25 790 MET A CA 1
ATOM 6401 C C . MET A 1 790 ? -16.861 11.259 25.820 1.00 68.25 790 MET A C 1
ATOM 6403 O O . MET A 1 790 ? -16.121 11.971 25.136 1.00 68.25 790 MET A O 1
ATOM 6407 N N . GLY A 1 791 ? -16.453 10.709 26.967 1.00 74.44 791 GLY A N 1
ATOM 6408 C CA . GLY A 1 791 ? -15.076 10.812 27.455 1.00 74.44 791 GLY A CA 1
ATOM 6409 C C . GLY A 1 791 ? -14.084 10.185 26.476 1.00 74.44 791 GLY A C 1
ATOM 6410 O O . GLY A 1 791 ? -13.135 10.845 26.054 1.00 74.44 791 GLY A O 1
ATOM 6411 N N . GLN A 1 792 ? -14.373 8.959 26.032 1.00 75.25 792 GLN A N 1
ATOM 6412 C CA . GLN A 1 792 ? -13.575 8.241 25.035 1.00 75.25 792 GLN A CA 1
ATOM 6413 C C . GLN A 1 792 ? -13.535 8.969 23.684 1.00 75.25 792 GLN A C 1
ATOM 6415 O O . GLN A 1 792 ? -12.468 9.096 23.089 1.00 75.25 792 GLN A O 1
ATOM 6420 N N . GLY A 1 793 ? -14.665 9.518 23.223 1.00 76.19 793 GLY A N 1
ATOM 6421 C CA . GLY A 1 793 ? -14.718 10.318 21.997 1.00 76.19 793 GLY A CA 1
ATOM 6422 C C . GLY A 1 793 ? -13.850 11.578 22.073 1.00 76.19 793 GLY A C 1
ATOM 6423 O O . GLY A 1 793 ? -13.115 11.881 21.138 1.00 76.19 793 GLY A O 1
ATOM 6424 N N . THR A 1 794 ? -13.877 12.294 23.201 1.00 77.44 794 THR A N 1
ATOM 6425 C CA . THR A 1 794 ? -13.062 13.509 23.395 1.00 77.44 794 THR A CA 1
ATOM 6426 C C . THR A 1 794 ? -11.570 13.178 23.453 1.00 77.44 794 THR A C 1
ATOM 6428 O O . THR A 1 794 ? -10.761 13.888 22.856 1.00 77.44 794 THR A O 1
ATOM 6431 N N . GLN A 1 795 ? -11.215 12.077 24.118 1.00 77.31 795 GLN A N 1
ATOM 6432 C CA . GLN A 1 795 ? -9.846 11.575 24.171 1.00 77.31 795 GLN A CA 1
ATOM 6433 C C . GLN A 1 795 ? -9.330 11.197 22.774 1.00 77.31 795 GLN A C 1
ATOM 6435 O O . GLN A 1 795 ? -8.266 11.662 22.377 1.00 77.31 795 GLN A O 1
ATOM 6440 N N . ALA A 1 796 ? -10.111 10.448 21.988 1.00 80.19 796 ALA A N 1
ATOM 6441 C CA . ALA A 1 796 ? -9.721 10.041 20.637 1.00 80.19 796 ALA A CA 1
ATOM 6442 C C . ALA A 1 796 ? -9.490 11.240 19.694 1.00 80.19 796 ALA A C 1
ATOM 6444 O O . ALA A 1 796 ? -8.567 11.224 18.881 1.00 80.19 796 ALA A O 1
ATOM 6445 N N . ARG A 1 797 ? -10.282 12.318 19.829 1.00 83.50 797 ARG A N 1
ATOM 6446 C CA . ARG A 1 797 ? -10.050 13.579 19.095 1.00 83.50 797 ARG A CA 1
ATOM 6447 C C . ARG A 1 797 ? -8.755 14.283 19.522 1.00 83.50 797 ARG A C 1
ATOM 6449 O O . ARG A 1 797 ? -8.086 14.874 18.680 1.00 83.50 797 ARG A O 1
ATOM 6456 N N . GLY A 1 798 ? -8.407 14.229 20.809 1.00 82.38 798 GLY A N 1
ATOM 6457 C CA . GLY A 1 798 ? -7.147 14.769 21.331 1.00 82.38 798 GLY A CA 1
ATOM 6458 C C . GLY A 1 798 ? -5.935 14.027 20.770 1.00 82.38 798 GLY A C 1
ATOM 6459 O O . GLY A 1 798 ? -5.040 14.654 20.208 1.00 82.38 798 GLY A O 1
ATOM 6460 N N . GLU A 1 799 ? -5.969 12.694 20.807 1.00 85.00 799 GLU A N 1
ATOM 6461 C CA . GLU A 1 799 ? -4.905 11.829 20.278 1.00 85.00 799 GLU A CA 1
ATOM 6462 C C . GLU A 1 799 ? -4.637 12.071 18.780 1.00 85.00 799 GLU A C 1
ATOM 6464 O O . GLU A 1 799 ? -3.483 12.102 18.358 1.00 85.00 799 GLU A O 1
ATOM 6469 N N . LEU A 1 800 ? -5.683 12.327 17.983 1.00 85.25 800 LEU A N 1
ATOM 6470 C CA . LEU A 1 800 ? -5.555 12.733 16.574 1.00 85.25 800 LEU A CA 1
ATOM 6471 C C . LEU A 1 800 ? -4.793 14.051 16.397 1.00 85.25 800 LEU A C 1
ATOM 6473 O O . LEU A 1 800 ? -4.044 14.213 15.436 1.00 85.25 800 LEU A O 1
ATOM 6477 N N . SER A 1 801 ? -5.001 15.007 17.301 1.00 83.94 801 SER A N 1
ATOM 6478 C CA . SER A 1 801 ? -4.366 16.323 17.221 1.00 83.94 801 SER A CA 1
ATOM 6479 C C . SER A 1 801 ? -2.922 16.345 17.724 1.00 83.94 801 SER A C 1
ATOM 6481 O O . SER A 1 801 ? -2.152 17.199 17.289 1.00 83.94 801 SER A O 1
ATOM 6483 N N . GLU A 1 802 ? -2.561 15.410 18.604 1.00 86.19 802 GLU A N 1
ATOM 6484 C CA . GLU A 1 802 ? -1.243 15.319 19.243 1.00 86.19 802 GLU A CA 1
ATOM 6485 C C . GLU A 1 802 ? -0.278 14.366 18.521 1.00 86.19 802 GLU A C 1
ATOM 6487 O O . GLU A 1 802 ? 0.915 14.358 18.823 1.00 86.19 802 GLU A O 1
ATOM 6492 N N . ALA A 1 803 ? -0.764 13.572 17.562 1.00 88.62 803 ALA A N 1
ATOM 6493 C CA . ALA A 1 803 ? 0.062 12.626 16.820 1.00 88.62 803 ALA A CA 1
ATOM 6494 C C . ALA A 1 803 ? 1.185 13.327 16.033 1.00 88.62 803 ALA A C 1
ATOM 6496 O O . ALA A 1 803 ? 0.948 14.239 15.238 1.00 88.62 803 ALA A O 1
ATOM 6497 N N . THR A 1 804 ? 2.418 12.857 16.229 1.00 88.00 804 THR A N 1
ATOM 6498 C CA . THR A 1 804 ? 3.633 13.405 15.604 1.00 88.00 804 THR A CA 1
ATOM 6499 C C . THR A 1 804 ? 4.158 12.561 14.445 1.00 88.00 804 THR A C 1
ATOM 6501 O O . THR A 1 804 ? 4.998 13.026 13.676 1.00 88.00 804 THR A O 1
ATOM 6504 N N . ASP A 1 805 ? 3.643 11.346 14.281 1.00 91.06 805 ASP A N 1
ATOM 6505 C CA . ASP A 1 805 ? 4.011 10.407 13.229 1.00 91.06 805 ASP A CA 1
ATOM 6506 C C . ASP A 1 805 ? 2.769 9.748 12.605 1.00 91.06 805 ASP A C 1
ATOM 6508 O O . ASP A 1 805 ? 1.664 9.787 13.154 1.00 91.06 805 ASP A O 1
ATOM 6512 N N . LEU A 1 806 ? 2.956 9.156 11.423 1.00 90.81 806 LEU A N 1
ATOM 6513 C CA . LEU A 1 806 ? 1.865 8.587 10.635 1.00 90.81 806 LEU A CA 1
ATOM 6514 C C . LEU A 1 806 ? 1.223 7.368 11.310 1.00 90.81 806 LEU A C 1
ATOM 6516 O O . LEU A 1 806 ? 0.013 7.193 11.204 1.00 90.81 806 LEU A O 1
ATOM 6520 N N . GLU A 1 807 ? 2.009 6.522 11.975 1.00 89.81 807 GLU A N 1
ATOM 6521 C CA . GLU A 1 807 ? 1.514 5.288 12.589 1.00 89.81 807 GLU A CA 1
ATOM 6522 C C . GLU A 1 807 ? 0.632 5.619 13.796 1.00 89.81 807 GLU A C 1
ATOM 6524 O O . GLU A 1 807 ? -0.508 5.157 13.881 1.00 89.81 807 GLU A O 1
ATOM 6529 N N . SER A 1 808 ? 1.102 6.527 14.654 1.00 89.81 808 SER A N 1
ATOM 6530 C CA . SER A 1 808 ? 0.327 7.087 15.760 1.00 89.81 808 SER A CA 1
ATOM 6531 C C . SER A 1 808 ? -0.942 7.790 15.273 1.00 89.81 808 SER A C 1
ATOM 6533 O O . SER A 1 808 ? -2.003 7.611 15.874 1.00 89.81 808 SER A O 1
ATOM 6535 N N . TYR A 1 809 ? -0.871 8.549 14.170 1.00 93.50 809 TYR A N 1
ATOM 6536 C CA . TYR A 1 809 ? -2.037 9.235 13.600 1.00 93.50 809 TYR A CA 1
ATOM 6537 C C . TYR A 1 809 ? -3.082 8.250 13.059 1.00 93.50 809 TYR A C 1
ATOM 6539 O O . TYR A 1 809 ? -4.265 8.374 13.375 1.00 93.50 809 TYR A O 1
ATOM 6547 N N . LEU A 1 810 ? -2.664 7.233 12.297 1.00 91.50 810 LEU A N 1
ATOM 6548 C CA . LEU A 1 810 ? -3.566 6.201 11.776 1.00 91.50 810 LEU A CA 1
ATOM 6549 C C . LEU A 1 810 ? -4.175 5.355 12.905 1.00 91.50 810 LEU A C 1
ATOM 6551 O O . LEU A 1 810 ? -5.368 5.056 12.864 1.00 91.50 810 LEU A O 1
ATOM 6555 N N . ALA A 1 811 ? -3.407 5.039 13.951 1.00 88.94 811 ALA A N 1
ATOM 6556 C CA . ALA A 1 811 ? -3.925 4.356 15.135 1.00 88.94 811 ALA A CA 1
ATOM 6557 C C . ALA A 1 811 ? -4.955 5.214 15.893 1.00 88.94 811 ALA A C 1
ATOM 6559 O O . ALA A 1 811 ? -5.986 4.700 16.336 1.00 88.94 811 ALA A O 1
ATOM 6560 N N . ALA A 1 812 ? -4.713 6.523 16.016 1.00 89.81 812 ALA A N 1
ATOM 6561 C CA . ALA A 1 812 ? -5.669 7.460 16.603 1.00 89.81 812 ALA A CA 1
ATOM 6562 C C . ALA A 1 812 ? -6.942 7.596 15.745 1.00 89.81 812 ALA A C 1
ATOM 6564 O O . ALA A 1 812 ? -8.045 7.633 16.291 1.00 89.81 812 ALA A O 1
ATOM 6565 N N . MET A 1 813 ? -6.819 7.586 14.410 1.00 89.94 813 MET A N 1
ATOM 6566 C CA . MET A 1 813 ? -7.959 7.528 13.483 1.00 89.94 813 MET A CA 1
ATOM 6567 C C . MET A 1 813 ? -8.785 6.250 13.666 1.00 89.94 813 MET A C 1
ATOM 6569 O O . MET A 1 813 ? -10.012 6.321 13.745 1.00 89.94 813 MET A O 1
ATOM 6573 N N . ASP A 1 814 ? -8.136 5.088 13.766 1.00 88.75 814 ASP A N 1
ATOM 6574 C CA . ASP A 1 814 ? -8.819 3.812 13.986 1.00 88.75 814 ASP A CA 1
ATOM 6575 C C . ASP A 1 814 ? -9.578 3.798 15.317 1.00 88.75 814 ASP A C 1
ATOM 6577 O O . ASP A 1 814 ? -10.744 3.394 15.357 1.00 88.75 814 ASP A O 1
ATOM 6581 N N . ARG A 1 815 ? -8.972 4.324 16.390 1.00 85.81 815 ARG A N 1
ATOM 6582 C CA . ARG A 1 815 ? -9.657 4.497 17.678 1.00 85.81 815 ARG A CA 1
ATOM 6583 C C . ARG A 1 815 ? -10.838 5.457 17.564 1.00 85.81 815 ARG A C 1
ATOM 6585 O O . ARG A 1 815 ? -11.935 5.104 17.988 1.00 85.81 815 ARG A O 1
ATOM 6592 N N . ALA A 1 816 ? -10.658 6.623 16.939 1.00 86.62 816 ALA A N 1
ATOM 6593 C CA . ALA A 1 816 ? -11.725 7.602 16.724 1.00 86.62 816 ALA A CA 1
ATOM 6594 C C . ALA A 1 816 ? -12.902 7.029 15.919 1.00 86.62 816 ALA A C 1
ATOM 6596 O O . ALA A 1 816 ? -14.057 7.354 16.202 1.00 86.62 816 ALA A O 1
ATOM 6597 N N . ARG A 1 817 ? -12.628 6.132 14.964 1.00 87.81 817 ARG A N 1
ATOM 6598 C CA . ARG A 1 817 ? -13.646 5.370 14.233 1.00 87.81 817 ARG A CA 1
ATOM 6599 C C . ARG A 1 817 ? -14.375 4.376 15.142 1.00 87.81 817 ARG A C 1
ATOM 6601 O O . ARG A 1 817 ? -15.603 4.355 15.134 1.00 87.81 817 ARG A O 1
ATOM 6608 N N . GLN A 1 818 ? -13.650 3.590 15.942 1.00 84.69 818 GLN A N 1
ATOM 6609 C CA . GLN A 1 818 ? -14.233 2.587 16.848 1.00 84.69 818 GLN A CA 1
ATOM 6610 C C . GLN A 1 818 ? -15.171 3.209 17.889 1.00 84.69 818 GLN A C 1
ATOM 6612 O O . GLN A 1 818 ? -16.266 2.696 18.116 1.00 84.69 818 GLN A O 1
ATOM 6617 N N . VAL A 1 819 ? -14.782 4.341 18.482 1.00 82.81 819 VAL A N 1
ATOM 6618 C CA . VAL A 1 819 ? -15.604 5.034 19.489 1.00 82.81 819 VAL A CA 1
ATOM 6619 C C . VAL A 1 819 ? -16.646 5.980 18.881 1.00 82.81 819 VAL A C 1
ATOM 6621 O O . VAL A 1 819 ? -17.322 6.688 19.625 1.00 82.81 819 VAL A O 1
ATOM 6624 N N . LYS A 1 820 ? -16.778 6.016 17.543 1.00 81.25 820 LYS A N 1
ATOM 6625 C CA . LYS A 1 820 ? -17.651 6.944 16.798 1.00 81.25 820 LYS A CA 1
ATOM 6626 C C . LYS A 1 820 ? -17.473 8.397 17.255 1.00 81.25 820 LYS A C 1
ATOM 6628 O O . LYS A 1 820 ? -18.429 9.107 17.543 1.00 81.25 820 LYS A O 1
ATOM 6633 N N . ALA A 1 821 ? -16.221 8.847 17.341 1.00 81.31 821 ALA A N 1
ATOM 6634 C CA . ALA A 1 821 ? -15.892 10.197 17.792 1.00 81.31 821 ALA A CA 1
ATOM 6635 C C . ALA A 1 821 ? -16.355 11.293 16.816 1.00 81.31 821 ALA A C 1
ATOM 6637 O O . ALA A 1 821 ? -16.344 12.461 17.195 1.00 81.31 821 ALA A O 1
ATOM 6638 N N . TYR A 1 822 ? -16.730 10.956 15.581 1.00 83.38 822 TYR A N 1
ATOM 6639 C CA . TYR A 1 822 ? -17.176 11.875 14.532 1.00 83.38 822 TYR A CA 1
ATOM 6640 C C . TYR A 1 822 ? -18.408 11.307 13.820 1.00 83.38 822 TYR A C 1
ATOM 6642 O O . TYR A 1 822 ? -18.575 10.091 13.781 1.00 83.38 822 TYR A O 1
ATOM 6650 N N . ASP A 1 823 ? -19.209 12.180 13.202 1.00 78.19 823 ASP A N 1
ATOM 6651 C CA . ASP A 1 823 ? -20.464 11.824 12.526 1.00 78.19 823 ASP A CA 1
ATOM 6652 C C . ASP A 1 823 ? -20.504 12.319 11.068 1.00 78.19 823 ASP A C 1
ATOM 6654 O O . ASP A 1 823 ? -19.789 13.248 10.675 1.00 78.19 823 ASP A O 1
ATOM 6658 N N . GLY A 1 824 ? -21.367 11.708 10.249 1.00 85.25 824 GLY A N 1
ATOM 6659 C CA . GLY A 1 824 ? -21.638 12.134 8.872 1.00 85.25 824 GLY A CA 1
ATOM 6660 C C . GLY A 1 824 ? -20.419 12.058 7.944 1.00 85.25 824 GLY A C 1
ATOM 6661 O O . GLY A 1 824 ? -19.734 11.038 7.882 1.00 85.25 824 GLY A O 1
ATOM 6662 N N . ILE A 1 825 ? -20.145 13.149 7.219 1.00 83.25 825 ILE A N 1
ATOM 6663 C CA . ILE A 1 825 ? -19.059 13.240 6.220 1.00 83.25 825 ILE A CA 1
ATOM 6664 C C . ILE A 1 825 ? -17.683 13.010 6.868 1.00 83.25 825 ILE A C 1
ATOM 6666 O O . ILE A 1 825 ? -16.807 12.387 6.273 1.00 83.25 825 ILE A O 1
ATOM 6670 N N . ALA A 1 826 ? -17.500 13.473 8.108 1.00 84.12 826 ALA A N 1
ATOM 6671 C CA . ALA A 1 826 ? -16.258 13.302 8.855 1.00 84.12 826 ALA A CA 1
ATOM 6672 C C . ALA A 1 826 ? -15.966 11.820 9.150 1.00 84.12 826 ALA A C 1
ATOM 6674 O O . ALA A 1 826 ? -14.837 11.368 8.970 1.00 84.12 826 ALA A O 1
ATOM 6675 N N . LEU A 1 827 ? -16.992 11.054 9.541 1.00 85.94 827 LEU A N 1
ATOM 6676 C CA . LEU A 1 827 ? -16.876 9.615 9.785 1.00 85.94 827 LEU A CA 1
ATOM 6677 C C . LEU A 1 827 ? -16.602 8.837 8.492 1.00 85.94 827 LEU A C 1
ATOM 6679 O O . LEU A 1 827 ? -15.760 7.941 8.489 1.00 85.94 827 LEU A O 1
ATOM 6683 N N . GLN A 1 828 ? -17.270 9.205 7.393 1.00 87.44 828 GLN A N 1
ATOM 6684 C CA . GLN A 1 828 ? -17.033 8.604 6.076 1.00 87.44 828 GLN A CA 1
ATOM 6685 C C . GLN A 1 828 ? -15.590 8.817 5.614 1.00 87.44 828 GLN A C 1
ATOM 6687 O O . GLN A 1 828 ? -14.931 7.861 5.219 1.00 87.44 828 GLN A O 1
ATOM 6692 N N . ALA A 1 829 ? -15.061 10.037 5.738 1.00 86.69 829 ALA A N 1
ATOM 6693 C CA . ALA A 1 829 ? -13.674 10.328 5.379 1.00 86.69 829 ALA A CA 1
ATOM 6694 C C . ALA A 1 829 ? -12.666 9.543 6.245 1.00 86.69 829 ALA A C 1
ATOM 6696 O O . ALA A 1 829 ? -11.709 8.969 5.723 1.00 86.69 829 ALA A O 1
ATOM 6697 N N . LEU A 1 830 ? -12.922 9.437 7.557 1.00 89.69 830 LEU A N 1
ATOM 6698 C CA . LEU A 1 830 ? -12.155 8.589 8.481 1.00 89.69 830 LEU A CA 1
ATOM 6699 C C . LEU A 1 830 ? -12.155 7.117 8.047 1.00 89.69 830 LEU A C 1
ATOM 6701 O O . LEU A 1 830 ? -11.106 6.468 8.038 1.00 89.69 830 LEU A O 1
ATOM 6705 N N . GLN A 1 831 ? -13.318 6.587 7.667 1.00 89.44 831 GLN A N 1
ATOM 6706 C CA . GLN A 1 831 ? -13.465 5.215 7.190 1.00 89.44 831 GLN A CA 1
ATOM 6707 C C . GLN A 1 831 ? -12.738 4.994 5.861 1.00 89.44 831 GLN A C 1
ATOM 6709 O O . GLN A 1 831 ? -12.030 4.000 5.715 1.00 89.44 831 GLN A O 1
ATOM 6714 N N . GLU A 1 832 ? -12.856 5.921 4.914 1.00 89.50 832 GLU A N 1
ATOM 6715 C CA . GLU A 1 832 ? -12.178 5.844 3.620 1.00 89.50 832 GLU A CA 1
ATOM 6716 C C . GLU A 1 832 ? -10.653 5.787 3.781 1.00 89.50 832 GLU A C 1
ATOM 6718 O O . GLU A 1 832 ? -10.004 4.911 3.206 1.00 89.50 832 GLU A O 1
ATOM 6723 N N . ILE A 1 833 ? -10.079 6.661 4.612 1.00 89.62 833 ILE A N 1
ATOM 6724 C CA . ILE A 1 833 ? -8.627 6.726 4.828 1.00 89.62 833 ILE A CA 1
ATOM 6725 C C . ILE A 1 833 ? -8.115 5.496 5.586 1.00 89.62 833 ILE A C 1
ATOM 6727 O O . ILE A 1 833 ? -7.114 4.909 5.176 1.00 89.62 833 ILE A O 1
ATOM 6731 N N . THR A 1 834 ? -8.798 5.070 6.656 1.00 89.31 834 THR A N 1
ATOM 6732 C CA . THR A 1 834 ? -8.395 3.879 7.437 1.00 89.31 834 THR A CA 1
ATOM 6733 C C . THR A 1 834 ? -8.468 2.600 6.604 1.00 89.31 834 THR A C 1
ATOM 6735 O O . THR A 1 834 ? -7.538 1.794 6.627 1.00 89.31 834 THR A O 1
ATOM 6738 N N . THR A 1 835 ? -9.517 2.442 5.793 1.00 88.81 835 THR A N 1
ATOM 6739 C CA . THR A 1 835 ? -9.672 1.289 4.886 1.00 88.81 835 THR A CA 1
ATOM 6740 C C . THR A 1 835 ? -8.588 1.273 3.805 1.00 88.81 835 THR A C 1
ATOM 6742 O O . THR A 1 835 ? -8.122 0.210 3.403 1.00 88.81 835 THR A O 1
ATOM 6745 N N . ASN A 1 836 ? -8.120 2.449 3.378 1.00 88.81 836 ASN A N 1
ATOM 6746 C CA . ASN A 1 836 ? -7.091 2.598 2.351 1.00 88.81 836 ASN A CA 1
ATOM 6747 C C . ASN A 1 836 ? -5.695 2.926 2.918 1.00 88.81 836 ASN A C 1
ATOM 6749 O O . ASN A 1 836 ? -4.852 3.474 2.206 1.00 88.81 836 ASN A O 1
ATOM 6753 N N . ARG A 1 837 ? -5.396 2.548 4.172 1.00 86.75 837 ARG A N 1
ATOM 6754 C CA . ARG A 1 837 ? -4.102 2.838 4.832 1.00 86.75 837 ARG A CA 1
ATOM 6755 C C . ARG A 1 837 ? -2.869 2.346 4.061 1.00 86.75 837 ARG A C 1
ATOM 6757 O O . ARG A 1 837 ? -1.799 2.941 4.148 1.00 86.75 837 ARG A O 1
ATOM 6764 N N . ASN A 1 838 ? -3.025 1.304 3.243 1.00 85.94 838 ASN A N 1
ATOM 6765 C CA . ASN A 1 838 ? -1.954 0.756 2.404 1.00 85.94 838 ASN A CA 1
ATOM 6766 C C . ASN A 1 838 ? -1.440 1.760 1.359 1.00 85.94 838 ASN A C 1
ATOM 6768 O O . ASN A 1 838 ? -0.335 1.591 0.847 1.00 85.94 838 ASN A O 1
ATOM 6772 N N . ILE A 1 839 ? -2.203 2.818 1.052 1.00 86.81 839 ILE A N 1
ATOM 6773 C CA . ILE A 1 839 ? -1.772 3.900 0.159 1.00 86.81 839 ILE A CA 1
ATOM 6774 C C . ILE A 1 839 ? -0.490 4.575 0.674 1.00 86.81 839 ILE A C 1
ATOM 6776 O O . ILE A 1 839 ? 0.315 5.031 -0.141 1.00 86.81 839 ILE A O 1
ATOM 6780 N N . PHE A 1 840 ? -0.269 4.584 1.994 1.00 86.31 840 PHE A N 1
ATOM 6781 C CA . PHE A 1 840 ? 0.911 5.177 2.623 1.00 86.31 840 PHE A CA 1
ATOM 6782 C C . PHE A 1 840 ? 2.063 4.188 2.873 1.00 86.31 840 PHE A C 1
ATOM 6784 O O . PHE A 1 840 ? 3.122 4.609 3.333 1.00 86.31 840 PHE A O 1
ATOM 6791 N N . SER A 1 841 ? 1.899 2.890 2.582 1.00 80.69 841 SER A N 1
ATOM 6792 C CA . SER A 1 841 ? 2.989 1.917 2.753 1.00 80.69 841 SER A CA 1
ATOM 6793 C C . SER A 1 841 ? 4.112 2.178 1.742 1.00 80.69 841 SER A C 1
ATOM 6795 O O . SER A 1 841 ? 3.882 2.435 0.554 1.00 80.69 841 SER A O 1
ATOM 6797 N N . ASN A 1 842 ? 5.352 2.080 2.224 1.00 75.19 842 ASN A N 1
ATOM 6798 C CA . ASN A 1 842 ? 6.564 2.241 1.425 1.00 75.19 842 ASN A CA 1
ATOM 6799 C C . ASN A 1 842 ? 7.421 0.962 1.367 1.00 75.19 842 ASN A C 1
ATOM 6801 O O . ASN A 1 842 ? 8.570 1.031 0.935 1.00 75.19 842 ASN A O 1
ATOM 6805 N N . ASP A 1 843 ? 6.879 -0.203 1.739 1.00 61.12 843 ASP A N 1
ATOM 6806 C CA . ASP A 1 843 ? 7.646 -1.454 1.922 1.00 61.12 843 ASP A CA 1
ATOM 6807 C C . ASP A 1 843 ? 8.343 -1.944 0.639 1.00 61.12 843 ASP A C 1
ATOM 6809 O O . ASP A 1 843 ? 9.330 -2.673 0.686 1.00 61.12 843 ASP A O 1
ATOM 6813 N N . ARG A 1 844 ? 7.867 -1.495 -0.532 1.00 58.88 844 ARG A N 1
ATOM 6814 C CA . ARG A 1 844 ? 8.483 -1.752 -1.850 1.00 58.88 844 ARG A CA 1
ATOM 6815 C C . ARG A 1 844 ? 8.956 -0.484 -2.567 1.00 58.88 844 ARG A C 1
ATOM 6817 O O . ARG A 1 844 ? 9.073 -0.460 -3.786 1.00 58.88 844 ARG A O 1
ATOM 6824 N N . GLY A 1 845 ? 9.140 0.626 -1.850 1.00 65.56 845 GLY A N 1
ATOM 6825 C CA . GLY A 1 845 ? 9.486 1.909 -2.469 1.00 65.56 845 GLY A CA 1
ATOM 6826 C C . GLY A 1 845 ? 8.368 2.511 -3.333 1.00 65.56 845 GLY A C 1
ATOM 6827 O O . GLY A 1 845 ? 8.640 3.392 -4.150 1.00 65.56 845 GLY A O 1
ATOM 6828 N N . GLN A 1 846 ? 7.117 2.055 -3.179 1.00 76.12 846 GLN A N 1
ATOM 6829 C CA . GLN A 1 846 ? 5.989 2.499 -4.006 1.00 76.12 846 GLN A CA 1
ATOM 6830 C C . GLN A 1 846 ? 5.740 4.006 -3.903 1.00 76.12 846 GLN A C 1
ATOM 6832 O O . GLN A 1 846 ? 5.346 4.614 -4.896 1.00 76.12 846 GLN A O 1
ATOM 6837 N N . LEU A 1 847 ? 6.002 4.624 -2.745 1.00 85.25 847 LEU A N 1
ATOM 6838 C CA . LEU A 1 847 ? 5.847 6.072 -2.589 1.00 85.25 847 LEU A CA 1
ATOM 6839 C C . LEU A 1 847 ? 6.832 6.845 -3.465 1.00 85.25 847 LEU A C 1
ATOM 6841 O O . LEU A 1 847 ? 6.455 7.849 -4.058 1.00 85.25 847 LEU A O 1
ATOM 6845 N N . HIS A 1 848 ? 8.056 6.343 -3.650 1.00 85.44 848 HIS A N 1
ATOM 6846 C CA . HIS A 1 848 ? 8.997 6.976 -4.574 1.00 85.44 848 HIS A CA 1
ATOM 6847 C C . HIS A 1 848 ? 8.434 6.978 -6.000 1.00 85.44 848 HIS A C 1
ATOM 6849 O O . HIS A 1 848 ? 8.466 8.004 -6.680 1.00 85.44 848 HIS A O 1
ATOM 6855 N N . ARG A 1 849 ? 7.839 5.848 -6.414 1.00 80.81 849 ARG A N 1
ATOM 6856 C CA . ARG A 1 849 ? 7.248 5.677 -7.747 1.00 80.81 849 ARG A CA 1
ATOM 6857 C C . ARG A 1 849 ? 5.923 6.430 -7.962 1.00 80.81 849 ARG A C 1
ATOM 6859 O O . ARG A 1 849 ? 5.507 6.662 -9.091 1.00 80.81 849 ARG A O 1
ATOM 6866 N N . LYS A 1 850 ? 5.226 6.778 -6.881 1.00 80.44 850 LYS A N 1
ATOM 6867 C CA . LYS A 1 850 ? 3.963 7.530 -6.941 1.00 80.44 850 LYS A CA 1
ATOM 6868 C C . LYS A 1 850 ? 4.195 9.036 -6.842 1.00 80.44 850 LYS A C 1
ATOM 6870 O O . LYS A 1 850 ? 3.533 9.800 -7.534 1.00 80.44 850 LYS A O 1
ATOM 6875 N N . LEU A 1 851 ? 5.132 9.466 -5.996 1.00 87.75 851 LEU A N 1
ATOM 6876 C CA . LEU A 1 851 ? 5.245 10.868 -5.584 1.00 87.75 851 LEU A CA 1
ATOM 6877 C C . LEU A 1 851 ? 6.382 11.629 -6.272 1.00 87.75 851 LEU A C 1
ATOM 6879 O O . LEU A 1 851 ? 6.239 12.829 -6.505 1.00 87.75 851 LEU A O 1
ATOM 6883 N N . ILE A 1 852 ? 7.500 10.966 -6.606 1.00 88.31 852 ILE A N 1
ATOM 6884 C CA . ILE A 1 852 ? 8.710 11.648 -7.110 1.00 88.31 852 ILE A CA 1
ATOM 6885 C C . ILE A 1 852 ? 9.275 11.094 -8.423 1.00 88.31 852 ILE A C 1
ATOM 6887 O O . ILE A 1 852 ? 9.994 11.827 -9.098 1.00 88.31 852 ILE A O 1
ATOM 6891 N N . PHE A 1 853 ? 8.933 9.871 -8.836 1.00 88.31 853 PHE A N 1
ATOM 6892 C CA . PHE A 1 853 ? 9.433 9.249 -10.069 1.00 88.31 853 PHE A CA 1
ATOM 6893 C C . PHE A 1 853 ? 8.368 8.385 -10.747 1.00 88.31 853 PHE A C 1
ATOM 6895 O O . PHE A 1 853 ? 7.869 7.467 -10.132 1.00 88.31 853 PHE A O 1
ATOM 6902 N N . ILE A 1 854 ? 8.068 8.591 -12.025 1.00 86.56 854 ILE A N 1
ATOM 6903 C CA . ILE A 1 854 ? 7.188 7.724 -12.820 1.00 86.56 854 ILE A CA 1
ATOM 6904 C C . ILE A 1 854 ? 8.045 7.020 -13.875 1.00 86.56 854 ILE A C 1
ATOM 6906 O O . ILE A 1 854 ? 8.605 7.676 -14.751 1.00 86.56 854 ILE A O 1
ATOM 6910 N N . GLY A 1 855 ? 8.139 5.692 -13.785 1.00 82.88 855 GLY A N 1
ATOM 6911 C CA . GLY A 1 855 ? 8.891 4.842 -14.715 1.00 82.88 855 GLY A CA 1
ATOM 6912 C C . GLY A 1 855 ? 8.966 3.376 -14.255 1.00 82.88 855 GLY A C 1
ATOM 6913 O O . GLY A 1 855 ? 8.415 3.048 -13.192 1.00 82.88 855 GLY A O 1
ATOM 6914 N N . PRO A 1 856 ? 9.626 2.485 -15.024 1.00 83.50 856 PRO A N 1
ATOM 6915 C CA . PRO A 1 856 ? 9.800 1.067 -14.682 1.00 83.50 856 PRO A CA 1
ATOM 6916 C C . PRO A 1 856 ? 10.562 0.849 -13.364 1.00 83.50 856 PRO A C 1
ATOM 6918 O O . PRO A 1 856 ? 11.413 1.652 -12.983 1.00 83.50 856 PRO A O 1
ATOM 6921 N N . GLU A 1 857 ? 10.275 -0.252 -12.662 1.00 80.38 857 GLU A N 1
ATOM 6922 C CA . GLU A 1 857 ? 10.904 -0.558 -11.363 1.00 80.38 857 GLU A CA 1
ATOM 6923 C C . GLU A 1 857 ? 12.402 -0.837 -11.486 1.00 80.38 857 GLU A C 1
ATOM 6925 O O . GLU A 1 857 ? 13.197 -0.327 -10.698 1.00 80.38 857 GLU A O 1
ATOM 6930 N N . GLU A 1 858 ? 12.782 -1.570 -12.532 1.00 83.62 858 GLU A N 1
ATOM 6931 C CA . GLU A 1 858 ? 14.171 -1.884 -12.869 1.00 83.62 858 GLU A CA 1
ATOM 6932 C C . GLU A 1 858 ? 15.019 -0.614 -12.980 1.00 83.62 858 GLU A C 1
ATOM 6934 O O . GLU A 1 858 ? 16.123 -0.545 -12.446 1.00 83.62 858 GLU A O 1
ATOM 6939 N N . VAL A 1 859 ? 14.471 0.435 -13.601 1.00 83.06 859 VAL A N 1
ATOM 6940 C CA . VAL A 1 859 ? 15.151 1.725 -13.769 1.00 83.06 859 VAL A CA 1
ATOM 6941 C C . VAL A 1 859 ? 15.372 2.401 -12.420 1.00 83.06 859 VAL A C 1
ATOM 6943 O O . VAL A 1 859 ? 16.459 2.913 -12.164 1.00 83.06 859 VAL A O 1
ATOM 6946 N N . TRP A 1 860 ? 14.378 2.387 -11.529 1.00 85.62 860 TRP A N 1
ATOM 6947 C CA . TRP A 1 860 ? 14.545 2.943 -10.184 1.00 85.62 860 TRP A CA 1
ATOM 6948 C C . TRP A 1 860 ? 15.616 2.185 -9.386 1.00 85.62 860 TRP A C 1
ATOM 6950 O O . TRP A 1 860 ? 16.415 2.808 -8.682 1.00 85.62 860 TRP A O 1
ATOM 6960 N N . GLY A 1 861 ? 15.688 0.860 -9.557 1.00 83.69 861 GLY A N 1
ATOM 6961 C CA . GLY A 1 861 ? 16.788 0.026 -9.068 1.00 83.69 861 GLY A CA 1
ATOM 6962 C C . GLY A 1 861 ? 18.148 0.498 -9.592 1.00 83.69 861 GLY A C 1
ATOM 6963 O O . GLY A 1 861 ? 19.024 0.818 -8.791 1.00 83.69 861 GLY A O 1
ATOM 6964 N N . LYS A 1 862 ? 18.283 0.668 -10.914 1.00 84.94 862 LYS A N 1
ATOM 6965 C CA . LYS A 1 862 ? 19.510 1.168 -11.566 1.00 84.94 862 LYS A CA 1
ATOM 6966 C C . LYS A 1 862 ? 19.920 2.570 -11.111 1.00 84.94 862 LYS A C 1
ATOM 6968 O O . LYS A 1 862 ? 21.107 2.872 -11.012 1.00 84.94 862 LYS A O 1
ATOM 6973 N N . ILE A 1 863 ? 18.963 3.458 -10.824 1.00 84.94 863 ILE A N 1
ATOM 6974 C CA . ILE A 1 863 ? 19.260 4.798 -10.287 1.00 84.94 863 ILE A CA 1
ATOM 6975 C C . ILE A 1 863 ? 19.858 4.680 -8.876 1.00 84.94 863 ILE A C 1
ATOM 6977 O O . ILE A 1 863 ? 20.803 5.404 -8.556 1.00 84.94 863 ILE A O 1
ATOM 6981 N N . LYS A 1 864 ? 19.343 3.763 -8.043 1.00 82.62 864 LYS A N 1
ATOM 6982 C CA . LYS A 1 864 ? 19.858 3.512 -6.686 1.00 82.62 864 LYS A CA 1
ATOM 6983 C C . LYS A 1 864 ? 21.234 2.851 -6.689 1.00 82.62 864 LYS A C 1
ATOM 6985 O O . LYS A 1 864 ? 22.074 3.238 -5.882 1.00 82.62 864 LYS A O 1
ATOM 6990 N N . THR A 1 865 ? 21.467 1.880 -7.573 1.00 82.62 865 THR A N 1
ATOM 6991 C CA . THR A 1 865 ? 22.764 1.191 -7.690 1.00 82.62 865 THR A CA 1
ATOM 6992 C C . THR A 1 865 ? 23.805 2.012 -8.449 1.00 82.62 865 THR A C 1
ATOM 6994 O O . THR A 1 865 ? 24.997 1.744 -8.341 1.00 82.62 865 THR A O 1
ATOM 6997 N N . GLY A 1 866 ? 23.375 3.054 -9.169 1.00 78.62 866 GLY A N 1
ATOM 6998 C CA . GLY A 1 866 ? 24.250 3.927 -9.948 1.00 78.62 866 GLY A CA 1
ATOM 6999 C C . GLY A 1 866 ? 24.567 3.409 -11.353 1.00 78.62 866 GLY A C 1
ATOM 7000 O O . GLY A 1 866 ? 25.354 4.045 -12.049 1.00 78.62 866 GLY A O 1
ATOM 7001 N N . GLU A 1 867 ? 23.930 2.316 -11.783 1.00 78.19 867 GLU A N 1
ATOM 7002 C CA . GLU A 1 867 ? 24.053 1.717 -13.122 1.00 78.19 867 GLU A CA 1
ATOM 7003 C C . GLU A 1 867 ? 23.502 2.619 -14.238 1.00 78.19 867 GLU A C 1
ATOM 7005 O O . GLU A 1 867 ? 23.897 2.496 -15.395 1.00 78.19 867 GLU A O 1
ATOM 7010 N N . LEU A 1 868 ? 22.605 3.559 -13.909 1.00 84.75 868 LEU A N 1
ATOM 7011 C CA . LEU A 1 868 ? 22.155 4.572 -14.864 1.00 84.75 868 LEU A CA 1
ATOM 7012 C C . LEU A 1 868 ? 23.265 5.605 -15.117 1.00 84.75 868 LEU A C 1
ATOM 7014 O O . LEU A 1 868 ? 23.798 6.196 -14.167 1.00 84.75 868 LEU A O 1
ATOM 7018 N N . GLY A 1 869 ? 23.576 5.876 -16.386 1.00 85.19 869 GLY A N 1
ATOM 7019 C CA . GLY A 1 869 ? 24.777 6.623 -16.755 1.00 85.19 869 GLY A CA 1
ATOM 7020 C C . GLY A 1 869 ? 24.661 7.467 -18.021 1.00 85.19 869 GLY A C 1
ATOM 7021 O O . GLY A 1 869 ? 23.597 7.634 -18.609 1.00 85.19 869 GLY A O 1
ATOM 7022 N N . VAL A 1 870 ? 25.802 8.043 -18.403 1.00 86.75 870 VAL A N 1
ATOM 7023 C CA . VAL A 1 870 ? 26.017 8.764 -19.677 1.00 86.75 870 VAL A CA 1
ATOM 7024 C C . VAL A 1 870 ? 27.209 8.216 -20.468 1.00 86.75 870 VAL A C 1
ATOM 7026 O O . VAL A 1 870 ? 27.540 8.721 -21.543 1.00 86.75 870 VAL A O 1
ATOM 7029 N N . LEU A 1 871 ? 27.901 7.240 -19.884 1.00 88.44 871 LEU A N 1
ATOM 7030 C CA . LEU A 1 871 ? 29.085 6.587 -20.409 1.00 88.44 871 LEU A CA 1
ATOM 7031 C C . LEU A 1 871 ? 29.175 5.198 -19.756 1.00 88.44 871 LEU A C 1
ATOM 7033 O O . LEU A 1 871 ? 29.412 5.137 -18.549 1.00 88.44 871 LEU A O 1
ATOM 7037 N N . PRO A 1 872 ? 28.975 4.113 -20.513 1.00 86.25 872 PRO A N 1
ATOM 7038 C CA . PRO A 1 872 ? 29.109 2.759 -19.994 1.00 86.25 872 PRO A CA 1
ATOM 7039 C C . PRO A 1 872 ? 30.568 2.353 -19.749 1.00 86.25 872 PRO A C 1
ATOM 7041 O O . PRO A 1 872 ? 31.467 2.733 -20.508 1.00 86.25 872 PRO A O 1
ATOM 7044 N N . ASP A 1 873 ? 30.790 1.518 -18.728 1.00 82.44 873 ASP A N 1
ATOM 7045 C CA . ASP A 1 873 ? 32.121 1.013 -18.356 1.00 82.44 873 ASP A CA 1
ATOM 7046 C C . ASP A 1 873 ? 32.710 0.060 -19.404 1.00 82.44 873 ASP A C 1
ATOM 7048 O O . ASP A 1 873 ? 33.903 0.116 -19.719 1.00 82.44 873 ASP A O 1
ATOM 7052 N N . ASP A 1 874 ? 31.884 -0.817 -19.965 1.00 84.06 874 ASP A N 1
ATOM 7053 C CA . ASP A 1 874 ? 32.206 -1.623 -21.139 1.00 84.06 874 ASP A CA 1
ATOM 7054 C C . ASP A 1 874 ? 31.570 -0.945 -22.347 1.00 84.06 874 ASP A C 1
ATOM 7056 O O . ASP A 1 874 ? 30.365 -0.817 -22.354 1.00 84.06 874 ASP A O 1
ATOM 7060 N N . SER A 1 875 ? 32.324 -0.465 -23.338 1.00 90.12 875 SER A N 1
ATOM 7061 C CA . SER A 1 875 ? 31.799 0.187 -24.558 1.00 90.12 875 SER A CA 1
ATOM 7062 C C . SER A 1 875 ? 32.337 -0.439 -25.840 1.00 90.12 875 SER A C 1
ATOM 7064 O O . SER A 1 875 ? 32.477 0.242 -26.858 1.00 90.12 875 SER A O 1
ATOM 7066 N N . GLN A 1 876 ? 32.664 -1.735 -25.794 1.00 90.50 876 GLN A N 1
ATOM 7067 C CA . GLN A 1 876 ? 33.330 -2.402 -26.909 1.00 90.50 876 GLN A CA 1
ATOM 7068 C C . GLN A 1 876 ? 32.485 -2.435 -28.186 1.00 90.50 876 GLN A C 1
ATOM 7070 O O . GLN A 1 876 ? 32.993 -2.141 -29.268 1.00 90.50 876 GLN A O 1
ATOM 7075 N N . ARG A 1 877 ? 31.193 -2.751 -28.080 1.00 89.31 877 ARG A N 1
ATOM 7076 C CA . ARG A 1 877 ? 30.311 -2.852 -29.249 1.00 89.31 877 ARG A CA 1
ATOM 7077 C C . ARG A 1 877 ? 30.099 -1.496 -29.927 1.00 89.31 877 ARG A C 1
ATOM 7079 O O . ARG A 1 877 ? 30.214 -1.386 -31.141 1.00 89.31 877 ARG A O 1
ATOM 7086 N N . GLU A 1 878 ? 29.881 -0.442 -29.147 1.00 92.44 878 GLU A N 1
ATOM 7087 C CA . GLU A 1 878 ? 29.741 0.925 -29.655 1.00 92.44 878 GLU A CA 1
ATOM 7088 C C . GLU A 1 878 ? 31.053 1.455 -30.230 1.00 92.44 878 GLU A C 1
ATOM 7090 O O . GLU A 1 878 ? 31.039 2.196 -31.213 1.00 92.44 878 GLU A O 1
ATOM 7095 N N . TYR A 1 879 ? 32.191 1.064 -29.646 1.00 92.19 879 TYR A N 1
ATOM 7096 C CA . TYR A 1 879 ? 33.501 1.319 -30.234 1.00 92.19 879 TYR A CA 1
ATOM 7097 C C . TYR A 1 879 ? 33.613 0.668 -31.619 1.00 92.19 879 TYR A C 1
ATOM 7099 O O . TYR A 1 879 ? 34.044 1.329 -32.563 1.00 92.19 879 TYR A O 1
ATOM 7107 N N . GLU A 1 880 ? 33.217 -0.600 -31.755 1.00 90.88 880 GLU A N 1
ATOM 7108 C CA . GLU A 1 880 ? 33.255 -1.331 -33.025 1.00 90.88 880 GLU A CA 1
ATOM 7109 C C . GLU A 1 880 ? 32.355 -0.659 -34.075 1.00 90.88 880 GLU A C 1
ATOM 7111 O O . GLU A 1 880 ? 32.832 -0.355 -35.170 1.00 90.88 880 GLU A O 1
ATOM 7116 N N . ASP A 1 881 ? 31.116 -0.305 -33.726 1.00 89.88 881 ASP A N 1
ATOM 7117 C CA . ASP A 1 881 ? 30.181 0.362 -34.643 1.00 89.88 881 ASP A CA 1
ATOM 7118 C C . ASP A 1 881 ? 30.653 1.765 -35.068 1.00 89.88 881 ASP A C 1
ATOM 7120 O O . ASP A 1 881 ? 30.580 2.126 -36.249 1.00 89.88 881 ASP A O 1
ATOM 7124 N N . LEU A 1 882 ? 31.208 2.562 -34.146 1.00 89.56 882 LEU A N 1
ATOM 7125 C CA . LEU A 1 882 ? 31.810 3.858 -34.487 1.00 89.56 882 LEU A CA 1
ATOM 7126 C C . LEU A 1 882 ? 33.068 3.697 -35.345 1.00 89.56 882 LEU A C 1
ATOM 7128 O O . LEU A 1 882 ? 33.277 4.473 -36.279 1.00 89.56 882 LEU A O 1
ATOM 7132 N N . SER A 1 883 ? 33.891 2.687 -35.067 1.00 88.62 883 SER A N 1
ATOM 7133 C CA . SER A 1 883 ? 35.094 2.378 -35.846 1.00 88.62 883 SER A CA 1
ATOM 7134 C C . SER A 1 883 ? 34.746 1.955 -37.277 1.00 88.62 883 SER A C 1
ATOM 7136 O O . SER A 1 883 ? 35.416 2.370 -38.230 1.00 88.62 883 SER A O 1
ATOM 7138 N N . VAL A 1 884 ? 33.644 1.219 -37.467 1.00 88.31 884 VAL A N 1
ATOM 7139 C CA . VAL A 1 884 ? 33.092 0.922 -38.797 1.00 88.31 884 VAL A CA 1
ATOM 7140 C C . VAL A 1 884 ? 32.727 2.211 -39.525 1.00 88.31 884 VAL A C 1
ATOM 7142 O O . VAL A 1 884 ? 33.085 2.355 -40.686 1.00 88.31 884 VAL A O 1
ATOM 7145 N N . ILE A 1 885 ? 32.091 3.188 -38.871 1.00 84.06 885 ILE A N 1
ATOM 7146 C CA . ILE A 1 885 ? 31.759 4.473 -39.513 1.00 84.06 885 ILE A CA 1
ATOM 7147 C C . ILE A 1 885 ? 33.027 5.227 -39.936 1.00 84.06 885 ILE A C 1
ATOM 7149 O O . ILE A 1 885 ? 33.095 5.711 -41.064 1.00 84.06 885 ILE A O 1
ATOM 7153 N N . VAL A 1 886 ? 34.037 5.302 -39.063 1.00 84.06 886 VAL A N 1
ATOM 7154 C CA . VAL A 1 886 ? 35.314 5.990 -39.341 1.00 84.06 886 VAL A CA 1
ATOM 7155 C C . VAL A 1 886 ? 36.064 5.337 -40.509 1.00 84.06 886 VAL A C 1
ATOM 7157 O O . VAL A 1 886 ? 36.644 6.029 -41.350 1.00 84.06 886 VAL A O 1
ATOM 7160 N N . SER A 1 887 ? 36.045 4.006 -40.581 1.00 80.75 887 SER A N 1
ATOM 7161 C CA . SER A 1 887 ? 36.720 3.233 -41.630 1.00 80.75 887 SER A CA 1
ATOM 7162 C C . SER A 1 887 ? 35.887 3.069 -42.910 1.00 80.75 887 SER A C 1
ATOM 7164 O O . SER A 1 887 ? 36.443 2.815 -43.984 1.00 80.75 887 SER A O 1
ATOM 7166 N N . ALA A 1 888 ? 34.568 3.265 -42.845 1.00 73.38 888 ALA A N 1
ATOM 7167 C CA . ALA A 1 888 ? 33.661 3.078 -43.967 1.00 73.38 888 ALA A CA 1
ATOM 7168 C C . ALA A 1 888 ? 33.872 4.123 -45.066 1.00 73.38 888 ALA A C 1
ATOM 7170 O O . ALA A 1 888 ? 33.908 5.333 -44.844 1.00 73.38 888 ALA A O 1
ATOM 7171 N N . SER A 1 889 ? 33.919 3.640 -46.308 1.00 66.38 889 SER A N 1
ATOM 7172 C CA . SER A 1 889 ? 33.845 4.457 -47.528 1.00 66.38 889 SER A CA 1
ATOM 7173 C C . SER A 1 889 ? 34.912 5.553 -47.671 1.00 66.38 889 SER A C 1
ATOM 7175 O O . SER A 1 889 ? 34.793 6.382 -48.562 1.00 66.38 889 SER A O 1
ATOM 7177 N N . GLY A 1 890 ? 35.966 5.563 -46.848 1.00 77.19 890 GLY A N 1
ATOM 7178 C CA . GLY A 1 890 ? 37.043 6.556 -46.915 1.00 77.19 890 GLY A CA 1
ATOM 7179 C C . GLY A 1 890 ? 36.654 7.966 -46.455 1.00 77.19 890 GLY A C 1
ATOM 7180 O O . GLY A 1 890 ? 37.358 8.914 -46.794 1.00 77.19 890 GLY A O 1
ATOM 7181 N N . ILE A 1 891 ? 35.565 8.129 -45.689 1.00 86.62 891 ILE A N 1
ATOM 7182 C CA . ILE A 1 891 ? 35.069 9.454 -45.258 1.00 86.62 891 ILE A CA 1
ATOM 7183 C C . ILE A 1 891 ? 36.036 10.229 -44.363 1.00 86.62 891 ILE A C 1
ATOM 7185 O O . ILE A 1 891 ? 35.966 11.454 -44.281 1.00 86.62 891 ILE A O 1
ATOM 7189 N N . ARG A 1 892 ? 36.951 9.512 -43.710 1.00 88.50 892 ARG A N 1
ATOM 7190 C CA . ARG A 1 892 ? 38.023 10.072 -42.894 1.00 88.50 892 ARG A CA 1
ATOM 7191 C C . ARG A 1 892 ? 38.913 11.041 -43.670 1.00 88.50 892 ARG A C 1
ATOM 7193 O O . ARG A 1 892 ? 39.446 11.967 -43.071 1.00 88.50 892 ARG A O 1
ATOM 7200 N N . ASP A 1 893 ? 39.091 10.832 -44.972 1.00 91.31 893 ASP A N 1
ATOM 7201 C CA . ASP A 1 893 ? 40.094 11.541 -45.770 1.00 91.31 893 ASP A CA 1
ATOM 7202 C C . ASP A 1 893 ? 39.508 12.029 -47.103 1.00 91.31 893 ASP A C 1
ATOM 7204 O O . ASP A 1 893 ? 39.950 11.645 -48.184 1.00 91.31 893 ASP A O 1
ATOM 7208 N N . VAL A 1 894 ? 38.456 12.848 -47.037 1.00 92.06 894 VAL A N 1
ATOM 7209 C CA . VAL A 1 894 ? 37.777 13.397 -48.217 1.00 92.06 894 VAL A CA 1
ATOM 7210 C C . VAL A 1 894 ? 38.193 14.841 -48.436 1.00 92.06 894 VAL A C 1
ATOM 7212 O O . VAL A 1 894 ? 37.977 15.724 -47.599 1.00 92.06 894 VAL A O 1
ATOM 7215 N N . TRP A 1 895 ? 38.752 15.080 -49.616 1.00 93.00 895 TRP A N 1
ATOM 7216 C CA . TRP A 1 895 ? 39.301 16.359 -50.034 1.00 93.00 895 TRP A CA 1
ATOM 7217 C C . TRP A 1 895 ? 38.434 17.000 -51.107 1.00 93.00 895 TRP A C 1
ATOM 7219 O O . TRP A 1 895 ? 38.035 16.357 -52.078 1.00 93.00 895 TRP A O 1
ATOM 7229 N N . ARG A 1 896 ? 38.185 18.297 -50.955 1.00 92.44 896 ARG A N 1
ATOM 7230 C CA . ARG A 1 896 ? 37.539 19.147 -51.949 1.00 92.44 896 ARG A CA 1
ATOM 7231 C C . ARG A 1 896 ? 38.600 19.847 -52.793 1.00 92.44 896 ARG A C 1
ATOM 7233 O O . ARG A 1 896 ? 39.517 20.449 -52.243 1.00 92.44 896 ARG A O 1
ATOM 7240 N N . TYR A 1 897 ? 38.427 19.804 -54.111 1.00 92.56 897 TYR A N 1
ATOM 7241 C CA . TYR A 1 897 ? 39.277 20.471 -55.099 1.00 92.56 897 TYR A CA 1
ATOM 7242 C C . TYR A 1 897 ? 38.448 21.371 -56.014 1.00 92.56 897 TYR A C 1
ATOM 7244 O O . TYR A 1 897 ? 37.286 21.071 -56.314 1.00 92.56 897 TYR A O 1
ATOM 7252 N N . LYS A 1 898 ? 39.060 22.450 -56.506 1.00 93.06 898 LYS A N 1
ATOM 7253 C CA . LYS A 1 898 ? 38.551 23.230 -57.640 1.00 93.06 898 LYS A CA 1
ATOM 7254 C C . LYS A 1 898 ? 39.116 22.651 -58.930 1.00 93.06 898 LYS A C 1
ATOM 7256 O O . LYS A 1 898 ? 40.331 22.648 -59.109 1.00 93.06 898 LYS A O 1
ATOM 7261 N N . LEU A 1 899 ? 38.250 22.170 -59.820 1.00 92.44 899 LEU A N 1
ATOM 7262 C CA . LEU A 1 899 ? 38.641 21.798 -61.175 1.00 92.44 899 LEU A CA 1
ATOM 7263 C C . LEU A 1 899 ? 38.528 23.033 -62.066 1.00 92.44 899 LEU A C 1
ATOM 7265 O O . LEU A 1 899 ? 37.421 23.469 -62.379 1.00 92.44 899 LEU A O 1
ATOM 7269 N N . ASN A 1 900 ? 39.664 23.575 -62.484 1.00 92.62 900 ASN A N 1
ATOM 7270 C CA . ASN A 1 900 ? 39.740 24.712 -63.391 1.00 92.62 900 ASN A CA 1
ATOM 7271 C C . ASN A 1 900 ? 40.111 24.229 -64.795 1.00 92.62 900 ASN A C 1
ATOM 7273 O O . ASN A 1 900 ? 40.979 23.372 -64.953 1.00 92.62 900 ASN A O 1
ATOM 7277 N N . ASN A 1 901 ? 39.489 24.797 -65.826 1.00 93.31 901 ASN A N 1
ATOM 7278 C CA . ASN A 1 901 ? 40.030 24.725 -67.175 1.00 93.31 901 ASN A CA 1
ATOM 7279 C C . ASN A 1 901 ? 41.038 25.860 -67.338 1.00 93.31 901 ASN A C 1
ATOM 7281 O O . ASN A 1 901 ? 40.670 27.039 -67.325 1.00 93.31 901 ASN A O 1
ATOM 7285 N N . CYS A 1 902 ? 42.310 25.506 -67.460 1.00 91.25 902 CYS A N 1
ATOM 7286 C CA . CYS A 1 902 ? 43.381 26.467 -67.639 1.00 91.25 902 CYS A CA 1
ATOM 7287 C C . CYS A 1 902 ? 43.566 26.738 -69.131 1.00 91.25 902 CYS A C 1
ATOM 7289 O O . CYS A 1 902 ? 43.777 25.817 -69.925 1.00 91.25 902 CYS A O 1
ATOM 7291 N N . THR A 1 903 ? 43.477 28.009 -69.517 1.00 90.25 903 THR A N 1
ATOM 7292 C CA . THR A 1 903 ? 43.750 28.457 -70.883 1.00 90.25 903 THR A CA 1
ATOM 7293 C C . THR A 1 903 ? 44.884 29.483 -70.880 1.00 90.25 903 THR A C 1
ATOM 7295 O O . THR A 1 903 ? 44.853 30.444 -70.103 1.00 90.25 903 THR A O 1
ATOM 7298 N N . PRO A 1 904 ? 45.914 29.294 -71.722 1.00 88.38 904 PRO A N 1
ATOM 7299 C CA . PRO A 1 904 ? 47.033 30.218 -71.790 1.00 88.38 904 PRO A CA 1
ATOM 7300 C C . PRO A 1 904 ? 46.608 31.509 -72.501 1.00 88.38 904 PRO A C 1
ATOM 7302 O O . PRO A 1 904 ? 46.026 31.475 -73.583 1.00 88.38 904 PRO A O 1
ATOM 7305 N N . VAL A 1 905 ? 46.933 32.655 -71.908 1.00 85.00 905 VAL A N 1
ATOM 7306 C CA . VAL A 1 905 ? 46.715 33.996 -72.464 1.00 85.00 905 VAL A CA 1
ATOM 7307 C C . VAL A 1 905 ? 48.074 34.669 -72.606 1.00 85.00 905 VAL A C 1
ATOM 7309 O O . VAL A 1 905 ? 48.857 34.697 -71.657 1.00 85.00 905 VAL A O 1
ATOM 7312 N N . SER A 1 906 ? 48.386 35.193 -73.793 1.00 78.94 906 SER A N 1
ATOM 7313 C CA . SER A 1 906 ? 49.660 35.885 -74.016 1.00 78.94 906 SER A CA 1
ATOM 7314 C C . SER A 1 906 ? 49.776 37.101 -73.090 1.00 78.94 906 SER A C 1
ATOM 7316 O O . SER A 1 906 ? 48.874 37.934 -73.035 1.00 78.94 906 SER A O 1
ATOM 7318 N N . ALA A 1 907 ? 50.883 37.188 -72.353 1.00 73.56 907 ALA A N 1
ATOM 7319 C CA . ALA A 1 907 ? 51.187 38.250 -71.395 1.00 73.56 907 ALA A CA 1
ATOM 7320 C C . ALA A 1 907 ? 52.315 39.181 -71.890 1.00 73.56 907 ALA A C 1
ATOM 7322 O O . ALA A 1 907 ? 52.890 39.928 -71.099 1.00 73.56 907 ALA A O 1
ATOM 7323 N N . GLY A 1 908 ? 52.636 39.130 -73.190 1.00 72.12 908 GLY A N 1
ATOM 7324 C CA . GLY A 1 908 ? 53.712 39.897 -73.826 1.00 72.12 908 GLY A CA 1
ATOM 7325 C C . GLY A 1 908 ? 55.018 39.110 -74.006 1.00 72.12 908 GLY A C 1
ATOM 7326 O O . GLY A 1 908 ? 55.057 37.891 -73.854 1.00 72.12 908 GLY A O 1
ATOM 7327 N N . ILE A 1 909 ? 56.099 39.812 -74.360 1.00 64.75 909 ILE A N 1
ATOM 7328 C CA . ILE A 1 909 ? 57.444 39.245 -74.569 1.00 64.75 909 ILE A CA 1
ATOM 7329 C C . ILE A 1 909 ? 58.292 39.516 -73.316 1.00 64.75 909 ILE A C 1
ATOM 7331 O O . ILE A 1 909 ? 58.358 40.650 -72.845 1.00 64.75 909 ILE A O 1
ATOM 7335 N N . GLY A 1 910 ? 58.911 38.477 -72.750 1.00 62.38 910 GLY A N 1
ATOM 7336 C CA . GLY A 1 910 ? 59.771 38.574 -71.566 1.00 62.38 910 GLY A CA 1
ATOM 7337 C C . GLY A 1 910 ? 61.180 39.104 -71.868 1.00 62.38 910 GLY A C 1
ATOM 7338 O O . GLY A 1 910 ? 61.584 39.236 -73.025 1.00 62.38 910 GLY A O 1
ATOM 7339 N N . THR A 1 911 ? 61.959 39.380 -70.816 1.00 55.97 911 THR A N 1
ATOM 7340 C CA . THR A 1 911 ? 63.379 39.770 -70.898 1.00 55.97 911 THR A CA 1
ATOM 7341 C C . THR A 1 911 ? 64.206 38.625 -71.491 1.00 55.97 911 THR A C 1
ATOM 7343 O O . THR A 1 911 ? 64.649 37.740 -70.766 1.00 55.97 911 THR A O 1
ATOM 7346 N N . GLY A 1 912 ? 64.339 38.613 -72.820 1.00 59.69 912 GLY A N 1
ATOM 7347 C CA . GLY A 1 912 ? 64.977 37.543 -73.598 1.00 59.69 912 GLY A CA 1
ATOM 7348 C C . GLY A 1 912 ? 64.326 37.248 -74.959 1.00 59.69 912 GLY A C 1
ATOM 7349 O O . GLY A 1 912 ? 64.788 36.356 -75.657 1.00 59.69 912 GLY A O 1
ATOM 7350 N N . GLY A 1 913 ? 63.254 37.954 -75.351 1.00 64.25 913 GLY A N 1
ATOM 7351 C CA . GLY A 1 913 ? 62.581 37.738 -76.646 1.00 64.25 913 GLY A CA 1
ATOM 7352 C C . GLY A 1 913 ? 61.584 36.569 -76.660 1.00 64.25 913 GLY A C 1
ATOM 7353 O O . GLY A 1 913 ? 60.921 36.337 -77.666 1.00 64.25 913 GLY A O 1
ATOM 7354 N N . GLN A 1 914 ? 61.435 35.868 -75.533 1.00 62.56 914 GLN A N 1
ATOM 7355 C CA . GLN A 1 914 ? 60.554 34.710 -75.383 1.00 62.56 914 GLN A CA 1
ATOM 7356 C C . GLN A 1 914 ? 59.112 35.126 -75.029 1.00 62.56 914 GLN A C 1
ATOM 7358 O O . GLN A 1 914 ? 58.926 36.035 -74.209 1.00 62.56 914 GLN A O 1
ATOM 7363 N N . PRO A 1 915 ? 58.076 34.476 -75.594 1.00 67.00 915 PRO A N 1
ATOM 7364 C CA . PRO A 1 915 ? 56.684 34.762 -75.261 1.00 67.00 915 PRO A CA 1
ATOM 7365 C C . PRO A 1 915 ? 56.380 34.354 -73.812 1.00 67.00 915 PRO A C 1
ATOM 7367 O O . PRO A 1 915 ? 56.550 33.197 -73.427 1.00 67.00 915 PRO A O 1
ATOM 7370 N N . LYS A 1 916 ? 55.916 35.313 -73.005 1.00 74.62 916 LYS A N 1
ATOM 7371 C CA . LYS A 1 916 ? 55.444 35.091 -71.636 1.00 74.62 916 LYS A CA 1
ATOM 7372 C C . LYS A 1 916 ? 53.937 34.886 -71.660 1.00 74.62 916 LYS A C 1
ATOM 7374 O O . LYS A 1 916 ? 53.215 35.613 -72.343 1.00 74.62 916 LYS A O 1
ATOM 7379 N N . TYR A 1 917 ? 53.453 33.929 -70.881 1.00 79.62 917 TYR A N 1
ATOM 7380 C CA . TYR A 1 917 ? 52.030 33.634 -70.791 1.00 79.62 917 TYR A CA 1
ATOM 7381 C C . TYR A 1 917 ? 51.522 33.806 -69.361 1.00 79.62 917 TYR A C 1
ATOM 7383 O O . TYR A 1 917 ? 52.228 33.517 -68.397 1.00 79.62 917 TYR A O 1
ATOM 7391 N N . ASN A 1 918 ? 50.276 34.254 -69.246 1.00 84.88 918 ASN A N 1
ATOM 7392 C CA . ASN A 1 918 ? 49.466 34.142 -68.042 1.00 84.88 918 ASN A CA 1
ATOM 7393 C C . ASN A 1 918 ? 48.439 33.023 -68.243 1.00 84.88 918 ASN A C 1
ATOM 7395 O O . ASN A 1 918 ? 48.099 32.668 -69.370 1.00 84.88 918 ASN A O 1
ATOM 7399 N N . THR A 1 919 ? 47.908 32.487 -67.150 1.00 87.56 919 THR A N 1
ATOM 7400 C CA . THR A 1 919 ? 46.870 31.452 -67.206 1.00 87.56 919 THR A CA 1
ATOM 7401 C C . THR A 1 919 ? 45.529 32.045 -66.794 1.00 87.56 919 THR A C 1
ATOM 7403 O O . THR A 1 919 ? 45.376 32.485 -65.655 1.00 87.56 919 THR A O 1
ATOM 7406 N N . LYS A 1 920 ? 44.546 32.029 -67.700 1.00 89.25 920 LYS A N 1
ATOM 7407 C CA . LYS A 1 920 ? 43.142 32.258 -67.347 1.00 89.25 920 LYS A CA 1
ATOM 7408 C C . LYS A 1 920 ? 42.559 30.944 -66.835 1.00 89.25 920 LYS A C 1
ATOM 7410 O O . LYS A 1 920 ? 42.677 29.913 -67.496 1.00 89.25 920 LYS A O 1
ATOM 7415 N N . LYS A 1 921 ? 41.945 30.990 -65.656 1.00 90.88 921 LYS A N 1
ATOM 7416 C CA . LYS A 1 921 ? 41.364 29.828 -64.982 1.00 90.88 921 LYS A CA 1
ATOM 7417 C C . LYS A 1 921 ? 39.855 29.988 -64.937 1.00 90.88 921 LYS A C 1
ATOM 7419 O O . LYS A 1 921 ? 39.359 30.864 -64.235 1.00 90.88 921 LYS A O 1
ATOM 7424 N N . ASP A 1 922 ? 39.147 29.146 -65.676 1.00 90.38 922 ASP A N 1
ATOM 7425 C CA . ASP A 1 922 ? 37.689 29.094 -65.632 1.00 90.38 922 ASP A CA 1
ATOM 7426 C C . ASP A 1 922 ? 37.274 27.895 -64.765 1.00 90.38 922 ASP A C 1
ATOM 7428 O O . ASP A 1 922 ? 37.596 26.751 -65.093 1.00 90.38 922 ASP A O 1
ATOM 7432 N N . LEU A 1 923 ? 36.606 28.146 -63.633 1.00 91.25 923 LEU A N 1
ATOM 7433 C CA . LEU A 1 923 ? 36.137 27.085 -62.735 1.00 91.25 923 LEU A CA 1
ATOM 7434 C C . LEU A 1 923 ? 35.095 26.229 -63.460 1.00 91.25 923 LEU A C 1
ATOM 7436 O O . LEU A 1 923 ? 34.022 26.720 -63.805 1.00 91.25 923 LEU A O 1
ATOM 7440 N N . LEU A 1 924 ? 35.401 24.948 -63.655 1.00 88.69 924 LEU A N 1
ATOM 7441 C CA . LEU A 1 924 ? 34.473 23.984 -64.237 1.00 88.69 924 LEU A CA 1
ATOM 7442 C C . LEU A 1 924 ? 33.510 23.456 -63.174 1.00 88.69 924 LEU A C 1
ATOM 7444 O O . LEU A 1 924 ? 32.298 23.514 -63.350 1.00 88.69 924 LEU A O 1
ATOM 7448 N N . GLN A 1 925 ? 34.049 22.926 -62.074 1.00 88.25 925 GLN A N 1
ATOM 7449 C CA . GLN A 1 925 ? 33.267 22.351 -60.978 1.00 88.25 925 GLN A CA 1
ATOM 7450 C C . GLN A 1 925 ? 34.127 22.138 -59.727 1.00 88.25 925 GLN A C 1
ATOM 7452 O O . GLN A 1 925 ? 35.357 22.170 -59.780 1.00 88.25 925 GLN A O 1
ATOM 7457 N N . PHE A 1 926 ? 33.475 21.864 -58.600 1.00 88.88 926 PHE A N 1
ATOM 7458 C CA . PHE A 1 926 ? 34.142 21.305 -57.426 1.00 88.88 926 PHE A CA 1
ATOM 7459 C C . PHE A 1 926 ? 34.104 19.781 -57.488 1.00 88.88 926 PHE A C 1
ATOM 7461 O O . PHE A 1 926 ? 33.067 19.207 -57.811 1.00 88.88 926 PHE A O 1
ATOM 7468 N N . LEU A 1 927 ? 35.218 19.137 -57.148 1.00 88.88 927 LEU A N 1
ATOM 7469 C CA . LEU A 1 927 ? 35.313 17.682 -57.064 1.00 88.88 927 LEU A CA 1
ATOM 7470 C C . LEU A 1 927 ? 35.664 17.238 -55.648 1.00 88.88 927 LEU A C 1
ATOM 7472 O O . LEU A 1 927 ? 36.450 17.892 -54.961 1.00 88.88 927 LEU A O 1
ATOM 7476 N N . LEU A 1 928 ? 35.081 16.113 -55.238 1.00 90.75 928 LEU A N 1
ATOM 7477 C CA . LEU A 1 928 ? 35.402 15.423 -53.994 1.00 90.75 928 LEU A CA 1
ATOM 7478 C C . LEU A 1 928 ? 36.249 14.190 -54.315 1.00 90.75 928 LEU A C 1
ATOM 7480 O O . LEU A 1 928 ? 35.854 13.369 -55.145 1.00 90.75 928 LEU A O 1
ATOM 7484 N N . SER A 1 929 ? 37.411 14.089 -53.673 1.00 90.12 929 SER A N 1
ATOM 7485 C CA . SER A 1 929 ? 38.366 12.986 -53.806 1.00 90.12 929 SER A CA 1
ATOM 7486 C C . SER A 1 929 ? 38.493 12.231 -52.489 1.00 90.12 929 SER A C 1
ATOM 7488 O O . SER A 1 929 ? 38.608 12.848 -51.432 1.00 90.12 929 SER A O 1
ATOM 7490 N N . PHE A 1 930 ? 38.527 10.904 -52.568 1.00 90.44 930 PHE A N 1
ATOM 7491 C CA . PHE A 1 930 ? 38.925 10.023 -51.476 1.00 90.44 930 PHE A CA 1
ATOM 7492 C C . PHE A 1 930 ? 40.452 9.922 -51.458 1.00 90.44 930 PHE A C 1
ATOM 7494 O O . PHE A 1 930 ? 41.043 9.279 -52.331 1.00 90.44 930 PHE A O 1
ATOM 7501 N N . GLY A 1 931 ? 41.071 10.553 -50.466 1.00 89.00 931 GLY A N 1
ATOM 7502 C CA . GLY A 1 931 ? 42.509 10.757 -50.364 1.00 89.00 931 GLY A CA 1
ATOM 7503 C C . GLY A 1 931 ? 43.002 11.981 -51.135 1.00 89.00 931 GLY A C 1
ATOM 7504 O O . GLY A 1 931 ? 42.322 12.518 -52.022 1.00 89.00 931 GLY A O 1
ATOM 7505 N N . GLN A 1 932 ? 44.215 12.420 -50.796 1.00 89.31 932 GLN A N 1
ATOM 7506 C CA . GLN A 1 932 ? 44.937 13.406 -51.597 1.00 89.31 932 GLN A CA 1
ATOM 7507 C C . GLN A 1 932 ? 45.259 12.847 -52.988 1.00 89.31 932 GLN A C 1
ATOM 7509 O O . GLN A 1 932 ? 45.559 11.662 -53.145 1.00 89.31 932 GLN A O 1
ATOM 7514 N N . ILE A 1 933 ? 45.187 13.710 -54.001 1.00 91.06 933 ILE A N 1
ATOM 7515 C CA . ILE A 1 933 ? 45.527 13.331 -55.374 1.00 91.06 933 ILE A CA 1
ATOM 7516 C C . ILE A 1 933 ? 47.037 13.114 -55.498 1.00 91.06 933 ILE A C 1
ATOM 7518 O O . ILE A 1 933 ? 47.834 13.841 -54.904 1.00 91.06 933 ILE A O 1
ATOM 7522 N N . GLN A 1 934 ? 47.430 12.127 -56.293 1.00 89.75 934 GLN A N 1
ATOM 7523 C CA . GLN A 1 934 ? 48.819 11.924 -56.679 1.00 89.75 934 GLN A CA 1
ATOM 7524 C C . GLN A 1 934 ? 49.126 12.823 -57.875 1.00 89.75 934 GLN A C 1
ATOM 7526 O O . GLN A 1 934 ? 48.338 12.899 -58.819 1.00 89.75 934 GLN A O 1
ATOM 7531 N N . GLN A 1 935 ? 50.258 13.521 -57.823 1.00 89.62 935 GLN A N 1
ATOM 7532 C CA . GLN A 1 935 ? 50.699 14.409 -58.890 1.00 89.62 935 GLN A CA 1
ATOM 7533 C C . GLN A 1 935 ? 52.070 13.975 -59.397 1.00 89.62 935 GLN A C 1
ATOM 7535 O O . GLN A 1 935 ? 53.036 13.945 -58.638 1.00 89.62 935 GLN A O 1
ATO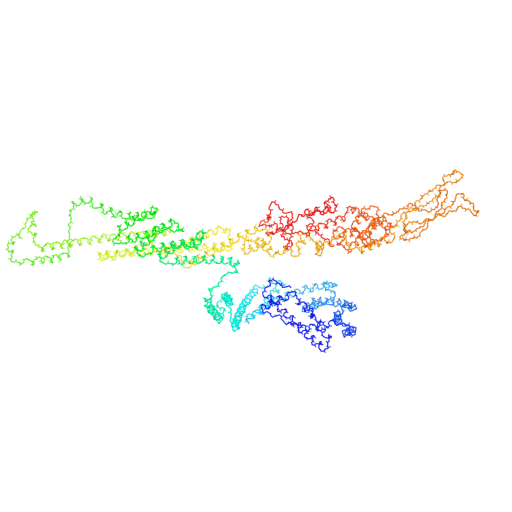M 7540 N N . GLU A 1 936 ? 52.157 13.716 -60.696 1.00 89.56 936 GLU A N 1
ATOM 7541 C CA . GLU A 1 936 ? 53.401 13.416 -61.394 1.00 89.56 936 GLU A CA 1
ATOM 7542 C C . GLU A 1 936 ? 53.677 14.506 -62.436 1.00 89.56 936 GLU A C 1
ATOM 7544 O O . GLU A 1 936 ? 52.772 14.949 -63.147 1.00 89.56 936 GLU A O 1
ATOM 7549 N N . LYS A 1 937 ? 54.923 14.983 -62.506 1.00 88.75 937 LYS A N 1
ATOM 7550 C CA . LYS A 1 937 ? 55.362 15.994 -63.476 1.00 88.75 937 LYS A CA 1
ATOM 7551 C C . LYS A 1 937 ? 56.464 15.398 -64.344 1.00 88.75 937 LYS A C 1
ATOM 7553 O O . LYS A 1 937 ? 57.571 15.178 -63.860 1.00 88.75 937 LYS A O 1
ATOM 7558 N N . ILE A 1 938 ? 56.168 15.204 -65.624 1.00 85.81 938 ILE A N 1
ATOM 7559 C CA . ILE A 1 938 ? 57.133 14.777 -66.638 1.00 85.81 938 ILE A CA 1
ATOM 7560 C C . ILE A 1 938 ? 57.565 16.022 -67.404 1.00 85.81 938 ILE A C 1
ATOM 7562 O O . ILE A 1 938 ? 56.735 16.693 -68.009 1.00 85.81 938 ILE A O 1
ATOM 7566 N N . GLU A 1 939 ? 58.847 16.365 -67.342 1.00 81.69 939 GLU A N 1
ATOM 7567 C CA . GLU A 1 939 ? 59.405 17.569 -67.963 1.00 81.69 939 GLU A CA 1
ATOM 7568 C C . GLU A 1 939 ? 60.463 17.175 -68.991 1.00 81.69 939 GLU A C 1
ATOM 7570 O O . GLU A 1 939 ? 61.479 16.568 -68.646 1.00 81.69 939 GLU A O 1
ATOM 7575 N N . GLU A 1 940 ? 60.229 17.526 -70.253 1.00 76.25 940 GLU A N 1
ATOM 7576 C CA . GLU A 1 940 ? 61.178 17.286 -71.340 1.00 76.25 940 GLU A CA 1
ATOM 7577 C C . GLU A 1 940 ? 62.275 18.355 -71.285 1.00 76.25 940 GLU A C 1
ATOM 7579 O O . GLU A 1 940 ? 62.160 19.442 -71.848 1.00 76.25 940 GLU A O 1
ATOM 7584 N N . LYS A 1 941 ? 63.333 18.068 -70.518 1.00 73.12 941 LYS A N 1
ATOM 7585 C CA . LYS A 1 941 ? 64.455 19.000 -70.303 1.00 73.12 941 LYS A CA 1
ATOM 7586 C C . LYS A 1 941 ? 65.467 19.014 -71.449 1.00 73.12 941 LYS A C 1
ATOM 7588 O O . LYS A 1 941 ? 66.247 19.960 -71.530 1.00 73.12 941 LYS A O 1
ATOM 7593 N N . PHE A 1 942 ? 65.462 17.991 -72.302 1.00 73.19 942 PHE A N 1
ATOM 7594 C CA . PHE A 1 942 ? 66.422 17.804 -73.389 1.00 73.19 942 PHE A CA 1
ATOM 7595 C C . PHE A 1 942 ? 65.714 17.347 -74.666 1.00 73.19 942 PHE A C 1
ATOM 7597 O O . PHE A 1 942 ? 64.774 16.557 -74.589 1.00 73.19 942 PHE A O 1
ATOM 7604 N N . ASP A 1 943 ? 66.162 17.843 -75.818 1.00 70.19 943 ASP A N 1
ATOM 7605 C CA . ASP A 1 943 ? 65.692 17.388 -77.129 1.00 70.19 943 ASP A CA 1
ATOM 7606 C C . ASP A 1 943 ? 66.311 16.029 -77.524 1.00 70.19 943 ASP A C 1
ATOM 7608 O O . ASP A 1 943 ? 67.194 15.505 -76.840 1.00 70.19 943 ASP A O 1
ATOM 7612 N N . GLU A 1 944 ? 65.878 15.454 -78.654 1.00 68.12 944 GLU A N 1
ATOM 7613 C CA . GLU A 1 944 ? 66.378 14.170 -79.192 1.00 68.12 944 GLU A CA 1
ATOM 7614 C C . GLU A 1 944 ? 67.903 14.161 -79.464 1.00 68.12 944 GLU A C 1
ATOM 7616 O O . GLU A 1 944 ? 68.489 13.105 -79.7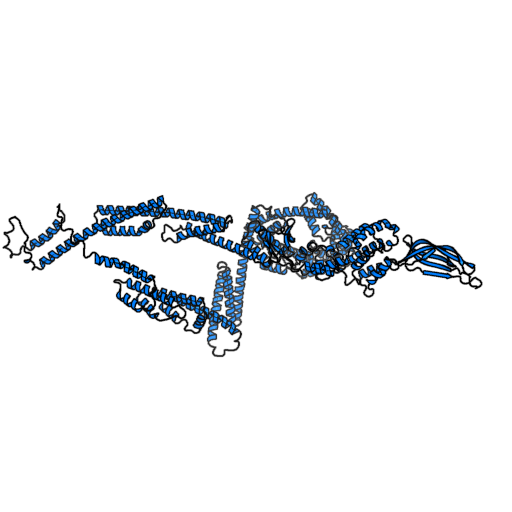01 1.00 68.12 944 GLU A O 1
ATOM 7621 N N . THR A 1 945 ? 68.566 15.325 -79.403 1.00 69.19 945 THR A N 1
ATOM 7622 C CA . THR A 1 945 ? 70.014 15.501 -79.597 1.00 69.19 945 THR A CA 1
ATOM 7623 C C . THR A 1 945 ? 70.787 15.748 -78.295 1.00 69.19 945 THR A C 1
ATOM 7625 O O . THR A 1 945 ? 72.005 15.932 -78.330 1.00 69.19 945 THR A O 1
ATOM 7628 N N . GLY A 1 946 ? 70.108 15.734 -77.141 1.00 66.31 946 GLY A N 1
ATOM 7629 C CA . GLY A 1 946 ? 70.709 15.954 -75.825 1.00 66.31 946 GLY A CA 1
ATOM 7630 C C . GLY A 1 946 ? 70.973 17.425 -75.484 1.00 66.31 946 GLY A C 1
ATOM 7631 O O . GLY A 1 946 ? 71.684 17.699 -74.514 1.00 66.31 946 GLY A O 1
ATOM 7632 N N . LYS A 1 947 ? 70.427 18.384 -76.247 1.00 71.06 947 LYS A N 1
ATOM 7633 C CA . LYS A 1 947 ? 70.532 19.817 -75.930 1.00 71.06 947 LYS A CA 1
ATOM 7634 C C . LYS A 1 947 ? 69.394 20.256 -75.006 1.00 71.06 947 LYS A C 1
ATOM 7636 O O . LYS A 1 947 ? 68.274 19.774 -75.164 1.00 71.06 947 LYS A O 1
ATOM 7641 N N . PRO A 1 948 ? 69.654 21.162 -74.045 1.00 68.88 948 PRO A N 1
ATOM 7642 C CA . PRO A 1 948 ? 68.610 21.685 -73.173 1.00 68.88 948 PRO A CA 1
ATOM 7643 C C . PRO A 1 948 ? 67.557 22.452 -73.985 1.00 68.88 948 PRO A C 1
ATOM 7645 O O . PRO A 1 948 ? 67.905 23.277 -74.828 1.00 68.88 948 PRO A O 1
ATOM 7648 N N . VAL A 1 949 ? 66.276 22.175 -73.727 1.00 70.19 949 VAL A N 1
ATOM 7649 C CA . VAL A 1 949 ? 65.147 22.825 -74.413 1.00 70.19 949 VAL A CA 1
ATOM 7650 C C . VAL A 1 949 ? 64.893 24.205 -73.804 1.00 70.19 949 VAL A C 1
ATOM 7652 O O . VAL A 1 949 ? 64.619 24.320 -72.606 1.00 70.19 949 VAL A O 1
ATOM 7655 N N . ASP A 1 950 ? 64.936 25.255 -74.631 1.00 62.97 950 ASP A N 1
ATOM 7656 C CA . ASP A 1 950 ? 64.520 26.602 -74.234 1.00 62.97 950 ASP A CA 1
ATOM 7657 C C . ASP A 1 950 ? 62.998 26.615 -74.012 1.00 62.97 950 ASP A C 1
ATOM 7659 O O . ASP A 1 950 ? 62.216 26.531 -74.957 1.00 62.97 950 ASP A O 1
ATOM 7663 N N . ASN A 1 951 ? 62.590 26.737 -72.741 1.00 66.88 951 ASN A N 1
ATOM 7664 C CA . ASN A 1 951 ? 61.204 26.675 -72.254 1.00 66.88 951 ASN A CA 1
ATOM 7665 C C . ASN A 1 951 ? 60.611 25.244 -72.246 1.00 66.88 951 ASN A C 1
ATOM 7667 O O . ASN A 1 951 ? 59.726 24.934 -73.049 1.00 66.88 951 ASN A O 1
ATOM 7671 N N . PRO A 1 952 ? 61.084 24.367 -71.336 1.00 73.81 952 PRO A N 1
ATOM 7672 C CA . PRO A 1 952 ? 60.695 22.963 -71.318 1.00 73.81 952 PRO A CA 1
ATOM 7673 C C . PRO A 1 952 ? 59.192 22.816 -71.083 1.00 73.81 952 PRO A C 1
ATOM 7675 O O . PRO A 1 952 ? 58.605 23.443 -70.193 1.00 73.81 952 PRO A O 1
ATOM 7678 N N . VAL A 1 953 ? 58.573 21.968 -71.897 1.00 80.81 953 VAL A N 1
ATOM 7679 C CA . VAL A 1 953 ? 57.170 21.605 -71.742 1.00 80.81 953 VAL A CA 1
ATOM 7680 C C . VAL A 1 953 ? 57.087 20.519 -70.679 1.00 80.81 953 VAL A C 1
ATOM 7682 O O . VAL A 1 953 ? 57.728 19.472 -70.779 1.00 80.81 953 VAL A O 1
ATOM 7685 N N . ALA A 1 954 ? 56.290 20.769 -69.646 1.00 86.56 954 ALA A N 1
ATOM 7686 C CA . ALA A 1 954 ? 56.003 19.791 -68.617 1.00 86.56 954 ALA A CA 1
ATOM 7687 C C . ALA A 1 954 ? 54.561 19.301 -68.708 1.00 86.56 954 ALA A C 1
ATOM 7689 O O . ALA A 1 954 ? 53.615 20.089 -68.692 1.00 86.56 954 ALA A O 1
ATOM 7690 N N . LYS A 1 955 ? 54.383 17.985 -68.748 1.00 88.31 955 LYS A N 1
ATOM 7691 C CA . LYS A 1 955 ? 53.088 17.339 -68.560 1.00 88.31 955 LYS A CA 1
ATOM 7692 C C . LYS A 1 955 ? 52.890 17.068 -67.077 1.00 88.31 955 LYS A C 1
ATOM 7694 O O . LYS A 1 955 ? 53.687 16.367 -66.457 1.00 88.31 955 LYS A O 1
ATOM 7699 N N . VAL A 1 956 ? 51.840 17.647 -66.506 1.00 90.94 956 VAL A N 1
ATOM 7700 C CA . VAL A 1 956 ? 51.423 17.408 -65.125 1.00 90.94 956 VAL A CA 1
ATOM 7701 C C . VAL A 1 956 ? 50.195 16.512 -65.147 1.00 90.94 956 VAL A C 1
ATOM 7703 O O . VAL A 1 956 ? 49.146 16.888 -65.670 1.00 90.94 956 VAL A O 1
ATOM 7706 N N . MET A 1 957 ? 50.350 15.332 -64.564 1.00 90.38 957 MET A N 1
ATOM 7707 C CA . MET A 1 957 ? 49.338 14.298 -64.429 1.00 90.38 957 MET A CA 1
ATOM 7708 C C . MET A 1 957 ? 48.835 14.286 -62.987 1.00 90.38 957 MET A C 1
ATOM 7710 O O . MET A 1 957 ? 49.614 14.087 -62.058 1.00 90.38 957 MET A O 1
ATOM 7714 N N . GLN A 1 958 ? 47.540 14.527 -62.794 1.00 92.44 958 GLN A N 1
ATOM 7715 C CA . GLN A 1 958 ? 46.880 14.519 -61.490 1.00 92.44 958 GLN A CA 1
ATOM 7716 C C . GLN A 1 958 ? 45.878 13.366 -61.430 1.00 92.44 958 GLN A C 1
ATOM 7718 O O . GLN A 1 958 ? 44.864 13.384 -62.131 1.00 92.44 958 GLN A O 1
ATOM 7723 N N . GLN A 1 959 ? 46.159 12.368 -60.594 1.00 91.69 959 GLN A N 1
ATOM 7724 C CA . GLN A 1 959 ? 45.346 11.164 -60.455 1.00 91.69 959 GLN A CA 1
ATOM 7725 C C . GLN A 1 959 ? 44.729 11.064 -59.059 1.00 91.69 959 GLN A C 1
ATOM 7727 O O . GLN A 1 959 ? 45.386 11.298 -58.047 1.00 91.69 959 GLN A O 1
ATOM 7732 N N . GLY A 1 960 ? 43.459 10.676 -58.994 1.00 90.31 960 GLY A N 1
ATOM 7733 C CA . GLY A 1 960 ? 42.755 10.477 -57.731 1.00 90.31 960 GLY A CA 1
ATOM 7734 C C . GLY A 1 960 ? 41.500 9.629 -57.883 1.00 90.31 960 GLY A C 1
ATOM 7735 O O . GLY A 1 960 ? 41.089 9.287 -58.993 1.00 90.31 960 GLY A O 1
ATOM 7736 N N . ASN A 1 961 ? 40.890 9.300 -56.746 1.00 90.06 961 ASN A N 1
ATOM 7737 C CA . ASN A 1 961 ? 39.623 8.580 -56.683 1.00 90.06 961 ASN A CA 1
ATOM 7738 C C . ASN A 1 961 ? 38.506 9.567 -56.365 1.00 90.06 961 ASN A C 1
ATOM 7740 O O . ASN A 1 961 ? 38.358 9.973 -55.217 1.00 90.06 961 ASN A O 1
ATOM 7744 N N . PHE A 1 962 ? 37.707 9.930 -57.357 1.00 87.62 962 PHE A N 1
ATOM 7745 C CA . PHE A 1 962 ? 36.695 10.971 -57.222 1.00 87.62 962 PHE A CA 1
ATOM 7746 C C . PHE A 1 962 ? 35.296 10.381 -57.087 1.00 87.62 962 PHE A C 1
ATOM 7748 O O . PHE A 1 962 ? 35.025 9.280 -57.570 1.00 87.62 962 PHE A O 1
ATOM 7755 N N . LEU A 1 963 ? 34.391 11.127 -56.455 1.00 81.56 963 LEU A N 1
ATOM 7756 C CA . LEU A 1 963 ? 32.965 10.823 -56.498 1.00 81.56 963 LEU A CA 1
ATOM 7757 C C . LEU A 1 963 ? 32.307 11.592 -57.646 1.00 81.56 963 LEU A C 1
ATOM 7759 O O . LEU A 1 963 ? 32.197 12.817 -57.593 1.00 81.56 963 LEU A O 1
ATOM 7763 N N . ILE A 1 964 ? 31.876 10.881 -58.689 1.00 77.50 964 ILE A N 1
ATOM 7764 C CA . ILE A 1 964 ? 31.292 11.486 -59.890 1.00 77.50 964 ILE A CA 1
ATOM 7765 C C . ILE A 1 964 ? 30.013 10.736 -60.249 1.00 77.50 964 ILE A C 1
ATOM 7767 O O . ILE A 1 964 ? 29.998 9.512 -60.329 1.00 77.50 964 ILE A O 1
ATOM 7771 N N . GLY A 1 965 ? 28.904 11.469 -60.392 1.00 69.19 965 GLY A N 1
ATOM 7772 C CA . GLY A 1 965 ? 27.592 10.864 -60.653 1.00 69.19 965 GLY A CA 1
ATOM 7773 C C . GLY A 1 965 ? 27.160 9.843 -59.589 1.00 69.19 965 GLY A C 1
ATOM 7774 O O . GLY A 1 965 ? 26.473 8.879 -59.911 1.00 69.19 965 GLY A O 1
ATOM 7775 N N . GLY A 1 966 ? 27.611 10.011 -58.338 1.00 69.62 966 GLY A N 1
ATOM 7776 C CA . GLY A 1 966 ? 27.319 9.098 -57.228 1.00 69.62 966 GLY A CA 1
ATOM 7777 C C . GLY A 1 966 ? 28.149 7.807 -57.199 1.00 69.62 966 GLY A C 1
ATOM 7778 O O . GLY A 1 966 ? 27.918 6.970 -56.328 1.00 69.62 966 GLY A O 1
ATOM 7779 N N . LYS A 1 967 ? 29.122 7.626 -58.105 1.00 77.19 967 LYS A N 1
ATOM 7780 C CA . LYS A 1 967 ? 30.029 6.468 -58.124 1.00 77.19 967 LYS A CA 1
ATOM 7781 C C . LYS A 1 967 ? 31.472 6.888 -57.870 1.00 77.19 967 LYS A C 1
ATOM 7783 O O . LYS A 1 967 ? 31.895 7.979 -58.250 1.00 77.19 967 LYS A O 1
ATOM 7788 N N . ARG A 1 968 ? 32.227 6.010 -57.204 1.00 83.75 968 ARG A N 1
ATOM 7789 C CA . ARG A 1 968 ? 33.665 6.186 -56.986 1.00 83.75 968 ARG A CA 1
ATOM 7790 C C . ARG A 1 968 ? 34.404 5.772 -58.255 1.00 83.75 968 ARG A C 1
ATOM 7792 O O . ARG A 1 968 ? 34.368 4.604 -58.627 1.00 83.75 968 ARG A O 1
ATOM 7799 N N . GLU A 1 969 ? 35.068 6.725 -58.894 1.00 86.06 969 GLU A N 1
ATOM 7800 C CA . GLU A 1 969 ? 35.789 6.526 -60.149 1.00 86.06 969 GLU A CA 1
ATOM 7801 C C . GLU A 1 969 ? 37.215 7.069 -60.031 1.00 86.06 969 GLU A C 1
ATOM 7803 O O . GLU A 1 969 ? 37.432 8.205 -59.603 1.00 86.06 969 GLU A O 1
ATOM 7808 N N . GLY A 1 970 ? 38.199 6.268 -60.440 1.00 88.69 970 GLY A N 1
ATOM 7809 C CA . GLY A 1 970 ? 39.556 6.763 -60.651 1.00 88.69 970 GLY A CA 1
ATOM 7810 C C . GLY A 1 970 ? 39.587 7.668 -61.881 1.00 88.69 970 GLY A C 1
ATOM 7811 O O . GLY A 1 970 ? 39.127 7.258 -62.947 1.00 88.69 970 GLY A O 1
ATOM 7812 N N . ARG A 1 971 ? 40.117 8.889 -61.759 1.00 89.38 971 ARG A N 1
ATOM 7813 C CA . ARG A 1 971 ? 40.316 9.790 -62.907 1.00 89.38 971 ARG A CA 1
ATOM 7814 C C . ARG A 1 971 ? 41.712 10.379 -62.937 1.00 89.38 971 ARG A C 1
ATOM 7816 O O . ARG A 1 971 ? 42.317 10.622 -61.895 1.00 89.38 971 ARG A O 1
ATOM 7823 N N . LEU A 1 972 ? 42.167 10.622 -64.161 1.00 90.19 972 LEU A N 1
ATOM 7824 C CA . LEU A 1 972 ? 43.406 11.300 -64.496 1.00 90.19 972 LEU A CA 1
ATOM 7825 C C . LEU A 1 972 ? 43.068 12.626 -65.179 1.00 90.19 972 LEU A C 1
ATOM 7827 O O . LEU A 1 972 ? 42.302 12.654 -66.143 1.00 90.19 972 LEU A O 1
ATOM 7831 N N . PHE A 1 973 ? 43.651 13.711 -64.686 1.00 91.38 973 PHE A N 1
ATOM 7832 C CA . PHE A 1 973 ? 43.617 15.020 -65.324 1.00 91.38 973 PHE A CA 1
ATOM 7833 C C . PHE A 1 973 ? 45.028 15.362 -65.798 1.00 91.38 973 PHE A C 1
ATOM 7835 O O . PHE A 1 973 ? 45.967 15.355 -65.004 1.00 91.38 973 PHE A O 1
ATOM 7842 N N . GLU A 1 974 ? 45.180 15.635 -67.092 1.00 92.06 974 GLU A N 1
ATOM 7843 C CA . GLU A 1 974 ? 46.456 16.019 -67.697 1.00 92.06 974 GLU A CA 1
ATOM 7844 C C . GLU A 1 974 ? 46.422 17.505 -68.058 1.00 92.06 974 GLU A C 1
ATOM 7846 O O . GLU A 1 974 ? 45.502 17.977 -68.731 1.00 92.06 974 GLU A O 1
ATOM 7851 N N . SER A 1 975 ? 47.445 18.236 -67.624 1.00 91.88 975 SER A N 1
ATOM 7852 C CA . SER A 1 975 ? 47.673 19.623 -68.021 1.00 91.88 975 SER A CA 1
ATOM 7853 C C . SER A 1 975 ? 49.094 19.805 -68.532 1.00 91.88 975 SER A C 1
ATOM 7855 O O . SER A 1 975 ? 50.041 19.174 -68.064 1.00 91.88 975 SER A O 1
ATOM 7857 N N . THR A 1 976 ? 49.252 20.689 -69.509 1.00 90.44 976 THR A N 1
ATOM 7858 C CA . THR A 1 976 ? 50.548 21.027 -70.098 1.00 90.44 976 THR A CA 1
ATOM 7859 C C . THR A 1 976 ? 51.000 22.385 -69.569 1.00 90.44 976 THR A C 1
ATOM 7861 O O . THR A 1 976 ? 50.239 23.350 -69.620 1.00 90.44 976 THR A O 1
ATOM 7864 N N . HIS A 1 977 ? 52.223 22.455 -69.044 1.00 89.25 977 HIS A N 1
ATOM 7865 C CA . HIS A 1 977 ? 52.816 23.618 -68.379 1.00 89.25 977 HIS A CA 1
ATOM 7866 C C . HIS A 1 977 ? 54.059 24.067 -69.155 1.00 89.25 977 HIS A C 1
ATOM 7868 O O . HIS A 1 977 ? 54.949 23.256 -69.393 1.00 89.25 977 HIS A O 1
ATOM 7874 N N . TRP A 1 978 ? 54.137 25.339 -69.549 1.00 85.88 978 TRP A N 1
ATOM 7875 C CA . TRP A 1 978 ? 55.313 25.927 -70.214 1.00 85.88 978 TRP A CA 1
ATOM 7876 C C . TRP A 1 978 ? 55.321 27.446 -70.019 1.00 85.88 978 TRP A C 1
ATOM 7878 O O . TRP A 1 978 ? 54.267 28.068 -70.049 1.00 85.88 978 TRP A O 1
ATOM 7888 N N . GLY A 1 979 ? 56.478 28.088 -69.832 1.00 73.81 979 GLY A N 1
ATOM 7889 C CA . GLY A 1 979 ? 56.600 29.558 -69.867 1.00 73.81 979 GLY A CA 1
ATOM 7890 C C . GLY A 1 979 ? 55.624 30.368 -68.993 1.00 73.81 979 GLY A C 1
ATOM 7891 O O . GLY A 1 979 ? 55.276 31.489 -69.366 1.00 73.81 979 GLY A O 1
ATOM 7892 N N . GLY A 1 980 ? 55.142 29.802 -67.876 1.00 73.81 980 GLY A N 1
ATOM 7893 C CA . GLY A 1 980 ? 54.102 30.389 -67.007 1.00 73.81 980 GLY A CA 1
ATOM 7894 C C . GLY A 1 980 ? 52.644 30.140 -67.444 1.00 73.81 980 GLY A C 1
ATOM 7895 O O . GLY A 1 980 ? 51.713 30.466 -66.704 1.00 73.81 980 GLY A O 1
ATOM 7896 N N . ALA A 1 981 ? 52.434 29.535 -68.614 1.00 83.56 981 ALA A N 1
ATOM 7897 C CA . ALA A 1 981 ? 51.150 29.070 -69.129 1.00 83.56 981 ALA A CA 1
ATOM 7898 C C . ALA A 1 981 ? 50.818 27.656 -68.646 1.00 83.56 981 ALA A C 1
ATOM 7900 O O . ALA A 1 981 ? 51.674 26.771 -68.630 1.00 83.56 981 ALA A O 1
ATOM 7901 N N . ILE A 1 982 ? 49.539 27.440 -68.353 1.00 89.25 982 ILE A N 1
ATOM 7902 C CA . ILE A 1 982 ? 48.947 26.126 -68.121 1.00 89.25 982 ILE A CA 1
ATOM 7903 C C . ILE A 1 982 ? 47.805 25.952 -69.122 1.00 89.25 982 ILE A C 1
ATOM 7905 O O . ILE A 1 982 ? 46.958 26.839 -69.267 1.00 89.25 982 ILE A O 1
ATOM 7909 N N . LYS A 1 983 ? 47.772 24.812 -69.812 1.00 89.69 983 LYS A N 1
ATOM 7910 C CA . LYS A 1 983 ? 46.691 24.433 -70.728 1.00 89.69 983 LYS A CA 1
ATOM 7911 C C . LYS A 1 983 ? 46.103 23.088 -70.336 1.00 89.69 983 LYS A C 1
ATOM 7913 O O . LYS A 1 983 ? 46.840 22.117 -70.187 1.00 89.69 983 LYS A O 1
ATOM 7918 N N . GLY A 1 984 ? 44.779 23.040 -70.239 1.00 91.69 984 GLY A N 1
ATOM 7919 C CA . GLY A 1 984 ? 44.022 21.834 -69.906 1.00 91.69 984 GLY A CA 1
ATOM 7920 C C . GLY A 1 984 ? 43.419 21.866 -68.497 1.00 91.69 984 GLY A C 1
ATOM 7921 O O . GLY A 1 984 ? 43.551 22.866 -67.786 1.00 91.69 984 GLY A O 1
ATOM 7922 N N . PRO A 1 985 ? 42.717 20.794 -68.099 1.00 91.31 985 PRO A N 1
ATOM 7923 C CA . PRO A 1 985 ? 42.102 20.685 -66.782 1.00 91.31 985 PRO A CA 1
ATOM 7924 C C . PRO A 1 985 ? 43.155 20.580 -65.673 1.00 91.31 985 PRO A C 1
ATOM 7926 O O . PRO A 1 985 ? 44.093 19.793 -65.774 1.00 91.31 985 PRO A O 1
ATOM 7929 N N . MET A 1 986 ? 42.971 21.335 -64.592 1.00 91.69 986 MET A N 1
ATOM 7930 C CA . MET A 1 986 ? 43.857 21.317 -63.429 1.00 91.69 986 MET A CA 1
ATOM 7931 C C . MET A 1 986 ? 43.058 21.358 -62.124 1.00 91.69 986 MET A C 1
ATOM 7933 O O . MET A 1 986 ? 42.124 22.150 -61.978 1.00 91.69 986 MET A O 1
ATOM 7937 N N . LEU A 1 987 ? 43.441 20.507 -61.174 1.00 91.94 987 LEU A N 1
ATOM 7938 C CA . LEU A 1 987 ? 42.916 20.482 -59.813 1.00 91.94 987 LEU A CA 1
ATOM 7939 C C . LEU A 1 987 ? 43.766 21.365 -58.906 1.00 91.94 987 LEU A C 1
ATOM 7941 O O . LEU A 1 987 ? 44.985 21.205 -58.833 1.00 91.94 987 LEU A O 1
ATOM 7945 N N . GLU A 1 988 ? 43.108 22.271 -58.189 1.00 88.81 988 GLU A N 1
ATOM 7946 C CA . GLU A 1 988 ? 43.754 23.238 -57.304 1.00 88.81 988 GLU A CA 1
ATOM 7947 C C . GLU A 1 988 ? 42.998 23.390 -55.977 1.00 88.81 988 GLU A C 1
ATOM 7949 O O . GLU A 1 988 ? 41.859 22.938 -55.831 1.00 88.81 988 GLU A O 1
ATOM 7954 N N . GLU A 1 989 ? 43.648 24.053 -55.015 1.00 88.81 989 GLU A N 1
ATOM 7955 C CA . GLU A 1 989 ? 43.117 24.356 -53.677 1.00 88.81 989 GLU A CA 1
ATOM 7956 C C . GLU A 1 989 ? 42.604 23.119 -52.907 1.00 88.81 989 GLU A C 1
ATOM 7958 O O . GLU A 1 989 ? 41.415 23.049 -52.588 1.00 88.81 989 GLU A O 1
ATOM 7963 N N . PRO A 1 990 ? 43.478 22.145 -52.577 1.00 91.25 990 PRO A N 1
ATOM 7964 C CA . PRO A 1 990 ? 43.096 21.008 -51.745 1.00 91.25 990 PRO A CA 1
ATOM 7965 C C . PRO A 1 990 ? 42.609 21.483 -50.372 1.00 91.25 990 PRO A C 1
ATOM 7967 O O . PRO A 1 990 ? 43.361 22.095 -49.612 1.00 91.25 990 PRO A O 1
ATOM 7970 N N . GLN A 1 991 ? 41.363 21.166 -50.031 1.00 92.44 991 GLN A N 1
ATOM 7971 C CA . GLN A 1 991 ? 40.800 21.437 -48.709 1.00 92.44 991 GLN A CA 1
ATOM 7972 C C . GLN A 1 991 ? 40.173 20.174 -48.129 1.00 92.44 991 GLN A C 1
ATOM 7974 O O . GLN A 1 991 ? 39.270 19.593 -48.730 1.00 92.44 991 GLN A O 1
ATOM 7979 N N . LEU A 1 992 ? 40.615 19.769 -46.938 1.00 93.06 992 LEU A N 1
ATOM 7980 C CA . LEU A 1 992 ? 39.944 18.712 -46.188 1.00 93.06 992 LEU A CA 1
ATOM 7981 C C . LEU A 1 992 ? 38.530 19.183 -45.823 1.00 93.06 992 LEU A C 1
ATOM 7983 O O . LEU A 1 992 ? 38.360 20.284 -45.284 1.00 93.06 992 LEU A O 1
ATOM 7987 N N . THR A 1 993 ? 37.531 18.365 -46.144 1.00 93.75 993 THR A N 1
ATOM 7988 C CA . THR A 1 993 ? 36.122 18.708 -45.912 1.00 93.75 993 THR A CA 1
ATOM 7989 C C . THR A 1 993 ? 35.814 18.875 -44.415 1.00 93.75 993 THR A C 1
ATOM 7991 O O . THR A 1 993 ? 36.465 18.230 -43.585 1.00 93.75 993 THR A O 1
ATOM 7994 N N . PRO A 1 994 ? 34.840 19.730 -44.037 1.00 93.94 994 PRO A N 1
ATOM 7995 C CA . PRO A 1 994 ? 34.379 19.842 -42.650 1.00 93.94 994 PRO A CA 1
ATOM 7996 C C . PRO A 1 994 ? 33.959 18.493 -42.052 1.00 93.94 994 PRO A C 1
ATOM 7998 O O . PRO A 1 994 ? 34.270 18.207 -40.901 1.00 93.94 994 PRO A O 1
ATOM 8001 N N . GLU A 1 995 ? 33.329 17.631 -42.852 1.00 93.31 995 GLU A N 1
ATOM 8002 C CA . GLU A 1 995 ? 32.914 16.282 -42.468 1.00 93.31 995 GLU A CA 1
ATOM 8003 C C . GLU A 1 995 ? 34.118 15.399 -42.110 1.00 93.31 995 GLU A C 1
ATOM 8005 O O . GLU A 1 995 ? 34.142 14.800 -41.035 1.00 93.31 995 GLU A O 1
ATOM 8010 N N . SER A 1 996 ? 35.160 15.362 -42.951 1.00 92.62 996 SER A N 1
ATOM 8011 C CA . SER A 1 996 ? 36.389 14.616 -42.645 1.00 92.62 996 SER A CA 1
ATOM 8012 C C . SER A 1 996 ? 37.129 15.176 -41.430 1.00 92.62 996 SER A C 1
ATOM 8014 O O . SER A 1 996 ? 37.626 14.404 -40.611 1.00 92.62 996 SER A O 1
ATOM 8016 N N . LYS A 1 997 ? 37.163 16.506 -41.259 1.00 93.50 997 LYS A N 1
ATOM 8017 C CA . LYS A 1 997 ? 37.719 17.136 -40.048 1.00 93.50 997 LYS A CA 1
ATOM 8018 C C . LYS A 1 997 ? 36.953 16.718 -38.796 1.00 93.50 997 LYS A C 1
ATOM 8020 O O . LYS A 1 997 ? 37.573 16.365 -37.799 1.00 93.50 997 LYS A O 1
ATOM 8025 N N . PHE A 1 998 ? 35.622 16.693 -38.853 1.00 93.38 998 PHE A N 1
ATOM 8026 C CA . PHE A 1 998 ? 34.791 16.239 -37.740 1.00 93.38 998 PHE A CA 1
ATOM 8027 C C . PHE A 1 998 ? 35.078 14.773 -37.379 1.00 93.38 998 PHE A C 1
ATOM 8029 O O . PHE A 1 998 ? 35.236 14.452 -36.202 1.00 93.38 998 PHE A O 1
ATOM 8036 N N . VAL A 1 999 ? 35.221 13.887 -38.372 1.00 91.88 999 VAL A N 1
ATOM 8037 C CA . VAL A 1 999 ? 35.594 12.479 -38.143 1.00 91.88 999 VAL A CA 1
ATOM 8038 C C . VAL A 1 999 ? 36.948 12.374 -37.426 1.00 91.88 999 VAL A C 1
ATOM 8040 O O . VAL A 1 999 ? 37.032 11.727 -36.380 1.00 91.88 999 VAL A O 1
ATOM 8043 N N . GLN A 1 1000 ? 37.978 13.065 -37.924 1.00 90.56 1000 GLN A N 1
ATOM 8044 C CA . GLN A 1 1000 ? 39.334 13.019 -37.357 1.00 90.56 1000 GLN A CA 1
ATOM 8045 C C . GLN A 1 1000 ? 39.430 13.660 -35.961 1.00 90.56 1000 GLN A C 1
ATOM 8047 O O . GLN A 1 1000 ? 40.117 13.157 -35.073 1.00 90.56 1000 GLN A O 1
ATOM 8052 N N . GLU A 1 1001 ? 38.760 14.791 -35.739 1.00 90.19 1001 GLU A N 1
ATOM 8053 C CA . GLU A 1 1001 ? 38.943 15.583 -34.519 1.00 90.19 1001 GLU A CA 1
ATOM 8054 C C . GLU A 1 1001 ? 37.923 15.267 -33.425 1.00 90.19 1001 GLU A C 1
ATOM 8056 O O . GLU A 1 1001 ? 38.241 15.402 -32.241 1.00 90.19 1001 GLU A O 1
ATOM 8061 N N . GLN A 1 1002 ? 36.706 14.851 -33.789 1.00 91.44 1002 GLN A N 1
ATOM 8062 C CA . GLN A 1 1002 ? 35.631 14.592 -32.833 1.00 91.44 1002 GLN A CA 1
ATOM 8063 C C . GLN A 1 1002 ? 35.380 13.099 -32.616 1.00 91.44 1002 GLN A C 1
ATOM 8065 O O . GLN A 1 1002 ? 35.211 12.696 -31.464 1.00 91.44 1002 GLN A O 1
ATOM 8070 N N . ILE A 1 1003 ? 35.374 12.274 -33.664 1.00 90.44 1003 ILE A N 1
ATOM 8071 C CA . ILE A 1 1003 ? 35.058 10.844 -33.525 1.00 90.44 1003 ILE A CA 1
ATOM 8072 C C . ILE A 1 1003 ? 36.308 10.056 -33.122 1.00 90.44 1003 ILE A C 1
ATOM 8074 O O . ILE A 1 1003 ? 36.320 9.463 -32.047 1.00 90.44 1003 ILE A O 1
ATOM 8078 N N . GLU A 1 1004 ? 37.390 10.115 -33.907 1.00 89.00 1004 GLU A N 1
ATOM 8079 C CA . GLU A 1 1004 ? 38.617 9.332 -33.657 1.00 89.00 1004 GLU A CA 1
ATOM 8080 C C . GLU A 1 1004 ? 39.218 9.594 -32.273 1.00 89.00 1004 GLU A C 1
ATOM 8082 O O . GLU A 1 1004 ? 39.587 8.660 -31.569 1.00 89.00 1004 GLU A O 1
ATOM 8087 N N . ARG A 1 1005 ? 39.239 10.852 -31.819 1.00 87.88 1005 ARG A N 1
ATOM 8088 C CA . ARG A 1 1005 ? 39.773 11.211 -30.491 1.00 87.88 1005 ARG A CA 1
ATOM 8089 C C . ARG A 1 1005 ? 38.961 10.664 -29.313 1.00 87.88 1005 ARG A C 1
ATOM 8091 O O . ARG A 1 1005 ? 39.426 10.734 -28.177 1.00 87.88 1005 ARG A O 1
ATOM 8098 N N . ARG A 1 1006 ? 37.734 10.193 -29.550 1.00 88.75 1006 ARG A N 1
ATOM 8099 C CA . ARG A 1 1006 ? 36.878 9.568 -28.530 1.00 88.75 1006 ARG A CA 1
ATOM 8100 C C . ARG A 1 1006 ? 36.992 8.044 -28.531 1.00 88.75 1006 ARG A C 1
ATOM 8102 O O . ARG A 1 1006 ? 36.427 7.425 -27.636 1.00 88.75 1006 ARG A O 1
ATOM 8109 N N . LEU A 1 1007 ? 37.716 7.456 -29.480 1.00 89.50 1007 LEU A N 1
ATOM 8110 C CA . LEU A 1 1007 ? 37.929 6.019 -29.600 1.00 89.50 1007 LEU A CA 1
ATOM 8111 C C . LEU A 1 1007 ? 39.323 5.660 -29.078 1.00 89.50 1007 LEU A C 1
ATOM 8113 O O . LEU A 1 1007 ? 40.316 6.250 -29.495 1.00 89.50 1007 LEU A O 1
ATOM 8117 N N . ASN A 1 1008 ? 39.412 4.676 -28.184 1.00 87.81 1008 ASN A N 1
ATOM 8118 C CA . ASN A 1 1008 ? 40.690 4.128 -27.738 1.00 87.81 1008 ASN A CA 1
ATOM 8119 C C . ASN A 1 1008 ? 40.899 2.731 -28.331 1.00 87.81 1008 ASN A C 1
ATOM 8121 O O . ASN A 1 1008 ? 40.168 1.794 -28.022 1.00 87.81 1008 ASN A O 1
ATOM 8125 N N . SER A 1 1009 ? 41.907 2.596 -29.192 1.00 84.25 1009 SER A N 1
ATOM 8126 C CA . SER A 1 1009 ? 42.240 1.336 -29.860 1.00 84.25 1009 SER A CA 1
ATOM 8127 C C . SER A 1 1009 ? 42.884 0.288 -28.955 1.00 84.25 1009 SER A C 1
ATOM 8129 O O . SER A 1 1009 ? 42.800 -0.893 -29.273 1.00 84.25 1009 SER A O 1
ATOM 8131 N N . GLU A 1 1010 ? 43.520 0.685 -27.849 1.00 85.69 1010 GLU A N 1
ATOM 8132 C CA . GLU A 1 1010 ? 44.215 -0.244 -26.947 1.00 85.69 1010 GLU A CA 1
ATOM 8133 C C . GLU A 1 1010 ? 43.229 -1.078 -26.132 1.00 85.69 1010 GLU A C 1
ATOM 8135 O O . GLU A 1 1010 ? 43.378 -2.292 -26.020 1.00 85.69 1010 GLU A O 1
ATOM 8140 N N . ASN A 1 1011 ? 42.196 -0.431 -25.590 1.00 84.25 1011 ASN A N 1
ATOM 8141 C CA . ASN A 1 1011 ? 41.181 -1.081 -24.762 1.00 84.25 1011 ASN A CA 1
ATOM 8142 C C . ASN A 1 1011 ? 39.835 -1.273 -25.477 1.00 84.25 1011 ASN A C 1
ATOM 8144 O O . ASN A 1 1011 ? 38.922 -1.829 -24.875 1.00 84.25 1011 ASN A O 1
ATOM 8148 N N . ARG A 1 1012 ? 39.716 -0.823 -26.737 1.00 88.88 1012 ARG A N 1
ATOM 8149 C CA . ARG A 1 1012 ? 38.485 -0.844 -27.547 1.00 88.88 1012 ARG A CA 1
ATOM 8150 C C . ARG A 1 1012 ? 37.296 -0.190 -26.838 1.00 88.88 1012 ARG A C 1
ATOM 8152 O O . ARG A 1 1012 ? 36.202 -0.735 -26.840 1.00 88.88 1012 ARG A O 1
ATOM 8159 N N . LYS A 1 1013 ? 37.505 0.970 -26.208 1.00 90.56 1013 LYS A N 1
ATOM 8160 C CA . LYS A 1 1013 ? 36.450 1.708 -25.491 1.00 90.56 1013 LYS A CA 1
ATOM 8161 C C . LYS A 1 1013 ? 36.230 3.107 -26.045 1.00 90.56 1013 LYS A C 1
ATOM 8163 O O . LYS A 1 1013 ? 37.135 3.740 -26.596 1.00 90.56 1013 LYS A O 1
ATOM 8168 N N . VAL A 1 1014 ? 35.018 3.609 -25.838 1.00 91.19 1014 VAL A N 1
ATOM 8169 C CA . VAL A 1 1014 ? 34.656 5.012 -26.039 1.00 91.19 1014 VAL A CA 1
ATOM 8170 C C . VAL A 1 1014 ? 35.037 5.805 -24.783 1.00 91.19 1014 VAL A C 1
ATOM 8172 O O . VAL A 1 1014 ? 34.661 5.451 -23.672 1.00 91.19 1014 VAL A O 1
ATOM 8175 N N . LEU A 1 1015 ? 35.805 6.884 -24.946 1.00 88.38 1015 LEU A N 1
ATOM 8176 C CA . LEU A 1 1015 ? 36.406 7.641 -23.838 1.00 88.38 1015 LEU A CA 1
ATOM 8177 C C . LEU A 1 1015 ? 35.527 8.769 -23.284 1.00 88.38 1015 LEU A C 1
ATOM 8179 O O . LEU A 1 1015 ? 35.802 9.290 -22.205 1.00 88.38 1015 LEU A O 1
ATOM 8183 N N . LYS A 1 1016 ? 34.534 9.230 -24.051 1.00 89.44 1016 LYS A N 1
ATOM 8184 C CA . LYS A 1 1016 ? 33.681 10.374 -23.692 1.00 89.44 1016 LYS A CA 1
ATOM 8185 C C . LYS A 1 1016 ? 32.226 10.117 -24.087 1.00 89.44 1016 LYS A C 1
ATOM 8187 O O . LYS A 1 1016 ? 32.009 9.423 -25.078 1.00 89.44 1016 LYS A O 1
ATOM 8192 N N . PRO A 1 1017 ? 31.249 10.729 -23.392 1.00 90.56 1017 PRO A N 1
ATOM 8193 C CA . PRO A 1 1017 ? 29.832 10.587 -23.717 1.00 90.56 1017 PRO A CA 1
ATOM 8194 C C . PRO A 1 1017 ? 29.522 10.878 -25.191 1.00 90.56 1017 PRO A C 1
ATOM 8196 O O . PRO A 1 1017 ? 29.948 11.904 -25.735 1.00 90.56 1017 PRO A O 1
ATOM 8199 N N . LEU A 1 1018 ? 28.739 10.008 -25.833 1.00 92.44 1018 LEU A N 1
ATOM 8200 C CA . LEU A 1 1018 ? 28.308 10.193 -27.224 1.00 92.44 1018 LEU A CA 1
ATOM 8201 C C . LEU A 1 1018 ? 27.301 11.341 -27.379 1.00 92.44 1018 LEU A C 1
ATOM 8203 O O . LEU A 1 1018 ? 27.269 11.990 -28.422 1.00 92.44 1018 LEU A O 1
ATOM 8207 N N . LEU A 1 1019 ? 26.570 11.684 -26.318 1.00 91.12 1019 LEU A N 1
ATOM 8208 C CA . LEU A 1 1019 ? 25.730 12.884 -26.277 1.00 91.12 1019 LEU A CA 1
ATOM 8209 C C . LEU A 1 1019 ? 26.547 14.173 -26.455 1.00 91.12 1019 LEU A C 1
ATOM 8211 O O . LEU A 1 1019 ? 26.120 15.078 -27.166 1.00 91.12 1019 LEU A O 1
ATOM 8215 N N . ASP A 1 1020 ? 27.757 14.236 -25.888 1.00 88.81 1020 ASP A N 1
ATOM 8216 C CA . ASP A 1 1020 ? 28.650 15.387 -26.069 1.00 88.81 1020 ASP A CA 1
ATOM 8217 C C . ASP A 1 1020 ? 29.198 15.445 -27.517 1.00 88.81 1020 ASP A C 1
ATOM 8219 O O . ASP A 1 1020 ? 29.552 16.516 -28.013 1.00 88.81 1020 ASP A O 1
ATOM 8223 N N . LEU A 1 1021 ? 29.288 14.301 -28.215 1.00 91.75 1021 LEU A N 1
ATOM 8224 C CA . LEU A 1 1021 ? 29.625 14.237 -29.645 1.00 91.75 1021 LEU A CA 1
ATOM 8225 C C . LEU A 1 1021 ? 28.450 14.704 -30.519 1.00 91.75 1021 LEU A C 1
ATOM 8227 O O . LEU A 1 1021 ? 28.663 15.451 -31.475 1.00 91.75 1021 LEU A O 1
ATOM 8231 N N . LEU A 1 1022 ? 27.222 14.312 -30.171 1.00 92.12 1022 LEU A N 1
ATOM 8232 C CA . LEU A 1 1022 ? 26.012 14.775 -30.843 1.00 92.12 1022 LEU A CA 1
ATOM 8233 C C . LEU A 1 1022 ? 25.835 16.293 -30.683 1.00 92.12 1022 LEU A C 1
ATOM 8235 O O . LEU A 1 1022 ? 25.634 16.992 -31.672 1.00 92.12 1022 LEU A O 1
ATOM 8239 N N . ASP A 1 1023 ? 26.011 16.831 -29.476 1.00 89.81 1023 ASP A N 1
ATOM 8240 C CA . ASP A 1 1023 ? 25.955 18.277 -29.236 1.00 89.81 1023 ASP A CA 1
ATOM 8241 C C . ASP A 1 1023 ? 27.008 19.039 -30.069 1.00 89.81 1023 ASP A C 1
ATOM 8243 O O . ASP A 1 1023 ? 26.726 20.123 -30.587 1.00 89.81 1023 ASP A O 1
ATOM 8247 N N . ALA A 1 1024 ? 28.210 18.475 -30.247 1.00 90.19 1024 ALA A N 1
ATOM 8248 C CA . ALA A 1 1024 ? 29.250 19.056 -31.100 1.00 90.19 1024 ALA A CA 1
ATOM 8249 C C . ALA A 1 1024 ? 28.862 19.049 -32.592 1.00 90.19 1024 ALA A C 1
ATOM 8251 O O . ALA A 1 1024 ? 29.065 20.051 -33.278 1.00 90.19 1024 ALA A O 1
ATOM 8252 N N . LEU A 1 1025 ? 28.263 17.958 -33.081 1.00 92.25 1025 LEU A N 1
ATOM 8253 C CA . LEU A 1 1025 ? 27.759 17.840 -34.456 1.00 92.25 1025 LEU A CA 1
ATOM 8254 C C . LEU A 1 1025 ? 26.685 18.894 -34.760 1.00 92.25 1025 LEU A C 1
ATOM 8256 O O . LEU A 1 1025 ? 26.674 19.509 -35.830 1.00 92.25 1025 LEU A O 1
ATOM 8260 N N . LEU A 1 1026 ? 25.760 19.100 -33.820 1.00 89.94 1026 LEU A N 1
ATOM 8261 C CA . LEU A 1 1026 ? 24.639 20.020 -33.997 1.00 89.94 1026 LEU A CA 1
ATOM 8262 C C . LEU A 1 1026 ? 25.104 21.476 -34.038 1.00 89.94 1026 LEU A C 1
ATOM 8264 O O . LEU A 1 1026 ? 24.603 22.244 -34.865 1.00 89.94 1026 LEU A O 1
ATOM 8268 N N . LEU A 1 1027 ? 26.098 21.831 -33.218 1.00 87.31 1027 LEU A N 1
ATOM 8269 C CA . LEU A 1 1027 ? 26.649 23.184 -33.156 1.00 87.31 1027 LEU A CA 1
ATOM 8270 C C . LEU A 1 1027 ? 27.395 23.633 -34.403 1.00 87.31 1027 LEU A C 1
ATOM 8272 O O . LEU A 1 1027 ? 27.384 24.827 -34.686 1.00 87.31 1027 LEU A O 1
ATOM 8276 N N . ASP A 1 1028 ? 28.093 22.730 -35.089 1.00 89.06 1028 ASP A N 1
ATOM 8277 C CA . ASP A 1 1028 ? 29.018 23.123 -36.149 1.00 89.06 1028 ASP A CA 1
ATOM 8278 C C . ASP A 1 1028 ? 28.250 23.535 -37.418 1.00 89.06 1028 ASP A C 1
ATOM 8280 O O . ASP A 1 1028 ? 27.671 22.677 -38.089 1.00 89.06 1028 ASP A O 1
ATOM 8284 N N . PRO A 1 1029 ? 28.206 24.825 -37.795 1.00 87.94 1029 PRO A N 1
ATOM 8285 C CA . PRO A 1 1029 ? 27.438 25.266 -38.954 1.00 87.94 1029 PRO A CA 1
ATOM 8286 C C . PRO A 1 1029 ? 28.080 24.865 -40.293 1.00 87.94 1029 PRO A C 1
ATOM 8288 O O . PRO A 1 1029 ? 27.422 25.000 -41.322 1.00 87.94 1029 PRO A O 1
ATOM 8291 N N . GLN A 1 1030 ? 29.340 24.408 -40.308 1.00 90.38 1030 GLN A N 1
ATOM 8292 C CA . GLN A 1 1030 ? 30.074 24.090 -41.538 1.00 90.38 1030 GLN A CA 1
ATOM 8293 C C . GLN A 1 1030 ? 29.774 22.690 -42.081 1.00 90.38 1030 GLN A C 1
ATOM 8295 O O . GLN A 1 1030 ? 30.038 22.426 -43.252 1.00 90.38 1030 GLN A O 1
ATOM 8300 N N . ILE A 1 1031 ? 29.218 21.806 -41.252 1.00 92.75 1031 ILE A N 1
ATOM 8301 C CA . ILE A 1 1031 ? 28.897 20.427 -41.626 1.00 92.75 1031 ILE A CA 1
ATOM 8302 C C . ILE A 1 1031 ? 27.597 20.384 -42.440 1.00 92.75 1031 ILE A C 1
ATOM 8304 O O . ILE A 1 1031 ? 26.580 20.962 -42.042 1.00 92.75 1031 ILE A O 1
ATOM 8308 N N . SER A 1 1032 ? 27.605 19.641 -43.550 1.00 91.81 1032 SER A N 1
ATOM 8309 C CA . SER A 1 1032 ? 26.439 19.415 -44.404 1.00 91.81 1032 SER A CA 1
ATOM 8310 C C . SER A 1 1032 ? 25.228 18.893 -43.611 1.00 91.81 1032 SER A C 1
ATOM 8312 O O . SER A 1 1032 ? 25.365 17.914 -42.871 1.00 91.81 1032 SER A O 1
ATOM 8314 N N . PRO A 1 1033 ? 24.012 19.449 -43.804 1.00 93.19 1033 PRO A N 1
ATOM 8315 C CA . PRO A 1 1033 ? 22.797 18.954 -43.151 1.00 93.19 1033 PRO A CA 1
ATOM 8316 C C . PRO A 1 1033 ? 22.523 17.465 -43.400 1.00 93.19 1033 PRO A C 1
ATOM 8318 O O . PRO A 1 1033 ? 22.001 16.790 -42.519 1.00 93.19 1033 PRO A O 1
ATOM 8321 N N . LEU A 1 1034 ? 22.909 16.944 -44.571 1.00 92.81 1034 LEU A N 1
ATOM 8322 C CA . LEU A 1 1034 ? 22.764 15.525 -44.917 1.00 92.81 1034 LEU A CA 1
ATOM 8323 C C . LEU A 1 1034 ? 23.739 14.647 -44.120 1.00 92.81 1034 LEU A C 1
ATOM 8325 O O . LEU A 1 1034 ? 23.356 13.586 -43.636 1.00 92.81 1034 LEU A O 1
ATOM 8329 N N . PHE A 1 1035 ? 24.982 15.103 -43.929 1.00 92.56 1035 PHE A N 1
ATOM 8330 C CA . PHE A 1 1035 ? 25.945 14.392 -43.084 1.00 92.56 1035 PHE A CA 1
ATOM 8331 C C . PHE A 1 1035 ? 25.538 14.457 -41.611 1.00 92.56 1035 PHE A C 1
ATOM 8333 O O . PHE A 1 1035 ? 25.612 13.449 -40.913 1.00 92.56 1035 PHE A O 1
ATOM 8340 N N . LYS A 1 1036 ? 25.033 15.610 -41.147 1.00 94.25 1036 LYS A N 1
ATOM 8341 C CA . LYS A 1 1036 ? 24.453 15.736 -39.803 1.00 94.25 1036 LYS A CA 1
ATOM 8342 C C . LYS A 1 1036 ? 23.296 14.768 -39.590 1.00 94.25 1036 LYS A C 1
ATOM 8344 O O . LYS A 1 1036 ? 23.262 14.129 -38.550 1.00 94.25 1036 LYS A O 1
ATOM 8349 N N . ALA A 1 1037 ? 22.388 14.641 -40.556 1.00 94.69 1037 ALA A N 1
ATOM 8350 C CA . ALA A 1 1037 ? 21.270 13.701 -40.493 1.00 94.69 1037 ALA A CA 1
ATOM 8351 C C . ALA A 1 1037 ? 21.746 12.250 -40.392 1.00 94.69 1037 ALA A C 1
ATOM 8353 O O . ALA A 1 1037 ? 21.347 11.548 -39.468 1.00 94.69 1037 ALA A O 1
ATOM 8354 N N . TYR A 1 1038 ? 22.671 11.841 -41.264 1.00 93.56 1038 TYR A N 1
ATOM 8355 C CA . TYR A 1 1038 ? 23.291 10.516 -41.208 1.00 93.56 1038 TYR A CA 1
ATOM 8356 C C . TYR A 1 1038 ? 23.952 10.239 -39.848 1.00 93.56 1038 TYR A C 1
ATOM 8358 O O . TYR A 1 1038 ? 23.692 9.214 -39.222 1.00 93.56 1038 TYR A O 1
ATOM 8366 N N . MET A 1 1039 ? 24.785 11.164 -39.363 1.00 93.31 1039 MET A N 1
ATOM 8367 C CA . MET A 1 1039 ? 25.499 10.991 -38.097 1.00 93.31 1039 MET A CA 1
ATOM 8368 C C . MET A 1 1039 ? 24.569 11.055 -36.883 1.00 93.31 1039 MET A C 1
ATOM 8370 O O . MET A 1 1039 ? 24.761 10.285 -35.951 1.00 93.31 1039 MET A O 1
ATOM 8374 N N . HIS A 1 1040 ? 23.562 11.932 -36.877 1.00 94.06 1040 HIS A N 1
ATOM 8375 C CA . HIS A 1 1040 ? 22.569 12.012 -35.804 1.00 94.06 1040 HIS A CA 1
ATOM 8376 C C . HIS A 1 1040 ? 21.792 10.694 -35.702 1.00 94.06 1040 HIS A C 1
ATOM 8378 O O . HIS A 1 1040 ? 21.667 10.148 -34.609 1.00 94.06 1040 HIS A O 1
ATOM 8384 N N . ASP A 1 1041 ? 21.364 10.141 -36.839 1.00 94.50 1041 ASP A N 1
ATOM 8385 C CA . ASP A 1 1041 ? 20.688 8.847 -36.894 1.00 94.50 1041 ASP A CA 1
ATOM 8386 C C . ASP A 1 1041 ? 21.576 7.714 -36.362 1.00 94.50 1041 ASP A C 1
ATOM 8388 O O . ASP A 1 1041 ? 21.168 6.959 -35.482 1.00 94.50 1041 ASP A O 1
ATOM 8392 N N . LYS A 1 1042 ? 22.833 7.644 -36.821 1.00 92.69 1042 LYS A N 1
ATOM 8393 C CA . LYS A 1 1042 ? 23.774 6.606 -36.383 1.00 92.69 1042 LYS A CA 1
ATOM 8394 C C . LYS A 1 1042 ? 24.175 6.713 -34.922 1.00 92.69 1042 LYS A C 1
ATOM 8396 O O . LYS A 1 1042 ? 24.224 5.696 -34.239 1.00 92.69 1042 LYS A O 1
ATOM 8401 N N . LEU A 1 1043 ? 24.433 7.917 -34.422 1.00 93.94 1043 LEU A N 1
ATOM 8402 C CA . LEU A 1 1043 ? 24.742 8.114 -33.007 1.00 93.94 1043 LEU A CA 1
ATOM 8403 C C . LEU A 1 1043 ? 23.555 7.721 -32.128 1.00 93.94 1043 LEU A C 1
ATOM 8405 O O . LEU A 1 1043 ? 23.760 7.086 -31.097 1.00 93.94 1043 LEU A O 1
ATOM 8409 N N . PHE A 1 1044 ? 22.328 8.047 -32.541 1.00 93.88 1044 PHE A N 1
ATOM 8410 C CA . PHE A 1 1044 ? 21.133 7.617 -31.825 1.00 93.88 1044 PHE A CA 1
ATOM 8411 C C . PHE A 1 1044 ? 20.973 6.090 -31.841 1.00 93.88 1044 PHE A C 1
ATOM 8413 O O . PHE A 1 1044 ? 20.744 5.508 -30.784 1.00 93.88 1044 PHE A O 1
ATOM 8420 N N . GLU A 1 1045 ? 21.150 5.428 -32.992 1.00 92.50 1045 GLU A N 1
ATOM 8421 C CA . GLU A 1 1045 ? 21.101 3.958 -33.107 1.00 92.50 1045 GLU A CA 1
ATOM 8422 C C . GLU A 1 1045 ? 22.131 3.277 -32.186 1.00 92.50 1045 GLU A C 1
ATOM 8424 O O . GLU A 1 1045 ? 21.787 2.338 -31.469 1.00 92.50 1045 GLU A O 1
ATOM 8429 N N . ILE A 1 1046 ? 23.364 3.793 -32.142 1.00 93.31 1046 ILE A N 1
ATOM 8430 C CA . ILE A 1 1046 ? 24.446 3.269 -31.293 1.00 93.31 1046 ILE A CA 1
ATOM 8431 C C . ILE A 1 1046 ? 24.121 3.458 -29.807 1.00 93.31 1046 ILE A C 1
ATOM 8433 O O . ILE A 1 1046 ? 24.184 2.504 -29.035 1.00 93.31 1046 ILE A O 1
ATOM 8437 N N . MET A 1 1047 ? 23.714 4.662 -29.396 1.00 93.62 1047 MET A N 1
ATOM 8438 C CA . MET A 1 1047 ? 23.351 4.924 -27.998 1.00 93.62 1047 MET A CA 1
ATOM 8439 C C . MET A 1 1047 ? 22.108 4.134 -27.560 1.00 93.62 1047 MET A C 1
ATOM 8441 O O . MET A 1 1047 ? 21.996 3.756 -26.396 1.00 93.62 1047 MET A O 1
ATOM 8445 N N . SER A 1 1048 ? 21.185 3.849 -28.482 1.00 90.88 1048 SER A N 1
ATOM 8446 C CA . SER A 1 1048 ? 19.951 3.107 -28.195 1.00 90.88 1048 SER A CA 1
ATOM 8447 C C . SER A 1 1048 ? 20.188 1.630 -27.880 1.00 90.88 1048 SER A C 1
ATOM 8449 O O . SER A 1 1048 ? 19.337 1.022 -27.236 1.00 90.88 1048 SER A O 1
ATOM 8451 N N . MET A 1 1049 ? 21.341 1.057 -28.258 1.00 88.25 1049 MET A N 1
ATOM 8452 C CA . MET A 1 1049 ? 21.699 -0.318 -27.876 1.00 88.25 1049 MET A CA 1
ATOM 8453 C C . MET A 1 1049 ? 21.751 -0.487 -26.356 1.00 88.25 1049 MET A C 1
ATOM 8455 O O . MET A 1 1049 ? 21.369 -1.533 -25.838 1.00 88.25 1049 MET A O 1
ATOM 8459 N N . ARG A 1 1050 ? 22.184 0.565 -25.649 1.00 88.44 1050 ARG A N 1
ATOM 8460 C CA . ARG A 1 1050 ? 22.177 0.665 -24.185 1.00 88.44 1050 ARG A CA 1
ATOM 8461 C C . ARG A 1 1050 ? 21.661 2.028 -23.756 1.00 88.44 1050 ARG A C 1
ATOM 8463 O O . ARG A 1 1050 ? 22.372 2.848 -23.176 1.00 88.44 1050 ARG A O 1
ATOM 8470 N N . ALA A 1 1051 ? 20.388 2.248 -24.074 1.00 88.25 1051 ALA A N 1
ATOM 8471 C CA . ALA A 1 1051 ? 19.706 3.525 -23.900 1.00 88.25 1051 ALA A CA 1
ATOM 8472 C C . ALA A 1 1051 ? 19.809 4.096 -22.470 1.00 88.25 1051 ALA A C 1
ATOM 8474 O O . ALA A 1 1051 ? 19.878 5.314 -22.308 1.00 88.25 1051 ALA A O 1
ATOM 8475 N N . ASP A 1 1052 ? 19.852 3.237 -21.448 1.00 86.38 1052 ASP A N 1
ATOM 8476 C CA . ASP A 1 1052 ? 19.943 3.632 -20.035 1.00 86.38 1052 ASP A CA 1
ATOM 8477 C C . ASP A 1 1052 ? 21.360 4.100 -19.650 1.00 86.38 1052 ASP A C 1
ATOM 8479 O O . ASP A 1 1052 ? 21.517 5.089 -18.937 1.00 86.38 1052 ASP A O 1
ATOM 8483 N N . GLU A 1 1053 ? 22.395 3.408 -20.139 1.00 87.75 1053 GLU A N 1
ATOM 8484 C CA . GLU A 1 1053 ? 23.808 3.673 -19.818 1.00 87.75 1053 GLU A CA 1
ATOM 8485 C C . GLU A 1 1053 ? 24.384 4.847 -20.623 1.00 87.75 1053 GLU A C 1
ATOM 8487 O O . GLU A 1 1053 ? 25.311 5.523 -20.175 1.00 87.75 1053 GLU A O 1
ATOM 8492 N N . TRP A 1 1054 ? 23.815 5.118 -21.802 1.00 90.31 1054 TRP A N 1
ATOM 8493 C CA . TRP A 1 1054 ? 24.121 6.298 -22.616 1.00 90.31 1054 TRP A CA 1
ATOM 8494 C C . TRP A 1 1054 ? 23.207 7.495 -22.328 1.00 90.31 1054 TRP A C 1
ATOM 8496 O O . TRP A 1 1054 ? 23.411 8.570 -22.892 1.00 90.31 1054 TRP A O 1
ATOM 8506 N N . GLY A 1 1055 ? 22.211 7.333 -21.453 1.00 88.19 1055 GLY A N 1
ATOM 8507 C CA . GLY A 1 1055 ? 21.315 8.405 -21.025 1.00 88.19 1055 GLY A CA 1
ATOM 8508 C C . GLY A 1 1055 ? 20.294 8.854 -22.077 1.00 88.19 1055 GLY A C 1
ATOM 8509 O O . GLY A 1 1055 ? 19.741 9.945 -21.963 1.00 88.19 1055 GLY A O 1
ATOM 8510 N N . VAL A 1 1056 ? 19.996 8.030 -23.084 1.00 89.88 1056 VAL A N 1
ATOM 8511 C CA . VAL A 1 1056 ? 18.985 8.328 -24.118 1.00 89.88 1056 VAL A CA 1
ATOM 8512 C C . VAL A 1 1056 ? 17.604 8.520 -23.490 1.00 89.88 1056 VAL A C 1
ATOM 8514 O O . VAL A 1 1056 ? 16.933 9.509 -23.771 1.00 89.88 1056 VAL A O 1
ATOM 8517 N N . ARG A 1 1057 ? 17.210 7.632 -22.567 1.00 86.44 1057 ARG A N 1
ATOM 8518 C CA . ARG A 1 1057 ? 15.913 7.700 -21.860 1.00 86.44 1057 ARG A CA 1
ATOM 8519 C C . ARG A 1 1057 ? 15.812 8.828 -20.824 1.00 86.44 1057 ARG A C 1
ATOM 8521 O O . ARG A 1 1057 ? 14.775 9.049 -20.204 1.00 86.44 1057 ARG A O 1
ATOM 8528 N N . LEU A 1 1058 ? 16.912 9.539 -20.599 1.00 87.69 1058 LEU A N 1
ATOM 8529 C CA . LEU A 1 1058 ? 16.948 10.723 -19.750 1.00 87.69 1058 LEU A CA 1
ATOM 8530 C C . LEU A 1 1058 ? 16.732 12.012 -20.547 1.00 87.69 1058 LEU A C 1
ATOM 8532 O O . LEU A 1 1058 ? 16.689 13.074 -19.937 1.00 87.69 1058 LEU A O 1
ATOM 8536 N N . SER A 1 1059 ? 16.596 11.953 -21.875 1.00 87.25 1059 SER A N 1
ATOM 8537 C CA . SER A 1 1059 ? 16.242 13.107 -22.704 1.00 87.25 1059 SER A CA 1
ATOM 8538 C C . SER A 1 1059 ? 14.968 12.811 -23.503 1.00 87.25 1059 SER A C 1
ATOM 8540 O O . SER A 1 1059 ? 15.033 12.208 -24.578 1.00 87.25 1059 SER A O 1
ATOM 8542 N N . PRO A 1 1060 ? 13.789 13.266 -23.036 1.00 79.69 1060 PRO A N 1
ATOM 8543 C CA . PRO A 1 1060 ? 12.545 13.107 -23.790 1.00 79.69 1060 PRO A CA 1
ATOM 8544 C C . PRO A 1 1060 ? 12.584 13.834 -25.143 1.00 79.69 1060 PRO A C 1
ATOM 8546 O O . PRO A 1 1060 ? 11.904 13.434 -26.089 1.00 79.69 1060 PRO A O 1
ATOM 8549 N N . TYR A 1 1061 ? 13.386 14.897 -25.265 1.00 84.12 1061 TYR A N 1
ATOM 8550 C CA . TYR A 1 1061 ? 13.536 15.615 -26.528 1.00 84.12 1061 TYR A CA 1
ATOM 8551 C C . TYR A 1 1061 ? 14.393 14.860 -27.539 1.00 84.12 1061 TYR A C 1
ATOM 8553 O O . TYR A 1 1061 ? 14.073 14.922 -28.720 1.00 84.12 1061 TYR A O 1
ATOM 8561 N N . LEU A 1 1062 ? 15.426 14.127 -27.113 1.00 88.62 1062 LEU A N 1
ATOM 8562 C CA . LEU A 1 1062 ? 16.307 13.401 -28.028 1.00 88.62 1062 LEU A CA 1
ATOM 8563 C C . LEU A 1 1062 ? 15.532 12.389 -28.883 1.00 88.62 1062 LEU A C 1
ATOM 8565 O O . LEU A 1 1062 ? 15.666 12.389 -30.105 1.00 88.62 1062 LEU A O 1
ATOM 8569 N N . LYS A 1 1063 ? 14.672 11.578 -28.255 1.00 86.88 1063 LYS A N 1
ATOM 8570 C CA . LYS A 1 1063 ? 13.825 10.604 -28.962 1.00 86.88 1063 LYS A CA 1
ATOM 8571 C C . LYS A 1 1063 ? 12.838 11.294 -29.907 1.00 86.88 1063 LYS A C 1
ATOM 8573 O O . LYS A 1 1063 ? 12.758 10.945 -31.080 1.00 86.88 1063 LYS A O 1
ATOM 8578 N N . LYS A 1 1064 ? 12.149 12.334 -29.427 1.00 88.56 1064 LYS A N 1
ATOM 8579 C CA . LYS A 1 1064 ? 11.196 13.112 -30.233 1.00 88.56 1064 LYS A CA 1
ATOM 8580 C C . LYS A 1 1064 ? 11.854 13.769 -31.448 1.00 88.56 1064 LYS A C 1
ATOM 8582 O O . LYS A 1 1064 ? 11.299 13.757 -32.544 1.00 88.56 1064 LYS A O 1
ATOM 8587 N N . ASP A 1 1065 ? 13.022 14.370 -31.255 1.00 91.12 1065 ASP A N 1
ATOM 8588 C CA . ASP A 1 1065 ? 13.756 15.035 -32.325 1.00 91.12 1065 ASP A CA 1
ATOM 8589 C C . ASP A 1 1065 ? 14.306 13.985 -33.325 1.00 91.12 1065 ASP A C 1
ATOM 8591 O O . ASP A 1 1065 ? 14.308 14.234 -34.531 1.00 91.12 1065 ASP A O 1
ATOM 8595 N N . HIS A 1 1066 ? 14.685 12.780 -32.876 1.00 92.31 1066 HIS A N 1
ATOM 8596 C CA . HIS A 1 1066 ? 15.070 11.665 -33.758 1.00 92.31 1066 HIS A CA 1
ATOM 8597 C C . HIS A 1 1066 ? 13.901 11.131 -34.602 1.00 92.31 1066 HIS A C 1
ATOM 8599 O O . HIS A 1 1066 ? 14.057 10.928 -35.807 1.00 92.31 1066 HIS A O 1
ATOM 8605 N N . GLU A 1 1067 ? 12.706 10.992 -34.027 1.00 91.44 1067 GLU A N 1
ATOM 8606 C CA . GLU A 1 1067 ? 11.496 10.608 -34.771 1.00 91.44 1067 GLU A CA 1
ATOM 8607 C C . GLU A 1 1067 ? 11.152 11.636 -35.860 1.00 91.44 1067 GLU A C 1
ATOM 8609 O O . GLU A 1 1067 ? 10.864 11.275 -37.006 1.00 91.44 1067 GLU A O 1
ATOM 8614 N N . GLN A 1 1068 ? 11.261 12.930 -35.540 1.00 92.69 1068 GLN A N 1
ATOM 8615 C CA . GLN A 1 1068 ? 11.106 14.007 -36.523 1.00 92.69 1068 GLN A CA 1
ATOM 8616 C C . GLN A 1 1068 ? 12.169 13.934 -37.626 1.00 92.69 1068 GLN A C 1
ATOM 8618 O O . GLN A 1 1068 ? 11.851 14.139 -38.799 1.00 92.69 1068 GLN A O 1
ATOM 8623 N N . LEU A 1 1069 ? 13.416 13.603 -37.279 1.00 94.56 1069 LEU A N 1
ATOM 8624 C CA . LEU A 1 1069 ? 14.485 13.398 -38.254 1.00 94.56 1069 LEU A CA 1
ATOM 8625 C C . LEU A 1 1069 ? 14.170 12.228 -39.199 1.00 94.56 1069 LEU A C 1
ATOM 8627 O O . LEU A 1 1069 ? 14.276 12.391 -40.416 1.00 94.56 1069 LEU A O 1
ATOM 8631 N N . LYS A 1 1070 ? 13.748 11.069 -38.674 1.00 93.69 1070 LYS A N 1
ATOM 8632 C CA . LYS A 1 1070 ? 13.350 9.906 -39.489 1.00 93.69 1070 LYS A CA 1
ATOM 8633 C C . LYS A 1 1070 ? 12.187 10.252 -40.427 1.00 93.69 1070 LYS A C 1
ATOM 8635 O O . LYS A 1 1070 ? 12.227 9.866 -41.595 1.00 93.69 1070 LYS A O 1
ATOM 8640 N N . ALA A 1 1071 ? 11.210 11.036 -39.963 1.00 93.25 1071 ALA A N 1
ATOM 8641 C CA . ALA A 1 1071 ? 10.092 11.498 -40.790 1.00 93.25 1071 ALA A CA 1
ATOM 8642 C C . ALA A 1 1071 ? 10.537 12.398 -41.961 1.00 93.25 1071 ALA A C 1
ATOM 8644 O O . ALA A 1 1071 ? 9.980 12.301 -43.054 1.00 93.25 1071 ALA A O 1
ATOM 8645 N N . ILE A 1 1072 ? 11.562 13.237 -41.762 1.00 92.88 1072 ILE A N 1
ATOM 8646 C CA . ILE A 1 1072 ? 12.150 14.066 -42.829 1.00 92.88 1072 ILE A CA 1
ATOM 8647 C C . ILE A 1 1072 ? 12.953 13.210 -43.818 1.00 92.88 1072 ILE A C 1
ATOM 8649 O O . ILE A 1 1072 ? 12.873 13.429 -45.027 1.00 92.88 1072 ILE A O 1
ATOM 8653 N N . MET A 1 1073 ? 13.739 12.246 -43.327 1.00 91.88 1073 MET A N 1
ATOM 8654 C CA . MET A 1 1073 ? 14.593 11.418 -44.184 1.00 91.88 1073 MET A CA 1
ATOM 8655 C C . MET A 1 1073 ? 13.786 10.456 -45.063 1.00 91.88 1073 MET A C 1
ATOM 8657 O O . MET A 1 1073 ? 14.160 10.254 -46.215 1.00 91.88 1073 MET A O 1
ATOM 8661 N N . GLN A 1 1074 ? 12.684 9.889 -44.548 1.00 84.88 1074 GLN A N 1
ATOM 8662 C CA . GLN A 1 1074 ? 11.832 8.852 -45.169 1.00 84.88 1074 GLN A CA 1
ATOM 8663 C C . GLN A 1 1074 ? 12.547 7.520 -45.479 1.00 84.88 1074 GLN A C 1
ATOM 8665 O O . GLN A 1 1074 ? 11.985 6.453 -45.249 1.00 84.88 1074 GLN A O 1
ATOM 8670 N N . LEU A 1 1075 ? 13.790 7.566 -45.959 1.00 84.38 1075 LEU A N 1
ATOM 8671 C CA . LEU A 1 1075 ? 14.693 6.445 -46.191 1.00 84.38 1075 LEU A CA 1
ATOM 8672 C C . LEU A 1 1075 ? 16.039 6.697 -45.486 1.00 84.38 1075 LEU A C 1
ATOM 8674 O O . LEU A 1 1075 ? 16.467 7.849 -45.389 1.00 84.38 1075 LEU A O 1
ATOM 8678 N N . PRO A 1 1076 ? 16.740 5.648 -45.015 1.00 85.75 1076 PRO A N 1
ATOM 8679 C CA . PRO A 1 1076 ? 18.045 5.805 -44.378 1.00 85.75 1076 PRO A CA 1
ATOM 8680 C C . PRO A 1 1076 ? 19.081 6.388 -45.345 1.00 85.75 1076 PRO A C 1
ATOM 8682 O O . PRO A 1 1076 ? 19.281 5.859 -46.442 1.00 85.75 1076 PRO A O 1
ATOM 8685 N N . LEU A 1 1077 ? 19.775 7.442 -44.914 1.00 88.44 1077 LEU A N 1
ATOM 8686 C CA . LEU A 1 1077 ? 20.887 8.021 -45.664 1.00 88.44 1077 LEU A CA 1
ATOM 8687 C C . LEU A 1 1077 ? 22.114 7.103 -45.618 1.00 88.44 1077 LEU A C 1
ATOM 8689 O O . LEU A 1 1077 ? 22.424 6.477 -44.603 1.00 88.44 1077 LEU A O 1
ATOM 8693 N N . LYS A 1 1078 ? 22.855 7.061 -46.720 1.00 87.00 1078 LYS A N 1
ATOM 8694 C CA . LYS A 1 1078 ? 24.175 6.444 -46.819 1.00 87.00 1078 LYS A CA 1
ATOM 8695 C C . LYS A 1 1078 ? 25.257 7.449 -46.449 1.00 87.00 1078 LYS A C 1
ATOM 8697 O O . LYS A 1 1078 ? 25.137 8.655 -46.656 1.00 87.00 1078 LYS A O 1
ATOM 8702 N N . VAL A 1 1079 ? 26.389 6.913 -46.012 1.00 85.56 1079 VAL A N 1
ATOM 8703 C CA . VAL A 1 1079 ? 27.561 7.675 -45.563 1.00 85.56 1079 VAL A CA 1
ATOM 8704 C C . VAL A 1 1079 ? 28.139 8.639 -46.618 1.00 85.56 1079 VAL A C 1
ATOM 8706 O O . VAL A 1 1079 ? 28.823 9.595 -46.265 1.00 85.56 1079 VAL A O 1
ATOM 8709 N N . THR A 1 1080 ? 27.856 8.425 -47.908 1.00 85.69 1080 THR A N 1
ATOM 8710 C CA . THR A 1 1080 ? 28.310 9.273 -49.026 1.00 85.69 1080 THR A CA 1
ATOM 8711 C C . THR A 1 1080 ? 27.211 10.148 -49.638 1.00 85.69 1080 THR A C 1
ATOM 8713 O O . THR A 1 1080 ? 27.506 10.914 -50.551 1.00 85.69 1080 THR A O 1
ATOM 8716 N N . ASP A 1 1081 ? 25.956 10.084 -49.176 1.00 87.12 1081 ASP A N 1
ATOM 8717 C CA . ASP A 1 1081 ? 24.843 10.818 -49.813 1.00 87.12 1081 ASP A CA 1
ATOM 8718 C C . ASP A 1 1081 ? 25.011 12.342 -49.737 1.00 87.12 1081 ASP A C 1
ATOM 8720 O O . ASP A 1 1081 ? 24.672 13.065 -50.676 1.00 87.12 1081 ASP A O 1
ATOM 8724 N N . TRP A 1 1082 ? 25.637 12.840 -48.668 1.00 89.25 1082 TRP A N 1
ATOM 8725 C CA . TRP A 1 1082 ? 25.961 14.261 -48.501 1.00 89.25 1082 TRP A CA 1
ATOM 8726 C C . TRP A 1 1082 ? 26.917 14.807 -49.571 1.00 89.25 1082 TRP A C 1
ATOM 8728 O O . TRP A 1 1082 ? 26.948 16.016 -49.802 1.00 89.25 1082 TRP A O 1
ATOM 8738 N N . MET A 1 1083 ? 27.678 13.931 -50.233 1.00 86.69 1083 MET A N 1
ATOM 8739 C CA . MET A 1 1083 ? 28.614 14.288 -51.298 1.00 86.69 1083 MET A CA 1
ATOM 8740 C C . MET A 1 1083 ? 27.909 14.529 -52.645 1.00 86.69 1083 MET A C 1
ATOM 8742 O O . MET A 1 1083 ? 28.533 15.029 -53.578 1.00 86.69 1083 MET A O 1
ATOM 8746 N N . SER A 1 1084 ? 26.619 14.185 -52.763 1.00 82.75 1084 SER A N 1
ATOM 8747 C CA . SER A 1 1084 ? 25.783 14.409 -53.955 1.00 82.75 1084 SER A CA 1
ATOM 8748 C C . SER A 1 1084 ? 24.550 15.269 -53.623 1.00 82.75 1084 SER A C 1
ATOM 8750 O O . SER A 1 1084 ? 23.416 14.813 -53.775 1.00 82.75 1084 SER A O 1
ATOM 8752 N N . PRO A 1 1085 ? 24.734 16.528 -53.178 1.00 73.00 1085 PRO A N 1
ATOM 8753 C CA . PRO A 1 1085 ? 23.655 17.352 -52.622 1.00 73.00 1085 PRO A CA 1
ATOM 8754 C C . PRO A 1 1085 ? 22.521 17.635 -53.617 1.00 73.00 1085 PRO A C 1
ATOM 8756 O O . PRO A 1 1085 ? 21.370 17.803 -53.222 1.00 73.00 1085 PRO A O 1
ATOM 8759 N N . THR A 1 1086 ? 22.814 17.644 -54.919 1.00 79.50 1086 THR A N 1
ATOM 8760 C CA . THR A 1 1086 ? 21.830 17.907 -55.978 1.00 79.50 1086 THR A CA 1
ATOM 8761 C C . THR A 1 1086 ? 20.690 16.885 -55.990 1.00 79.50 1086 THR A C 1
ATOM 8763 O O . THR A 1 1086 ? 19.550 17.253 -56.255 1.00 79.50 1086 THR A O 1
ATOM 8766 N N . SER A 1 1087 ? 20.973 15.626 -55.645 1.00 80.94 1087 SER A N 1
ATOM 8767 C CA . SER A 1 1087 ? 19.974 14.550 -55.589 1.00 80.94 1087 SER A CA 1
ATOM 8768 C C . SER A 1 1087 ? 19.033 14.659 -54.383 1.00 80.94 1087 SER A C 1
ATOM 8770 O O . SER A 1 1087 ? 17.989 14.017 -54.367 1.00 80.94 1087 SER A O 1
ATOM 8772 N N . TYR A 1 1088 ? 19.381 15.483 -53.387 1.00 86.50 1088 TYR A N 1
ATOM 8773 C CA . TYR A 1 1088 ? 18.697 15.566 -52.093 1.00 86.50 1088 TYR A CA 1
ATOM 8774 C C . TYR A 1 1088 ? 18.282 17.001 -51.716 1.00 86.50 1088 TYR A C 1
ATOM 8776 O O . TYR A 1 1088 ? 18.026 17.284 -50.546 1.00 86.50 1088 TYR A O 1
ATOM 8784 N N . GLN A 1 1089 ? 18.185 17.920 -52.686 1.00 85.94 1089 GLN A N 1
ATOM 8785 C CA . GLN A 1 1089 ? 17.944 19.351 -52.430 1.00 85.94 1089 GLN A CA 1
ATOM 8786 C C . GLN A 1 1089 ? 16.701 19.631 -51.570 1.00 85.94 1089 GLN A C 1
ATOM 8788 O O . GLN A 1 1089 ? 16.765 20.438 -50.641 1.00 85.94 1089 GLN A O 1
ATOM 8793 N N . ALA A 1 1090 ? 15.581 18.948 -51.839 1.00 87.12 1090 ALA A N 1
ATOM 8794 C CA . ALA A 1 1090 ? 14.342 19.125 -51.079 1.00 87.12 1090 ALA A CA 1
ATOM 8795 C C . ALA A 1 1090 ? 14.503 18.705 -49.605 1.00 87.12 1090 ALA A C 1
ATOM 8797 O O . ALA A 1 1090 ? 14.135 19.454 -48.699 1.00 87.12 1090 ALA A O 1
ATOM 8798 N N . MET A 1 1091 ? 15.122 17.545 -49.362 1.00 91.25 1091 MET A N 1
ATOM 8799 C CA . MET A 1 1091 ? 15.413 17.046 -48.015 1.00 91.25 1091 MET A CA 1
ATOM 8800 C C . MET A 1 1091 ? 16.402 17.963 -47.289 1.00 91.25 1091 MET A C 1
ATOM 8802 O O . MET A 1 1091 ? 16.208 18.295 -46.124 1.00 91.25 1091 MET A O 1
ATOM 8806 N N . GLN A 1 1092 ? 17.435 18.444 -47.983 1.00 89.94 1092 GLN A N 1
ATOM 8807 C CA . GLN A 1 1092 ? 18.438 19.338 -47.409 1.00 89.94 1092 GLN A CA 1
ATOM 8808 C C . GLN A 1 1092 ? 17.823 20.663 -46.918 1.00 89.94 1092 GLN A C 1
ATOM 8810 O O . GLN A 1 1092 ? 18.212 21.163 -45.858 1.00 89.94 1092 GLN A O 1
ATOM 8815 N N . ALA A 1 1093 ? 16.829 21.214 -47.626 1.00 90.81 1093 ALA A N 1
ATOM 8816 C CA . ALA A 1 1093 ? 16.098 22.409 -47.191 1.00 90.81 1093 ALA A CA 1
ATOM 8817 C C . ALA A 1 1093 ? 15.259 22.162 -45.920 1.00 90.81 1093 ALA A C 1
ATOM 8819 O O . ALA A 1 1093 ? 15.250 22.996 -45.004 1.00 90.81 1093 ALA A O 1
ATOM 8820 N N . GLN A 1 1094 ? 14.605 20.999 -45.827 1.00 93.44 1094 GLN A N 1
ATOM 8821 C CA . GLN A 1 1094 ? 13.859 20.587 -44.632 1.00 93.44 1094 GLN A CA 1
ATOM 8822 C C . GLN A 1 1094 ? 14.794 20.367 -43.436 1.00 93.44 1094 GLN A C 1
ATOM 8824 O O . GLN A 1 1094 ? 14.569 20.945 -42.374 1.00 93.44 1094 GLN A O 1
ATOM 8829 N N . LEU A 1 1095 ? 15.899 19.638 -43.625 1.00 93.25 1095 LEU A N 1
ATOM 8830 C CA . LEU A 1 1095 ? 16.916 19.401 -42.593 1.00 93.25 1095 LEU A CA 1
ATOM 8831 C C . LEU A 1 1095 ? 17.544 20.705 -42.089 1.00 93.25 1095 LEU A C 1
ATOM 8833 O O . LEU A 1 1095 ? 17.757 20.872 -40.892 1.00 93.25 1095 LEU A O 1
ATOM 8837 N N . THR A 1 1096 ? 17.797 21.668 -42.976 1.00 91.56 1096 THR A N 1
ATOM 8838 C CA . THR A 1 1096 ? 18.316 22.989 -42.577 1.00 91.56 1096 THR A CA 1
ATOM 8839 C C . THR A 1 1096 ? 17.327 23.737 -41.682 1.00 91.56 1096 THR A C 1
ATOM 8841 O O . THR A 1 1096 ? 17.730 24.413 -40.734 1.00 91.56 1096 THR A O 1
ATOM 8844 N N . THR A 1 1097 ? 16.026 23.614 -41.955 1.00 92.56 1097 THR A N 1
ATOM 8845 C CA . THR A 1 1097 ? 14.979 24.217 -41.120 1.00 92.56 1097 THR A CA 1
ATOM 8846 C C . THR A 1 1097 ? 14.863 23.502 -39.776 1.00 92.56 1097 THR A C 1
ATOM 8848 O O . THR A 1 1097 ? 14.783 24.169 -38.747 1.00 92.56 1097 THR A O 1
ATOM 8851 N N . PHE A 1 1098 ? 14.935 22.171 -39.781 1.00 92.81 1098 PHE A N 1
ATOM 8852 C CA . PHE A 1 1098 ? 14.926 21.325 -38.590 1.00 92.81 1098 PHE A CA 1
ATOM 8853 C C . PHE A 1 1098 ? 16.098 21.636 -37.650 1.00 92.81 1098 PHE A C 1
ATOM 8855 O O . PHE A 1 1098 ? 15.887 21.928 -36.476 1.00 92.81 1098 PHE A O 1
ATOM 8862 N N . TYR A 1 1099 ? 17.333 21.677 -38.162 1.00 91.88 1099 TYR A N 1
ATOM 8863 C CA . TYR A 1 1099 ? 18.523 21.861 -37.326 1.00 91.88 1099 TYR A CA 1
ATOM 8864 C C . TYR A 1 1099 ? 18.710 23.280 -36.767 1.00 91.88 1099 TYR A C 1
ATOM 8866 O O . TYR A 1 1099 ? 19.461 23.468 -35.809 1.00 91.88 1099 TYR A O 1
ATOM 8874 N N . ARG A 1 1100 ? 18.023 24.288 -37.318 1.00 86.88 1100 ARG A N 1
ATOM 8875 C CA . ARG A 1 1100 ? 18.143 25.689 -36.882 1.00 86.88 1100 ARG A CA 1
ATOM 8876 C C . ARG A 1 1100 ? 17.792 25.903 -35.395 1.00 86.88 1100 ARG A C 1
ATOM 8878 O O . ARG A 1 1100 ? 18.629 26.466 -34.693 1.00 86.88 1100 ARG A O 1
ATOM 8885 N N . PRO A 1 1101 ? 16.616 25.483 -34.882 1.00 84.50 1101 PRO A N 1
ATOM 8886 C CA . PRO A 1 1101 ? 16.311 25.552 -33.448 1.00 84.50 1101 PRO A CA 1
ATOM 8887 C C . PRO A 1 1101 ? 17.137 24.561 -32.607 1.00 84.50 1101 PRO A C 1
ATOM 8889 O O . PRO A 1 1101 ? 17.434 24.834 -31.446 1.00 84.50 1101 PRO A O 1
ATOM 8892 N N . LEU A 1 1102 ? 17.544 23.431 -33.192 1.00 82.25 1102 LEU A N 1
ATOM 8893 C CA . LEU A 1 1102 ? 18.286 22.366 -32.509 1.00 82.25 1102 LEU A CA 1
ATOM 8894 C C . LEU A 1 1102 ? 19.723 22.741 -32.144 1.00 82.25 1102 LEU A C 1
ATOM 8896 O O . LEU A 1 1102 ? 20.230 22.256 -31.140 1.00 82.25 1102 LEU A O 1
ATOM 8900 N N . GLY A 1 1103 ? 20.359 23.652 -32.886 1.00 68.06 1103 GLY A N 1
ATOM 8901 C CA . GLY A 1 1103 ? 21.705 24.145 -32.564 1.00 68.06 1103 GLY A CA 1
ATOM 8902 C C . GLY A 1 1103 ? 21.818 24.856 -31.204 1.00 68.06 1103 GLY A C 1
ATOM 8903 O O . GLY A 1 1103 ? 22.927 25.084 -30.725 1.00 68.06 1103 GLY A O 1
ATOM 8904 N N . GLN A 1 1104 ? 20.690 25.200 -30.568 1.00 73.06 1104 GLN A N 1
ATOM 8905 C CA . GLN A 1 1104 ? 20.645 25.749 -29.207 1.00 73.06 1104 GLN A CA 1
ATOM 8906 C C . GLN A 1 1104 ? 20.363 24.694 -28.124 1.00 73.06 1104 GLN A C 1
ATOM 8908 O O . GLN A 1 1104 ? 20.496 25.002 -26.935 1.00 73.06 1104 GLN A O 1
ATOM 8913 N N . ARG A 1 1105 ? 19.983 23.465 -28.502 1.00 74.62 1105 ARG A N 1
ATOM 8914 C CA . ARG A 1 1105 ? 19.772 22.362 -27.558 1.00 74.62 1105 ARG A CA 1
ATOM 8915 C C . ARG A 1 1105 ? 21.111 21.786 -27.086 1.00 74.62 1105 ARG A C 1
ATOM 8917 O O . ARG A 1 1105 ? 22.135 21.891 -27.759 1.00 74.62 1105 ARG A O 1
ATOM 8924 N N . ARG A 1 1106 ? 21.092 21.221 -25.880 1.00 83.75 1106 ARG A N 1
ATOM 8925 C CA . ARG A 1 1106 ? 22.236 20.591 -25.208 1.00 83.75 1106 ARG A CA 1
ATOM 8926 C C . ARG A 1 1106 ? 21.768 19.293 -24.573 1.00 83.75 1106 ARG A C 1
ATOM 8928 O O . ARG A 1 1106 ? 21.407 19.299 -23.396 1.00 83.75 1106 ARG A O 1
ATOM 8935 N N . TYR A 1 1107 ? 21.727 18.212 -25.347 1.00 87.50 1107 TYR A N 1
ATOM 8936 C CA . TYR A 1 1107 ? 21.251 16.925 -24.839 1.00 87.50 1107 TYR A CA 1
ATOM 8937 C C . TYR A 1 1107 ? 22.176 16.398 -23.743 1.00 87.50 1107 TYR A C 1
ATOM 8939 O O . TYR A 1 1107 ? 21.701 15.880 -22.737 1.00 87.50 1107 TYR A O 1
ATOM 8947 N N . GLY A 1 1108 ? 23.491 16.617 -23.865 1.00 87.25 1108 GLY A N 1
ATOM 8948 C CA . GLY A 1 1108 ? 24.445 16.233 -22.827 1.00 87.25 1108 GLY A CA 1
ATOM 8949 C C . GLY A 1 1108 ? 24.172 16.938 -21.496 1.00 87.25 1108 GLY A C 1
ATOM 8950 O O . GLY A 1 1108 ? 24.171 16.298 -20.446 1.00 87.25 1108 GLY A O 1
ATOM 8951 N N . SER A 1 1109 ? 23.889 18.245 -21.521 1.00 85.75 1109 SER A N 1
ATOM 8952 C CA . SER A 1 1109 ? 23.539 19.003 -20.309 1.00 85.75 1109 SER A CA 1
ATOM 8953 C C . SER A 1 1109 ? 22.187 18.592 -19.729 1.00 85.75 1109 SER A C 1
ATOM 8955 O O . SER A 1 1109 ? 22.063 18.497 -18.513 1.00 85.75 1109 SER A O 1
ATOM 8957 N N . GLU A 1 1110 ? 21.187 18.337 -20.575 1.00 87.12 1110 GLU A N 1
ATOM 8958 C CA . GLU A 1 1110 ? 19.866 17.862 -20.147 1.00 87.12 1110 GLU A CA 1
ATOM 8959 C C . GLU A 1 1110 ? 19.955 16.519 -19.423 1.00 87.12 1110 GLU A C 1
ATOM 8961 O O . GLU A 1 1110 ? 19.451 16.372 -18.313 1.00 87.12 1110 GLU A O 1
ATOM 8966 N N . VAL A 1 1111 ? 20.655 15.558 -20.017 1.00 90.00 1111 VAL A N 1
ATOM 8967 C CA . VAL A 1 1111 ? 20.826 14.228 -19.434 1.00 90.00 1111 VAL A CA 1
ATOM 8968 C C . VAL A 1 1111 ? 21.625 14.297 -18.134 1.00 90.00 1111 VAL A C 1
ATOM 8970 O O . VAL A 1 1111 ? 21.243 13.662 -17.155 1.00 90.00 1111 VAL A O 1
ATOM 8973 N N . LYS A 1 1112 ? 22.696 15.104 -18.078 1.00 89.50 1112 LYS A N 1
ATOM 8974 C CA . LYS A 1 1112 ? 23.475 15.324 -16.843 1.00 89.50 1112 LYS A CA 1
ATOM 8975 C C . LYS A 1 1112 ? 22.613 15.938 -15.735 1.00 89.50 1112 LYS A C 1
ATOM 8977 O O . LYS A 1 1112 ? 22.689 15.485 -14.595 1.00 89.50 1112 LYS A O 1
ATOM 8982 N N . PHE A 1 1113 ? 21.772 16.918 -16.075 1.00 90.56 1113 PHE A N 1
ATOM 8983 C CA . PHE A 1 1113 ? 20.804 17.509 -15.149 1.00 90.56 1113 PHE A CA 1
ATOM 8984 C C . PHE A 1 1113 ? 19.826 16.448 -14.622 1.00 90.56 1113 PHE A C 1
ATOM 8986 O O . PHE A 1 1113 ? 19.733 16.251 -13.411 1.00 90.56 1113 PHE A O 1
ATOM 8993 N N . ASN A 1 1114 ? 19.149 15.727 -15.519 1.00 90.00 1114 ASN A N 1
ATOM 8994 C CA . ASN A 1 1114 ? 18.141 14.729 -15.160 1.00 90.00 1114 ASN A CA 1
ATOM 8995 C C . ASN A 1 1114 ? 18.738 13.574 -14.343 1.00 90.00 1114 ASN A C 1
ATOM 8997 O O . ASN A 1 1114 ? 18.150 13.162 -13.346 1.00 90.00 1114 ASN A O 1
ATOM 9001 N N . LEU A 1 1115 ? 19.936 13.098 -14.699 1.00 90.31 1115 LEU A N 1
ATOM 9002 C CA . LEU A 1 1115 ? 20.650 12.064 -13.948 1.00 90.31 1115 LEU A CA 1
ATOM 9003 C C . LEU A 1 1115 ? 21.011 12.531 -12.532 1.00 90.31 1115 LEU A C 1
ATOM 9005 O O . LEU A 1 1115 ? 20.780 11.802 -11.568 1.00 90.31 1115 LEU A O 1
ATOM 9009 N N . SER A 1 1116 ? 21.573 13.737 -12.398 1.00 90.12 1116 SER A N 1
ATOM 9010 C CA . SER A 1 1116 ? 21.927 14.310 -11.094 1.00 90.12 1116 SER A CA 1
ATOM 9011 C C . SER A 1 1116 ? 20.689 14.518 -10.221 1.00 90.12 1116 SER A C 1
ATOM 9013 O O . SER A 1 1116 ? 20.681 14.139 -9.048 1.00 90.12 1116 SER A O 1
ATOM 9015 N N . PHE A 1 1117 ? 19.607 15.034 -10.813 1.00 91.00 1117 PHE A N 1
ATOM 9016 C CA . PHE A 1 1117 ? 18.335 15.227 -10.129 1.00 91.00 1117 PHE A CA 1
ATOM 9017 C C . PHE A 1 1117 ? 17.770 13.896 -9.617 1.00 91.00 1117 PHE A C 1
ATOM 9019 O O . PHE A 1 1117 ? 17.516 13.766 -8.422 1.00 91.00 1117 PHE A O 1
ATOM 9026 N N . LEU A 1 1118 ? 17.678 12.874 -10.477 1.00 90.12 1118 LEU A N 1
ATOM 9027 C CA . LEU A 1 1118 ? 17.211 11.534 -10.105 1.00 90.12 1118 LEU A CA 1
ATOM 9028 C C . LEU A 1 1118 ? 18.065 10.891 -9.009 1.00 90.12 1118 LEU A C 1
ATOM 9030 O O . LEU A 1 1118 ? 17.523 10.350 -8.047 1.00 90.12 1118 LEU A O 1
ATOM 9034 N N . ARG A 1 1119 ? 19.396 10.996 -9.100 1.00 89.31 1119 ARG A N 1
ATOM 9035 C CA . ARG A 1 1119 ? 20.306 10.511 -8.049 1.00 89.31 1119 ARG A CA 1
ATOM 9036 C C . ARG A 1 1119 ? 20.116 11.261 -6.732 1.00 89.31 1119 ARG A C 1
ATOM 9038 O O . ARG A 1 1119 ? 20.251 10.658 -5.674 1.00 89.31 1119 ARG A O 1
ATOM 9045 N N . GLY A 1 1120 ? 19.770 12.546 -6.776 1.00 88.25 1120 GLY A N 1
ATOM 9046 C CA . GLY A 1 1120 ? 19.414 13.325 -5.591 1.00 88.25 1120 GLY A CA 1
ATOM 9047 C C . GLY A 1 1120 ? 18.123 12.855 -4.908 1.00 88.25 1120 GLY A C 1
ATOM 9048 O O . GLY A 1 1120 ? 18.001 12.984 -3.688 1.00 88.25 1120 GLY A O 1
ATOM 9049 N N . LEU A 1 1121 ? 17.197 12.264 -5.672 1.00 89.38 1121 LEU A N 1
ATOM 9050 C CA . LEU A 1 1121 ? 15.905 11.768 -5.190 1.00 89.38 1121 LEU A CA 1
ATOM 9051 C C . LEU A 1 1121 ? 15.963 10.372 -4.536 1.00 89.38 1121 LEU A C 1
ATOM 9053 O O . LEU A 1 1121 ? 15.029 10.000 -3.834 1.00 89.38 1121 LEU A O 1
ATOM 9057 N N . THR A 1 1122 ? 17.037 9.594 -4.719 1.00 87.06 1122 THR A N 1
ATOM 9058 C CA . THR A 1 1122 ? 17.115 8.182 -4.263 1.00 87.06 1122 THR A CA 1
ATOM 9059 C C . THR A 1 1122 ? 17.081 7.990 -2.751 1.00 87.06 1122 THR A C 1
ATOM 9061 O O . THR A 1 1122 ? 16.714 6.914 -2.286 1.00 87.06 1122 THR A O 1
ATOM 9064 N N . GLY A 1 1123 ? 17.481 9.008 -1.988 1.00 81.31 1123 GLY A N 1
ATOM 9065 C CA . GLY A 1 1123 ? 17.496 8.971 -0.526 1.00 81.31 1123 GLY A CA 1
ATOM 9066 C C . GLY A 1 1123 ? 16.469 9.900 0.110 1.00 81.31 1123 GLY A C 1
ATOM 9067 O O . GLY A 1 1123 ? 16.765 10.432 1.172 1.00 81.31 1123 GLY A O 1
ATOM 9068 N N . VAL A 1 1124 ? 15.385 10.223 -0.593 1.00 88.12 1124 VAL A N 1
ATOM 9069 C CA . VAL A 1 1124 ? 14.280 11.038 -0.075 1.00 88.12 1124 VAL A CA 1
ATOM 9070 C C . VAL A 1 1124 ? 13.300 10.123 0.651 1.00 88.12 1124 VAL A C 1
ATOM 9072 O O . VAL A 1 1124 ? 12.822 9.160 0.070 1.00 88.12 1124 VAL A O 1
ATOM 9075 N N . ASN A 1 1125 ? 12.964 10.433 1.896 1.00 88.88 1125 ASN A N 1
ATOM 9076 C CA . ASN A 1 1125 ? 11.904 9.746 2.630 1.00 88.88 1125 ASN A CA 1
ATOM 9077 C C . ASN A 1 1125 ? 10.641 10.601 2.686 1.00 88.88 1125 ASN A C 1
ATOM 9079 O O . ASN A 1 1125 ? 10.679 11.802 2.414 1.00 88.88 1125 ASN A O 1
ATOM 9083 N N . PHE A 1 1126 ? 9.530 9.971 3.073 1.00 91.62 1126 PHE A N 1
ATOM 9084 C CA . PHE A 1 1126 ? 8.210 10.599 3.116 1.00 91.62 1126 PHE A CA 1
ATOM 9085 C C . PHE A 1 1126 ? 7.672 10.714 4.549 1.00 91.62 1126 PHE A C 1
ATOM 9087 O O . PHE A 1 1126 ? 6.770 9.959 4.916 1.00 91.62 1126 PHE A O 1
ATOM 9094 N N . PRO A 1 1127 ? 8.244 11.589 5.399 1.00 91.56 1127 PRO A N 1
ATOM 9095 C CA . PRO A 1 1127 ? 7.755 11.766 6.758 1.00 91.56 1127 PRO A CA 1
ATOM 9096 C C . PRO A 1 1127 ? 6.359 12.398 6.796 1.00 91.56 1127 PRO A C 1
ATOM 9098 O O . PRO A 1 1127 ? 5.938 13.128 5.891 1.00 91.56 1127 PRO A O 1
ATOM 9101 N N . PHE A 1 1128 ? 5.668 12.145 7.903 1.00 93.12 1128 PHE A N 1
ATOM 9102 C CA . PHE A 1 1128 ? 4.404 12.784 8.240 1.00 93.12 1128 PHE A CA 1
ATOM 9103 C C . PHE A 1 1128 ? 4.614 14.282 8.491 1.00 93.12 1128 PHE A C 1
ATOM 9105 O O . PHE A 1 1128 ? 5.481 14.681 9.264 1.00 93.12 1128 PHE A O 1
ATOM 9112 N N . ALA A 1 1129 ? 3.828 15.116 7.815 1.00 92.38 1129 ALA A N 1
ATOM 9113 C CA . ALA A 1 1129 ? 3.869 16.571 7.926 1.00 92.38 1129 ALA A CA 1
ATOM 9114 C C . ALA A 1 1129 ? 2.717 17.137 8.764 1.00 92.38 1129 ALA A C 1
ATOM 9116 O O . ALA A 1 1129 ? 2.750 18.317 9.123 1.00 92.38 1129 ALA A O 1
ATOM 9117 N N . GLY A 1 1130 ? 1.696 16.324 9.036 1.00 93.50 1130 GLY A N 1
ATOM 9118 C CA . GLY A 1 1130 ? 0.448 16.733 9.665 1.00 93.50 1130 GLY A CA 1
ATOM 9119 C C . GLY A 1 1130 ? -0.764 16.165 8.930 1.00 93.50 1130 GLY A C 1
ATOM 9120 O O . GLY A 1 1130 ? -0.652 15.156 8.243 1.00 93.50 1130 GLY A O 1
ATOM 9121 N N . TYR A 1 1131 ? -1.924 16.802 9.040 1.00 94.25 1131 TYR A N 1
ATOM 9122 C CA . TYR A 1 1131 ? -3.171 16.290 8.460 1.00 94.25 1131 TYR A CA 1
ATOM 9123 C C . TYR A 1 1131 ? -4.127 17.410 8.047 1.00 94.25 1131 TYR A C 1
ATOM 9125 O O . TYR A 1 1131 ? -3.908 18.576 8.363 1.00 94.25 1131 TYR A O 1
ATOM 9133 N N . VAL A 1 1132 ? -5.200 17.071 7.340 1.00 93.00 1132 VAL A N 1
ATOM 9134 C CA . VAL A 1 1132 ? -6.293 18.001 7.025 1.00 93.00 1132 VAL A CA 1
ATOM 9135 C C . VAL A 1 1132 ? -7.389 17.875 8.074 1.00 93.00 1132 VAL A C 1
ATOM 9137 O O . VAL A 1 1132 ? -7.903 16.786 8.293 1.00 93.00 1132 VAL A O 1
ATOM 9140 N N . ASP A 1 1133 ? -7.747 18.962 8.749 1.00 90.06 1133 ASP A N 1
ATOM 9141 C CA . ASP A 1 1133 ? -8.767 18.926 9.796 1.00 90.06 1133 ASP A CA 1
ATOM 9142 C C . ASP A 1 1133 ? -10.191 18.727 9.246 1.00 90.06 1133 ASP A C 1
ATOM 9144 O O . ASP A 1 1133 ? -10.443 18.741 8.041 1.00 90.06 1133 ASP A O 1
ATOM 9148 N N . GLU A 1 1134 ? -11.150 18.556 10.153 1.00 86.25 1134 GLU A N 1
ATOM 9149 C CA . GLU A 1 1134 ? -12.583 18.392 9.865 1.00 86.25 1134 GLU A CA 1
ATOM 9150 C C . GLU A 1 1134 ? -13.214 19.551 9.068 1.00 86.25 1134 GLU A C 1
ATOM 9152 O O . GLU A 1 1134 ? -14.324 19.416 8.556 1.00 86.25 1134 GLU A O 1
ATOM 9157 N N . ARG A 1 1135 ? -12.520 20.692 8.954 1.00 86.25 1135 ARG A N 1
ATOM 9158 C CA . ARG A 1 1135 ? -12.948 21.866 8.181 1.00 86.25 1135 ARG A CA 1
ATOM 9159 C C . ARG A 1 1135 ? -12.243 21.965 6.829 1.00 86.25 1135 ARG A C 1
ATOM 9161 O O . ARG A 1 1135 ? -12.441 22.954 6.126 1.00 86.25 1135 ARG A O 1
ATOM 9168 N N . GLY A 1 1136 ? -11.409 20.987 6.481 1.00 85.62 1136 GLY A N 1
ATOM 9169 C CA . GLY A 1 1136 ? -10.620 20.994 5.255 1.00 85.62 1136 GLY A CA 1
ATOM 9170 C C . GLY A 1 1136 ? -9.356 21.852 5.333 1.00 85.62 1136 GLY A C 1
ATOM 9171 O O . GLY A 1 1136 ? -8.755 22.116 4.297 1.00 85.62 1136 GLY A O 1
ATOM 9172 N N . ASN A 1 1137 ? -8.934 22.307 6.521 1.00 90.31 1137 ASN A N 1
ATOM 9173 C CA . ASN A 1 1137 ? -7.728 23.127 6.657 1.00 90.31 1137 ASN A CA 1
ATOM 9174 C C . ASN A 1 1137 ? -6.505 22.269 7.006 1.00 90.31 1137 ASN A C 1
ATOM 9176 O O . ASN A 1 1137 ? -6.601 21.375 7.848 1.00 90.31 1137 ASN A O 1
ATOM 9180 N N . PRO A 1 1138 ? -5.325 22.559 6.435 1.00 91.31 1138 PRO A N 1
ATOM 9181 C CA . PRO A 1 1138 ? -4.116 21.818 6.752 1.00 91.31 1138 PRO A CA 1
ATOM 9182 C C . PRO A 1 1138 ? -3.597 22.193 8.148 1.00 91.31 1138 PRO A C 1
ATOM 9184 O O . PRO A 1 1138 ? -3.434 23.368 8.486 1.00 91.31 1138 PRO A O 1
ATOM 9187 N N . ARG A 1 1139 ? -3.296 21.176 8.950 1.00 92.00 1139 ARG A N 1
ATOM 9188 C CA . ARG A 1 1139 ? -2.665 21.243 10.267 1.00 92.00 1139 ARG A CA 1
ATOM 9189 C C . ARG A 1 1139 ? -1.281 20.632 10.166 1.00 92.00 1139 ARG A C 1
ATOM 9191 O O . ARG A 1 1139 ? -1.147 19.416 10.162 1.00 92.00 1139 ARG A O 1
ATOM 9198 N N . TYR A 1 1140 ? -0.266 21.481 10.065 1.00 92.19 1140 TYR A N 1
ATOM 9199 C CA . TYR A 1 1140 ? 1.127 21.040 10.047 1.00 92.19 1140 TYR A CA 1
ATOM 9200 C C . TYR A 1 1140 ? 1.668 20.858 11.464 1.00 92.19 1140 TYR A C 1
ATOM 9202 O O . TYR A 1 1140 ? 1.297 21.619 12.359 1.00 92.19 1140 TYR A O 1
ATOM 9210 N N . LEU A 1 1141 ? 2.589 19.906 11.639 1.00 89.31 1141 LEU A N 1
ATOM 9211 C CA . LEU A 1 1141 ? 3.310 19.703 12.903 1.00 89.31 1141 LEU A CA 1
ATOM 9212 C C . LEU A 1 1141 ? 4.062 20.973 13.337 1.00 89.31 1141 LEU A C 1
ATOM 9214 O O . LEU A 1 1141 ? 4.010 21.362 14.500 1.00 89.31 1141 LEU A O 1
ATOM 9218 N N . ASP A 1 1142 ? 4.707 21.654 12.384 1.00 85.69 1142 ASP A N 1
ATOM 9219 C CA . ASP A 1 1142 ? 5.305 22.978 12.579 1.00 85.69 1142 ASP A CA 1
ATOM 9220 C C . ASP A 1 1142 ? 4.522 24.036 11.790 1.00 85.69 1142 ASP A C 1
ATOM 9222 O O . ASP A 1 1142 ? 4.745 24.276 10.600 1.00 85.69 1142 ASP A O 1
ATOM 9226 N N . SER A 1 1143 ? 3.584 24.689 12.475 1.00 80.69 1143 SER A N 1
ATOM 9227 C CA . SER A 1 1143 ? 2.773 25.769 11.899 1.00 80.69 1143 SER A CA 1
ATOM 9228 C C . SER A 1 1143 ? 3.585 26.998 11.457 1.00 80.69 1143 SER A C 1
ATOM 9230 O O . SER A 1 1143 ? 3.115 27.756 10.608 1.00 80.69 1143 SER A O 1
ATOM 9232 N N . GLY A 1 1144 ? 4.800 27.198 11.988 1.00 81.25 1144 GLY A N 1
ATOM 9233 C CA . GLY A 1 1144 ? 5.669 28.325 11.642 1.00 81.25 1144 GLY A CA 1
ATOM 9234 C C . GLY A 1 1144 ? 6.453 28.121 10.346 1.00 81.25 1144 GLY A C 1
ATOM 9235 O O . GLY A 1 1144 ? 6.940 29.093 9.762 1.00 81.25 1144 GLY A O 1
ATOM 9236 N N . LYS A 1 1145 ? 6.568 26.874 9.873 1.00 82.88 1145 LYS A N 1
ATOM 9237 C CA . LYS A 1 1145 ? 7.366 26.519 8.697 1.00 82.88 1145 LYS A CA 1
ATOM 9238 C C . LYS A 1 1145 ? 6.699 25.401 7.880 1.00 82.88 1145 LYS A C 1
ATOM 9240 O O . LYS A 1 1145 ? 7.182 24.268 7.878 1.00 82.88 1145 LYS A O 1
ATOM 9245 N N . PRO A 1 1146 ? 5.610 25.707 7.149 1.00 85.25 1146 PRO A N 1
ATOM 9246 C CA . PRO A 1 1146 ? 4.924 24.715 6.332 1.00 85.25 1146 PRO A CA 1
ATOM 9247 C C . PRO A 1 1146 ? 5.865 24.147 5.252 1.00 85.25 1146 PRO A C 1
ATOM 9249 O O . PRO A 1 1146 ? 6.627 24.911 4.643 1.00 85.25 1146 PRO A O 1
ATOM 9252 N N . PRO A 1 1147 ? 5.823 22.831 4.976 1.00 87.00 1147 PRO A N 1
ATOM 9253 C CA . PRO A 1 1147 ? 6.675 22.236 3.957 1.00 87.00 1147 PRO A CA 1
ATOM 9254 C C . PRO A 1 1147 ? 6.328 22.739 2.552 1.00 87.00 1147 PRO A C 1
ATOM 9256 O O . PRO A 1 1147 ? 5.166 22.963 2.218 1.00 87.00 1147 PRO A O 1
ATOM 9259 N N . ALA A 1 1148 ? 7.345 22.887 1.700 1.00 82.75 1148 ALA A N 1
ATOM 9260 C CA . ALA A 1 1148 ? 7.162 23.363 0.326 1.00 82.75 1148 ALA A CA 1
ATOM 9261 C C . ALA A 1 1148 ? 6.469 22.332 -0.584 1.00 82.75 1148 ALA A C 1
ATOM 9263 O O . ALA A 1 1148 ? 5.808 22.707 -1.554 1.00 82.75 1148 ALA A O 1
ATOM 9264 N N . PHE A 1 1149 ? 6.634 21.043 -0.278 1.00 87.75 1149 PHE A N 1
ATOM 9265 C CA . PHE A 1 1149 ? 6.035 19.927 -1.001 1.00 87.75 1149 PHE A CA 1
ATOM 9266 C C . PHE A 1 1149 ? 5.242 19.070 -0.031 1.00 87.75 1149 PHE A C 1
ATOM 9268 O O . PHE A 1 1149 ? 5.801 18.532 0.919 1.00 87.75 1149 PHE A O 1
ATOM 9275 N N . VAL A 1 1150 ? 3.942 18.965 -0.288 1.00 92.31 1150 VAL A N 1
ATOM 9276 C CA . VAL A 1 1150 ? 3.013 18.213 0.548 1.00 92.31 1150 VAL A CA 1
ATOM 9277 C C . VAL A 1 1150 ? 2.122 17.367 -0.351 1.00 92.31 1150 VAL A C 1
ATOM 9279 O O . VAL A 1 1150 ? 1.637 17.855 -1.376 1.00 92.31 1150 VAL A O 1
ATOM 9282 N N . TRP A 1 1151 ? 1.902 16.115 0.036 1.00 93.31 1151 TRP A N 1
ATOM 9283 C CA . TRP A 1 1151 ? 0.972 15.198 -0.612 1.00 93.31 1151 TRP A CA 1
ATOM 9284 C C . TRP A 1 1151 ? -0.165 14.838 0.330 1.00 93.31 1151 TRP A C 1
ATOM 9286 O O . TRP A 1 1151 ? 0.048 14.676 1.529 1.00 93.31 1151 TRP A O 1
ATOM 9296 N N . CYS A 1 1152 ? -1.360 14.713 -0.228 1.00 92.94 1152 CYS A N 1
ATOM 9297 C CA . CYS A 1 1152 ? -2.588 14.371 0.471 1.00 92.94 1152 CYS A CA 1
ATOM 9298 C C . CYS A 1 1152 ? -3.330 13.265 -0.280 1.00 92.94 1152 CYS A C 1
ATOM 9300 O O . CYS A 1 1152 ? -3.124 13.064 -1.477 1.00 92.94 1152 CYS A O 1
ATOM 9302 N N . VAL A 1 1153 ? -4.235 12.582 0.408 1.00 93.19 1153 VAL A N 1
ATOM 9303 C CA . VAL A 1 1153 ? -5.220 11.706 -0.216 1.00 93.19 1153 VAL A CA 1
ATOM 9304 C C . VAL A 1 1153 ? -6.284 12.564 -0.876 1.00 93.19 1153 VAL A C 1
ATOM 9306 O O . VAL A 1 1153 ? -6.894 13.428 -0.244 1.00 93.19 1153 VAL A O 1
ATOM 9309 N N . SER A 1 1154 ? -6.511 12.293 -2.149 1.00 90.50 1154 SER A N 1
ATOM 9310 C CA . SER A 1 1154 ? -7.524 12.939 -2.972 1.00 90.50 1154 SER A CA 1
ATOM 9311 C C . SER A 1 1154 ? -8.331 11.885 -3.726 1.00 90.50 1154 SER A C 1
ATOM 9313 O O . SER A 1 1154 ? -7.989 10.698 -3.708 1.00 90.50 1154 SER A O 1
ATOM 9315 N N . ARG A 1 1155 ? -9.423 12.318 -4.359 1.00 86.88 1155 ARG A N 1
ATOM 9316 C CA . ARG A 1 1155 ? -10.294 11.455 -5.155 1.00 86.88 1155 ARG A CA 1
ATOM 9317 C C . ARG A 1 1155 ? -10.140 11.808 -6.632 1.00 86.88 1155 ARG A C 1
ATOM 9319 O O . ARG A 1 1155 ? -10.627 12.849 -7.064 1.00 86.88 1155 ARG A O 1
ATOM 9326 N N . GLU A 1 1156 ? -9.528 10.906 -7.387 1.00 79.94 1156 GLU A N 1
ATOM 9327 C CA . GLU A 1 1156 ? -9.334 11.011 -8.835 1.00 79.94 1156 GLU A CA 1
ATOM 9328 C C . GLU A 1 1156 ? -10.135 9.888 -9.510 1.00 79.94 1156 GLU A C 1
ATOM 9330 O O . GLU A 1 1156 ? -9.992 8.721 -9.152 1.00 79.94 1156 GLU A O 1
ATOM 9335 N N . GLU A 1 1157 ? -11.054 10.229 -10.421 1.00 75.75 1157 GLU A N 1
ATOM 9336 C CA . GLU A 1 1157 ? -11.890 9.255 -11.160 1.00 75.75 1157 GLU A CA 1
ATOM 9337 C C . GLU A 1 1157 ? -12.610 8.206 -10.276 1.00 75.75 1157 GLU A C 1
ATOM 9339 O O . GLU A 1 1157 ? -12.845 7.071 -10.678 1.00 75.75 1157 GLU A O 1
ATOM 9344 N N . GLY A 1 1158 ? -12.973 8.578 -9.043 1.00 75.06 1158 GLY A N 1
ATOM 9345 C CA . GLY A 1 1158 ? -13.645 7.685 -8.089 1.00 75.06 1158 GLY A CA 1
ATOM 9346 C C . GLY A 1 1158 ? -12.711 6.776 -7.279 1.00 75.06 1158 GLY A C 1
ATOM 9347 O O . GLY A 1 1158 ? -13.187 6.073 -6.391 1.00 75.06 1158 GLY A O 1
ATOM 9348 N N . LYS A 1 1159 ? -11.393 6.829 -7.508 1.00 84.06 1159 LYS A N 1
ATOM 9349 C CA . LYS A 1 1159 ? -10.377 6.084 -6.754 1.00 84.06 1159 LYS A CA 1
ATOM 9350 C C . LYS A 1 1159 ? -9.559 7.018 -5.860 1.00 84.06 1159 LYS A C 1
ATOM 9352 O O . LYS A 1 1159 ? -9.306 8.171 -6.201 1.00 84.06 1159 LYS A O 1
ATOM 9357 N N . LEU A 1 1160 ? -9.141 6.519 -4.696 1.00 88.81 1160 LEU A N 1
ATOM 9358 C CA . LEU A 1 1160 ? -8.254 7.263 -3.802 1.00 88.81 1160 LEU A CA 1
ATOM 9359 C C . LEU A 1 1160 ? -6.798 7.144 -4.252 1.00 88.81 1160 LEU A C 1
ATOM 9361 O O . LEU A 1 1160 ? -6.287 6.040 -4.466 1.00 88.81 1160 LEU A O 1
ATOM 9365 N N . SER A 1 1161 ? -6.125 8.284 -4.355 1.00 88.62 1161 SER A N 1
ATOM 9366 C CA . SER A 1 1161 ? -4.718 8.388 -4.742 1.00 88.62 1161 SER A CA 1
ATOM 9367 C C . SER A 1 1161 ? -4.012 9.472 -3.920 1.00 88.62 1161 SER A C 1
ATOM 9369 O O . SER A 1 1161 ? -4.643 10.370 -3.354 1.00 88.62 1161 SER A O 1
ATOM 9371 N N . LEU A 1 1162 ? -2.683 9.362 -3.816 1.00 90.44 1162 LEU A N 1
ATOM 9372 C CA . LEU A 1 1162 ? -1.856 10.430 -3.260 1.00 90.44 1162 LEU A CA 1
ATOM 9373 C C . LEU A 1 1162 ? -1.555 11.446 -4.351 1.00 90.44 1162 LEU A C 1
ATOM 9375 O O . LEU A 1 1162 ? -0.861 11.137 -5.319 1.00 90.44 1162 LEU A O 1
ATOM 9379 N N . GLU A 1 1163 ? -2.005 12.670 -4.136 1.00 88.88 1163 GLU A N 1
ATOM 9380 C CA . GLU A 1 1163 ? -1.751 13.794 -5.021 1.00 88.88 1163 GLU A CA 1
ATOM 9381 C C . GLU A 1 1163 ? -1.019 14.907 -4.292 1.00 88.88 1163 GLU A C 1
ATOM 9383 O O . GLU A 1 1163 ? -1.028 15.005 -3.063 1.00 88.88 1163 GLU A O 1
ATOM 9388 N N . ARG A 1 1164 ? -0.393 15.795 -5.065 1.00 89.06 1164 ARG A N 1
ATOM 9389 C CA . ARG A 1 1164 ? 0.163 17.021 -4.504 1.00 89.06 1164 ARG A CA 1
ATOM 9390 C C . ARG A 1 1164 ? -0.976 17.878 -3.959 1.00 89.06 1164 ARG A C 1
ATOM 9392 O O . ARG A 1 1164 ? -1.925 18.186 -4.676 1.00 89.06 1164 ARG A O 1
ATOM 9399 N N . TYR A 1 1165 ? -0.837 18.328 -2.721 1.00 90.12 1165 TYR A N 1
ATOM 9400 C CA . TYR A 1 1165 ? -1.812 19.205 -2.099 1.00 90.12 1165 TYR A CA 1
ATOM 9401 C C . TYR A 1 1165 ? -1.801 20.585 -2.770 1.00 90.12 1165 TYR A C 1
ATOM 9403 O O . TYR A 1 1165 ? -0.770 21.261 -2.824 1.00 90.12 1165 TYR A O 1
ATOM 9411 N N . VAL A 1 1166 ? -2.955 21.004 -3.294 1.00 85.38 1166 VAL A N 1
ATOM 9412 C CA . VAL A 1 1166 ? -3.158 22.322 -3.926 1.00 85.38 1166 VAL A CA 1
ATOM 9413 C C . VAL A 1 1166 ? -4.074 23.239 -3.111 1.00 85.38 1166 VAL A C 1
ATOM 9415 O O . VAL A 1 1166 ? -4.446 24.310 -3.583 1.00 85.38 1166 VAL A O 1
ATOM 9418 N N . GLY A 1 1167 ? -4.407 22.850 -1.876 1.00 82.31 1167 GLY A N 1
ATOM 9419 C CA . GLY A 1 1167 ? -5.194 23.653 -0.935 1.00 82.31 1167 GLY A CA 1
ATOM 9420 C C . GLY A 1 1167 ? -6.643 23.198 -0.756 1.00 82.31 1167 GLY A C 1
ATOM 9421 O O . GLY A 1 1167 ? -7.249 23.534 0.253 1.00 82.31 1167 GLY A O 1
ATOM 9422 N N . SER A 1 1168 ? -7.203 22.445 -1.707 1.00 84.19 1168 SER A N 1
ATOM 9423 C CA . SER A 1 1168 ? -8.624 22.056 -1.684 1.00 84.19 1168 SER A CA 1
ATOM 9424 C C . SER A 1 1168 ? -8.923 20.654 -2.222 1.00 84.19 1168 SER A C 1
ATOM 9426 O O . SER A 1 1168 ? -10.077 20.242 -2.203 1.00 84.19 1168 SER A O 1
ATOM 9428 N N . ASN A 1 1169 ? -7.920 19.920 -2.712 1.00 90.50 1169 ASN A N 1
ATOM 9429 C CA . ASN A 1 1169 ? -8.099 18.580 -3.285 1.00 90.50 1169 ASN A CA 1
ATOM 9430 C C . ASN A 1 1169 ? -8.051 17.445 -2.248 1.00 90.50 1169 ASN A C 1
ATOM 9432 O O . ASN A 1 1169 ? -8.295 16.294 -2.597 1.00 90.50 1169 ASN A O 1
ATOM 9436 N N . ALA A 1 1170 ? -7.722 17.748 -0.993 1.00 91.12 1170 ALA A N 1
ATOM 9437 C CA . ALA A 1 1170 ? -7.570 16.743 0.050 1.00 91.12 1170 ALA A CA 1
ATOM 9438 C C . ALA A 1 1170 ? -8.913 16.308 0.651 1.00 91.12 1170 ALA A C 1
ATOM 9440 O O . ALA A 1 1170 ? -9.805 17.130 0.870 1.00 91.12 1170 ALA A O 1
ATOM 9441 N N . LEU A 1 1171 ? -9.016 15.028 1.007 1.00 91.62 1171 LEU A N 1
ATOM 9442 C CA . LEU A 1 1171 ? -10.077 14.535 1.883 1.00 91.62 1171 LEU A CA 1
ATOM 9443 C C . LEU A 1 1171 ? -9.906 15.047 3.321 1.00 91.62 1171 LEU A C 1
ATOM 9445 O O . LEU A 1 1171 ? -8.792 15.308 3.782 1.00 91.62 1171 LEU A O 1
ATOM 9449 N N . L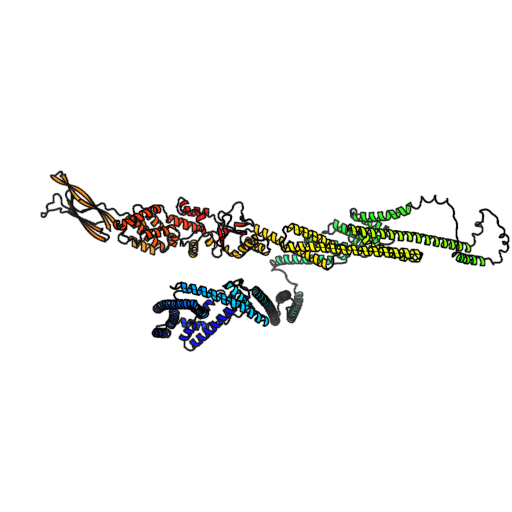EU A 1 1172 ? -11.020 15.148 4.052 1.00 91.88 1172 LEU A N 1
ATOM 9450 C CA . LEU A 1 1172 ? -10.993 15.426 5.491 1.00 91.88 1172 LEU A CA 1
ATOM 9451 C C . LEU A 1 1172 ? -10.210 14.328 6.217 1.00 91.88 1172 LEU A C 1
ATOM 9453 O O . LEU A 1 1172 ? -10.306 13.160 5.853 1.00 91.88 1172 LEU A O 1
ATOM 9457 N N . PHE A 1 1173 ? -9.439 14.703 7.235 1.00 93.00 1173 PHE A N 1
ATOM 9458 C CA . PHE A 1 1173 ? -8.516 13.821 7.963 1.00 93.00 1173 PHE A CA 1
ATOM 9459 C C . PHE A 1 1173 ? -7.409 13.204 7.111 1.00 93.00 1173 PHE A C 1
ATOM 9461 O O . PHE A 1 1173 ? -6.693 12.333 7.597 1.00 93.00 1173 PHE A O 1
ATOM 9468 N N . SER A 1 1174 ? -7.220 13.649 5.861 1.00 94.06 1174 SER A N 1
ATOM 9469 C CA . SER A 1 1174 ? -6.120 13.169 5.031 1.00 94.06 1174 SER A CA 1
ATOM 9470 C C . SER A 1 1174 ? -4.789 13.421 5.741 1.00 94.06 1174 SER A C 1
ATOM 9472 O O . SER A 1 1174 ? -4.455 14.587 5.980 1.00 94.06 1174 SER A O 1
ATOM 9474 N N . PRO A 1 1175 ? -3.977 12.377 5.982 1.00 94.56 1175 PRO A N 1
ATOM 9475 C CA . PRO A 1 1175 ? -2.572 12.541 6.304 1.00 94.56 1175 PRO A CA 1
ATOM 9476 C C . PRO A 1 1175 ? -1.884 13.378 5.226 1.00 94.56 1175 PRO A C 1
ATOM 9478 O O . PRO A 1 1175 ? -2.151 13.225 4.030 1.00 94.56 1175 PRO A O 1
ATOM 9481 N N . LEU A 1 1176 ? -1.011 14.273 5.665 1.00 94.12 1176 LEU A N 1
ATOM 9482 C CA . LEU A 1 1176 ? -0.151 15.081 4.822 1.00 94.12 1176 LEU A CA 1
ATOM 9483 C C . LEU A 1 1176 ? 1.258 14.506 4.913 1.00 94.12 1176 LEU A C 1
ATOM 9485 O O . LEU A 1 1176 ? 1.843 14.451 5.993 1.00 94.12 1176 LEU A O 1
ATOM 9489 N N . LEU A 1 1177 ? 1.808 14.080 3.782 1.00 93.69 1177 LEU A N 1
ATOM 9490 C CA . LEU A 1 1177 ? 3.196 13.635 3.686 1.00 93.69 1177 LEU A CA 1
ATOM 9491 C C . LEU A 1 1177 ? 4.052 14.757 3.111 1.00 93.69 1177 LEU A C 1
ATOM 9493 O O . LEU A 1 1177 ? 3.612 15.470 2.214 1.00 93.69 1177 LEU A O 1
ATOM 9497 N N . THR A 1 1178 ? 5.277 14.899 3.600 1.00 92.56 1178 THR A N 1
ATOM 9498 C CA . THR A 1 1178 ? 6.304 15.769 3.009 1.00 92.56 1178 THR A CA 1
ATOM 9499 C C . THR A 1 1178 ? 7.520 14.934 2.636 1.00 92.56 1178 THR A C 1
ATOM 9501 O O . THR A 1 1178 ? 7.527 13.723 2.806 1.00 92.56 1178 THR A O 1
ATOM 9504 N N . VAL A 1 1179 ? 8.548 15.583 2.111 1.00 91.38 1179 VAL A N 1
ATOM 9505 C CA . VAL A 1 1179 ? 9.890 15.037 1.927 1.00 91.38 1179 VAL A CA 1
ATOM 9506 C C . VAL A 1 1179 ? 10.821 15.507 3.041 1.00 91.38 1179 VAL A C 1
ATOM 9508 O O . VAL A 1 1179 ? 10.710 16.640 3.511 1.00 91.38 1179 VAL A O 1
ATOM 9511 N N . ASP A 1 1180 ? 11.742 14.640 3.458 1.00 88.31 1180 ASP A N 1
ATOM 9512 C CA . ASP A 1 1180 ? 12.773 14.934 4.467 1.00 88.31 1180 ASP A CA 1
ATOM 9513 C C . ASP A 1 1180 ? 13.932 15.797 3.929 1.00 88.31 1180 ASP A C 1
ATOM 9515 O O . ASP A 1 1180 ? 14.680 16.405 4.696 1.00 88.31 1180 ASP A O 1
ATOM 9519 N N . LYS A 1 1181 ? 14.073 15.876 2.601 1.00 86.94 1181 LYS A N 1
ATOM 9520 C CA . LYS A 1 1181 ? 15.099 16.660 1.907 1.00 86.94 1181 LYS A CA 1
ATOM 9521 C C . LYS A 1 1181 ? 14.527 17.896 1.228 1.00 86.94 1181 LYS A C 1
ATOM 9523 O O . LYS A 1 1181 ? 13.430 17.886 0.676 1.00 86.94 1181 LYS A O 1
ATOM 9528 N N . ASP A 1 1182 ? 15.346 18.943 1.175 1.00 87.81 1182 ASP A N 1
ATOM 9529 C CA . ASP A 1 1182 ? 15.042 20.147 0.408 1.00 87.81 1182 ASP A CA 1
ATOM 9530 C C . ASP A 1 1182 ? 15.213 19.889 -1.100 1.00 87.81 1182 ASP A C 1
ATOM 9532 O O . ASP A 1 1182 ? 16.322 19.914 -1.644 1.00 87.81 1182 ASP A O 1
ATOM 9536 N N . LEU A 1 1183 ? 14.096 19.640 -1.786 1.00 88.62 1183 LEU A N 1
ATOM 9537 C CA . LEU A 1 1183 ? 14.076 19.416 -3.232 1.00 88.62 1183 LEU A CA 1
ATOM 9538 C C . LEU A 1 1183 ? 14.566 20.633 -4.028 1.00 88.62 1183 LEU A C 1
ATOM 9540 O O . LEU A 1 1183 ? 15.101 20.461 -5.123 1.00 88.62 1183 LEU A O 1
ATOM 9544 N N . GLU A 1 1184 ? 14.446 21.848 -3.488 1.00 88.31 1184 GLU A N 1
ATOM 9545 C CA . GLU A 1 1184 ? 14.967 23.061 -4.123 1.00 88.31 1184 GLU A CA 1
ATOM 9546 C C . GLU A 1 1184 ? 16.502 23.058 -4.106 1.00 88.31 1184 GLU A C 1
ATOM 9548 O O . GLU A 1 1184 ? 17.149 23.417 -5.094 1.00 88.31 1184 GLU A O 1
ATOM 9553 N N . ALA A 1 1185 ? 17.104 22.589 -3.010 1.00 88.62 1185 ALA A N 1
ATOM 9554 C CA . ALA A 1 1185 ? 18.546 22.385 -2.925 1.00 88.62 1185 ALA A CA 1
ATOM 9555 C C . ALA A 1 1185 ? 19.020 21.272 -3.877 1.00 88.62 1185 ALA A C 1
ATOM 9557 O O . ALA A 1 1185 ? 20.033 21.446 -4.560 1.00 88.62 1185 ALA A O 1
ATOM 9558 N N . VAL A 1 1186 ? 18.270 20.166 -3.981 1.00 90.06 1186 VAL A N 1
ATOM 9559 C CA . VAL A 1 1186 ? 18.557 19.075 -4.935 1.00 90.06 1186 VAL A CA 1
ATOM 9560 C C . VAL A 1 1186 ? 18.505 19.581 -6.380 1.00 90.06 1186 VAL A C 1
ATOM 9562 O O . VAL A 1 1186 ? 19.427 19.332 -7.156 1.00 90.06 1186 VAL A O 1
ATOM 9565 N N . PHE A 1 1187 ? 17.480 20.358 -6.730 1.00 89.62 1187 PHE A N 1
ATOM 9566 C CA . PHE A 1 1187 ? 17.330 20.961 -8.054 1.00 89.62 1187 PHE A CA 1
ATOM 9567 C C . PHE A 1 1187 ? 18.479 21.919 -8.395 1.00 89.62 1187 PHE A C 1
ATOM 9569 O O . PHE A 1 1187 ? 19.063 21.837 -9.476 1.00 89.62 1187 PHE A O 1
ATOM 9576 N N . LYS A 1 1188 ? 18.861 22.802 -7.461 1.00 88.06 1188 LYS A N 1
ATOM 9577 C CA . LYS A 1 1188 ? 19.989 23.733 -7.647 1.00 88.06 1188 LYS A CA 1
ATOM 9578 C C . LYS A 1 1188 ? 21.318 23.004 -7.818 1.00 88.06 1188 LYS A C 1
ATOM 9580 O O . LYS A 1 1188 ? 22.127 23.411 -8.651 1.00 88.06 1188 LYS A O 1
ATOM 9585 N N . LYS A 1 1189 ? 21.535 21.919 -7.069 1.00 89.69 1189 LYS A N 1
ATOM 9586 C CA . LYS A 1 1189 ? 22.714 21.060 -7.220 1.00 89.69 1189 LYS A CA 1
ATOM 9587 C C . LYS A 1 1189 ? 22.762 20.428 -8.614 1.00 89.69 1189 LYS A C 1
ATOM 9589 O O . LYS A 1 1189 ? 23.783 20.544 -9.287 1.00 89.69 1189 LYS A O 1
ATOM 9594 N N . ALA A 1 1190 ? 21.651 19.854 -9.078 1.00 90.06 1190 ALA A N 1
ATOM 9595 C CA . ALA A 1 1190 ? 21.561 19.274 -10.417 1.00 90.06 1190 ALA A CA 1
ATOM 9596 C C . ALA A 1 1190 ? 21.815 20.314 -11.523 1.00 90.06 1190 ALA A C 1
ATOM 9598 O O . ALA A 1 1190 ? 22.501 20.032 -12.508 1.00 90.06 1190 ALA A O 1
ATOM 9599 N N . LEU A 1 1191 ? 21.326 21.547 -11.345 1.00 88.50 1191 LEU A N 1
ATOM 9600 C CA . LEU A 1 1191 ? 21.575 22.644 -12.280 1.00 88.50 1191 LEU A CA 1
ATOM 9601 C C . LEU A 1 1191 ? 23.070 22.985 -12.376 1.00 88.50 1191 LEU A C 1
ATOM 9603 O O . LEU A 1 1191 ? 23.591 23.107 -13.485 1.00 88.50 1191 LEU A O 1
ATOM 9607 N N . LEU A 1 1192 ? 23.766 23.080 -11.240 1.00 86.88 1192 LEU A N 1
ATOM 9608 C CA . LEU A 1 1192 ? 25.210 23.332 -11.194 1.00 86.88 1192 LEU A CA 1
ATOM 9609 C C . LEU A 1 1192 ? 26.007 22.213 -11.880 1.00 86.88 1192 LEU A C 1
ATOM 9611 O O . LEU A 1 1192 ? 26.887 22.496 -12.692 1.00 86.88 1192 LEU A O 1
ATOM 9615 N N . GLU A 1 1193 ? 25.669 20.951 -11.609 1.00 85.38 1193 GLU A N 1
ATOM 9616 C CA . GLU A 1 1193 ? 26.354 19.783 -12.185 1.00 85.38 1193 GLU A CA 1
ATOM 9617 C C . GLU A 1 1193 ? 26.113 19.623 -13.696 1.00 85.38 1193 GLU A C 1
ATOM 9619 O O . GLU A 1 1193 ? 26.965 19.095 -14.411 1.00 85.38 1193 GLU A O 1
ATOM 9624 N N . SER A 1 1194 ? 24.995 20.137 -14.217 1.00 84.81 1194 SER A N 1
ATOM 9625 C CA . SER A 1 1194 ? 24.697 20.136 -15.658 1.00 84.81 1194 SER A CA 1
ATOM 9626 C C . SER A 1 1194 ? 25.558 21.104 -16.486 1.00 84.81 1194 SER A C 1
ATOM 9628 O O . SER A 1 1194 ? 25.584 21.020 -17.720 1.00 84.81 1194 SER A O 1
ATOM 9630 N N . GLY A 1 1195 ? 26.233 22.056 -15.826 1.00 76.69 1195 GLY A N 1
ATOM 9631 C CA . GLY A 1 1195 ? 26.989 23.135 -16.469 1.00 76.69 1195 GLY A CA 1
ATOM 9632 C C . GLY A 1 1195 ? 26.121 24.209 -17.141 1.00 76.69 1195 GLY A C 1
ATOM 9633 O O . GLY A 1 1195 ? 26.644 25.067 -17.854 1.00 76.69 1195 GLY A O 1
ATOM 9634 N N . ALA A 1 1196 ? 24.799 24.182 -16.948 1.00 71.81 1196 ALA A N 1
ATOM 9635 C CA . ALA A 1 1196 ? 23.886 25.166 -17.514 1.00 71.81 1196 ALA A CA 1
ATOM 9636 C C . ALA A 1 1196 ? 23.785 26.428 -16.645 1.00 71.81 1196 ALA A C 1
ATOM 9638 O O . ALA A 1 1196 ? 23.620 26.370 -15.431 1.00 71.81 1196 ALA A O 1
ATOM 9639 N N . SER A 1 1197 ? 23.811 27.595 -17.290 1.00 59.62 1197 SER A N 1
ATOM 9640 C CA . SER A 1 1197 ? 23.783 28.899 -16.611 1.00 59.62 1197 SER A CA 1
ATOM 9641 C C . SER A 1 1197 ? 22.375 29.375 -16.220 1.00 59.62 1197 SER A C 1
ATOM 9643 O O . SER A 1 1197 ? 22.256 30.359 -15.495 1.00 59.62 1197 SER A O 1
ATOM 9645 N N . SER A 1 1198 ? 21.301 28.742 -16.717 1.00 62.75 1198 SER A N 1
ATOM 9646 C CA . SER A 1 1198 ? 19.919 29.176 -16.457 1.00 62.75 1198 SER A CA 1
ATOM 9647 C C . SER A 1 1198 ? 18.924 28.020 -16.299 1.00 62.75 1198 SER A C 1
ATOM 9649 O O . SER A 1 1198 ? 18.849 27.118 -17.133 1.00 62.75 1198 SER A O 1
ATOM 9651 N N . ALA A 1 1199 ? 18.107 28.097 -15.240 1.00 60.69 1199 ALA A N 1
ATOM 9652 C CA . ALA A 1 1199 ? 17.078 27.109 -14.897 1.00 60.69 1199 ALA A CA 1
ATOM 9653 C C . ALA A 1 1199 ? 15.927 27.036 -15.918 1.00 60.69 1199 ALA A C 1
ATOM 9655 O O . ALA A 1 1199 ? 15.337 25.975 -16.106 1.00 60.69 1199 ALA A O 1
ATOM 9656 N N . ASN A 1 1200 ? 15.650 28.133 -16.640 1.00 61.78 1200 ASN A N 1
ATOM 9657 C CA . ASN A 1 1200 ? 14.565 28.209 -17.632 1.00 61.78 1200 ASN A CA 1
ATOM 9658 C C . ASN A 1 1200 ? 14.651 27.145 -18.739 1.00 61.78 1200 ASN A C 1
ATOM 9660 O O . ASN A 1 1200 ? 13.663 26.916 -19.428 1.00 61.78 1200 ASN A O 1
ATOM 9664 N N . ARG A 1 1201 ? 15.809 26.498 -18.924 1.00 67.62 1201 ARG A N 1
ATOM 9665 C CA . ARG A 1 1201 ? 15.993 25.442 -19.927 1.00 67.62 1201 ARG A CA 1
ATOM 9666 C C . ARG A 1 1201 ? 15.420 24.080 -19.523 1.00 67.62 1201 ARG A C 1
ATOM 9668 O O . ARG A 1 1201 ? 15.112 23.307 -20.421 1.00 67.62 1201 ARG A O 1
ATOM 9675 N N . PHE A 1 1202 ? 15.261 23.792 -18.228 1.00 72.19 1202 PHE A N 1
ATOM 9676 C CA . PHE A 1 1202 ? 14.858 22.461 -17.733 1.00 72.19 1202 PHE A CA 1
ATOM 9677 C C . PHE A 1 1202 ? 13.483 22.440 -17.048 1.00 72.19 1202 PHE A C 1
ATOM 9679 O O . PHE A 1 1202 ? 13.034 21.397 -16.582 1.00 72.19 1202 PHE A O 1
ATOM 9686 N N . GLY A 1 1203 ? 12.787 23.580 -17.015 1.00 74.38 1203 GLY A N 1
ATOM 9687 C CA . GLY A 1 1203 ? 11.484 23.725 -16.363 1.00 74.38 1203 GLY A CA 1
ATOM 9688 C C . GLY A 1 1203 ? 11.584 24.114 -14.886 1.00 74.38 1203 GLY A C 1
ATOM 9689 O O . GLY A 1 1203 ? 12.648 24.468 -14.383 1.00 74.38 1203 GLY A O 1
ATOM 9690 N N . SER A 1 1204 ? 10.442 24.104 -14.194 1.00 81.44 1204 SER A N 1
ATOM 9691 C CA . SER A 1 1204 ? 10.367 24.366 -12.754 1.00 81.44 1204 SER A CA 1
ATOM 9692 C C . SER A 1 1204 ? 10.330 23.055 -11.971 1.00 81.44 1204 SER A C 1
ATOM 9694 O O . SER A 1 1204 ? 9.793 22.053 -12.446 1.00 81.44 1204 SER A O 1
ATOM 9696 N N . LEU A 1 1205 ? 10.826 23.074 -10.732 1.00 84.00 1205 LEU A N 1
ATOM 9697 C CA . LEU A 1 1205 ? 10.785 21.917 -9.833 1.00 84.00 1205 LEU A CA 1
ATOM 9698 C C . LEU A 1 1205 ? 9.365 21.338 -9.677 1.00 84.00 1205 LEU A C 1
ATOM 9700 O O . LEU A 1 1205 ? 9.182 20.126 -9.639 1.00 84.00 1205 LEU A O 1
ATOM 9704 N N . LYS A 1 1206 ? 8.341 22.202 -9.676 1.00 82.31 1206 LYS A N 1
ATOM 9705 C CA . LYS A 1 1206 ? 6.925 21.809 -9.593 1.00 82.31 1206 LYS A CA 1
ATOM 9706 C C . LYS A 1 1206 ? 6.429 20.976 -10.777 1.00 82.31 1206 LYS A C 1
ATOM 9708 O O . LYS A 1 1206 ? 5.424 20.290 -10.610 1.00 82.31 1206 LYS A O 1
ATOM 9713 N N . ASN A 1 1207 ? 7.077 21.080 -11.937 1.00 80.38 1207 ASN A N 1
ATOM 9714 C CA . ASN A 1 1207 ? 6.733 20.333 -13.150 1.00 80.38 1207 ASN A CA 1
ATOM 9715 C C . ASN A 1 1207 ? 7.580 19.063 -13.302 1.00 80.38 1207 ASN A C 1
ATOM 9717 O O . ASN A 1 1207 ? 7.206 18.169 -14.052 1.00 80.38 1207 ASN A O 1
ATOM 9721 N N . LEU A 1 1208 ? 8.722 19.005 -12.613 1.00 81.81 1208 LEU A N 1
ATOM 9722 C CA . LEU A 1 1208 ? 9.639 17.867 -12.627 1.00 81.81 1208 LEU A CA 1
ATOM 9723 C C . LEU A 1 1208 ? 9.313 16.815 -11.571 1.00 81.81 1208 LEU A C 1
ATOM 9725 O O . LEU A 1 1208 ? 9.928 15.760 -11.594 1.00 81.81 1208 LEU A O 1
ATOM 9729 N N . VAL A 1 1209 ? 8.407 17.098 -10.635 1.00 86.50 1209 VAL A N 1
ATOM 9730 C CA . VAL A 1 1209 ? 7.995 16.164 -9.583 1.00 86.50 1209 VAL A CA 1
ATOM 9731 C C . VAL A 1 1209 ? 6.504 15.850 -9.762 1.00 86.50 1209 VAL A C 1
ATOM 9733 O O . VAL A 1 1209 ? 5.689 16.770 -9.641 1.00 86.50 1209 VAL A O 1
ATOM 9736 N N . PRO A 1 1210 ? 6.130 14.587 -10.034 1.00 86.50 1210 PRO A N 1
ATOM 9737 C CA . PRO A 1 1210 ? 7.020 13.437 -10.213 1.00 86.50 1210 PRO A CA 1
ATOM 9738 C C . PRO A 1 1210 ? 7.806 13.481 -11.537 1.00 86.50 1210 PRO A C 1
ATOM 9740 O O . PRO A 1 1210 ? 7.282 13.898 -12.573 1.00 86.50 1210 PRO A O 1
ATOM 9743 N N . PHE A 1 1211 ? 9.058 13.014 -11.508 1.00 86.31 1211 PHE A N 1
ATOM 9744 C CA . PHE A 1 1211 ? 9.922 12.965 -12.687 1.00 86.31 1211 PHE A CA 1
ATOM 9745 C C . PHE A 1 1211 ? 9.465 11.842 -13.604 1.00 86.31 1211 PHE A C 1
ATOM 9747 O O . PHE A 1 1211 ? 9.419 10.691 -13.181 1.00 86.31 1211 PHE A O 1
ATOM 9754 N N . ARG A 1 1212 ? 9.159 12.151 -14.863 1.00 83.81 1212 ARG A N 1
ATOM 9755 C CA . ARG A 1 1212 ? 8.723 11.149 -15.841 1.00 83.81 1212 ARG A CA 1
ATOM 9756 C C . ARG A 1 1212 ? 9.917 10.629 -16.626 1.00 83.81 1212 ARG A C 1
ATOM 9758 O O . ARG A 1 1212 ? 10.515 11.367 -17.406 1.00 83.81 1212 ARG A O 1
ATOM 9765 N N . TYR A 1 1213 ? 10.249 9.364 -16.411 1.00 82.06 1213 TYR A N 1
ATOM 9766 C CA . TYR A 1 1213 ? 11.227 8.650 -17.217 1.00 82.06 1213 TYR A CA 1
ATOM 9767 C C . TYR A 1 1213 ? 10.603 8.310 -18.569 1.00 82.06 1213 TYR A C 1
ATOM 9769 O O . TYR A 1 1213 ? 9.478 7.819 -18.613 1.00 82.06 1213 TYR A O 1
ATOM 9777 N N . SER A 1 1214 ? 11.288 8.629 -19.667 1.00 69.31 1214 SER A N 1
ATOM 9778 C CA . SER A 1 1214 ? 10.738 8.388 -21.001 1.00 69.31 1214 SER A CA 1
ATOM 9779 C C . SER A 1 1214 ? 10.781 6.894 -21.332 1.00 69.31 1214 SER A C 1
ATOM 9781 O O . SER A 1 1214 ? 11.837 6.275 -21.167 1.00 69.31 1214 SER A O 1
ATOM 9783 N N . ASP A 1 1215 ? 9.670 6.355 -21.835 1.00 51.47 1215 ASP A N 1
ATOM 9784 C CA . ASP A 1 1215 ? 9.570 4.978 -22.335 1.00 51.47 1215 ASP A CA 1
ATOM 9785 C C . ASP A 1 1215 ? 10.425 4.713 -23.578 1.00 51.47 1215 ASP A C 1
ATOM 9787 O O . ASP A 1 1215 ? 10.391 5.536 -24.532 1.00 51.47 1215 ASP A O 1
#

pLDDT: mean 75.76, std 16.19, range [21.97, 94.69]

Secondary structure (DSSP, 8-state):
---TT--HHHHHHHHHHHHHHHHHHHHHHHHHHHHHHTT-HHHHHHHHTSSSPHHHHHHHH--TTHHHHHHHHHHTT----PPPPHHHHHHHHHHHTS---TTSHHHHHHHHHHHHT-HHHHHHHHHHHHHH-TT-HHHHHHHHHHHHHHHHHHHHHHHHHHHHT-HHHHHHHHHHHHHS--SS-GGGSTTHHHHHHHHHHHHHHHHHHHHHHHHHHHHHHHHHHHTT-HHHHHHHHHHHHHHHHHTT-TTTS-HHHHHHHHHHHHHHHHHHHHHHHHHHHHHHHHHHHHHHHHHHHHHHTT---HHHHHHHHHHHHHHHHHHHHT-TTTS-HHHHHHHHHHHHHHHHHHHHHHHHHTTS-SS---SSHHHHHHHHHHHHHHHHHHHHHHHHHHHHT-S-HHHHHHHHHHTT-SHHHHHHHHTT-HHHHHHHHHHHHHHHHHHHT-SSHHHHHHHHHHHTT---TTS-HHHHHHHHHHHHHHHHHHHHTSSS--HHHHHHHHHHTTTS-GGG-HHHHHHHHHHHHHHHHHHHHHHHTTSSSSSSSSSS---------SSSHHHHHHHHHHHHHTT-STT-TT--SSSS----------GGGSTT-HHHHHHHHHHHHHHHHHHHHHHHHHHHHHHHHHHHHHHHHHHHHHHHHHHHH----HHHHTTHHHHHHHHHHHHHHGGGS-HHHHHHHHHHHHHHHHHHHHHHHHHHHHHHHHHHHHHHHHHHHHHHHHTT--S-HHHHHHHHHHHHHHHHHTTS-SSTTSSPPHHHHHHHHHHHHHHHHHHHHHHHHHHHHHHHHH--SHHHHHHHHHHHHHTT-S-THHHHHHHHHHHTGGGG--TTSHHHHHHTEES-HHHHHHHHHT---SS-S--HHHHHHHHHHHHGGGGGGEEEEEEEEEEEEEEEE-TTSPEEEEEEEEEEEEEEEEEEEEEEEEE--B-TTSPBPSS--EEEEEEEEEEETTEEEEEEEEEEEETTEEEEEEEEEEEE-HHHHHIIIIIGGGEETTTTEE-S-HHHHHHHHHH-TTS-HHHHHHHHHHHHHHHHTTTTTTTGGG-HHHHHHHHHHHHHHSSPPPTTGGG-GGGGHHHHHHHHHHHHHHTT--HHHHHHHHHHHHHHHTT----EEEEE-TTS-EEESSTTS--SS-EEEEEETTEEEEEE--SSSPPTT-EEE--SS-HHHHHHHHHHHTT-S-GGGT--HHHHSSEE---

Foldseek 3Di:
DPPPPDDPLQLLQVLVVQQVLQQVLQVLLVVLVVCVVVVNNVVSLLSQVPFPHSVVSVVVSDDPCNVVSVVVCVLLVHDNHDDHDPVSVCSNVVSLQDQDDCPDVLVVQLVVCVVVVPLVSNLSSLVSVCSSPVPPVVSVVVNQVSLLVVLVVLLVVLLVCVVVVVPPVNVVSLVVLVRDDGPARCCRHPSNVSVVVSVVVNLVVLLVVLVVLLVVLLVVLVVCVVVVVLSVNSNSLSSNVCSCVVSVCPVVDDPVSVVSSVVSVVSSVVVSVVVSLLVVLVVLLVVVVVVVVVVVVVCVVPHDDLVVLVVVLVVLVVSVVVCVVSPPVNHDPVSVVVSVVSNVVSVVVNVVVVVVVVPPPPDDDDDPCDPVVVVCVVVVVVVLVVVLLVLLVVLLPDLALVSLVVSQLCQCVDPSRVVVVVVPDPSSLVSSLSSVLSSLVSLLVDPDLVSLVVVLVVLPPDDRPRDDLVSSLVSSLSSLVSSLVRQVPDVVRPVVVNVVVCVVCVPRPPVPPPPVCCVVVVVCVVVVCVVVVVPPVPDDDPPDPPPDDDDDDDDDDDDVVVVVVVVVVVVVVVPPDPPPPPDPPPPDDDDDDDDDDPPPPPPPDPVVVVVVVVVVVVVVVVVVVLVVLVVLLVVLVVVLVVLQVVLVVQLVCCVPPVDHDPVNLPCPVVLVVSVVSLVVSVVVDDPVSNVVSVVSSVSSVVSSVVSLVVLLVVLQVVLVVLLVLLVVLLVCLVVVVDPCNPVSLVVSVVSLVVNVVLCPDPDPSSHHDPVSVVSSVVSVVSSVVSVVLQVQLVVLVVQCQPDPFDVSNLVSLVSNLVSVSDDDQQNVLSVQCNVVVCLPDCPPPVCCCAWAAPDDPVLLVCLLVVVQAQFDPDAQVLLVLLVCLLPPPLLLAKKKWFKWAWDWDFPQADPPRHTATAIDTDGPDIWIFRHAWDKDKDWCQADPVRHGDDWIKIKIKTWTFTQDPNDTDIDIWIWIDTNNGIHGIDIDDIDGAPSSVLSVPQRVVQADPVSSGGNDGLLVSLLVLLQDPRDQLLQNLLVLLSSCVSCVVVVRHSLVLLDPVSVVLNVVSCVLVVDRDDNCVSVVCVVVVVSSVVSVVSSPVVNPDRSQLSSLLSSLLSSLSSPKDKIFQAWQAPVRAGDGPDPPDRAPWKWWWFADPNDTHIDTDPSHRHRHRTTIIHIPDDSVVSNVVSNVRSVDPDPVVNDDSVVCINPYRHD

Sequence (1215 aa):
MLREGATDPVIHSLAKEYARYRTIIDQRLDQCVALIRSGNKYTALELAEESPNVLDLMERLSFGGDAKWKELCEEKSIYLGPNFTDDHVDMLEGLYGEKISEDHPVFREYRTAMRSRDEQRTFKILKTILRMNPDHEAAKRHFGQLSVKILEQRLDHLDLLIREGRKDELLDIMDEVESTDWVIPPEKSTKATLWENALAVRQTYRRADSKLRCEQILVDLGQLRDAEEWKEALSLIGEFYELSQEYDLESEHAADDINAYNEFREWAEERMEEDRDARALQALVSRFKNRITEMKQAENAGGLSIENYLEFQAEINTFRKEFEDMGRSDVPPEVLMDLQKGVGWVKNRIAKQRGRTKRIWIGTVVLTVAAVVAFLIWFNFRQERSDLLDSVVAAENLQDPFKQWAFLQSFGQDEVQKKYMESKDEELQKGLASVVEKTFVNACALDTAGKQEDFLVATEGTTLSFADEPTMKRGRTDVVIKLCEGMLATNPPNLNAMWDFVQRFRDEDIAKGIKLRKVLRKRVDALLPAYEEAMKDVDRDLRSEVTRAHLSFSKERKQDIDGLIAVLTELKDLNQQPKLLQWQPLMEQEVQLTAEFPFHLYASSPEVSSLLDEIDGKIRSIQENSAIAADEYDDLTGELAKLKSRIVAAAQKFKSEAEIDNFVLNQGTFIEELGARYEKLKNKLQATEQLEVSKQLREVRTLWNTYRHLVRESSKKKIEELLVQAEEIADSLDAGRSQNPKGDLSTLGETIKKLVSFRGNQEEAFKPSFVQERRINKLVEMQGKILAKMGQGTQARGELSEATDLESYLAAMDRARQVKAYDGIALQALQEITTNRNIFSNDRGQLHRKLIFIGPEEVWGKIKTGELGVLPDDSQREYEDLSVIVSASGIRDVWRYKLNNCTPVSAGIGTGGQPKYNTKKDLLQFLLSFGQIQQEKIEEKFDETGKPVDNPVAKVMQQGNFLIGGKREGRLFESTHWGGAIKGPMLEEPQLTPESKFVQEQIERRLNSENRKVLKPLLDLLDALLLDPQISPLFKAYMHDKLFEIMSMRADEWGVRLSPYLKKDHEQLKAIMQLPLKVTDWMSPTSYQAMQAQLTTFYRPLGQRRYGSEVKFNLSFLRGLTGVNFPFAGYVDERGNPRYLDSGKPPAFVWCVSREEGKLSLERYVGSNALLFSPLLTVDKDLEAVFKKALLESGASSANRFGSLKNLVPFRYSD

Radius of gyration: 63.53 Å; chains: 1; bounding box: 157×93×213 Å